Protein AF-A0A812RTK1-F1 (afdb_monomer)

Secondary structure (DSSP, 8-state):
---S--EEEE-SS-EEEE-TTS-EEEE-SS-TTS--SB-GGGBTT-SSSSEEEEEETTEEEEEEEEPTTSS-EEEEEEETTS-EEEEEEE---EEETTEEE--SEEEEEEEEEES--EEEEEEE--BTTTTB--EEEE-SSEEEEE-SS-EEEEEESS-THHHHS---EE--SSPEEEEEEES---SS-HHHHHHHHHHHHHHHHHHHHHT----STTHHHHHHHHHHHHHSB-TTT-PBBS-S-BS--SBTTB----B--SEEHHHHHHHHHHHHHTT-HHHHHHHHHHHHHHHHH-SS--SEE-TTSSBPP--EEE-TT--BBTTBS--EEE-TTSSS---TT-THHHHHHHHHHSSTT----TTTHHHHSS--PPPGGGGHHHHHHHHHHHHHHTHHHHHHHHHHHHSTT--HHHHHHHHHHHHTTTHHHHTTHHHHHHHHHHHHHHHHHHHHHHHHHHHSS-GGG--HHHHHHHHHHTTHHHHHHHHHHHHHHHHHHH-TT---SSHHHHHHHHHHHH-GGGGGTTHHHHHHHHHHHHHHHHHHHHHHHHHHHTT---HHHHHHHHHHHHHHHHHHHHHHHHHHHHHHHHHHHHGGG-TTSPPPPTTGGG--HHHHHHHHHHHHHHHHHHHTTTHHHHHHHHHHHHHHHHHHHHHHHHHSTT-TTHHHHHHH--------SSS-HHHHHHHHHHHHHHHHHHSS-SSS-TT-TTSSSHHHHHHHHHHHHHHHHHHHHHHHHHH--HHHHHHHHHHHHHHHHHHHHHHHHHHH-SS-S---------SS-HHHHSSS----TT-TT-S--TTS----BHHHHHHHHHHHHHHHHHIIIII--HHHHHHHHHHHHHHHHHHHHHTEETTTTEE-SBTT-----GGGGGHHHHTSS-TTSHHHHHHHHHHHHHHHTTSTT---TT---S-TT----SS-SEEEHHHHHHHHHHHHHTT-HHHHHHHHHHHHHT-SSTT---SEEETTT--EESSSS-HHHHHHHHHHHHHHSPPTTT-

Organism: NCBI:txid878477

Radius of gyration: 35.13 Å; Cα contacts (8 Å, |Δi|>4): 1730; chains: 1; bounding box: 71×113×77 Å

pLDDT: mean 72.68, std 20.7, range [25.06, 98.5]

Foldseek 3Di:
DDFQLWAWAFAQQWIFTADLQRKGQWIDLRHLQHDTQAHCQFQLVDPQARMKHKAWPQWDDKDWDADPLASWIWMWTAHPVGWIKIKTWHFFWFADPNDTDGASKIKIKIATDDDFIKIFIERHTAPDLNPDSADWDDDQFKIWRHDPPFIKMKGWPDGCCSHVVRDIDTHDRDITMIMIGHPDDDPDDSSVVRVVRVVRRSVRSNVVLVQWDDFPPCSQLLSLLVVVQSRQQRPQQLAGFQFSDWQFALDPQGLDTGDRSWGQLQLRLLLQVLCLNTSVVVSNVSNLSNLVVQLVPDLFRDRIAHSNSHRFPQDWAWSVSGCGRSSGHTTTRTRPHPPFDPPVFQSLLSLLSNLLSLCVPPCPPPCCVVVVVPPDDDDLVLQLVLQLLLQLVLLLVLQLLVQLLVQLLVPPPDDSVNSSVVQCVVQNPCCSVPQCSLLSSLLSSLLRSQLSSQLQVQLCVPPVDGPVPDALQSSLQSSLVSCPVSLVVNQLSVLLSLLVVVPPVPPDPDSVRSSVLQCVQANPVSSLALSQLSSVLSSLLRSQLSSQLVVQLVVVVVPDVDPLVSQLRSLLVSQLRSLVRRQLSVSLSSVRRSVSSVVSVDSVDDHDDPCNRNDCVSSVVSSVVQCVPVNPSSSNRSSVSSSCSRSVSSNSSSVSSLVSLLVRPPRPSVVVVVVPDDDDPDDDPPSPPVVVVVVVSVVVVLCVVVVDDPDDDPPPPPPPPDPNVVVVVVVSVVVSVVCSVVVCVVCPDVVNLVSSVVSLVSLLVSVVVLVVLVVVDDDDQDRPQDTAPPPDPVCQVVVFSDDDPVVPPVDVPSRDPDWDFLLSLLSSLSSLVSQLVCCCPPVVPNVSNVVSVVSSVVSLVVSCVFQQDPVQLEGARTGPDDHQGLSLLCCCVSVSDQLQDSHSVSSLVSNLQVQLCCQAPDDDPPDDDDDDPDRRHHGHQKHFLLSLLSSLQSCVRNPVLVVSVVSLVLLQVLHPSSSKAAGMARNVVSGGTHRTDRSSNSSSNSPNSSVSRDDPVVD

Mean predicted aligned error: 18.33 Å

Solvent-accessible surface area (backbone atoms only — not comparable to full-atom values): 53636 Å² total; per-residue (Å²): 131,92,70,58,69,43,48,72,34,42,49,14,57,25,48,29,35,25,44,68,73,49,29,35,30,33,25,14,60,87,28,52,65,46,64,38,32,17,38,9,52,34,28,44,58,38,93,82,47,11,32,38,39,60,47,56,60,62,63,66,53,59,47,69,50,60,46,86,61,37,63,40,35,37,28,35,42,31,24,77,87,62,19,27,38,38,36,39,37,33,30,41,33,31,80,51,95,93,35,82,43,53,64,58,40,42,41,38,38,40,35,62,76,34,77,78,40,37,36,24,39,47,72,31,64,33,30,74,52,53,71,40,80,57,49,77,52,74,62,88,43,30,42,35,45,39,40,98,91,52,53,41,22,39,40,38,82,56,70,46,63,34,53,78,69,42,46,72,40,71,57,49,94,63,64,45,42,41,37,43,25,56,79,72,83,78,92,64,59,65,70,59,52,52,56,50,40,50,51,42,23,41,52,40,33,39,56,54,55,70,56,46,55,72,48,81,57,65,34,71,33,48,52,40,20,51,53,49,50,54,31,41,22,24,70,80,27,22,42,43,29,40,13,71,30,51,19,33,31,51,38,100,51,28,54,68,41,47,37,33,30,29,19,39,56,56,69,47,32,66,34,49,57,43,33,55,68,35,46,40,55,70,62,48,52,34,31,50,52,30,55,51,50,44,62,69,76,36,97,69,50,68,65,51,24,30,50,71,62,45,80,49,65,48,63,63,41,79,36,90,56,33,50,4,34,83,57,42,38,68,26,32,45,50,26,88,53,72,88,45,72,87,66,88,71,60,45,30,56,50,52,25,35,61,54,41,45,72,49,78,72,66,72,68,54,85,72,39,63,71,51,63,72,42,81,78,74,79,54,77,73,74,53,39,62,36,51,33,54,36,31,40,54,33,43,62,72,36,39,68,41,48,54,29,21,53,48,19,52,74,40,74,87,55,51,62,70,57,41,44,51,54,47,42,73,75,49,39,80,63,33,67,61,72,68,55,43,67,63,49,34,53,48,46,26,53,42,50,45,41,34,69,57,31,23,50,53,40,22,29,72,76,67,76,42,58,56,94,78,49,54,45,67,54,41,8,52,20,33,22,63,20,33,58,70,28,46,65,68,43,36,43,62,53,44,33,54,52,51,59,70,66,46,82,82,62,86,57,97,43,64,67,54,47,45,51,48,38,42,71,75,47,32,73,62,48,36,35,58,42,41,31,36,52,44,55,27,47,24,37,26,40,16,38,24,44,36,34,32,64,57,34,40,58,58,37,54,78,78,39,87,50,66,70,58,25,44,25,52,14,29,21,52,14,25,32,51,7,35,64,70,23,33,42,43,49,50,30,30,52,54,55,33,50,52,60,51,57,50,66,77,41,86,87,56,78,75,78,57,90,60,55,30,63,50,49,61,71,42,54,54,45,44,54,50,41,41,73,76,52,32,71,64,53,36,44,42,36,45,66,45,41,26,51,32,46,7,47,36,33,21,50,34,51,65,38,43,63,55,34,37,46,70,38,88,86,35,76,61,24,70,52,50,71,72,74,62,84,87,82,98,80,87,85,86,85,75,71,66,66,57,56,52,51,54,52,50,54,49,50,57,52,46,66,65,65,78,71,74,96,74,91,75,90,82,64,78,87,76,60,64,70,60,56,52,49,50,51,50,49,51,50,52,48,50,50,53,53,42,54,52,49,50,48,56,74,60,59,38,72,70,55,44,52,52,46,49,54,31,46,52,50,28,51,49,43,50,50,50,53,51,51,56,57,65,73,52,83,85,58,97,82,55,79,87,56,79,67,80,63,86,84,58,61,61,63,77,52,51,44,46,61,73,54,95,84,58,70,71,76,49,89,64,90,80,68,80,77,63,53,53,36,54,65,52,50,44,51,26,40,27,26,50,35,50,13,48,43,24,48,69,72,69,61,34,64,69,58,14,53,52,26,42,53,52,17,50,56,47,46,54,50,46,60,61,38,21,41,26,80,91,67,42,19,50,18,41,28,41,82,44,83,55,44,39,63,64,57,50,44,37,45,79,74,61,79,40,58,46,83,37,67,55,51,50,27,25,54,52,40,28,48,50,49,58,9,38,16,46,50,79,80,79,70,99,75,85,78,77,88,61,100,79,74,83,43,48,35,67,41,52,23,40,46,39,34,54,57,36,44,50,24,43,38,34,40,56,64,66,42,48,67,61,19,49,53,49,52,57,51,62,43,65,45,25,96,52,43,47,47,39,25,38,10,32,29,72,84,78,44,43,45,22,22,31,34,53,14,39,62,25,39,48,33,47,60,47,41,52,60,74,71,33,72,53,87,85,80,105

Sequence (1019 aa):
MSTVDLAVVGNGMFGALVDETGRFVWCCMDTFGGDPVFNCLVNNNSDKTGFYDVVLEDFNKSEQLYEDASTVLITKLFSDKGDVVEIRDFAPRFVHYDRVFRPFQLIRLVRRLQGDPRISIRIRPTFQYNSTDGYQTRGSQHVRFCGPKQTWRVTTNMPIRRVIEEIPFLVADEPVIIVFGSDESFTNSLSQVAMEFETKTTIYWKHWCSSLCLPVEFQQVLMRAAMTLAMNQSEDCGGFLASLSMGLPLGPFCPSTRDSRVCRLLDECLALPVLRDMGLLDLCKKFLGFAKEICYREQLPQHVYNSWGALQDTQREYAPYLAGYRGMGEVHSGGMLLEDPPIDDEVWELCIVVLARCDSGIRWPRNLSGLMAAKRKATPLDTLPPICGGAVVTSVVMYPVDVVRAICMANPGTGAGEALRGFLQAHGIMGFVKQGLVAEVTRASISRAIKFFMQPIVHRNLYGVPETKGTPVSKGLAGAIGTFPEVLAISPLENIKLAAQLDKEGKFSGSADIAKHILKTRGFNGLMIGYAGMQVRQCLWTGGFFLTLDLYKGWVSSVVSNKLAQDVLSGFAAGATGTAMNCWTDVCRSIVQKKALADTFDPAIPRPSFLAPYNPVPFFSEAANLAQTKGIGGLYAGVGPKMVHLGGSGAILAVLMPRFKTMWPGHPEREKSDRDDGHDGHGLSLLSCPFYTLRGVMLQSADFIDTQSTSHLGCLRLLRFPLVVRVKRLAISLVHAFFDIRLSQELCTPQLCEKLELYARKACSAFAHRCQLYKAYPGSDEKPRLPLGAGFFDDDLHFFVCEGPDDTHLHSDGDGPVSVHTLTSVLCWAAADRLHRVAAHYFRDPERADHWQRQALEIHEEICRQAWSPTRGAFTSHWGGTRVGPSVLRLAELGFISPEDARFRGTVRAFEADAALCASCLKGADGEVLGEESILTAFATCFTTNTLLWYSEALRSIGATIESRRLVEAVLKTSKHPGMLAEAIDLRTGEQWGNTPCTAALLSLLRVAPRLSRTWREV

Structure (mmCIF, N/CA/C/O backbone):
data_AF-A0A812RTK1-F1
#
_entry.id   AF-A0A812RTK1-F1
#
loop_
_atom_site.group_PDB
_atom_site.id
_atom_site.type_symbol
_atom_site.label_atom_id
_atom_site.label_alt_id
_atom_site.label_comp_id
_atom_site.label_asym_id
_atom_site.label_entity_id
_atom_site.label_seq_id
_atom_site.pdbx_PDB_ins_code
_atom_site.Cartn_x
_atom_site.Cartn_y
_atom_site.Cartn_z
_atom_site.occupancy
_atom_site.B_iso_or_equiv
_atom_site.auth_seq_id
_atom_site.auth_comp_id
_atom_site.auth_asym_id
_atom_site.auth_atom_id
_atom_site.pdbx_PDB_model_num
ATOM 1 N N . MET A 1 1 ? -17.647 -21.826 10.593 1.00 45.22 1 MET A N 1
ATOM 2 C CA . MET A 1 1 ? -16.275 -22.351 10.394 1.00 45.22 1 MET A CA 1
ATOM 3 C C . MET A 1 1 ? -15.340 -21.163 10.226 1.00 45.22 1 MET A C 1
ATOM 5 O O . MET A 1 1 ? -15.764 -20.190 9.620 1.00 45.22 1 MET A O 1
ATOM 9 N N . SER A 1 2 ? -14.125 -21.199 10.781 1.00 66.44 2 SER A N 1
ATOM 10 C CA . SER A 1 2 ? -13.154 -20.102 10.642 1.00 66.44 2 SER A CA 1
ATOM 11 C C . SER A 1 2 ? -12.664 -20.003 9.201 1.00 66.44 2 SER A C 1
ATOM 13 O O . SER A 1 2 ? -12.169 -20.989 8.671 1.00 66.44 2 SER A O 1
ATOM 15 N N . THR A 1 3 ? -12.798 -18.842 8.566 1.00 86.00 3 THR A N 1
ATOM 16 C CA . THR A 1 3 ? -12.267 -18.530 7.225 1.00 86.00 3 THR A CA 1
ATOM 17 C C . THR A 1 3 ? -11.060 -17.593 7.351 1.00 86.00 3 THR A C 1
ATOM 19 O O . THR A 1 3 ? -10.904 -16.935 8.381 1.00 86.00 3 THR A O 1
ATOM 22 N N . VAL A 1 4 ? -10.190 -17.550 6.339 1.00 89.38 4 VAL A N 1
ATOM 23 C CA . VAL A 1 4 ? -9.093 -16.562 6.237 1.00 89.38 4 VAL A CA 1
ATOM 24 C C . VAL A 1 4 ? -9.484 -15.323 5.417 1.00 89.38 4 VAL A C 1
ATOM 26 O O . VAL A 1 4 ? -8.669 -14.415 5.248 1.00 89.38 4 VAL A O 1
ATOM 29 N N . ASP A 1 5 ? -10.730 -15.250 4.935 1.00 90.25 5 ASP A N 1
ATOM 30 C CA . ASP A 1 5 ? -11.316 -14.027 4.371 1.00 90.25 5 ASP A CA 1
ATOM 31 C C . ASP A 1 5 ? -11.634 -13.036 5.504 1.00 90.25 5 ASP A C 1
ATOM 33 O O . ASP A 1 5 ? -12.758 -12.934 5.999 1.00 90.25 5 ASP A O 1
ATOM 37 N N . LEU A 1 6 ? -10.581 -12.374 5.980 1.00 93.81 6 LEU A N 1
ATOM 38 C CA . LEU A 1 6 ? -10.574 -11.526 7.167 1.00 93.81 6 LEU A CA 1
ATOM 39 C C . LEU A 1 6 ? -10.320 -10.065 6.782 1.00 93.81 6 LEU A C 1
ATOM 41 O O . LEU A 1 6 ? -9.525 -9.754 5.891 1.00 93.81 6 LEU A O 1
ATOM 45 N N . ALA A 1 7 ? -10.960 -9.148 7.501 1.00 95.25 7 ALA A N 1
ATOM 46 C CA . ALA A 1 7 ? -10.656 -7.727 7.413 1.00 95.25 7 ALA A CA 1
ATOM 47 C C . ALA A 1 7 ? -9.374 -7.397 8.197 1.00 95.25 7 ALA A C 1
ATOM 49 O O . ALA A 1 7 ? -9.035 -8.063 9.171 1.00 95.25 7 ALA A O 1
ATOM 50 N N . VAL A 1 8 ? -8.672 -6.336 7.800 1.00 95.38 8 VAL A N 1
ATOM 51 C CA . VAL A 1 8 ? -7.501 -5.800 8.513 1.00 95.38 8 VAL A CA 1
ATOM 52 C C . VAL A 1 8 ? -7.794 -4.445 9.136 1.00 95.38 8 VAL A C 1
ATOM 54 O O . VAL A 1 8 ? -8.351 -3.555 8.486 1.00 95.38 8 VAL A O 1
ATOM 57 N N . VAL A 1 9 ? -7.322 -4.273 10.369 1.00 95.88 9 VAL A N 1
ATOM 58 C CA . VAL A 1 9 ? -7.187 -2.984 11.053 1.00 95.88 9 VAL A CA 1
ATOM 59 C C . VAL A 1 9 ? -5.732 -2.821 11.485 1.00 95.88 9 VAL A C 1
ATOM 61 O O . VAL A 1 9 ? -5.197 -3.670 12.191 1.00 95.88 9 VAL A O 1
ATOM 64 N N . GLY A 1 10 ? -5.073 -1.738 11.077 1.00 95.06 10 GLY A N 1
ATOM 65 C CA . GLY A 1 10 ? -3.665 -1.507 11.397 1.00 95.06 10 GLY A CA 1
ATOM 66 C C . GLY A 1 10 ? -3.211 -0.079 11.117 1.00 95.06 10 GLY A C 1
ATOM 67 O O . GLY A 1 10 ? -3.929 0.719 10.508 1.00 95.06 10 GLY A O 1
ATOM 68 N N . ASN A 1 11 ? -2.012 0.259 11.589 1.00 94.62 11 ASN A N 1
ATOM 69 C CA . ASN A 1 11 ? -1.430 1.597 11.434 1.00 94.62 11 ASN A CA 1
ATOM 70 C C . ASN A 1 11 ? 0.033 1.595 10.959 1.00 94.62 11 ASN A C 1
ATOM 72 O O . ASN A 1 11 ? 0.660 2.659 10.957 1.00 94.62 11 ASN A O 1
ATOM 76 N N . GLY A 1 12 ? 0.561 0.440 10.541 1.00 91.06 12 GLY A N 1
ATOM 77 C CA . GLY A 1 12 ? 1.943 0.259 10.079 1.00 91.06 12 GLY A CA 1
ATOM 78 C C . GLY A 1 12 ? 2.964 -0.003 11.196 1.00 91.06 12 GLY A C 1
ATOM 79 O O . GLY A 1 12 ? 4.109 -0.316 10.890 1.00 91.06 12 GLY A O 1
ATOM 80 N N . MET A 1 13 ? 2.569 0.102 12.473 1.00 91.88 13 MET A N 1
ATOM 81 C CA . MET A 1 13 ? 3.337 -0.465 13.597 1.00 91.88 13 MET A CA 1
ATOM 82 C C . MET A 1 13 ? 2.883 -1.894 13.911 1.00 91.88 13 MET A C 1
ATOM 84 O O . MET A 1 13 ? 3.693 -2.755 14.233 1.00 91.88 13 MET A O 1
ATOM 88 N N . PHE A 1 14 ? 1.575 -2.132 13.794 1.00 93.81 14 PHE A N 1
ATOM 89 C CA . PHE A 1 14 ? 0.944 -3.435 13.955 1.00 93.81 14 PHE A CA 1
ATOM 90 C C . PHE A 1 14 ? -0.255 -3.577 13.006 1.00 93.81 14 PHE A C 1
ATOM 92 O O . PHE A 1 14 ? -0.747 -2.590 12.435 1.00 93.81 14 PHE A O 1
ATOM 99 N N . GLY A 1 15 ? -0.750 -4.809 12.881 1.00 94.62 15 GLY A N 1
ATOM 100 C CA . GLY A 1 15 ? -1.982 -5.146 12.176 1.00 94.62 15 GLY A CA 1
ATOM 101 C C . GLY A 1 15 ? -2.750 -6.256 12.894 1.00 94.62 15 GLY A C 1
ATOM 102 O O . GLY A 1 15 ? -2.154 -7.177 13.452 1.00 94.62 15 GLY A O 1
ATOM 103 N N . ALA A 1 16 ? -4.076 -6.153 12.876 1.00 95.94 16 ALA A N 1
ATOM 104 C CA . ALA A 1 16 ? -5.006 -7.110 13.458 1.00 95.94 16 ALA A CA 1
ATOM 105 C C . ALA A 1 16 ? -5.973 -7.632 12.387 1.00 95.94 16 ALA A C 1
ATOM 107 O O . ALA A 1 16 ? -6.447 -6.852 11.555 1.00 95.94 16 ALA A O 1
ATOM 108 N N . LEU A 1 17 ? -6.279 -8.931 12.432 1.00 96.56 17 LEU A N 1
ATOM 109 C CA . LEU A 1 17 ? -7.261 -9.581 11.565 1.00 96.56 17 LEU A CA 1
ATOM 110 C C . LEU A 1 17 ? -8.601 -9.714 12.286 1.00 96.56 17 LEU A C 1
ATOM 112 O O . LEU A 1 17 ? -8.652 -10.156 13.438 1.00 96.56 17 LEU A O 1
ATOM 116 N N . VAL A 1 18 ? -9.671 -9.343 11.588 1.00 96.56 18 VAL A N 1
ATOM 117 C CA . VAL A 1 18 ? -11.042 -9.285 12.101 1.00 96.56 18 VAL A CA 1
ATOM 118 C C . VAL A 1 18 ? -11.940 -10.184 11.264 1.00 96.56 18 VAL A C 1
ATOM 120 O O . VAL A 1 18 ? -11.953 -10.068 10.038 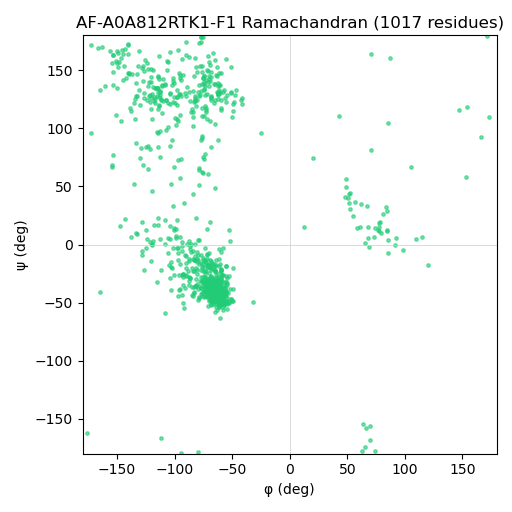1.00 96.56 18 VAL A O 1
ATOM 123 N N . ASP A 1 19 ? -12.695 -11.064 11.914 1.00 95.19 19 ASP A N 1
ATOM 124 C CA . ASP A 1 19 ? -13.697 -11.883 11.235 1.00 95.19 19 ASP A CA 1
ATOM 125 C C . ASP A 1 19 ? -14.981 -11.098 10.915 1.00 95.19 19 ASP A C 1
ATOM 127 O O . ASP A 1 19 ? -15.132 -9.917 11.247 1.00 95.19 19 ASP A O 1
ATOM 131 N N . GLU A 1 20 ? -15.936 -11.760 10.266 1.00 93.94 20 GLU A N 1
ATOM 132 C CA . GLU A 1 20 ? -17.186 -11.135 9.833 1.00 93.94 20 GLU A CA 1
ATOM 133 C C . GLU A 1 20 ? -18.127 -10.704 10.964 1.00 93.94 20 GLU A C 1
ATOM 135 O O . GLU A 1 20 ? -19.050 -9.925 10.720 1.00 93.94 20 GLU A O 1
ATOM 140 N N . THR A 1 21 ? -17.920 -11.203 12.182 1.00 94.56 21 THR A N 1
ATOM 141 C CA . THR A 1 21 ? -18.697 -10.835 13.375 1.00 94.56 21 THR A CA 1
ATOM 142 C C . THR A 1 21 ? -18.042 -9.699 14.159 1.00 94.56 21 THR A C 1
ATOM 144 O O . THR A 1 21 ? -18.590 -9.224 15.152 1.00 94.56 21 THR A O 1
ATOM 147 N N . GLY A 1 22 ? -16.882 -9.216 13.705 1.00 95.50 22 GLY A N 1
ATOM 148 C CA . GLY A 1 22 ? -16.116 -8.214 14.430 1.00 95.50 22 GLY A CA 1
ATOM 149 C C . GLY A 1 22 ? -15.278 -8.829 15.552 1.00 95.50 22 GLY A C 1
ATOM 150 O O . GLY A 1 22 ? -14.993 -8.155 16.541 1.00 95.50 22 GLY A O 1
ATOM 151 N N . ARG A 1 23 ? -14.875 -10.096 15.463 1.00 97.19 23 ARG A N 1
ATOM 152 C CA . ARG A 1 23 ? -13.917 -10.690 16.405 1.00 97.19 23 ARG A CA 1
ATOM 153 C C . ARG A 1 23 ? -12.501 -10.502 15.888 1.00 97.19 23 ARG A C 1
ATOM 155 O O . ARG A 1 23 ? -12.194 -10.875 14.761 1.00 97.19 23 ARG A O 1
ATOM 162 N N . PHE A 1 24 ? -11.617 -9.961 16.719 1.00 97.62 24 PHE A N 1
ATOM 163 C CA . PHE A 1 24 ? -10.183 -10.007 16.461 1.00 97.62 24 PHE A CA 1
ATOM 164 C C . PHE A 1 24 ? -9.685 -11.429 16.690 1.00 97.62 24 PHE A C 1
ATOM 166 O O . PHE A 1 24 ? -9.715 -11.919 17.822 1.00 97.62 24 PHE A O 1
ATOM 173 N N . VAL A 1 25 ? -9.245 -12.076 15.613 1.00 96.56 25 VAL A N 1
ATOM 174 C CA . VAL A 1 25 ? -8.809 -13.484 15.609 1.00 96.56 25 VAL A CA 1
ATOM 175 C C . VAL A 1 25 ? -7.291 -13.641 15.544 1.00 96.56 25 VAL A C 1
ATOM 177 O O . VAL A 1 25 ? -6.755 -14.706 15.854 1.00 96.56 25 VAL A O 1
ATOM 180 N N . TRP A 1 26 ? -6.598 -12.574 15.147 1.00 96.19 26 TRP A N 1
ATOM 181 C CA . TRP A 1 26 ? -5.146 -12.507 15.058 1.00 96.19 26 TRP A CA 1
ATOM 182 C C . TRP A 1 26 ? -4.664 -11.077 15.310 1.00 96.19 26 TRP A C 1
ATOM 184 O O . TRP A 1 26 ? -5.232 -10.141 14.748 1.00 96.19 26 TRP A O 1
ATOM 194 N N . CYS A 1 27 ? -3.630 -10.882 16.126 1.00 95.75 27 CYS A N 1
ATOM 195 C CA . CYS A 1 27 ? -2.967 -9.587 16.280 1.00 95.75 27 CYS A CA 1
ATOM 196 C C . CYS A 1 27 ? -1.615 -9.740 16.979 1.00 95.75 27 CYS A C 1
ATOM 198 O O . CYS A 1 27 ? -1.546 -10.341 18.052 1.00 95.75 27 CYS A O 1
ATOM 200 N N . CYS A 1 28 ? -0.575 -9.114 16.434 1.00 92.75 28 CYS A N 1
ATOM 201 C CA . CYS A 1 28 ? 0.727 -8.954 17.083 1.00 92.75 28 CYS A CA 1
ATOM 202 C C . CYS A 1 28 ? 0.927 -7.463 17.383 1.00 92.75 28 CYS A C 1
ATOM 204 O O . CYS A 1 28 ? 1.255 -6.695 16.484 1.00 92.75 28 CYS A O 1
ATOM 206 N N . MET A 1 29 ? 0.647 -7.039 18.621 1.00 88.75 29 MET A N 1
ATOM 207 C CA . MET A 1 29 ? 0.549 -5.611 18.969 1.00 88.75 29 MET A CA 1
ATOM 208 C C . MET A 1 29 ? 1.892 -4.907 19.145 1.00 88.75 29 MET A C 1
ATOM 210 O O . MET A 1 29 ? 1.969 -3.728 18.834 1.00 88.75 29 MET A O 1
ATOM 214 N N . ASP A 1 30 ? 2.910 -5.583 19.681 1.00 81.00 30 ASP A N 1
ATOM 215 C CA . ASP A 1 30 ? 4.224 -4.969 19.921 1.00 81.00 30 ASP A CA 1
ATOM 216 C C . ASP A 1 30 ? 4.939 -4.725 18.590 1.00 81.00 30 ASP A C 1
ATOM 218 O O . ASP A 1 30 ? 5.295 -3.604 18.247 1.00 81.00 30 ASP A O 1
ATOM 222 N N . THR A 1 31 ? 5.042 -5.785 17.790 1.00 84.88 31 THR A N 1
ATOM 223 C CA . THR A 1 31 ? 5.557 -5.769 16.420 1.00 84.88 31 THR A CA 1
ATOM 224 C C . THR A 1 31 ? 4.961 -6.901 15.611 1.00 84.88 31 THR A C 1
ATOM 226 O O . THR A 1 31 ? 4.475 -7.883 16.171 1.00 84.88 31 THR A O 1
ATOM 229 N N . PHE A 1 32 ? 5.052 -6.808 14.286 1.00 87.50 32 PHE A N 1
ATOM 230 C CA . PHE A 1 32 ? 4.520 -7.828 13.387 1.00 87.50 32 PHE A CA 1
ATOM 231 C C . PHE A 1 32 ? 5.088 -9.234 13.636 1.00 87.50 32 PHE A C 1
ATOM 233 O O . PHE A 1 32 ? 4.321 -10.192 13.647 1.00 87.50 32 PHE A O 1
ATOM 240 N N . GLY A 1 33 ? 6.395 -9.363 13.891 1.00 84.19 33 GLY A N 1
ATOM 241 C CA . GLY A 1 33 ? 7.034 -10.646 14.222 1.00 84.19 33 GLY A CA 1
ATOM 242 C C . GLY A 1 33 ? 6.908 -11.072 15.693 1.00 84.19 33 GLY A C 1
ATOM 243 O O . GLY A 1 33 ? 7.443 -12.110 16.074 1.00 84.19 33 GLY A O 1
ATOM 244 N N . GLY A 1 34 ? 6.245 -10.275 16.537 1.00 87.50 34 GLY A N 1
ATOM 245 C CA . GLY A 1 34 ? 6.140 -10.507 17.977 1.00 87.50 34 GLY A CA 1
ATOM 246 C C . GLY A 1 34 ? 5.138 -11.594 18.379 1.00 87.50 34 GLY A C 1
ATOM 247 O O . GLY A 1 34 ? 4.440 -12.180 17.554 1.00 87.50 34 GLY A O 1
ATOM 248 N N . ASP A 1 35 ? 5.039 -11.843 19.683 1.00 90.69 35 ASP A N 1
ATOM 249 C CA . ASP A 1 35 ? 4.059 -12.767 20.267 1.00 90.69 35 ASP A CA 1
ATOM 250 C C . ASP A 1 35 ? 2.614 -12.317 19.948 1.00 90.69 35 ASP A C 1
ATOM 252 O O . ASP A 1 35 ? 2.255 -11.169 20.247 1.00 90.69 35 ASP A O 1
ATOM 256 N N . PRO A 1 36 ? 1.773 -13.168 19.329 1.00 93.19 36 PRO A N 1
ATOM 257 C CA . PRO A 1 36 ? 0.409 -12.796 18.989 1.00 93.19 36 PRO A CA 1
ATOM 258 C C . PRO A 1 36 ? -0.467 -12.724 20.248 1.00 93.19 36 PRO A C 1
ATOM 260 O O . PRO A 1 36 ? -0.737 -13.726 20.914 1.00 93.19 36 PRO A O 1
ATOM 263 N N . VAL A 1 37 ? -0.958 -11.519 20.548 1.00 94.75 37 VAL A N 1
ATOM 264 C CA . VAL A 1 37 ? -1.868 -11.264 21.672 1.00 94.75 37 VAL A CA 1
ATOM 265 C C . VAL A 1 37 ? -3.260 -11.838 21.415 1.00 94.75 37 VAL A C 1
ATOM 267 O O . VAL A 1 37 ? -3.939 -12.266 22.347 1.00 94.75 37 VAL A O 1
ATOM 270 N N . PHE A 1 38 ? -3.663 -11.883 20.145 1.00 96.31 38 PHE A N 1
ATOM 271 C CA . PHE A 1 38 ? -4.813 -12.642 19.668 1.00 96.31 38 PHE A CA 1
ATOM 272 C C . PHE A 1 38 ? -4.301 -13.662 18.652 1.00 96.31 38 PHE A C 1
ATOM 274 O O . PHE A 1 38 ? -3.554 -13.295 17.747 1.00 96.31 38 PHE A O 1
ATOM 281 N N . ASN A 1 39 ? -4.669 -14.929 18.816 1.00 95.06 39 ASN A N 1
ATOM 282 C CA . ASN A 1 39 ? -4.198 -16.050 18.000 1.00 95.06 39 ASN A CA 1
ATOM 283 C C . ASN A 1 39 ? -5.248 -17.156 17.828 1.00 95.06 39 ASN A C 1
ATOM 285 O O . ASN A 1 39 ? -4.901 -18.259 17.403 1.00 95.06 39 ASN A O 1
ATOM 289 N N . CYS A 1 40 ? -6.528 -16.891 18.126 1.00 95.00 40 CYS A N 1
ATOM 290 C CA . CYS A 1 40 ? -7.558 -17.922 18.020 1.00 95.00 40 CYS A CA 1
ATOM 291 C C . CYS A 1 40 ? -7.660 -18.482 16.592 1.00 95.00 40 CYS A C 1
ATOM 293 O O . CYS A 1 40 ? -7.993 -19.654 16.436 1.00 95.00 40 CYS A O 1
ATOM 295 N N . LEU A 1 41 ? -7.275 -17.707 15.567 1.00 94.12 41 LEU A N 1
ATOM 296 C CA . LEU A 1 41 ? -7.188 -18.161 14.177 1.00 94.12 41 LEU A CA 1
ATOM 297 C C . LEU A 1 41 ? -6.373 -19.461 14.021 1.00 94.12 41 LEU A C 1
ATOM 299 O O . LEU A 1 41 ? -6.850 -20.401 13.390 1.00 94.12 41 LEU A O 1
ATOM 303 N N . VAL A 1 42 ? -5.194 -19.545 14.646 1.00 92.94 42 VAL A N 1
ATOM 304 C CA . VAL A 1 42 ? -4.294 -20.722 14.613 1.00 92.94 42 VAL A CA 1
ATOM 305 C C . VAL A 1 42 ? -4.419 -21.605 15.852 1.00 92.94 42 VAL A C 1
ATOM 307 O O . VAL A 1 42 ? -3.585 -22.467 16.110 1.00 92.94 42 VAL A O 1
ATOM 310 N N . ASN A 1 43 ? -5.458 -21.384 16.646 1.00 91.50 43 ASN A N 1
ATOM 311 C CA . ASN A 1 43 ? -5.778 -22.192 17.810 1.00 91.50 43 ASN A CA 1
ATOM 312 C C . ASN A 1 43 ? -7.165 -22.815 17.635 1.00 91.50 43 ASN A C 1
ATOM 314 O O . ASN A 1 43 ? -8.021 -22.709 18.511 1.00 91.50 43 ASN A O 1
ATOM 318 N N . ASN A 1 44 ? -7.417 -23.377 16.448 1.00 87.44 44 ASN A N 1
ATOM 319 C CA . ASN A 1 44 ? -8.689 -23.981 16.053 1.00 87.44 44 ASN A CA 1
ATOM 320 C C . ASN A 1 44 ? -9.929 -23.108 16.355 1.00 87.44 44 ASN A C 1
ATOM 322 O O . ASN A 1 44 ? -10.947 -23.591 16.847 1.00 87.44 44 ASN A O 1
ATOM 326 N N . ASN A 1 45 ? -9.823 -21.799 16.109 1.00 84.56 45 ASN A N 1
ATOM 327 C CA . ASN A 1 45 ? -10.850 -20.809 16.438 1.00 84.56 45 ASN A CA 1
ATOM 328 C C . ASN A 1 45 ? -11.353 -20.894 17.892 1.00 84.56 45 ASN A C 1
ATOM 330 O O . ASN A 1 45 ? -12.550 -20.783 18.149 1.00 84.56 45 ASN A O 1
ATOM 334 N N . SER A 1 46 ? -10.434 -21.126 18.835 1.00 86.44 46 SER A N 1
ATOM 335 C CA . SER A 1 46 ? -10.722 -21.320 20.258 1.00 86.44 46 SER A CA 1
ATOM 336 C C . SER A 1 46 ? -11.653 -20.248 20.821 1.00 86.44 46 SER A C 1
ATOM 338 O O . SER A 1 46 ? -11.322 -19.066 20.844 1.00 86.44 46 SER A O 1
ATOM 340 N N . ASP A 1 47 ? -12.784 -20.668 21.387 1.00 89.31 47 ASP A N 1
ATOM 341 C CA . ASP A 1 47 ? -13.670 -19.808 22.186 1.00 89.31 47 ASP A CA 1
ATOM 342 C C . ASP A 1 47 ? -13.175 -19.608 23.625 1.00 89.31 47 ASP A C 1
ATOM 344 O O . ASP A 1 47 ? -13.844 -18.971 24.445 1.00 89.31 47 ASP A O 1
ATOM 348 N N . LYS A 1 48 ? -11.998 -20.153 23.957 1.00 90.31 48 LYS A N 1
ATOM 349 C CA . LYS A 1 48 ? -11.400 -20.055 25.291 1.00 90.31 48 LYS A CA 1
ATOM 350 C C . LYS A 1 48 ? -10.372 -18.939 25.393 1.00 90.31 48 LYS A C 1
ATOM 352 O O . LYS A 1 48 ? -10.441 -18.204 26.371 1.00 90.31 48 LYS A O 1
ATOM 357 N N . THR A 1 49 ? -9.479 -18.781 24.417 1.00 93.25 49 THR A N 1
ATOM 358 C CA . THR A 1 49 ? -8.342 -17.845 24.490 1.00 93.25 49 THR A CA 1
ATOM 359 C C . THR A 1 49 ? -7.991 -17.251 23.126 1.00 93.25 49 THR A C 1
ATOM 361 O O . THR A 1 49 ? -8.361 -17.792 22.084 1.00 93.25 49 THR A O 1
ATOM 364 N N . GLY A 1 50 ? -7.268 -16.131 23.133 1.00 94.44 50 GLY A N 1
ATOM 365 C CA . GLY A 1 50 ? -6.624 -15.556 21.954 1.00 94.44 50 GLY A CA 1
ATOM 366 C C . GLY A 1 50 ? -7.533 -14.695 21.085 1.00 94.44 50 GLY A C 1
ATOM 367 O O . GLY A 1 50 ? -7.343 -14.685 19.872 1.00 94.44 50 GLY A O 1
ATOM 368 N N . PHE A 1 51 ? -8.516 -13.991 21.656 1.00 96.81 51 PHE A N 1
ATOM 369 C CA . PHE A 1 51 ? -9.455 -13.173 20.878 1.00 96.81 51 PHE A CA 1
ATOM 370 C C . PHE A 1 51 ? -9.999 -11.950 21.625 1.00 96.81 51 PHE A C 1
ATOM 372 O O . PHE A 1 51 ? -9.915 -11.845 22.852 1.00 96.81 51 PHE A O 1
ATOM 379 N N . TYR A 1 52 ? -10.616 -11.050 20.858 1.00 97.19 52 TYR A N 1
ATOM 380 C CA . TYR A 1 52 ? -11.413 -9.931 21.357 1.00 97.19 52 TYR A CA 1
ATOM 381 C C . TYR A 1 52 ? -12.674 -9.750 20.499 1.00 97.19 52 TYR A C 1
ATOM 383 O O . TYR A 1 52 ? -12.569 -9.454 19.310 1.00 97.19 52 TYR A O 1
ATOM 391 N N . ASP A 1 53 ? -13.865 -9.902 21.087 1.00 96.56 53 ASP A N 1
ATOM 392 C CA . ASP A 1 53 ? -15.142 -9.745 20.383 1.00 96.56 53 ASP A CA 1
ATOM 393 C C . ASP A 1 53 ? -16.248 -9.030 21.172 1.00 96.56 53 ASP A C 1
ATOM 395 O O . ASP A 1 53 ? -16.114 -8.667 22.346 1.00 96.56 53 ASP A O 1
ATOM 399 N N . VAL A 1 54 ? -17.338 -8.774 20.445 1.00 97.38 54 VAL A N 1
ATOM 400 C CA . VAL A 1 54 ? -18.621 -8.288 20.947 1.00 97.38 54 VAL A CA 1
ATOM 401 C C . VAL A 1 54 ? -19.663 -9.333 20.568 1.00 97.38 54 VAL A C 1
ATOM 403 O O . VAL A 1 54 ? -19.900 -9.569 19.387 1.00 97.38 54 VAL A O 1
ATOM 406 N N . VAL A 1 55 ? -20.288 -9.955 21.561 1.00 97.38 55 VAL A N 1
ATOM 407 C CA . VAL A 1 55 ? -21.330 -10.966 21.352 1.00 97.38 55 VAL A CA 1
ATOM 408 C C . VAL A 1 55 ? -22.690 -10.301 21.487 1.00 97.38 55 VAL A C 1
ATOM 410 O O . VAL A 1 55 ? -22.990 -9.758 22.547 1.00 97.38 55 VAL A O 1
ATOM 413 N N . LEU A 1 56 ? -23.502 -10.343 20.431 1.00 97.88 56 LEU A N 1
ATOM 414 C CA . LEU A 1 56 ? -24.893 -9.883 20.440 1.00 97.88 56 LEU A CA 1
ATOM 415 C C . LEU A 1 56 ? -25.824 -11.023 20.888 1.00 97.88 56 LEU A C 1
ATOM 417 O O . LEU A 1 56 ? -25.728 -12.136 20.372 1.00 97.88 56 LEU A O 1
ATOM 421 N N . GLU A 1 57 ? -26.719 -10.750 21.841 1.00 97.38 57 GLU A N 1
ATOM 422 C CA . GLU A 1 57 ? -27.786 -11.683 22.230 1.00 97.38 57 GLU A CA 1
ATOM 423 C C . GLU A 1 57 ? -28.755 -11.895 21.052 1.00 97.38 57 GLU A C 1
ATOM 425 O O . GLU A 1 57 ? -29.096 -10.943 20.350 1.00 97.38 57 GLU A O 1
ATOM 430 N N . ASP A 1 58 ? -29.174 -13.143 20.822 1.00 96.19 58 ASP A N 1
ATOM 431 C CA . ASP A 1 58 ? -30.024 -13.538 19.687 1.00 96.19 58 ASP A CA 1
ATOM 432 C C . ASP A 1 58 ? -29.439 -13.167 18.309 1.00 96.19 58 ASP A C 1
ATOM 434 O O . ASP A 1 58 ? -30.168 -12.764 17.404 1.00 96.19 58 ASP A O 1
ATOM 438 N N . PHE A 1 59 ? -28.112 -13.255 18.149 1.00 97.19 59 PHE A N 1
ATOM 439 C CA . PHE A 1 59 ? -27.424 -12.961 16.888 1.00 97.19 59 PHE A CA 1
ATOM 440 C C . PHE A 1 59 ? -27.977 -13.777 15.705 1.00 97.19 59 PHE A C 1
ATOM 442 O O . PHE A 1 59 ? -28.013 -15.004 15.749 1.00 97.19 59 PHE A O 1
ATOM 449 N N . ASN A 1 60 ? -28.318 -13.073 14.624 1.00 96.88 60 ASN A N 1
ATOM 450 C CA . ASN A 1 60 ? -28.823 -13.635 13.372 1.00 96.88 60 ASN A CA 1
ATOM 451 C C . ASN A 1 60 ? -27.780 -13.547 12.249 1.00 96.88 60 ASN A C 1
ATOM 453 O O . ASN A 1 60 ? -27.386 -14.555 11.665 1.00 96.88 60 ASN A O 1
ATOM 457 N N . LYS A 1 61 ? -27.337 -12.323 11.931 1.00 96.69 61 LYS A N 1
ATOM 458 C CA . LYS A 1 61 ? -26.442 -12.048 10.799 1.00 96.69 61 LYS A CA 1
ATOM 459 C C . LYS A 1 61 ? -25.537 -10.852 11.063 1.00 96.69 61 LYS A C 1
ATOM 461 O O . LYS A 1 61 ? -25.819 -10.024 11.933 1.00 96.69 61 LYS A O 1
ATOM 466 N N . SER A 1 62 ? -24.492 -10.716 10.250 1.00 96.69 62 SER A N 1
ATOM 467 C CA . SER A 1 62 ? -23.617 -9.546 10.243 1.00 96.69 62 SER A CA 1
ATOM 468 C C . SER A 1 62 ? -23.426 -8.945 8.849 1.00 96.69 62 SER A C 1
ATOM 470 O O . SER A 1 62 ? -23.494 -9.626 7.825 1.00 96.69 62 SER A O 1
ATOM 472 N N . GLU A 1 63 ? -23.161 -7.643 8.811 1.00 96.44 63 GLU A N 1
ATOM 473 C CA . GLU A 1 63 ? -22.751 -6.905 7.614 1.00 96.44 63 GLU A CA 1
ATOM 474 C C . GLU A 1 63 ? -21.456 -6.162 7.932 1.00 96.44 63 GLU A C 1
ATOM 476 O O . GLU A 1 63 ? -21.372 -5.472 8.944 1.00 96.44 63 GLU A O 1
ATOM 481 N N . GLN A 1 64 ? -20.438 -6.288 7.084 1.00 95.38 64 GLN A N 1
ATOM 482 C CA . GLN A 1 64 ? -19.131 -5.688 7.332 1.00 95.38 64 GLN A CA 1
ATOM 483 C C . GLN A 1 64 ? -18.655 -4.932 6.098 1.00 95.38 64 GLN A C 1
ATOM 485 O O . GLN A 1 64 ? -18.718 -5.453 4.987 1.00 95.38 64 GLN A O 1
ATOM 490 N N . LEU A 1 65 ? -18.174 -3.710 6.302 1.00 95.38 65 LEU A N 1
ATOM 491 C CA . LEU A 1 65 ? -17.643 -2.834 5.262 1.00 95.38 65 LEU A CA 1
ATOM 492 C C . LEU A 1 65 ? -16.625 -1.870 5.860 1.00 95.38 65 LEU A C 1
ATOM 494 O O . LEU A 1 65 ? -16.599 -1.643 7.064 1.00 95.38 65 LEU A O 1
ATOM 498 N N . TYR A 1 66 ? -15.809 -1.253 5.021 1.00 95.38 66 TYR A N 1
ATOM 499 C CA . TYR A 1 66 ? -14.955 -0.153 5.453 1.00 95.38 66 TYR A CA 1
ATOM 500 C C . TYR A 1 66 ? -15.611 1.192 5.172 1.00 95.38 66 TYR A C 1
ATOM 502 O O . TYR A 1 66 ? -16.255 1.354 4.136 1.00 95.38 66 TYR A O 1
ATOM 510 N N . GLU A 1 67 ? -15.382 2.182 6.035 1.00 94.50 67 GLU A N 1
ATOM 511 C CA . GLU A 1 67 ? -15.738 3.558 5.692 1.00 94.50 67 GLU A CA 1
ATOM 512 C C . GLU A 1 67 ? -14.959 4.007 4.438 1.00 94.50 67 GLU A C 1
ATOM 514 O O . GLU A 1 67 ? -13.757 3.745 4.292 1.00 94.50 67 GLU A O 1
ATOM 519 N N . ASP A 1 68 ? -15.657 4.693 3.531 1.00 89.56 68 ASP A N 1
ATOM 520 C CA . ASP A 1 68 ? -15.135 5.136 2.238 1.00 89.56 68 ASP A CA 1
ATOM 521 C C . ASP A 1 68 ? -13.762 5.818 2.331 1.00 89.56 68 ASP A C 1
ATOM 523 O O . ASP A 1 68 ? -13.559 6.777 3.084 1.00 89.56 68 ASP A O 1
ATOM 527 N N . ALA A 1 69 ? -12.826 5.331 1.506 1.00 90.50 69 ALA A N 1
ATOM 528 C CA . ALA A 1 69 ? -11.445 5.815 1.412 1.00 90.50 69 ALA A CA 1
ATOM 529 C C . ALA A 1 69 ? -10.717 5.894 2.774 1.00 90.50 69 ALA A C 1
ATOM 531 O O . ALA A 1 69 ? -9.922 6.804 3.019 1.00 90.50 69 ALA A O 1
ATOM 532 N N . SER A 1 70 ? -11.001 4.940 3.667 1.00 94.31 70 SER A N 1
ATOM 533 C CA . SER A 1 70 ? -10.373 4.823 4.986 1.00 94.31 70 SER A CA 1
ATOM 534 C C . SER A 1 70 ? -10.069 3.373 5.387 1.00 94.31 70 SER A C 1
ATOM 536 O O . SER A 1 70 ? -10.505 2.413 4.739 1.00 94.31 70 SER A O 1
ATOM 538 N N . THR A 1 71 ? -9.340 3.210 6.492 1.00 94.62 71 THR A N 1
ATOM 539 C CA . THR A 1 71 ? -9.101 1.915 7.150 1.00 94.62 71 THR A CA 1
ATOM 540 C C . THR A 1 71 ? -10.012 1.658 8.354 1.00 94.62 71 THR A C 1
ATOM 542 O O . THR A 1 71 ? -9.815 0.666 9.048 1.00 94.62 71 THR A O 1
ATOM 545 N N . VAL A 1 72 ? -11.011 2.515 8.604 1.00 97.19 72 VAL A N 1
ATOM 546 C CA . VAL A 1 72 ? -12.004 2.288 9.665 1.00 97.19 72 VAL A CA 1
ATOM 547 C C . VAL A 1 72 ? -12.955 1.183 9.213 1.00 97.19 72 VAL A C 1
ATOM 549 O O . VAL A 1 72 ? -13.626 1.319 8.186 1.00 97.19 72 VAL A O 1
ATOM 552 N N . LEU A 1 73 ? -12.993 0.086 9.964 1.00 97.81 73 LEU A N 1
ATOM 553 C CA . LEU A 1 73 ? -13.855 -1.061 9.702 1.00 97.81 73 LEU A CA 1
ATOM 554 C C . LEU A 1 73 ? -15.179 -0.882 10.444 1.00 97.81 73 LEU A C 1
ATOM 556 O O . LEU A 1 73 ? -15.187 -0.600 11.638 1.00 97.81 73 LEU A O 1
ATOM 560 N N . ILE A 1 74 ? -16.292 -1.061 9.743 1.00 97.94 74 ILE A N 1
ATOM 561 C CA . ILE A 1 74 ? -17.648 -0.995 10.282 1.00 97.94 74 ILE A CA 1
ATOM 562 C C . ILE A 1 74 ? -18.263 -2.389 10.185 1.00 97.94 74 ILE A C 1
ATOM 564 O O . ILE A 1 74 ? -18.438 -2.920 9.089 1.00 97.94 74 ILE A O 1
ATOM 568 N N . THR A 1 75 ? -18.624 -2.965 11.327 1.00 98.31 75 THR A N 1
ATOM 569 C CA . THR A 1 75 ? -19.345 -4.237 11.420 1.00 98.31 75 THR A CA 1
ATOM 570 C C . THR A 1 75 ? -20.694 -3.998 12.084 1.00 98.31 75 THR A C 1
ATOM 572 O O . THR A 1 75 ? -20.758 -3.483 13.195 1.00 98.31 75 THR A O 1
ATOM 575 N N . LYS A 1 76 ? -21.786 -4.363 11.421 1.00 98.31 76 LYS A N 1
ATOM 576 C CA . LYS A 1 76 ? -23.143 -4.327 11.969 1.00 98.31 76 LYS A CA 1
ATOM 577 C C . LYS A 1 76 ? -23.574 -5.738 12.319 1.00 98.31 76 LYS A C 1
ATOM 579 O O . LYS A 1 76 ? -23.464 -6.624 11.476 1.00 98.31 76 LYS A O 1
ATOM 584 N N . LEU A 1 77 ? -24.076 -5.935 13.531 1.00 98.38 77 LEU A N 1
ATOM 585 C CA . LEU A 1 77 ? -24.654 -7.199 13.980 1.00 98.38 77 LEU A CA 1
ATOM 586 C C . LEU A 1 77 ? -26.161 -7.017 14.154 1.00 98.38 77 LEU A C 1
ATOM 588 O O . LEU A 1 77 ? -26.602 -6.003 14.700 1.00 98.38 77 LEU A O 1
ATOM 592 N N . PHE A 1 78 ? -26.927 -7.996 13.683 1.00 98.25 78 PHE A N 1
ATOM 593 C CA . PHE A 1 78 ? -28.387 -7.996 13.698 1.00 98.25 78 PHE A CA 1
ATOM 594 C C . PHE A 1 78 ? -28.885 -9.134 14.585 1.00 98.25 78 PHE A C 1
ATOM 596 O O . PHE A 1 78 ? -28.379 -10.252 14.464 1.00 98.25 78 PHE A O 1
ATOM 603 N N . SER A 1 79 ? -29.871 -8.861 15.442 1.00 97.81 79 SER A N 1
ATOM 604 C CA . SER A 1 79 ? -30.550 -9.890 16.235 1.00 97.81 79 SER A CA 1
ATOM 605 C C . SER A 1 79 ? -31.816 -10.403 15.542 1.00 97.81 79 SER A C 1
ATOM 607 O O . SER A 1 79 ? -32.415 -9.703 14.719 1.00 97.81 79 SER A O 1
ATOM 609 N N . ASP A 1 80 ? -32.282 -11.591 15.927 1.00 96.31 80 ASP A N 1
ATOM 610 C CA . ASP A 1 80 ? -33.583 -12.144 15.512 1.00 96.31 80 ASP A CA 1
ATOM 611 C C . ASP A 1 80 ? -34.771 -11.264 15.936 1.00 96.31 80 ASP A C 1
ATOM 613 O O . ASP A 1 80 ? -35.848 -11.317 15.340 1.00 96.31 80 ASP A O 1
ATOM 617 N N . LYS A 1 81 ? -34.575 -10.419 16.954 1.00 93.94 81 LYS A N 1
ATOM 618 C CA . LYS A 1 81 ? -35.578 -9.477 17.470 1.00 93.94 81 LYS A CA 1
ATOM 619 C C . LYS A 1 81 ? -35.583 -8.137 16.725 1.00 93.94 81 LYS A C 1
ATOM 621 O O . LYS A 1 81 ? -36.414 -7.281 17.022 1.00 93.94 81 LYS A O 1
ATOM 626 N N . GLY A 1 82 ? -34.696 -7.959 15.742 1.00 94.00 82 GLY A N 1
ATOM 627 C CA . GLY A 1 82 ? -34.569 -6.727 14.963 1.00 94.00 82 GLY A CA 1
ATOM 628 C C . GLY A 1 82 ? -33.701 -5.651 15.621 1.00 94.00 82 GLY A C 1
ATOM 629 O O . GLY A 1 82 ? -33.717 -4.506 15.162 1.00 94.00 82 GLY A O 1
ATOM 630 N N . ASP A 1 83 ? -32.943 -5.994 16.666 1.00 97.12 83 ASP A N 1
ATOM 631 C CA . ASP A 1 83 ? -31.948 -5.093 17.245 1.00 97.12 83 ASP A CA 1
ATOM 632 C C . ASP A 1 83 ? -30.722 -5.013 16.336 1.00 97.12 83 ASP A C 1
ATOM 634 O O . ASP A 1 83 ? -30.311 -6.002 15.722 1.00 97.12 83 ASP A O 1
ATOM 638 N N . VAL A 1 84 ? -30.112 -3.830 16.269 1.00 97.62 84 VAL A N 1
ATOM 639 C CA . VAL A 1 84 ? -28.931 -3.594 15.437 1.00 97.62 84 VAL A CA 1
ATOM 640 C C . VAL A 1 84 ? -27.880 -2.834 16.230 1.00 97.62 84 VAL A C 1
ATOM 642 O O . VAL A 1 84 ? -28.131 -1.733 16.736 1.00 97.62 84 VAL A O 1
ATOM 645 N N . VAL A 1 85 ? -26.677 -3.404 16.285 1.00 98.06 85 VAL A N 1
ATOM 646 C CA . VAL A 1 85 ? -25.492 -2.783 16.884 1.00 98.06 85 VAL A CA 1
ATOM 647 C C . VAL A 1 85 ? -24.416 -2.570 15.821 1.00 98.06 85 VAL A C 1
ATOM 649 O O . VAL A 1 85 ? -24.152 -3.446 15.002 1.00 98.06 85 VAL A O 1
ATOM 652 N N . GLU A 1 86 ? -23.804 -1.390 15.822 1.00 98.12 86 GLU A N 1
ATOM 653 C CA . GLU A 1 86 ? -22.671 -1.034 14.970 1.00 98.12 86 GLU A CA 1
ATOM 654 C C . GLU A 1 86 ? -21.381 -1.045 15.786 1.00 98.12 86 GLU A C 1
ATOM 656 O O . GLU A 1 86 ? -21.293 -0.428 16.848 1.00 98.12 86 GLU A O 1
ATOM 661 N N . ILE A 1 87 ? -20.370 -1.720 15.257 1.00 98.44 87 ILE A N 1
ATOM 662 C CA . ILE A 1 87 ? -19.010 -1.787 15.770 1.00 98.44 87 ILE A CA 1
ATOM 663 C C . ILE A 1 87 ? -18.114 -1.052 14.777 1.00 98.44 87 ILE A C 1
ATOM 665 O O . ILE A 1 87 ? -18.097 -1.390 13.594 1.00 98.44 87 ILE A O 1
ATOM 669 N N . ARG A 1 88 ? -17.365 -0.055 15.246 1.00 98.25 88 ARG A N 1
ATOM 670 C CA . ARG A 1 88 ? -16.358 0.661 14.454 1.00 98.25 88 ARG A CA 1
ATOM 671 C C . ARG A 1 88 ? -14.982 0.388 15.041 1.00 98.25 88 ARG A C 1
ATOM 673 O O . ARG A 1 88 ? -14.724 0.767 16.183 1.00 98.25 88 ARG A O 1
ATOM 680 N N . ASP A 1 89 ? -14.122 -0.251 14.259 1.00 98.50 89 ASP A N 1
ATOM 681 C CA . ASP A 1 89 ? -12.766 -0.634 14.641 1.00 98.50 89 ASP A CA 1
ATOM 682 C C . ASP A 1 89 ? -11.732 0.146 13.838 1.00 98.50 89 ASP A C 1
ATOM 684 O O . ASP A 1 89 ? -11.803 0.227 12.609 1.00 98.50 89 ASP A O 1
ATOM 688 N N . PHE A 1 90 ? -10.745 0.713 14.528 1.00 98.06 90 PHE A N 1
ATOM 689 C CA . PHE A 1 90 ? -9.633 1.396 13.876 1.00 98.06 90 PHE A CA 1
ATOM 690 C C . PHE A 1 90 ? -8.368 1.411 14.741 1.00 98.06 90 PHE A C 1
ATOM 692 O O . PHE A 1 90 ? -8.413 1.342 15.970 1.00 98.06 90 PHE A O 1
ATOM 699 N N . ALA A 1 91 ? -7.222 1.554 14.074 1.00 97.38 91 ALA A N 1
ATOM 700 C CA . ALA A 1 91 ? -5.935 1.837 14.697 1.00 97.38 91 ALA A CA 1
ATOM 701 C C . ALA A 1 91 ? -5.552 3.296 14.380 1.00 97.38 91 ALA A C 1
ATOM 703 O O . ALA A 1 91 ? -5.537 3.665 13.199 1.00 97.38 91 ALA A O 1
ATOM 704 N N . PRO A 1 92 ? -5.268 4.156 15.378 1.00 96.81 92 PRO A N 1
ATOM 705 C CA . PRO A 1 92 ? -5.010 5.567 15.124 1.00 96.81 92 PRO A CA 1
ATOM 706 C C . PRO A 1 92 ? -3.784 5.781 14.231 1.00 96.81 92 PRO A C 1
ATOM 708 O O . PRO A 1 92 ? -2.709 5.231 14.492 1.00 96.81 92 PRO A O 1
ATOM 711 N N . ARG A 1 93 ? -3.945 6.611 13.194 1.00 96.38 93 ARG A N 1
ATOM 712 C CA . ARG A 1 93 ? -2.857 7.062 12.315 1.00 96.38 93 ARG A CA 1
ATOM 713 C C . ARG A 1 93 ? -3.148 8.445 11.748 1.00 96.38 93 ARG A C 1
ATOM 715 O O . ARG A 1 93 ? -4.042 8.593 10.923 1.00 96.38 93 ARG A O 1
ATOM 722 N N . PHE A 1 94 ? -2.390 9.459 12.150 1.00 96.06 94 PHE A N 1
ATOM 723 C CA . PHE A 1 94 ? -2.557 10.825 11.634 1.00 96.06 94 PHE A CA 1
ATOM 724 C C . PHE A 1 94 ? -1.338 11.700 11.921 1.00 96.06 94 PHE A C 1
ATOM 726 O O . PHE A 1 94 ? -0.455 11.318 12.678 1.00 96.06 94 PHE A O 1
ATOM 733 N N . VAL A 1 95 ? -1.277 12.897 11.333 1.00 91.81 95 VAL A N 1
ATOM 734 C CA . VAL A 1 95 ? -0.219 13.867 11.650 1.00 91.81 95 VAL A CA 1
ATOM 735 C C . VAL A 1 95 ? -0.582 14.640 12.919 1.00 91.81 95 VAL A C 1
ATOM 737 O O . VAL A 1 95 ? -1.656 15.235 13.014 1.00 91.81 95 VAL A O 1
ATOM 740 N N . HIS A 1 96 ? 0.319 14.649 13.894 1.00 90.31 96 HIS A N 1
ATOM 741 C CA . HIS A 1 96 ? 0.206 15.382 15.146 1.00 90.31 96 HIS A CA 1
ATOM 742 C C . HIS A 1 96 ? 1.534 16.079 15.448 1.00 90.31 96 HIS A C 1
ATOM 744 O O . HIS A 1 96 ? 2.570 15.421 15.511 1.00 90.31 96 HIS A O 1
ATOM 750 N N . TYR A 1 97 ? 1.512 17.409 15.593 1.00 90.19 97 TYR A N 1
ATOM 751 C CA . TYR A 1 97 ? 2.718 18.235 15.774 1.00 90.19 97 TYR A CA 1
ATOM 752 C C . TYR A 1 97 ? 3.826 17.917 14.749 1.00 90.19 97 TYR A C 1
ATOM 754 O O . TYR A 1 97 ? 4.970 17.657 15.115 1.00 90.19 97 TYR A O 1
ATOM 762 N N . ASP A 1 98 ? 3.452 17.871 13.465 1.00 85.38 98 ASP A N 1
ATOM 763 C CA . ASP A 1 98 ? 4.327 17.544 12.325 1.00 85.38 98 ASP A CA 1
ATOM 764 C C . ASP A 1 98 ? 4.971 16.144 12.356 1.00 85.38 98 ASP A C 1
ATOM 766 O O . ASP A 1 98 ? 5.884 15.851 11.583 1.00 85.38 98 ASP A O 1
ATOM 770 N N . ARG A 1 99 ? 4.475 15.241 13.209 1.00 86.62 99 ARG A N 1
ATOM 771 C CA . ARG A 1 99 ? 4.908 13.838 13.289 1.00 86.62 99 ARG A CA 1
ATOM 772 C C . ARG A 1 99 ? 3.752 12.906 12.979 1.00 86.62 99 ARG A C 1
ATOM 774 O O . ARG A 1 99 ? 2.602 13.218 13.266 1.00 86.62 99 ARG A O 1
ATOM 781 N N . VAL A 1 100 ? 4.046 11.738 12.419 1.00 89.94 100 VAL A N 1
ATOM 782 C CA . VAL A 1 100 ? 3.026 10.697 12.247 1.00 89.94 100 VAL A CA 1
ATOM 783 C C . VAL A 1 100 ? 2.777 10.044 13.607 1.00 89.94 100 VAL A C 1
ATOM 785 O O . VAL A 1 100 ? 3.644 9.358 14.137 1.00 89.94 100 VAL A O 1
ATOM 788 N N . PHE A 1 101 ? 1.600 10.279 14.174 1.00 94.75 101 PHE A N 1
ATOM 789 C CA . PHE A 1 101 ? 1.103 9.638 15.384 1.00 94.75 101 PHE A CA 1
ATOM 790 C C . PHE A 1 101 ? 0.475 8.286 15.031 1.00 94.75 101 PHE A C 1
ATOM 792 O O . PHE A 1 101 ? -0.424 8.234 14.192 1.00 94.75 101 PHE A O 1
ATOM 799 N N . ARG A 1 102 ? 0.980 7.210 15.643 1.00 93.75 102 ARG A N 1
ATOM 800 C CA . ARG A 1 102 ? 0.635 5.805 15.357 1.00 93.75 102 ARG A CA 1
ATOM 801 C C . ARG A 1 102 ? 0.872 4.907 16.591 1.00 93.75 102 ARG A C 1
ATOM 803 O O . ARG A 1 102 ? 1.827 4.140 16.618 1.00 93.75 102 ARG A O 1
ATOM 810 N N . PRO A 1 103 ? 0.083 5.063 17.663 1.00 93.94 103 PRO A N 1
ATOM 811 C CA . PRO A 1 103 ? 0.282 4.332 18.914 1.00 93.94 103 PRO A CA 1
ATOM 812 C C . PRO A 1 103 ? -0.069 2.842 18.775 1.00 93.94 103 PRO A C 1
ATOM 814 O O . PRO A 1 103 ? -0.832 2.459 17.885 1.00 93.94 103 PRO A O 1
ATOM 817 N N . PHE A 1 104 ? 0.406 2.014 19.708 1.00 94.19 104 PHE A N 1
ATOM 818 C CA . PHE A 1 104 ? -0.005 0.611 19.869 1.00 94.19 104 PHE A CA 1
ATOM 819 C C . PHE A 1 104 ? -1.389 0.522 20.524 1.00 94.19 104 PHE A C 1
ATOM 821 O O . PHE A 1 104 ? -1.539 0.048 21.650 1.00 94.19 104 PHE A O 1
ATOM 828 N N . GLN A 1 105 ? -2.401 1.069 19.852 1.00 95.25 105 GLN A N 1
ATOM 829 C CA . GLN A 1 105 ? -3.768 1.160 20.355 1.00 95.25 105 GLN A CA 1
ATOM 830 C C . GLN A 1 105 ? -4.757 0.709 19.289 1.00 95.25 105 GLN A C 1
ATOM 832 O O . GLN A 1 105 ? -4.780 1.227 18.173 1.00 95.25 105 GLN A O 1
ATOM 837 N N . LEU A 1 106 ? -5.613 -0.221 19.681 1.00 96.88 106 LEU A N 1
ATOM 838 C CA . LEU A 1 106 ? -6.783 -0.648 18.950 1.00 96.88 106 LEU A CA 1
ATOM 839 C C . LEU A 1 106 ? -8.016 -0.040 19.618 1.00 96.88 106 LEU A C 1
ATOM 841 O O . LEU A 1 106 ? -8.257 -0.258 20.809 1.00 96.88 106 LEU A O 1
ATOM 845 N N . ILE A 1 107 ? -8.779 0.747 18.862 1.00 97.69 107 ILE A N 1
ATOM 846 C CA . ILE A 1 107 ? -9.962 1.441 19.369 1.00 97.69 107 ILE A CA 1
ATOM 847 C C . ILE A 1 107 ? -11.201 0.832 18.730 1.00 97.69 107 ILE A C 1
ATOM 849 O O . ILE A 1 107 ? -11.330 0.802 17.506 1.00 97.69 107 ILE A O 1
ATOM 853 N N . ARG A 1 108 ? -12.122 0.395 19.589 1.00 98.12 108 ARG A N 1
ATOM 854 C CA . ARG A 1 108 ? -13.450 -0.087 19.224 1.00 98.12 108 ARG A CA 1
ATOM 855 C C . ARG A 1 108 ? -14.516 0.844 19.781 1.00 98.12 108 ARG A C 1
ATOM 857 O O . ARG A 1 108 ? -14.518 1.157 20.975 1.00 98.12 108 ARG A O 1
ATOM 864 N N . LEU A 1 109 ? -15.449 1.230 18.922 1.00 97.69 109 LEU A N 1
ATOM 865 C CA . LEU A 1 109 ? -16.660 1.962 19.275 1.00 97.69 109 LEU A CA 1
ATOM 866 C C . LEU A 1 109 ? -17.864 1.065 19.020 1.00 97.69 109 LEU A C 1
ATOM 868 O O . LEU A 1 109 ? -18.016 0.563 17.912 1.00 97.69 109 LEU A O 1
ATOM 872 N N . VAL A 1 110 ? -18.730 0.893 20.014 1.00 97.88 110 VAL A N 1
ATOM 873 C CA . VAL A 1 110 ? -19.965 0.114 19.879 1.00 97.88 110 VAL A CA 1
ATOM 874 C C . VAL A 1 110 ? -21.158 1.035 20.095 1.00 97.88 110 VAL A C 1
ATOM 876 O O . VAL A 1 110 ? -21.260 1.694 21.131 1.00 97.88 110 VAL A O 1
ATOM 879 N N . ARG A 1 111 ? -22.040 1.116 19.098 1.00 96.81 111 ARG A N 1
ATOM 880 C CA . ARG A 1 111 ? -23.192 2.025 19.062 1.00 96.81 111 ARG A CA 1
ATOM 881 C C . ARG A 1 111 ? -24.468 1.259 18.767 1.00 96.81 111 ARG A C 1
ATOM 883 O O . ARG A 1 111 ? -24.496 0.380 17.910 1.00 96.81 111 ARG A O 1
ATOM 890 N N . ARG A 1 112 ? -25.546 1.646 19.437 1.00 97.19 112 ARG A N 1
ATOM 891 C CA . ARG A 1 112 ? -26.898 1.202 19.108 1.00 97.19 112 ARG A CA 1
ATOM 892 C C . ARG A 1 112 ? -27.373 1.904 17.836 1.00 97.19 112 ARG A C 1
ATOM 894 O O . ARG A 1 112 ? -27.300 3.128 17.761 1.00 97.19 112 ARG A O 1
ATOM 901 N N . LEU A 1 113 ? -27.861 1.144 16.856 1.00 96.50 113 LEU A N 1
ATOM 902 C CA . LEU A 1 113 ? -28.530 1.696 15.671 1.00 96.50 113 LEU A CA 1
ATOM 903 C C . LEU A 1 113 ? -30.049 1.539 15.747 1.00 96.50 113 LEU A C 1
ATOM 905 O O . LEU A 1 113 ? -30.777 2.437 15.332 1.00 96.50 113 LEU A O 1
ATOM 909 N N . GLN A 1 114 ? -30.525 0.406 16.264 1.00 95.94 114 GLN A N 1
ATOM 910 C CA . GLN A 1 114 ? -31.947 0.082 16.327 1.00 95.94 114 GLN A CA 1
ATOM 911 C C . GLN A 1 114 ? -32.233 -0.880 17.482 1.00 95.94 114 GLN A C 1
ATOM 913 O O . GLN A 1 114 ? -31.393 -1.720 17.801 1.00 95.94 114 GLN A O 1
ATOM 918 N N . GLY A 1 115 ? -33.429 -0.768 18.066 1.00 95.50 115 GLY A N 1
ATOM 919 C CA . GLY A 1 115 ? -33.896 -1.656 19.130 1.00 95.50 115 GLY A CA 1
ATOM 920 C C . GLY A 1 115 ? -33.154 -1.446 20.447 1.00 95.50 115 GLY A C 1
ATOM 921 O O . GLY A 1 115 ? -32.593 -0.374 20.680 1.00 95.50 115 GLY A O 1
ATOM 922 N N . ASP A 1 116 ? -33.140 -2.468 21.293 1.00 95.75 116 ASP A N 1
ATOM 923 C CA . ASP A 1 116 ? -32.502 -2.470 22.613 1.00 95.75 116 ASP A CA 1
ATOM 924 C C . ASP A 1 116 ? -31.474 -3.618 22.698 1.00 95.75 116 ASP A C 1
ATOM 926 O O . ASP A 1 116 ? -31.638 -4.558 23.482 1.00 95.75 116 ASP A O 1
ATOM 930 N N . PRO A 1 117 ? -30.394 -3.568 21.887 1.00 97.00 117 PRO A N 1
ATOM 931 C CA . PRO A 1 117 ? -29.436 -4.658 21.781 1.00 97.00 117 PRO A CA 1
ATOM 932 C C . PRO A 1 117 ? -28.727 -4.899 23.114 1.00 97.00 117 PRO A C 1
ATOM 934 O O . PRO A 1 117 ? -28.175 -3.979 23.736 1.00 97.00 117 PRO A O 1
ATOM 937 N N . ARG A 1 118 ? -28.689 -6.170 23.520 1.00 97.38 118 ARG A N 1
ATOM 938 C CA . ARG A 1 118 ? -27.888 -6.650 24.647 1.00 97.38 118 ARG A CA 1
ATOM 939 C C . ARG A 1 118 ? -26.619 -7.307 24.132 1.00 97.38 118 ARG A C 1
ATOM 941 O O . ARG A 1 118 ? -26.680 -8.200 23.292 1.00 97.38 118 ARG A O 1
ATOM 948 N N . ILE A 1 119 ? -25.475 -6.858 24.640 1.00 97.75 119 ILE A N 1
ATOM 949 C CA . ILE A 1 119 ? -24.162 -7.352 24.226 1.00 97.75 119 ILE A CA 1
ATOM 950 C C . ILE A 1 119 ? -23.316 -7.805 25.416 1.00 97.75 119 ILE A C 1
ATOM 952 O O . ILE A 1 119 ? -23.447 -7.269 26.517 1.00 97.75 119 ILE A O 1
ATOM 956 N N . SER A 1 120 ? -22.392 -8.727 25.163 1.00 97.88 120 SER A N 1
ATOM 957 C CA . SER A 1 120 ? -21.260 -9.052 26.037 1.00 97.88 120 SER A CA 1
ATOM 958 C C . SER A 1 120 ? -19.947 -8.693 25.350 1.00 97.88 120 SER A C 1
ATOM 960 O O . SER A 1 120 ? -19.813 -8.837 24.137 1.00 97.88 120 SER A O 1
ATOM 962 N N . ILE A 1 121 ? -18.961 -8.246 26.126 1.00 97.62 121 ILE A N 1
ATOM 963 C CA . ILE A 1 121 ? -17.608 -7.958 25.639 1.00 97.62 121 ILE A CA 1
ATOM 964 C C . ILE A 1 121 ? -16.669 -9.010 26.211 1.00 97.62 121 ILE A C 1
ATOM 966 O O . ILE A 1 121 ? -16.587 -9.139 27.433 1.00 97.62 121 ILE A O 1
ATOM 970 N N . ARG A 1 122 ? -15.952 -9.730 25.345 1.00 97.25 122 ARG A N 1
ATOM 971 C CA . ARG A 1 122 ? -14.981 -10.750 25.761 1.00 97.25 122 ARG A CA 1
ATOM 972 C C . ARG A 1 122 ? -13.606 -10.376 25.233 1.00 97.25 122 ARG A C 1
ATOM 974 O O . ARG A 1 122 ? -13.439 -10.124 24.042 1.00 97.25 122 ARG A O 1
ATOM 981 N N . ILE A 1 123 ? -12.624 -10.311 26.128 1.00 97.06 123 ILE A N 1
ATOM 982 C CA . ILE A 1 123 ? -11.239 -9.954 25.799 1.00 97.06 123 ILE A CA 1
ATOM 983 C C . ILE A 1 123 ? -10.337 -10.955 26.498 1.00 97.06 123 ILE A C 1
ATOM 985 O O . ILE A 1 123 ? -10.208 -10.935 27.722 1.00 97.06 123 ILE A O 1
ATOM 989 N N . ARG A 1 124 ? -9.731 -11.847 25.719 1.00 95.62 124 ARG A N 1
ATOM 990 C CA . ARG A 1 124 ? -8.938 -12.966 26.231 1.00 95.62 124 ARG A CA 1
ATOM 991 C C . ARG A 1 124 ? -7.588 -12.995 25.524 1.00 95.62 124 ARG A C 1
ATOM 993 O O . ARG A 1 124 ? -7.399 -13.809 24.621 1.00 95.62 124 ARG A O 1
ATOM 1000 N N . PRO A 1 125 ? -6.679 -12.068 25.864 1.00 95.44 125 PRO A N 1
ATOM 1001 C CA . PRO A 1 125 ? -5.361 -12.030 25.261 1.00 95.44 125 PRO A CA 1
ATOM 1002 C C . PRO A 1 125 ? -4.529 -13.225 25.729 1.00 95.44 125 PRO A C 1
ATOM 1004 O O . PRO A 1 125 ? -4.746 -13.753 26.819 1.00 95.44 125 PRO A O 1
ATOM 1007 N N . THR A 1 126 ? -3.565 -13.627 24.916 1.00 94.56 126 THR A N 1
ATOM 1008 C CA . THR A 1 126 ? -2.624 -14.713 25.219 1.00 94.56 126 THR A CA 1
ATOM 1009 C C . THR A 1 126 ? -1.206 -14.190 25.368 1.00 94.56 126 THR A C 1
ATOM 1011 O O . THR A 1 126 ? -0.887 -13.096 24.897 1.00 94.56 126 THR A O 1
ATOM 1014 N N . PHE A 1 127 ? -0.347 -14.994 25.995 1.00 94.00 127 PHE A N 1
ATOM 1015 C CA . PHE A 1 127 ? 1.072 -14.698 26.140 1.00 94.00 127 PHE A CA 1
ATOM 1016 C C . PHE A 1 127 ? 1.927 -15.911 25.770 1.00 94.00 127 PHE A C 1
ATOM 1018 O O . PHE A 1 127 ? 1.542 -17.056 26.018 1.00 94.00 127 PHE A O 1
ATOM 1025 N N . GLN A 1 128 ? 3.103 -15.639 25.205 1.00 91.31 128 GLN A N 1
ATOM 1026 C CA . GLN A 1 128 ? 4.116 -16.619 24.813 1.00 91.31 128 GLN A CA 1
ATOM 1027 C C . GLN A 1 128 ? 3.522 -17.770 23.990 1.00 91.31 128 GLN A C 1
ATOM 1029 O O . GLN A 1 128 ? 3.613 -18.932 24.391 1.00 91.31 128 GLN A O 1
ATOM 1034 N N . TYR A 1 129 ? 2.863 -17.444 22.876 1.00 91.00 129 TYR A N 1
ATOM 1035 C CA . TYR A 1 129 ? 2.212 -18.407 21.984 1.00 91.00 129 TYR A CA 1
ATOM 1036 C C . TYR A 1 129 ? 1.259 -19.358 22.725 1.00 91.00 129 TYR A C 1
ATOM 1038 O O . TYR A 1 129 ? 1.251 -20.563 22.487 1.00 91.00 129 TYR A O 1
ATOM 1046 N N . ASN A 1 130 ? 0.454 -18.799 23.637 1.00 91.44 130 ASN A N 1
ATOM 1047 C CA . ASN A 1 130 ? -0.555 -19.513 24.430 1.00 91.44 130 ASN A CA 1
ATOM 1048 C C . ASN A 1 130 ? 0.026 -20.504 25.469 1.00 91.44 130 ASN A C 1
ATOM 1050 O O . ASN A 1 130 ? -0.711 -21.325 26.008 1.00 91.44 130 ASN A O 1
ATOM 1054 N N . SER A 1 131 ? 1.326 -20.420 25.789 1.00 89.62 131 SER A N 1
ATOM 1055 C CA . SER A 1 131 ? 1.956 -21.250 26.835 1.00 89.62 131 SER A CA 1
ATOM 1056 C C . SER A 1 131 ? 1.657 -20.786 28.265 1.00 89.62 131 SER A C 1
ATOM 1058 O O . SER A 1 131 ? 1.854 -21.542 29.217 1.00 89.62 131 SER A O 1
ATOM 1060 N N . THR A 1 132 ? 1.175 -19.552 28.441 1.00 88.50 132 THR A N 1
ATOM 1061 C CA . THR A 1 132 ? 0.778 -19.014 29.745 1.00 88.50 132 THR A CA 1
ATOM 1062 C C . THR A 1 132 ? -0.422 -18.074 29.631 1.00 88.50 132 THR A C 1
ATOM 1064 O O . THR A 1 132 ? -0.513 -17.265 28.707 1.00 88.50 132 THR A O 1
ATOM 1067 N N . ASP A 1 133 ? -1.321 -18.146 30.614 1.00 81.69 133 ASP A N 1
ATOM 1068 C CA . ASP A 1 133 ? -2.516 -17.296 30.701 1.00 81.69 133 ASP A CA 1
ATOM 1069 C C . ASP A 1 133 ? -2.214 -15.887 31.260 1.00 81.69 133 ASP A C 1
ATOM 1071 O O . ASP A 1 133 ? -3.045 -14.980 31.174 1.00 81.69 133 ASP A O 1
ATOM 1075 N N . GLY A 1 134 ? -1.021 -15.679 31.837 1.00 90.06 134 GLY A N 1
ATOM 1076 C CA . GLY A 1 134 ? -0.686 -14.458 32.577 1.00 90.06 134 GLY A CA 1
ATOM 1077 C C . GLY A 1 134 ? -1.552 -14.269 33.833 1.00 90.06 134 GLY A C 1
ATOM 1078 O O . GLY A 1 134 ? -2.050 -15.227 34.423 1.00 90.06 134 GLY A O 1
ATOM 1079 N N . TYR A 1 135 ? -1.720 -13.024 34.282 1.00 93.50 135 TYR A N 1
ATOM 1080 C CA . TYR A 1 135 ? -2.661 -12.662 35.350 1.00 93.50 135 TYR A CA 1
ATOM 1081 C C . TYR A 1 135 ? -3.291 -11.290 35.096 1.00 93.50 135 TYR A C 1
ATOM 1083 O O . TYR A 1 135 ? -2.804 -10.506 34.285 1.00 93.50 135 TYR A O 1
ATOM 1091 N N . GLN A 1 136 ? -4.383 -10.976 35.792 1.00 94.75 136 GLN A N 1
ATOM 1092 C CA . GLN A 1 136 ? -5.093 -9.708 35.620 1.00 94.75 136 GLN A CA 1
ATOM 1093 C C . GLN A 1 136 ? -4.931 -8.797 36.837 1.00 94.75 136 GLN A C 1
ATOM 1095 O O . GLN A 1 136 ? -4.990 -9.239 37.984 1.00 94.75 136 GLN A O 1
ATOM 1100 N N . THR A 1 137 ? -4.803 -7.495 36.589 1.00 94.81 137 THR A N 1
ATOM 1101 C CA . THR A 1 137 ? -4.986 -6.452 37.610 1.00 94.81 137 THR A CA 1
ATOM 1102 C C . THR A 1 137 ? -6.009 -5.436 37.119 1.00 94.81 137 THR A C 1
ATOM 1104 O O . THR A 1 137 ? -6.270 -5.337 35.922 1.00 94.81 137 THR A O 1
ATOM 1107 N N . ARG A 1 138 ? -6.637 -4.681 38.023 1.00 92.62 138 ARG A N 1
ATOM 1108 C CA . ARG A 1 138 ? -7.665 -3.703 37.642 1.00 92.62 138 ARG A CA 1
ATOM 1109 C C . ARG A 1 138 ? -7.518 -2.391 38.391 1.00 92.62 138 ARG A C 1
ATOM 1111 O O . ARG A 1 138 ? -7.164 -2.380 39.567 1.00 92.62 138 ARG A O 1
ATOM 1118 N N . GLY A 1 139 ? -7.873 -1.310 37.711 1.00 90.75 139 GLY A N 1
ATOM 1119 C CA . GLY A 1 139 ? -8.204 -0.029 38.321 1.00 90.75 139 GLY A CA 1
ATOM 1120 C C . GLY A 1 139 ? -9.689 0.289 38.157 1.00 90.75 139 GLY A C 1
ATOM 1121 O O . GLY A 1 139 ? -10.489 -0.562 37.770 1.00 90.75 139 GLY A O 1
ATOM 1122 N N . SER A 1 140 ? -10.068 1.540 38.419 1.00 86.94 140 SER A N 1
ATOM 1123 C CA . SER A 1 140 ? -11.477 1.962 38.376 1.00 86.94 140 SER A CA 1
ATOM 1124 C C . SER A 1 140 ? -12.092 1.941 36.971 1.00 86.94 140 SER A C 1
ATOM 1126 O O . SER A 1 140 ? -13.294 1.741 36.834 1.00 86.94 140 SER A O 1
ATOM 1128 N N . GLN A 1 141 ? -11.279 2.161 35.932 1.00 87.94 141 GLN A N 1
ATOM 1129 C CA . GLN A 1 141 ? -11.719 2.316 34.531 1.00 87.94 141 GLN A CA 1
ATOM 1130 C C . GLN A 1 141 ? -10.893 1.478 33.542 1.00 87.94 141 GLN A C 1
ATOM 1132 O O . GLN A 1 141 ? -10.975 1.665 32.328 1.00 87.94 141 GLN A O 1
ATOM 1137 N N . HIS A 1 142 ? -10.037 0.590 34.049 1.00 95.06 142 HIS A N 1
ATOM 1138 C CA . HIS A 1 142 ? -9.158 -0.210 33.207 1.00 95.06 142 HIS A CA 1
ATOM 1139 C C . HIS A 1 142 ? -8.856 -1.574 33.826 1.00 95.06 142 HIS A C 1
ATOM 1141 O O . HIS A 1 142 ? -8.851 -1.724 35.050 1.00 95.06 142 HIS A O 1
ATOM 1147 N N . VAL A 1 143 ? -8.566 -2.547 32.967 1.00 96.75 143 VAL A N 1
ATOM 1148 C CA . VAL A 1 143 ? -8.009 -3.857 33.323 1.00 96.75 143 VAL A CA 1
ATOM 1149 C C . VAL A 1 143 ? -6.673 -4.012 32.604 1.00 96.75 143 VAL A C 1
ATOM 1151 O O . VAL A 1 143 ? -6.521 -3.571 31.464 1.00 96.75 143 VAL A O 1
ATOM 1154 N N . ARG A 1 144 ? -5.689 -4.583 33.292 1.00 96.81 144 ARG A N 1
ATOM 1155 C CA . ARG A 1 144 ? -4.365 -4.900 32.757 1.00 96.81 144 ARG A CA 1
ATOM 1156 C C . ARG A 1 144 ? -4.238 -6.413 32.709 1.00 96.81 144 ARG A C 1
ATOM 1158 O O . ARG A 1 144 ? -4.472 -7.075 33.719 1.00 96.81 144 ARG A O 1
ATOM 1165 N N . PHE A 1 145 ? -3.861 -6.929 31.554 1.00 95.75 145 PHE A N 1
ATOM 1166 C CA . PHE A 1 145 ? -3.477 -8.313 31.338 1.00 95.75 145 PHE A CA 1
ATOM 1167 C C . PHE A 1 145 ? -1.953 -8.367 31.396 1.00 95.75 145 PHE A C 1
ATOM 1169 O O . PHE A 1 145 ? -1.271 -7.863 30.503 1.00 95.75 145 PHE A O 1
ATOM 1176 N N . CYS A 1 146 ? -1.430 -8.910 32.487 1.00 96.00 146 CYS A N 1
ATOM 1177 C CA . CYS A 1 146 ? -0.014 -8.947 32.810 1.00 96.00 146 CYS A CA 1
ATOM 1178 C C . CYS A 1 146 ? 0.568 -10.305 32.403 1.00 96.00 146 CYS A C 1
ATOM 1180 O O . CYS A 1 146 ? 0.304 -11.319 33.052 1.00 96.00 146 CYS A O 1
ATOM 1182 N N . GLY A 1 147 ? 1.367 -10.317 31.340 1.00 92.75 147 GLY A N 1
ATOM 1183 C CA . GLY A 1 147 ? 2.185 -11.460 30.952 1.00 92.75 147 GLY A CA 1
ATOM 1184 C C . GLY A 1 147 ? 3.610 -11.371 31.509 1.00 92.75 147 GLY A C 1
ATOM 1185 O O . GLY A 1 147 ? 3.966 -10.392 32.167 1.00 92.75 147 GLY A O 1
ATOM 1186 N N . PRO A 1 148 ? 4.469 -12.362 31.213 1.00 90.38 148 PRO A N 1
ATOM 1187 C CA . PRO A 1 148 ? 5.842 -12.394 31.725 1.00 90.38 148 PRO A CA 1
ATOM 1188 C C . PRO A 1 148 ? 6.735 -11.253 31.219 1.00 90.38 148 PRO A C 1
ATOM 1190 O O . PRO A 1 148 ? 7.566 -10.744 31.965 1.00 90.38 148 PRO A O 1
ATOM 1193 N N . LYS A 1 149 ? 6.579 -10.861 29.945 1.00 87.12 149 LYS A N 1
ATOM 1194 C CA . LYS A 1 149 ? 7.399 -9.822 29.289 1.00 87.12 149 LYS A CA 1
ATOM 1195 C C . LYS A 1 149 ? 6.629 -8.544 28.955 1.00 87.12 149 LYS A C 1
ATOM 1197 O O . LYS A 1 149 ? 7.240 -7.499 28.773 1.00 87.12 149 LYS A O 1
ATOM 1202 N N . GLN A 1 150 ? 5.306 -8.630 28.855 1.00 89.38 150 GLN A N 1
ATOM 1203 C CA . GLN A 1 150 ? 4.459 -7.575 28.305 1.00 89.38 150 GLN A CA 1
ATOM 1204 C C . GLN A 1 150 ? 3.165 -7.443 29.102 1.00 89.38 150 GLN A C 1
ATOM 1206 O O . GLN A 1 150 ? 2.651 -8.425 29.635 1.00 89.38 150 GLN A O 1
ATOM 1211 N N . THR A 1 151 ? 2.646 -6.220 29.194 1.00 94.62 151 THR A N 1
ATOM 1212 C CA . THR A 1 151 ? 1.367 -5.921 29.847 1.00 94.62 151 THR A CA 1
ATOM 1213 C C . THR A 1 151 ? 0.482 -5.155 28.879 1.00 94.62 151 THR A C 1
ATOM 1215 O O . THR A 1 151 ? 0.883 -4.112 28.366 1.00 94.62 151 THR A O 1
ATOM 1218 N N . TRP A 1 152 ? -0.729 -5.661 28.662 1.00 95.31 152 TRP A N 1
ATOM 1219 C CA . TRP A 1 152 ? -1.725 -5.045 27.790 1.00 95.31 152 TRP A CA 1
ATOM 1220 C C . TRP A 1 152 ? -2.849 -4.448 28.616 1.00 95.31 152 TRP A C 1
ATOM 1222 O O . TRP A 1 152 ? -3.325 -5.063 29.571 1.00 95.31 152 TRP A O 1
ATOM 1232 N N . ARG A 1 153 ? -3.299 -3.253 28.249 1.00 96.19 153 ARG A N 1
ATOM 1233 C CA . ARG A 1 153 ? -4.330 -2.528 28.986 1.00 96.19 153 ARG A CA 1
ATOM 1234 C C . ARG A 1 153 ? -5.584 -2.376 28.147 1.00 96.19 153 ARG A C 1
ATOM 1236 O O . ARG A 1 153 ? -5.535 -1.955 26.996 1.00 96.19 153 ARG A O 1
ATOM 1243 N N . VAL A 1 154 ? -6.721 -2.636 28.781 1.00 97.12 154 VAL A N 1
ATOM 1244 C CA . VAL A 1 154 ? -8.037 -2.235 28.292 1.00 97.12 154 VAL A CA 1
ATOM 1245 C C . VAL A 1 154 ? -8.526 -1.067 29.122 1.00 97.12 154 VAL A C 1
ATOM 1247 O O . VAL A 1 154 ? -8.673 -1.193 30.337 1.00 97.12 154 VAL A O 1
ATOM 1250 N N . THR A 1 155 ? -8.816 0.052 28.467 1.00 96.75 155 THR A N 1
ATOM 1251 C CA . THR A 1 155 ? -9.468 1.212 29.085 1.00 96.75 155 THR A CA 1
ATOM 1252 C C . THR A 1 155 ? -10.832 1.428 28.438 1.00 96.75 155 THR A C 1
ATOM 1254 O O . THR A 1 155 ? -10.953 1.365 27.215 1.00 96.75 155 THR A O 1
ATOM 1257 N N . THR A 1 156 ? -11.869 1.660 29.244 1.00 95.81 156 THR A N 1
ATOM 1258 C CA . THR A 1 156 ? -13.246 1.768 28.744 1.00 95.81 156 THR A CA 1
ATOM 1259 C C . THR A 1 156 ? -14.101 2.727 29.572 1.00 95.81 156 THR A C 1
ATOM 1261 O O . THR A 1 156 ? -13.800 2.989 30.736 1.00 95.81 156 THR A O 1
ATOM 1264 N N . ASN A 1 157 ? -15.167 3.263 28.968 1.00 94.38 157 ASN A N 1
ATOM 1265 C CA . ASN A 1 157 ? -16.171 4.091 29.646 1.00 94.38 157 ASN A CA 1
ATOM 1266 C C . ASN A 1 157 ? -17.294 3.273 30.317 1.00 94.38 157 ASN A C 1
ATOM 1268 O O . ASN A 1 157 ? -18.118 3.853 31.022 1.00 94.38 157 ASN A O 1
ATOM 1272 N N . MET A 1 158 ? -17.339 1.949 30.133 1.00 93.69 158 MET A N 1
ATOM 1273 C CA . MET A 1 158 ? -18.294 1.080 30.834 1.00 93.69 158 MET A CA 1
ATOM 1274 C C . MET A 1 158 ? -17.751 0.600 32.194 1.00 93.69 158 MET A C 1
ATOM 1276 O O . MET A 1 158 ? -16.537 0.591 32.412 1.00 93.69 158 MET A O 1
ATOM 1280 N N . PRO A 1 159 ? -18.614 0.127 33.116 1.00 93.06 159 PRO A N 1
ATOM 1281 C CA . PRO A 1 159 ? -18.155 -0.507 34.348 1.00 93.06 159 PRO A CA 1
ATOM 1282 C C . PRO A 1 159 ? -17.214 -1.684 34.059 1.00 93.06 159 PRO A C 1
ATOM 1284 O O . PRO A 1 159 ? -17.613 -2.649 33.408 1.00 93.06 159 PRO A O 1
ATOM 1287 N N . ILE A 1 160 ? -15.988 -1.644 34.598 1.00 94.25 160 ILE A N 1
ATOM 1288 C CA . ILE A 1 160 ? -14.932 -2.619 34.264 1.00 94.25 160 ILE A CA 1
ATOM 1289 C C . ILE A 1 160 ? -15.319 -4.072 34.568 1.00 94.25 160 ILE A C 1
ATOM 1291 O O . ILE A 1 160 ? -14.861 -5.004 33.912 1.00 94.25 160 ILE A O 1
ATOM 1295 N N . ARG A 1 161 ? -16.224 -4.269 35.532 1.00 92.94 161 ARG A N 1
ATOM 1296 C CA . ARG A 1 161 ? -16.767 -5.582 35.884 1.00 92.94 161 ARG A CA 1
ATOM 1297 C C . ARG A 1 161 ? -17.455 -6.272 34.701 1.00 92.94 161 ARG A C 1
ATOM 1299 O O . ARG A 1 161 ? -17.375 -7.487 34.612 1.00 92.94 161 ARG A O 1
ATOM 1306 N N . ARG A 1 162 ? -18.061 -5.516 33.773 1.00 94.00 162 ARG A N 1
ATOM 1307 C CA . ARG A 1 162 ? -18.685 -6.067 32.555 1.00 94.00 162 ARG A CA 1
ATOM 1308 C C . ARG A 1 162 ? -17.671 -6.705 31.606 1.00 94.00 162 ARG A C 1
ATOM 1310 O O . ARG A 1 162 ? -18.027 -7.646 30.915 1.00 94.00 162 ARG A O 1
ATOM 1317 N N . VAL A 1 163 ? -16.428 -6.220 31.602 1.00 94.06 163 VAL A N 1
ATOM 1318 C CA . VAL A 1 163 ? -15.331 -6.806 30.815 1.00 94.06 163 VAL A CA 1
ATOM 1319 C C . VAL A 1 163 ? -14.768 -8.041 31.512 1.00 94.06 163 VAL A C 1
ATOM 1321 O O . VAL A 1 163 ? -14.571 -9.063 30.875 1.00 94.06 163 VAL A O 1
ATOM 1324 N N . ILE A 1 164 ? -14.524 -7.952 32.825 1.00 93.75 164 ILE A N 1
ATOM 1325 C CA . ILE A 1 164 ? -13.885 -9.033 33.597 1.00 93.75 164 ILE A CA 1
ATOM 1326 C C . ILE A 1 164 ? -14.797 -10.261 33.714 1.00 93.75 164 ILE A C 1
ATOM 1328 O O . ILE A 1 164 ? -14.331 -11.387 33.592 1.00 93.75 164 ILE A O 1
ATOM 1332 N N . GLU A 1 165 ? -16.087 -10.046 33.978 1.00 94.75 165 GLU A N 1
ATOM 1333 C CA . GLU A 1 165 ? -17.075 -11.117 34.169 1.00 94.75 165 GLU A CA 1
ATOM 1334 C C . GLU A 1 165 ? -17.908 -11.387 32.900 1.00 94.75 165 GLU A C 1
ATOM 1336 O O . GLU A 1 165 ? -18.860 -12.159 32.955 1.00 94.75 165 GLU A O 1
ATOM 1341 N N . GLU A 1 166 ? -17.583 -10.737 31.773 1.00 96.00 166 GLU A N 1
ATOM 1342 C CA . GLU A 1 166 ? -18.262 -10.890 30.469 1.00 96.00 166 GLU A CA 1
ATOM 1343 C C . GLU A 1 166 ? -19.801 -10.707 30.533 1.00 96.00 166 GLU A C 1
ATOM 1345 O O . GLU A 1 166 ? -20.565 -11.293 29.760 1.00 96.00 166 GLU A O 1
ATOM 1350 N N . ILE A 1 167 ? -20.270 -9.874 31.471 1.00 96.50 167 ILE A N 1
ATOM 1351 C CA . ILE A 1 167 ? -21.692 -9.723 31.819 1.00 96.50 167 ILE A CA 1
ATOM 1352 C C . ILE A 1 167 ? -22.463 -9.065 30.663 1.00 96.50 167 ILE A C 1
ATOM 1354 O O . ILE A 1 167 ? -22.115 -7.936 30.306 1.00 96.50 167 ILE A O 1
ATOM 1358 N N . PRO A 1 168 ? -23.557 -9.675 30.161 1.00 96.94 168 PRO A N 1
ATOM 1359 C CA . PRO A 1 168 ? -24.411 -9.065 29.145 1.00 96.94 168 PRO A CA 1
ATOM 1360 C C . PRO A 1 168 ? -25.067 -7.765 29.620 1.00 96.94 168 PRO A C 1
ATOM 1362 O O . PRO A 1 168 ? -25.572 -7.674 30.745 1.00 96.94 168 PRO A O 1
ATOM 1365 N N . PHE A 1 169 ? -25.134 -6.762 28.749 1.00 96.69 169 PHE A N 1
ATOM 1366 C CA . PHE A 1 169 ? -25.719 -5.465 29.070 1.00 96.69 169 PHE A CA 1
ATOM 1367 C C . PHE A 1 169 ? -26.351 -4.760 27.870 1.00 96.69 169 PHE A C 1
ATOM 1369 O O . PHE A 1 169 ? -25.959 -4.978 26.732 1.00 96.69 169 PHE A O 1
ATOM 1376 N N . LEU A 1 170 ? -27.305 -3.866 28.147 1.00 96.38 170 LEU A N 1
ATOM 1377 C CA . LEU A 1 170 ? -27.929 -3.007 27.139 1.00 96.38 170 LEU A CA 1
ATOM 1378 C C . LEU A 1 170 ? -26.966 -1.919 26.658 1.00 96.38 170 LEU A C 1
ATOM 1380 O O . LEU A 1 170 ? -26.401 -1.188 27.481 1.00 96.38 170 LEU A O 1
ATOM 1384 N N . VAL A 1 171 ? -26.817 -1.786 25.340 1.00 95.19 171 VAL A N 1
ATOM 1385 C CA . VAL A 1 171 ? -26.083 -0.668 24.731 1.00 95.19 171 VAL A CA 1
ATOM 1386 C C . VAL A 1 171 ? -26.927 0.596 24.867 1.00 95.19 171 VAL A C 1
ATOM 1388 O O . VAL A 1 171 ? -28.040 0.662 24.353 1.00 95.19 171 VAL A O 1
ATOM 1391 N N . ALA A 1 172 ? -26.409 1.587 25.588 1.00 91.06 172 ALA A N 1
ATOM 1392 C CA . ALA A 1 172 ? -27.075 2.874 25.761 1.00 91.06 172 ALA A CA 1
ATOM 1393 C C . ALA A 1 172 ? -26.969 3.745 24.492 1.00 91.06 172 ALA A C 1
ATOM 1395 O O . ALA A 1 172 ? -26.335 3.364 23.508 1.00 91.06 172 ALA A O 1
ATOM 1396 N N . ASP A 1 173 ? -27.570 4.938 24.529 1.00 87.69 173 ASP A N 1
ATOM 1397 C CA . ASP A 1 173 ? -27.448 5.921 23.442 1.00 87.69 173 ASP A CA 1
ATOM 1398 C C . ASP A 1 173 ? -26.015 6.445 23.280 1.00 87.69 173 ASP A C 1
ATOM 1400 O O . ASP A 1 173 ? -25.573 6.744 22.169 1.00 87.69 173 ASP A O 1
ATOM 1404 N N . GLU A 1 174 ? -25.263 6.535 24.380 1.00 90.81 174 GLU A N 1
ATOM 1405 C CA . GLU A 1 174 ? -23.843 6.863 24.317 1.00 90.81 174 GLU A CA 1
ATOM 1406 C C . GLU A 1 174 ? -23.014 5.656 23.845 1.00 90.81 174 GLU A C 1
ATOM 1408 O O . GLU A 1 174 ? -23.227 4.535 24.317 1.00 90.81 174 GLU A O 1
ATOM 1413 N N . PRO A 1 175 ? -22.022 5.867 22.957 1.00 93.56 175 PRO A N 1
ATOM 1414 C CA . PRO A 1 175 ? -21.164 4.792 22.478 1.00 93.56 175 PRO A CA 1
ATOM 1415 C C . PRO A 1 175 ? -20.370 4.148 23.617 1.00 93.56 175 PRO A C 1
ATOM 1417 O O . PRO A 1 175 ? -19.755 4.836 24.437 1.00 93.56 175 PRO A O 1
ATOM 1420 N N . VAL A 1 176 ? -20.283 2.819 23.603 1.00 96.38 176 VAL A N 1
ATOM 1421 C CA . VAL A 1 176 ? -19.297 2.085 24.404 1.00 96.38 176 VAL A CA 1
ATOM 1422 C C . VAL A 1 176 ? -17.950 2.188 23.702 1.00 96.38 176 VAL A C 1
ATOM 1424 O O . VAL A 1 176 ? -17.836 1.905 22.510 1.00 96.38 176 VAL A O 1
ATOM 1427 N N . ILE A 1 177 ? -16.928 2.602 24.440 1.00 97.31 177 ILE A N 1
ATOM 1428 C CA . ILE A 1 177 ? -15.583 2.843 23.920 1.00 97.31 177 ILE A CA 1
ATOM 1429 C C . ILE A 1 177 ? -14.639 1.891 24.619 1.00 97.31 177 ILE A C 1
ATOM 1431 O O . ILE A 1 177 ? -14.595 1.846 25.850 1.00 97.31 177 ILE A O 1
ATOM 1435 N N . ILE A 1 178 ? -13.875 1.139 23.840 1.00 97.44 178 ILE A N 1
ATOM 1436 C CA . ILE A 1 178 ? -12.896 0.190 24.352 1.00 97.44 178 ILE A CA 1
ATOM 1437 C C . ILE A 1 178 ? -11.585 0.462 23.633 1.00 97.44 178 ILE A C 1
ATOM 1439 O O . ILE A 1 178 ? -11.507 0.374 22.408 1.00 97.44 178 ILE A O 1
ATOM 1443 N N . VAL A 1 179 ? -10.556 0.795 24.405 1.00 97.38 179 VAL A N 1
ATOM 1444 C CA . VAL A 1 179 ? -9.195 0.954 23.900 1.00 97.38 179 VAL A CA 1
ATOM 1445 C C . VAL A 1 179 ? -8.351 -0.181 24.449 1.00 97.38 179 VAL A C 1
ATOM 1447 O O . VAL A 1 179 ? -8.137 -0.246 25.659 1.00 97.38 179 VAL A O 1
ATOM 1450 N N . PHE A 1 180 ? -7.900 -1.066 23.564 1.00 96.94 180 PHE A N 1
ATOM 1451 C CA . PHE A 1 180 ? -6.945 -2.131 23.858 1.00 96.94 180 PHE A CA 1
ATOM 1452 C C . PHE A 1 180 ? -5.564 -1.695 23.366 1.00 96.94 180 PHE A C 1
ATOM 1454 O O . PHE A 1 180 ? -5.413 -1.377 22.190 1.00 96.94 180 PHE A O 1
ATOM 1461 N N . GLY A 1 181 ? -4.550 -1.654 24.226 1.00 95.50 181 GLY A N 1
ATOM 1462 C CA . GLY A 1 181 ? -3.234 -1.182 23.800 1.00 95.50 181 GLY A CA 1
ATOM 1463 C C . GLY A 1 181 ? -2.145 -1.266 24.854 1.00 95.50 181 GLY A C 1
ATOM 1464 O O . GLY A 1 181 ? -2.288 -1.980 25.852 1.00 95.50 181 GLY A O 1
ATOM 1465 N N . SER A 1 182 ? -1.062 -0.521 24.613 1.00 92.81 182 SER A N 1
ATOM 1466 C CA . SER A 1 182 ? 0.017 -0.311 25.584 1.00 92.81 182 SER A CA 1
ATOM 1467 C C . SER A 1 182 ? -0.534 0.140 26.940 1.00 92.81 182 SER A C 1
ATOM 1469 O O . SER A 1 182 ? -1.612 0.735 27.036 1.00 92.81 182 SER A O 1
ATOM 1471 N N . ASP A 1 183 ? 0.199 -0.166 28.012 1.00 92.94 183 ASP A N 1
ATOM 1472 C CA . ASP A 1 183 ? -0.202 0.135 29.388 1.00 92.94 183 ASP A CA 1
ATOM 1473 C C . ASP A 1 183 ? -0.047 1.623 29.744 1.00 92.94 183 ASP A C 1
ATOM 1475 O O . ASP A 1 183 ? 0.703 2.026 30.630 1.00 92.94 183 ASP A O 1
ATOM 1479 N N . GLU A 1 184 ? -0.789 2.452 29.018 1.00 90.12 184 GLU A N 1
ATOM 1480 C CA . GLU A 1 184 ? -0.804 3.902 29.115 1.00 90.12 184 GLU A CA 1
ATOM 1481 C C . GLU A 1 184 ? -2.162 4.389 29.625 1.00 90.12 184 GLU A C 1
ATOM 1483 O O . GLU A 1 184 ? -3.229 3.863 29.298 1.00 90.12 184 GLU A O 1
ATOM 1488 N N . SER A 1 185 ? -2.135 5.424 30.460 1.00 88.94 185 SER A N 1
ATOM 1489 C CA . SER A 1 185 ? -3.344 6.082 30.948 1.00 88.94 185 SER A CA 1
ATOM 1490 C C . SER A 1 185 ? -3.731 7.269 30.071 1.00 88.94 185 SER A C 1
ATOM 1492 O O . SER A 1 185 ? -2.867 8.018 29.622 1.00 88.94 185 SER A O 1
ATOM 1494 N N . PHE A 1 186 ? -5.033 7.512 29.930 1.00 88.62 186 PHE A N 1
ATOM 1495 C CA . PHE A 1 186 ? -5.560 8.693 29.251 1.00 88.62 186 PHE A CA 1
ATOM 1496 C C . PHE A 1 186 ? -5.747 9.848 30.235 1.00 88.62 186 PHE A C 1
ATOM 1498 O O . PHE A 1 186 ? -6.263 9.655 31.335 1.00 88.62 186 PHE A O 1
ATOM 1505 N N . THR A 1 187 ? -5.339 11.051 29.831 1.00 86.06 187 THR A N 1
ATOM 1506 C CA . THR A 1 187 ? -5.537 12.289 30.603 1.00 86.06 187 THR A CA 1
ATOM 1507 C C . THR A 1 187 ? -6.879 12.958 30.305 1.00 86.06 187 THR A C 1
ATOM 1509 O O . THR A 1 187 ? -7.471 13.574 31.186 1.00 86.06 187 THR A O 1
ATOM 1512 N N . ASN A 1 188 ? -7.368 12.816 29.071 1.00 89.00 188 ASN A N 1
ATOM 1513 C CA . ASN A 1 188 ? -8.639 13.368 28.607 1.00 89.00 188 ASN A CA 1
ATOM 1514 C C . ASN A 1 188 ? -9.758 12.319 28.664 1.00 89.00 188 ASN A C 1
ATOM 1516 O O . ASN A 1 188 ? -9.507 11.119 28.778 1.00 89.00 188 ASN A O 1
ATOM 1520 N N . SER A 1 189 ? -11.007 12.772 28.521 1.00 90.62 189 SER A N 1
ATOM 1521 C CA . SER A 1 189 ? -12.163 11.879 28.385 1.00 90.62 189 SER A CA 1
ATOM 1522 C C . SER A 1 189 ? -11.990 10.923 27.200 1.00 90.62 189 SER A C 1
ATOM 1524 O O . SER A 1 189 ? -11.682 11.359 26.088 1.00 90.62 189 SER A O 1
ATOM 1526 N N . LEU A 1 190 ? -12.252 9.628 27.417 1.00 92.81 190 LEU A N 1
ATOM 1527 C CA . LEU A 1 190 ? -12.194 8.603 26.367 1.00 92.81 190 LEU A CA 1
ATOM 1528 C C . LEU A 1 190 ? -13.095 8.939 25.178 1.00 92.81 190 LEU A C 1
ATOM 1530 O O . LEU A 1 190 ? -12.696 8.722 24.039 1.00 92.81 190 LEU A O 1
ATOM 1534 N N . SER A 1 191 ? -14.275 9.513 25.431 1.00 92.31 191 SER A N 1
ATOM 1535 C CA . SER A 1 191 ? -15.203 9.929 24.375 1.00 92.31 191 SER A CA 1
ATOM 1536 C C . SER A 1 191 ? -14.585 10.975 23.461 1.00 92.31 191 SER A C 1
ATOM 1538 O O . SER A 1 191 ? -14.665 10.853 22.240 1.00 92.31 191 SER A O 1
ATOM 1540 N N . GLN A 1 192 ? -13.908 11.964 24.042 1.00 92.69 192 GLN A N 1
ATOM 1541 C CA . GLN A 1 192 ? -13.220 12.995 23.275 1.00 92.69 192 GLN A CA 1
ATOM 1542 C C . GLN A 1 192 ? -12.053 12.404 22.477 1.00 92.69 192 GLN A C 1
ATOM 1544 O O . GLN A 1 192 ? -11.956 12.647 21.277 1.00 92.69 192 GLN A O 1
ATOM 1549 N N . VAL A 1 193 ? -11.205 11.596 23.124 1.00 93.75 193 VAL A N 1
ATOM 1550 C CA . VAL A 1 193 ? -10.024 10.991 22.489 1.00 93.75 193 VAL A CA 1
ATOM 1551 C C . VAL A 1 193 ? -10.424 10.090 21.325 1.00 93.75 193 VAL A C 1
ATOM 1553 O O . VAL A 1 193 ? -9.872 10.218 20.235 1.00 93.75 193 VAL A O 1
ATOM 1556 N N . ALA A 1 194 ? -11.401 9.206 21.524 1.00 94.88 194 ALA A N 1
ATOM 1557 C CA . ALA A 1 194 ? -11.780 8.239 20.506 1.00 94.88 194 ALA A CA 1
ATOM 1558 C C . ALA A 1 194 ? -12.421 8.912 19.282 1.00 94.88 194 ALA A C 1
ATOM 1560 O O . ALA A 1 194 ? -12.039 8.599 18.157 1.00 94.88 194 ALA A O 1
ATOM 1561 N N . MET A 1 195 ? -13.317 9.889 19.485 1.00 93.00 195 MET A N 1
ATOM 1562 C CA . MET A 1 195 ? -13.913 10.657 18.381 1.00 93.00 195 MET A CA 1
ATOM 1563 C C . MET A 1 195 ? -12.870 11.489 17.623 1.00 93.00 195 MET A C 1
ATOM 1565 O O . MET A 1 195 ? -12.891 11.556 16.391 1.00 93.00 195 MET A O 1
ATOM 1569 N N . GLU A 1 196 ? -11.939 12.117 18.345 1.00 95.25 196 GLU A N 1
ATOM 1570 C CA . GLU A 1 196 ? -10.858 12.895 17.744 1.00 95.25 196 GLU A CA 1
ATOM 1571 C C . GLU A 1 196 ? -9.922 12.005 16.915 1.00 95.25 196 GLU A C 1
ATOM 1573 O O . GLU A 1 196 ? -9.604 12.339 15.771 1.00 95.25 196 GLU A O 1
ATOM 1578 N N . PHE A 1 197 ? -9.500 10.864 17.466 1.00 96.88 197 PHE A N 1
ATOM 1579 C CA . PHE A 1 197 ? -8.591 9.938 16.793 1.00 96.88 197 PHE A CA 1
ATOM 1580 C C . PHE A 1 197 ? -9.247 9.288 15.579 1.00 96.88 197 PHE A C 1
ATOM 1582 O O . PHE A 1 197 ? -8.601 9.188 14.535 1.00 96.88 197 PHE A O 1
ATOM 1589 N N . GLU A 1 198 ? -10.521 8.908 15.675 1.00 96.62 198 GLU A N 1
ATOM 1590 C CA . GLU A 1 198 ? -11.299 8.393 14.549 1.00 96.62 198 GLU A CA 1
ATOM 1591 C C . GLU A 1 198 ? -11.368 9.422 13.411 1.00 96.62 198 GLU A C 1
ATOM 1593 O O . GLU A 1 198 ? -11.020 9.126 12.263 1.00 96.62 198 GLU A O 1
ATOM 1598 N N . THR A 1 199 ? -11.753 10.660 13.738 1.00 96.62 199 THR A N 1
ATOM 1599 C CA . THR A 1 199 ? -11.891 11.751 12.762 1.00 96.62 199 THR A CA 1
ATOM 1600 C C . THR A 1 199 ? -10.559 12.039 12.075 1.00 96.62 199 THR A C 1
ATOM 1602 O O . THR A 1 199 ? -10.482 12.095 10.846 1.00 96.62 199 THR A O 1
ATOM 1605 N N . LYS A 1 200 ? -9.481 12.182 12.852 1.00 97.31 200 LYS A N 1
ATOM 1606 C CA . LYS A 1 200 ? -8.143 12.458 12.315 1.00 97.31 200 LYS A CA 1
ATOM 1607 C C . LYS A 1 200 ? -7.609 11.306 11.468 1.00 97.31 200 LYS A C 1
ATOM 1609 O O . LYS A 1 200 ? -7.021 11.566 10.420 1.00 97.31 200 LYS A O 1
ATOM 1614 N N . THR A 1 201 ? -7.843 10.061 11.882 1.00 97.25 201 THR A N 1
ATOM 1615 C CA . THR A 1 201 ? -7.440 8.866 11.122 1.00 97.25 201 THR A CA 1
ATOM 1616 C C . THR A 1 201 ? -8.176 8.796 9.790 1.00 97.25 201 THR A C 1
ATOM 1618 O O . THR A 1 201 ? -7.565 8.597 8.741 1.00 97.25 201 THR A O 1
ATOM 1621 N N . THR A 1 202 ? -9.478 9.065 9.800 1.00 96.62 202 THR A N 1
ATOM 1622 C CA . THR A 1 202 ? -10.301 9.113 8.587 1.00 96.62 202 THR A CA 1
ATOM 1623 C C . THR A 1 202 ? -9.828 10.203 7.625 1.00 96.62 202 THR A C 1
ATOM 1625 O O . THR A 1 202 ? -9.650 9.944 6.436 1.00 96.62 202 THR A O 1
ATOM 1628 N N . ILE A 1 203 ? -9.566 11.416 8.126 1.00 95.12 203 ILE A N 1
ATOM 1629 C CA . ILE A 1 203 ? -9.034 12.525 7.315 1.00 95.12 203 ILE A CA 1
ATOM 1630 C C . ILE A 1 203 ? -7.666 12.162 6.730 1.00 95.12 203 ILE A C 1
ATOM 1632 O O . ILE A 1 203 ? -7.425 12.414 5.549 1.00 95.12 203 ILE A O 1
ATOM 1636 N N . TYR A 1 204 ? -6.788 11.552 7.532 1.00 95.06 204 TYR A N 1
ATOM 1637 C CA . TYR A 1 204 ? -5.470 11.116 7.085 1.00 95.06 204 TYR A CA 1
ATOM 1638 C C . TYR A 1 204 ? -5.576 10.152 5.901 1.00 95.06 204 TYR A C 1
ATOM 1640 O O . TYR A 1 204 ? -4.969 10.407 4.861 1.00 95.06 204 TYR A O 1
ATOM 1648 N N . TRP A 1 205 ? -6.379 9.090 6.017 1.00 94.56 205 TRP A N 1
ATOM 1649 C CA . TRP A 1 205 ? -6.514 8.100 4.948 1.00 94.56 205 TRP A CA 1
ATOM 1650 C C . TRP A 1 205 ? -7.237 8.638 3.714 1.00 94.56 205 TRP A C 1
ATOM 1652 O O . TRP A 1 205 ? -6.806 8.343 2.601 1.00 94.56 205 TRP A O 1
ATOM 1662 N N . LYS A 1 206 ? -8.249 9.500 3.875 1.00 93.31 206 LYS A N 1
ATOM 1663 C CA . LYS A 1 206 ? -8.907 10.171 2.740 1.00 93.31 206 LYS A CA 1
ATOM 1664 C C . LYS A 1 206 ? -7.921 11.061 1.978 1.00 93.31 206 LYS A C 1
ATOM 1666 O O . LYS A 1 206 ? -7.862 11.012 0.748 1.00 93.31 206 LYS A O 1
ATOM 1671 N N . HIS A 1 207 ? -7.097 11.827 2.697 1.00 88.31 207 HIS A N 1
ATOM 1672 C CA . HIS A 1 207 ? -6.040 12.631 2.087 1.00 88.31 207 HIS A CA 1
ATOM 1673 C C . HIS A 1 207 ? -4.984 11.745 1.411 1.00 88.31 207 HIS A C 1
ATOM 1675 O O . HIS A 1 207 ? -4.602 12.001 0.271 1.00 88.31 207 HIS A O 1
ATOM 1681 N N . TRP A 1 208 ? -4.569 10.660 2.063 1.00 90.44 208 TRP A N 1
ATOM 1682 C CA . TRP A 1 208 ? -3.630 9.696 1.499 1.00 90.44 208 TRP A CA 1
ATOM 1683 C C . TRP A 1 208 ? -4.160 9.061 0.203 1.00 90.44 208 TRP A C 1
ATOM 1685 O O . TRP A 1 208 ? -3.476 9.102 -0.818 1.00 90.44 208 TRP A O 1
ATOM 1695 N N . CYS A 1 209 ? -5.411 8.590 0.182 1.00 88.44 209 CYS A N 1
ATOM 1696 C CA . CYS A 1 209 ? -6.048 8.021 -1.011 1.00 88.44 209 CYS A CA 1
ATOM 1697 C C . CYS A 1 209 ? -6.161 9.034 -2.159 1.00 88.44 209 CYS A C 1
ATOM 1699 O O . CYS A 1 209 ? -6.045 8.663 -3.325 1.00 88.44 209 CYS A O 1
ATOM 1701 N N . SER A 1 210 ? -6.331 10.325 -1.850 1.00 82.38 210 SER A N 1
ATOM 1702 C CA . SER A 1 210 ? -6.404 11.386 -2.868 1.00 82.38 210 SER A CA 1
ATOM 1703 C C . SER A 1 210 ? -5.102 11.570 -3.663 1.00 82.38 210 SER A C 1
ATOM 1705 O O . SER A 1 210 ? -5.125 12.141 -4.758 1.00 82.38 210 SER A O 1
ATOM 1707 N N . SER A 1 211 ? -3.979 11.060 -3.138 1.00 77.81 211 SER A N 1
ATOM 1708 C CA . SER A 1 211 ? -2.678 11.064 -3.813 1.00 77.81 211 SER A CA 1
ATOM 1709 C C . SER A 1 211 ? -2.502 9.916 -4.818 1.00 77.81 211 SER A C 1
ATOM 1711 O O . SER A 1 211 ? -1.596 9.978 -5.650 1.00 77.81 211 SER A O 1
ATOM 1713 N N . LEU A 1 212 ? -3.375 8.900 -4.787 1.00 82.06 212 LEU A N 1
ATOM 1714 C CA . LEU A 1 212 ? -3.257 7.705 -5.622 1.00 82.06 212 LEU A CA 1
ATOM 1715 C C . LEU A 1 212 ? -3.649 7.969 -7.082 1.00 82.06 212 LEU A C 1
ATOM 1717 O O . LEU A 1 212 ? -4.610 8.680 -7.389 1.00 82.06 212 LEU A O 1
ATOM 1721 N N . CYS A 1 213 ? -2.935 7.318 -7.998 1.00 81.31 213 CYS A N 1
ATOM 1722 C CA . CYS A 1 213 ? -3.207 7.344 -9.434 1.00 81.31 213 CYS A CA 1
ATOM 1723 C C . CYS A 1 213 ? -4.030 6.119 -9.855 1.00 81.31 213 CYS A C 1
ATOM 1725 O O . CYS A 1 213 ? -3.515 5.208 -10.496 1.00 81.31 213 CYS A O 1
ATOM 1727 N N . LEU A 1 214 ? -5.315 6.092 -9.489 1.00 82.50 214 LEU A N 1
ATOM 1728 C CA . LEU A 1 214 ? -6.190 4.946 -9.756 1.00 82.50 214 LEU A CA 1
ATOM 1729 C C . LEU A 1 214 ? -6.998 5.097 -11.065 1.00 82.50 214 LEU A C 1
ATOM 1731 O O . LEU A 1 214 ? -7.470 6.200 -11.374 1.00 82.50 214 LEU A O 1
ATOM 1735 N N . PRO A 1 215 ? -7.195 4.008 -11.833 1.00 82.25 215 PRO A N 1
ATOM 1736 C CA . PRO A 1 215 ? -8.179 3.960 -12.918 1.00 82.25 215 PRO A CA 1
ATOM 1737 C C . PRO A 1 215 ? -9.622 4.043 -12.384 1.00 82.25 215 PRO A C 1
ATOM 1739 O O . PRO A 1 215 ? -9.860 3.869 -11.190 1.00 82.25 215 PRO A O 1
ATOM 1742 N N . VAL A 1 216 ? -10.587 4.315 -13.274 1.00 81.06 216 VAL A N 1
ATOM 1743 C CA . VAL A 1 216 ? -12.029 4.318 -12.937 1.00 81.06 216 VAL A CA 1
ATOM 1744 C C . VAL A 1 216 ? -12.522 2.908 -12.636 1.00 81.06 216 VAL A C 1
ATOM 1746 O O . VAL A 1 216 ? -13.231 2.677 -11.660 1.00 81.06 216 VAL A O 1
ATOM 1749 N N . GLU A 1 217 ? -12.150 1.957 -13.490 1.00 83.88 217 GLU A N 1
ATOM 1750 C CA . GLU A 1 217 ? -12.464 0.549 -13.282 1.00 83.88 217 GLU A CA 1
ATOM 1751 C C . GLU A 1 217 ? -11.639 0.005 -12.111 1.00 83.88 217 GLU A C 1
ATOM 1753 O O . GLU A 1 217 ? -10.490 0.394 -11.920 1.00 83.88 217 GLU A O 1
ATOM 1758 N N . PHE A 1 218 ? -12.229 -0.876 -11.300 1.00 88.12 218 PHE A N 1
ATOM 1759 C CA . PHE A 1 218 ? -11.596 -1.453 -10.104 1.00 88.12 218 PHE A CA 1
ATOM 1760 C C . PHE A 1 218 ? -11.127 -0.433 -9.046 1.00 88.12 218 PHE A C 1
ATOM 1762 O O . PHE A 1 218 ? -10.394 -0.808 -8.133 1.00 88.12 218 PHE A O 1
ATOM 1769 N N . GLN A 1 219 ? -11.552 0.836 -9.115 1.00 88.38 219 GLN A N 1
ATOM 1770 C CA . GLN A 1 219 ? -11.029 1.902 -8.251 1.00 88.38 219 GLN A CA 1
ATOM 1771 C C . GLN A 1 219 ? -11.121 1.566 -6.756 1.00 88.38 219 GLN A C 1
ATOM 1773 O O . GLN A 1 219 ? -10.135 1.701 -6.036 1.00 88.38 219 GLN A O 1
ATOM 1778 N N . GLN A 1 220 ? -12.285 1.100 -6.290 1.00 89.62 220 GLN A N 1
ATOM 1779 C CA . GLN A 1 220 ? -12.502 0.750 -4.880 1.00 89.62 220 GLN A CA 1
ATOM 1780 C C . GLN A 1 220 ? -11.598 -0.405 -4.428 1.00 89.62 220 GLN A C 1
ATOM 1782 O O . GLN A 1 220 ? -10.982 -0.326 -3.367 1.00 89.62 220 GLN A O 1
ATOM 1787 N N . VAL A 1 221 ? -11.471 -1.432 -5.270 1.00 92.12 221 VAL A N 1
ATOM 1788 C CA . VAL A 1 221 ? -10.644 -2.621 -5.028 1.00 92.12 221 VAL A CA 1
ATOM 1789 C C . VAL A 1 221 ? -9.167 -2.243 -4.928 1.00 92.12 221 VAL A C 1
ATOM 1791 O O . VAL A 1 221 ? -8.472 -2.625 -3.991 1.00 92.12 221 VAL A O 1
ATOM 1794 N N . LEU A 1 222 ? -8.686 -1.445 -5.882 1.00 92.44 222 LEU A N 1
ATOM 1795 C CA . LEU A 1 222 ? -7.296 -1.004 -5.934 1.00 92.44 222 LEU A CA 1
ATOM 1796 C C . LEU A 1 222 ? -6.954 -0.052 -4.790 1.00 92.44 222 LEU A C 1
ATOM 1798 O O . LEU A 1 222 ? -5.865 -0.136 -4.227 1.00 92.44 222 LEU A O 1
ATOM 1802 N N . MET A 1 223 ? -7.890 0.820 -4.412 1.00 92.31 223 MET A N 1
ATOM 1803 C CA . MET A 1 223 ? -7.747 1.680 -3.241 1.00 92.31 223 MET A CA 1
ATOM 1804 C C . MET A 1 223 ? -7.630 0.846 -1.960 1.00 92.31 223 MET A C 1
ATOM 1806 O O . MET A 1 223 ? -6.731 1.096 -1.157 1.00 92.31 223 MET A O 1
ATOM 1810 N N . ARG A 1 224 ? -8.485 -0.174 -1.786 1.00 94.12 224 ARG A N 1
ATOM 1811 C CA . ARG A 1 224 ? -8.421 -1.104 -0.649 1.00 94.12 224 ARG A CA 1
ATOM 1812 C C . ARG A 1 224 ? -7.092 -1.852 -0.616 1.00 94.12 224 ARG A C 1
ATOM 1814 O O . ARG A 1 224 ? -6.399 -1.761 0.390 1.00 94.12 224 ARG A O 1
ATOM 1821 N N . ALA A 1 225 ? -6.698 -2.481 -1.724 1.00 93.44 225 ALA A N 1
ATOM 1822 C CA . ALA A 1 225 ? -5.436 -3.214 -1.832 1.00 93.44 225 ALA A CA 1
ATOM 1823 C C . ALA A 1 225 ? -4.213 -2.330 -1.526 1.00 93.44 225 ALA A C 1
ATOM 1825 O O . ALA A 1 225 ? -3.295 -2.765 -0.834 1.00 93.44 225 ALA A O 1
ATOM 1826 N N . ALA A 1 226 ? -4.209 -1.073 -1.986 1.00 93.19 226 ALA A N 1
ATOM 1827 C CA . ALA A 1 226 ? -3.137 -0.121 -1.699 1.00 93.19 226 ALA A CA 1
ATOM 1828 C C . ALA A 1 226 ? -3.072 0.269 -0.211 1.00 93.19 226 ALA A C 1
ATOM 1830 O O . ALA A 1 226 ? -1.979 0.362 0.345 1.00 93.19 226 ALA A O 1
ATOM 1831 N N . MET A 1 227 ? -4.219 0.480 0.446 1.00 94.00 227 MET A N 1
ATOM 1832 C CA . MET A 1 227 ? -4.263 0.746 1.891 1.00 94.00 227 MET A CA 1
ATOM 1833 C C . MET A 1 227 ? -3.821 -0.473 2.705 1.00 94.00 227 MET A C 1
ATOM 1835 O O . MET A 1 227 ? -3.055 -0.319 3.652 1.00 94.00 227 MET A O 1
ATOM 1839 N N . THR A 1 228 ? -4.246 -1.679 2.321 1.00 93.69 228 THR A N 1
ATOM 1840 C CA . THR A 1 228 ? -3.807 -2.930 2.958 1.00 93.69 228 THR A CA 1
ATOM 1841 C C . THR A 1 228 ? -2.301 -3.114 2.825 1.00 93.69 228 THR A C 1
ATOM 1843 O O . THR A 1 228 ? -1.621 -3.354 3.818 1.00 93.69 228 THR A O 1
ATOM 1846 N N . LEU A 1 229 ? -1.752 -2.881 1.631 1.00 91.88 229 LEU A N 1
ATOM 1847 C CA . LEU A 1 229 ? -0.309 -2.901 1.403 1.00 91.88 229 LEU A CA 1
ATOM 1848 C C . LEU A 1 229 ? 0.431 -1.871 2.273 1.00 91.88 229 LEU A C 1
ATOM 1850 O O . LEU A 1 229 ? 1.494 -2.169 2.809 1.00 91.88 229 LEU A O 1
ATOM 1854 N N . ALA A 1 230 ? -0.133 -0.672 2.451 1.00 92.12 230 ALA A N 1
ATOM 1855 C CA . ALA A 1 230 ? 0.438 0.348 3.330 1.00 92.12 230 ALA A CA 1
ATOM 1856 C C . ALA A 1 230 ? 0.411 -0.058 4.816 1.00 92.12 230 ALA A C 1
ATOM 1858 O O . ALA A 1 230 ? 1.301 0.342 5.560 1.00 92.12 230 ALA A O 1
ATOM 1859 N N . MET A 1 231 ? -0.586 -0.839 5.252 1.00 92.12 231 MET A N 1
ATOM 1860 C CA . MET A 1 231 ? -0.646 -1.396 6.611 1.00 92.12 231 MET A CA 1
ATOM 1861 C C . MET A 1 231 ? 0.324 -2.571 6.812 1.00 92.12 231 MET A C 1
ATOM 1863 O O . MET A 1 231 ? 0.793 -2.760 7.929 1.00 92.12 231 MET A O 1
ATOM 1867 N N . ASN A 1 232 ? 0.657 -3.307 5.745 1.00 91.19 232 ASN A N 1
ATOM 1868 C CA . ASN A 1 232 ? 1.664 -4.376 5.749 1.00 91.19 232 ASN A CA 1
ATOM 1869 C C . ASN A 1 232 ? 3.114 -3.857 5.662 1.00 91.19 232 ASN A C 1
ATOM 1871 O O . ASN A 1 232 ? 4.049 -4.647 5.799 1.00 91.19 232 ASN A O 1
ATOM 1875 N N . GLN A 1 233 ? 3.329 -2.561 5.405 1.00 91.56 233 GLN A N 1
ATOM 1876 C CA . GLN A 1 233 ? 4.664 -1.965 5.444 1.00 91.56 233 GLN A CA 1
ATOM 1877 C C . GLN A 1 233 ? 5.041 -1.624 6.886 1.00 91.56 233 GLN A C 1
ATOM 1879 O O . GLN A 1 233 ? 4.357 -0.832 7.538 1.00 91.56 233 GLN A O 1
ATOM 1884 N N . SER A 1 234 ? 6.164 -2.166 7.353 1.00 91.06 234 SER A N 1
ATOM 1885 C CA . SER A 1 234 ? 6.733 -1.797 8.644 1.00 91.06 234 SER A CA 1
ATOM 1886 C C . SER A 1 234 ? 7.178 -0.338 8.627 1.00 91.06 234 SER A C 1
ATOM 1888 O O . SER A 1 234 ? 7.975 0.086 7.787 1.00 91.06 234 SER A O 1
ATOM 1890 N N . GLU A 1 235 ? 6.673 0.444 9.575 1.00 89.94 235 GLU A N 1
ATOM 1891 C CA . GLU A 1 235 ? 7.088 1.831 9.766 1.00 89.94 235 GLU A CA 1
ATOM 1892 C C . GLU A 1 235 ? 8.495 1.982 10.357 1.00 89.94 235 GLU A C 1
ATOM 1894 O O . GLU A 1 235 ? 9.068 3.066 10.230 1.00 89.94 235 GLU A O 1
ATOM 1899 N N . ASP A 1 236 ? 9.034 0.934 10.984 1.00 85.75 236 ASP A N 1
ATOM 1900 C CA . ASP A 1 236 ? 10.351 0.965 11.626 1.00 85.75 236 ASP A CA 1
ATOM 1901 C C . ASP A 1 236 ? 11.478 0.815 10.608 1.00 85.75 236 ASP A C 1
ATOM 1903 O O . ASP A 1 236 ? 12.425 1.602 10.612 1.00 85.75 236 ASP A O 1
ATOM 1907 N N . CYS A 1 237 ? 11.369 -0.170 9.711 1.00 85.62 237 CYS A N 1
ATOM 1908 C CA . CYS A 1 237 ? 12.404 -0.430 8.714 1.00 85.62 237 CYS A CA 1
ATOM 1909 C C . CYS A 1 237 ? 12.034 0.059 7.312 1.00 85.62 237 CYS A C 1
ATOM 1911 O O . CYS A 1 237 ? 12.928 0.436 6.566 1.00 85.62 237 CYS A O 1
ATOM 1913 N N . GLY A 1 238 ? 10.744 0.105 6.957 1.00 87.38 238 GLY A N 1
ATOM 1914 C CA . GLY A 1 238 ? 10.265 0.425 5.609 1.00 87.38 238 GLY A CA 1
ATOM 1915 C C . GLY A 1 238 ? 10.069 -0.784 4.686 1.00 87.38 238 GLY A C 1
ATOM 1916 O O . GLY A 1 238 ? 9.639 -0.592 3.547 1.00 87.38 238 GLY A O 1
ATOM 1917 N N . GLY A 1 239 ? 10.354 -2.004 5.150 1.00 85.31 239 GLY A N 1
ATOM 1918 C CA . GLY A 1 239 ? 10.077 -3.247 4.421 1.00 85.31 239 GLY A CA 1
ATOM 1919 C C . GLY A 1 239 ? 8.597 -3.643 4.458 1.00 85.31 239 GLY A C 1
ATOM 1920 O O . GLY A 1 239 ? 7.875 -3.269 5.385 1.00 85.31 239 GLY A O 1
ATOM 1921 N N . PHE A 1 240 ? 8.130 -4.378 3.450 1.00 87.31 240 PHE A N 1
ATOM 1922 C CA . PHE A 1 240 ? 6.793 -4.978 3.444 1.00 87.31 240 PHE A CA 1
ATOM 1923 C C . PHE A 1 240 ? 6.834 -6.416 3.928 1.00 87.31 240 PHE A C 1
ATOM 1925 O O . PHE A 1 240 ? 7.551 -7.254 3.397 1.00 87.31 240 PHE A O 1
ATOM 1932 N N . LEU A 1 241 ? 5.962 -6.730 4.870 1.00 88.25 241 LEU A N 1
ATOM 1933 C CA . LEU A 1 241 ? 5.795 -8.098 5.338 1.00 88.25 241 LEU A CA 1
ATOM 1934 C C . LEU A 1 241 ? 5.183 -8.948 4.231 1.00 88.25 241 LEU A C 1
ATOM 1936 O O . LEU A 1 241 ? 4.292 -8.477 3.521 1.00 88.25 241 LEU A O 1
ATOM 1940 N N . ALA A 1 242 ? 5.583 -10.211 4.120 1.00 84.94 242 ALA A N 1
ATOM 1941 C CA . ALA A 1 242 ? 4.931 -11.141 3.206 1.00 84.94 242 ALA A CA 1
ATOM 1942 C C . ALA A 1 242 ? 3.453 -11.346 3.583 1.00 84.94 242 ALA A C 1
ATOM 1944 O O . ALA A 1 242 ? 2.591 -11.343 2.700 1.00 84.94 242 ALA A O 1
ATOM 1945 N N . SER A 1 243 ? 3.157 -11.444 4.883 1.00 90.06 243 SER A N 1
ATOM 1946 C CA . SER A 1 243 ? 1.801 -11.455 5.432 1.00 90.06 243 SER A CA 1
ATOM 1947 C C . SER A 1 243 ? 1.761 -10.996 6.898 1.00 90.06 243 SER A C 1
ATOM 1949 O O . SER A 1 243 ? 2.796 -10.902 7.555 1.00 90.06 243 SER A O 1
ATOM 1951 N N . LEU A 1 244 ? 0.565 -10.708 7.424 1.00 91.94 244 LEU A N 1
ATOM 1952 C CA . LEU A 1 244 ? 0.358 -10.378 8.842 1.00 91.94 244 LEU A CA 1
ATOM 1953 C C . LEU A 1 244 ? 0.240 -11.618 9.736 1.00 91.94 244 LEU A C 1
ATOM 1955 O O . LEU A 1 244 ? 0.460 -11.511 10.943 1.00 91.94 244 LEU A O 1
ATOM 1959 N N . SER A 1 245 ? -0.123 -12.771 9.169 1.00 92.62 245 SER A N 1
ATOM 1960 C CA . SER A 1 245 ? -0.324 -14.026 9.899 1.00 92.62 245 SER A CA 1
ATOM 1961 C C . SER A 1 245 ? 0.824 -15.022 9.715 1.00 92.62 245 SER A C 1
ATOM 1963 O O . SER A 1 245 ? 1.645 -14.908 8.803 1.00 92.62 245 SER A O 1
ATOM 1965 N N . MET A 1 246 ? 0.841 -16.033 10.581 1.00 90.19 246 MET A N 1
ATOM 1966 C CA . MET A 1 246 ? 1.694 -17.222 10.494 1.00 90.19 246 MET A CA 1
ATOM 1967 C C . MET A 1 246 ? 0.852 -18.481 10.683 1.00 90.19 246 MET A C 1
ATOM 1969 O O . MET A 1 246 ? -0.268 -18.396 11.183 1.00 90.19 246 MET A O 1
ATOM 1973 N N . GLY A 1 247 ? 1.411 -19.646 10.357 1.00 85.06 247 GLY A N 1
ATOM 1974 C CA . GLY A 1 247 ? 0.821 -20.922 10.765 1.00 85.06 247 GLY A CA 1
ATOM 1975 C C . GLY A 1 247 ? -0.438 -21.326 9.989 1.00 85.06 247 GLY A C 1
ATOM 1976 O O . GLY A 1 247 ? -1.164 -22.202 10.452 1.00 85.06 247 GLY A O 1
ATOM 1977 N N . LEU A 1 248 ? -0.733 -20.685 8.848 1.00 88.56 248 LEU A N 1
ATOM 1978 C CA . LEU A 1 248 ? -1.881 -21.032 8.004 1.00 88.56 248 LEU A CA 1
ATOM 1979 C C . LEU A 1 248 ? -1.452 -21.944 6.840 1.00 88.56 248 LEU A C 1
ATOM 1981 O O . LEU A 1 248 ? -0.538 -21.569 6.100 1.00 88.56 248 LEU A O 1
ATOM 1985 N N . PRO A 1 249 ? -2.104 -23.106 6.651 1.00 83.50 249 PRO A N 1
ATOM 1986 C CA . PRO A 1 249 ? -1.820 -24.013 5.542 1.00 83.50 249 PRO A CA 1
ATOM 1987 C C . PRO A 1 249 ? -2.292 -23.427 4.205 1.00 83.50 249 PRO A C 1
ATOM 1989 O O . PRO A 1 249 ? -3.295 -22.712 4.150 1.00 83.50 249 PRO A O 1
ATOM 1992 N N . LEU A 1 250 ? -1.602 -23.762 3.111 1.00 75.56 250 LEU A N 1
ATOM 1993 C CA . LEU A 1 250 ? -1.929 -23.292 1.752 1.00 75.56 250 LEU A CA 1
ATOM 1994 C C . LEU A 1 250 ? -3.177 -23.951 1.144 1.00 75.56 250 LEU A C 1
ATOM 1996 O O . LEU A 1 250 ? -3.704 -23.471 0.142 1.00 75.56 250 LEU A O 1
ATOM 2000 N N . GLY A 1 251 ? -3.666 -25.030 1.749 1.00 75.69 251 GLY A N 1
ATOM 2001 C CA . GLY A 1 251 ? -4.893 -25.706 1.353 1.00 75.69 251 GLY A CA 1
ATOM 2002 C C . GLY A 1 251 ? -5.278 -26.796 2.356 1.00 75.69 251 GLY A C 1
ATOM 2003 O O . GLY A 1 251 ? -4.473 -27.123 3.230 1.00 75.69 251 GLY A O 1
ATOM 2004 N N . PRO A 1 252 ? -6.473 -27.400 2.215 1.00 71.12 252 PRO A N 1
ATOM 2005 C CA . PRO A 1 252 ? -6.971 -28.446 3.117 1.00 71.12 252 PRO A CA 1
ATOM 2006 C C . PRO A 1 252 ? -6.029 -29.646 3.267 1.00 71.12 252 PRO A C 1
ATOM 2008 O O . PRO A 1 252 ? -6.056 -30.322 4.286 1.00 71.12 252 PRO A O 1
ATOM 2011 N N . PHE A 1 253 ? -5.226 -29.881 2.232 1.00 65.31 253 PHE A N 1
ATOM 2012 C CA . PHE A 1 253 ? -4.387 -31.053 2.022 1.00 65.31 253 PHE A CA 1
ATOM 2013 C C . PHE A 1 253 ? -2.885 -30.718 2.041 1.00 65.31 253 PHE A C 1
ATOM 2015 O O . PHE A 1 253 ? -2.053 -31.457 1.529 1.00 65.31 253 PHE A O 1
ATOM 2022 N N . CYS A 1 254 ? -2.519 -29.548 2.567 1.00 64.56 254 CYS A N 1
ATOM 2023 C CA . CYS A 1 254 ? -1.127 -29.121 2.708 1.00 64.56 254 CYS A CA 1
ATOM 2024 C C . CYS A 1 254 ? -0.901 -28.666 4.152 1.00 64.56 254 CYS A C 1
ATOM 2026 O O . CYS A 1 254 ? -0.969 -27.465 4.425 1.00 64.56 254 CYS A O 1
ATOM 2028 N N . PRO A 1 255 ? -0.644 -29.596 5.091 1.00 60.00 255 PRO A N 1
ATOM 2029 C CA . PRO A 1 255 ? -0.530 -29.273 6.511 1.00 60.00 255 PRO A CA 1
ATOM 2030 C C . PRO A 1 255 ? 0.757 -28.514 6.860 1.00 60.00 255 PRO A C 1
ATOM 2032 O O . PRO A 1 255 ? 0.888 -28.052 7.990 1.00 60.00 255 PRO A O 1
ATOM 2035 N N . SER A 1 256 ? 1.703 -28.378 5.922 1.00 66.25 256 SER A N 1
ATOM 2036 C CA . SER A 1 256 ? 2.902 -27.567 6.134 1.00 66.25 256 SER A CA 1
ATOM 2037 C C . SER A 1 256 ? 2.523 -26.104 6.362 1.00 66.25 256 SER A C 1
ATOM 2039 O O . SER A 1 256 ? 1.774 -25.505 5.583 1.00 66.25 256 SER A O 1
ATOM 2041 N N . THR A 1 257 ? 3.040 -25.529 7.446 1.00 76.25 257 THR A N 1
ATOM 2042 C CA . THR A 1 257 ? 2.806 -24.136 7.820 1.00 76.25 257 THR A CA 1
ATOM 2043 C C . THR A 1 257 ? 4.123 -23.382 7.971 1.00 76.25 257 THR A C 1
ATOM 2045 O O . THR A 1 257 ? 5.179 -23.967 8.214 1.00 76.25 257 THR A O 1
ATOM 2048 N N . ARG A 1 258 ? 4.061 -22.056 7.819 1.00 78.88 258 ARG A N 1
ATOM 2049 C CA . ARG A 1 258 ? 5.227 -21.165 7.889 1.00 78.88 258 ARG A CA 1
ATOM 2050 C C . ARG A 1 258 ? 4.893 -19.834 8.546 1.00 78.88 258 ARG A C 1
ATOM 2052 O O . ARG A 1 258 ? 3.754 -19.356 8.463 1.00 78.88 258 ARG A O 1
ATOM 2059 N N . ASP A 1 259 ? 5.904 -19.204 9.134 1.00 84.06 259 ASP A N 1
ATOM 2060 C CA . ASP A 1 259 ? 5.818 -17.830 9.623 1.00 84.06 259 ASP A CA 1
ATOM 2061 C C . ASP A 1 259 ? 6.093 -16.845 8.485 1.00 84.06 259 ASP A C 1
ATOM 2063 O O . ASP A 1 259 ? 7.213 -16.752 7.997 1.00 84.06 259 ASP A O 1
ATOM 2067 N N . SER A 1 260 ? 5.063 -16.128 8.026 1.00 83.12 260 SER A N 1
ATOM 2068 C CA . SER A 1 260 ? 5.176 -15.163 6.918 1.00 83.12 260 SER A CA 1
ATOM 2069 C C . SER A 1 260 ? 5.261 -13.706 7.376 1.00 83.12 260 SER A C 1
ATOM 2071 O O . SER A 1 260 ? 5.181 -12.798 6.548 1.00 83.12 260 SER A O 1
ATOM 2073 N N . ARG A 1 261 ? 5.485 -13.459 8.672 1.00 88.69 261 ARG A N 1
ATOM 2074 C CA . ARG A 1 261 ? 5.559 -12.112 9.273 1.00 88.69 261 ARG A CA 1
ATOM 2075 C C . ARG A 1 261 ? 6.949 -11.496 9.139 1.00 88.69 261 ARG A C 1
ATOM 2077 O O . ARG A 1 261 ? 7.499 -10.917 10.074 1.00 88.69 261 ARG A O 1
ATOM 2084 N N . VAL A 1 262 ? 7.523 -11.642 7.954 1.00 83.75 262 VAL A N 1
ATOM 2085 C CA . VAL A 1 262 ? 8.891 -11.252 7.619 1.00 83.75 262 VAL A CA 1
ATOM 2086 C C . VAL A 1 262 ? 8.904 -10.450 6.327 1.00 83.75 262 VAL A C 1
ATOM 2088 O O . VAL A 1 262 ? 8.033 -10.612 5.472 1.00 83.75 262 VAL A O 1
ATOM 2091 N N . CYS A 1 263 ? 9.909 -9.602 6.185 1.00 81.25 263 CYS A N 1
ATOM 2092 C CA . CYS A 1 263 ? 10.201 -8.841 4.982 1.00 81.25 263 CYS A CA 1
ATOM 2093 C C . CYS A 1 263 ? 11.027 -9.716 4.026 1.00 81.25 263 CYS A C 1
ATOM 2095 O O . CYS A 1 263 ? 12.160 -10.094 4.346 1.00 81.25 263 CYS A O 1
ATOM 2097 N N . ARG A 1 264 ? 10.454 -10.066 2.869 1.00 75.69 264 ARG A N 1
ATOM 2098 C CA . ARG A 1 264 ? 11.139 -10.818 1.805 1.00 75.69 264 ARG A CA 1
ATOM 2099 C C . ARG A 1 264 ? 11.623 -9.832 0.754 1.00 75.69 264 ARG A C 1
ATOM 2101 O O . ARG A 1 264 ? 10.844 -9.369 -0.082 1.00 75.69 264 ARG A O 1
ATOM 2108 N N . LEU A 1 265 ? 12.920 -9.525 0.761 1.00 67.38 265 LEU A N 1
ATOM 2109 C CA . LEU A 1 265 ? 13.434 -8.380 0.003 1.00 67.38 265 LEU A CA 1
ATOM 2110 C C . LEU A 1 265 ? 13.173 -8.501 -1.514 1.00 67.38 265 LEU A C 1
ATOM 2112 O O . LEU A 1 265 ? 12.959 -7.486 -2.177 1.00 67.38 265 LEU A O 1
ATOM 2116 N N . LEU A 1 266 ? 13.125 -9.719 -2.070 1.00 58.84 266 LEU A N 1
ATOM 2117 C CA . LEU A 1 266 ? 12.811 -9.945 -3.484 1.00 58.84 266 LEU A CA 1
ATOM 2118 C C . LEU A 1 266 ? 11.392 -9.491 -3.865 1.00 58.84 266 LEU A C 1
ATOM 2120 O O . LEU A 1 266 ? 11.225 -8.702 -4.804 1.00 58.84 266 LEU A O 1
ATOM 2124 N N . ASP A 1 267 ? 10.380 -10.013 -3.166 1.00 56.91 267 ASP A N 1
ATOM 2125 C CA . ASP A 1 267 ? 8.962 -9.745 -3.437 1.00 56.91 267 ASP A CA 1
ATOM 2126 C C . ASP A 1 267 ? 8.677 -8.240 -3.354 1.00 56.91 267 ASP A C 1
ATOM 2128 O O . ASP A 1 267 ? 7.955 -7.661 -4.174 1.00 56.91 267 ASP A O 1
ATOM 2132 N N . GLU A 1 268 ? 9.346 -7.581 -2.414 1.00 61.78 268 GLU A N 1
ATOM 2133 C CA . GLU A 1 268 ? 9.261 -6.147 -2.183 1.00 61.78 268 GLU A CA 1
ATOM 2134 C C . GLU A 1 268 ? 9.948 -5.320 -3.272 1.00 61.78 268 GLU A C 1
ATOM 2136 O O . GLU A 1 268 ? 9.417 -4.300 -3.717 1.00 61.78 268 GLU A O 1
ATOM 2141 N N . CYS A 1 269 ? 11.095 -5.758 -3.795 1.00 60.50 269 CYS A N 1
ATOM 2142 C CA . CYS A 1 269 ? 11.742 -5.046 -4.896 1.00 60.50 269 CYS A CA 1
ATOM 2143 C C . CYS A 1 269 ? 10.899 -5.114 -6.188 1.00 60.50 269 CYS A C 1
ATOM 2145 O O . CYS A 1 269 ? 10.890 -4.181 -7.002 1.00 60.50 269 CYS A O 1
ATOM 2147 N N . LEU A 1 270 ? 10.113 -6.181 -6.365 1.00 59.94 270 LEU A N 1
ATOM 2148 C CA . LEU A 1 270 ? 9.116 -6.269 -7.431 1.00 59.94 270 LEU A CA 1
ATOM 2149 C C . LEU A 1 270 ? 7.928 -5.315 -7.193 1.00 59.94 270 LEU A C 1
ATOM 2151 O O . LEU A 1 270 ? 7.243 -4.956 -8.156 1.00 59.94 270 LEU A O 1
ATOM 2155 N N . ALA A 1 271 ? 7.701 -4.817 -5.978 1.00 64.31 271 ALA A N 1
ATOM 2156 C CA . ALA A 1 271 ? 6.671 -3.817 -5.702 1.00 64.31 271 ALA A CA 1
ATOM 2157 C C . ALA A 1 271 ? 6.964 -2.458 -6.353 1.00 64.31 271 ALA A C 1
ATOM 2159 O O . ALA A 1 271 ? 6.036 -1.766 -6.767 1.00 64.31 271 ALA A O 1
ATOM 2160 N N . LEU A 1 272 ? 8.239 -2.079 -6.495 1.00 70.06 272 LEU A N 1
ATOM 2161 C CA . LEU A 1 272 ? 8.657 -0.710 -6.834 1.00 70.06 272 LEU A CA 1
ATOM 2162 C C . LEU A 1 272 ? 7.937 -0.065 -8.039 1.00 70.06 272 LEU A C 1
ATOM 2164 O O . LEU A 1 272 ? 7.451 1.059 -7.895 1.00 70.06 272 LEU A O 1
ATOM 2168 N N . PRO A 1 273 ? 7.793 -0.716 -9.210 1.00 70.38 273 PRO A N 1
ATOM 2169 C CA . PRO A 1 273 ? 7.105 -0.111 -10.348 1.00 70.38 273 PRO A CA 1
ATOM 2170 C C . PRO A 1 273 ? 5.614 0.002 -10.101 1.00 70.38 273 PRO A C 1
ATOM 2172 O O . PRO A 1 273 ? 5.011 0.962 -10.549 1.00 70.38 273 PRO A O 1
ATOM 2175 N N . VAL A 1 274 ? 5.028 -0.951 -9.374 1.00 76.88 274 VAL A N 1
ATOM 2176 C CA . VAL A 1 274 ? 3.608 -0.914 -9.015 1.00 76.88 274 VAL A CA 1
ATOM 2177 C C . VAL A 1 274 ? 3.352 0.273 -8.097 1.00 76.88 274 VAL A C 1
ATOM 2179 O O . VAL A 1 274 ? 2.468 1.079 -8.365 1.00 76.88 274 VAL A O 1
ATOM 2182 N N . LEU A 1 275 ? 4.178 0.435 -7.063 1.00 77.75 275 LEU A N 1
ATOM 2183 C CA . LEU A 1 275 ? 4.089 1.561 -6.142 1.00 77.75 275 LEU A CA 1
ATOM 2184 C C . LEU A 1 275 ? 4.257 2.901 -6.877 1.00 77.75 275 LEU A C 1
ATOM 2186 O O . LEU A 1 275 ? 3.455 3.814 -6.687 1.00 77.75 275 LEU A O 1
ATOM 2190 N N . ARG A 1 276 ? 5.249 3.008 -7.770 1.00 75.06 276 ARG A N 1
ATOM 2191 C CA . ARG A 1 276 ? 5.456 4.198 -8.609 1.00 75.06 276 ARG A CA 1
ATOM 2192 C C . ARG A 1 276 ? 4.254 4.476 -9.511 1.00 75.06 276 ARG A C 1
ATOM 2194 O O . ARG A 1 276 ? 3.757 5.598 -9.518 1.00 75.06 276 ARG A O 1
ATOM 2201 N N . ASP A 1 277 ? 3.796 3.479 -10.264 1.00 74.31 277 ASP A N 1
ATOM 2202 C CA . ASP A 1 277 ? 2.711 3.626 -11.238 1.00 74.31 277 ASP A CA 1
ATOM 2203 C C . ASP A 1 277 ? 1.391 4.023 -10.544 1.00 74.31 277 ASP A C 1
ATOM 2205 O O . ASP A 1 277 ? 0.599 4.773 -11.114 1.00 74.31 277 ASP A O 1
ATOM 2209 N N . MET A 1 278 ? 1.203 3.609 -9.285 1.00 77.94 278 MET A N 1
ATOM 2210 C CA . MET A 1 278 ? 0.049 3.955 -8.444 1.00 77.94 278 MET A CA 1
ATOM 2211 C C . MET A 1 278 ? 0.200 5.279 -7.674 1.00 77.94 278 MET A C 1
ATOM 2213 O O . MET A 1 278 ? -0.746 5.703 -7.007 1.00 77.94 278 MET A O 1
ATOM 2217 N N . GLY A 1 279 ? 1.347 5.961 -7.756 1.00 75.31 279 GLY A N 1
ATOM 2218 C CA . GLY A 1 279 ? 1.608 7.213 -7.031 1.00 75.31 279 GLY A CA 1
ATOM 2219 C C . GLY A 1 279 ? 1.950 7.037 -5.542 1.00 75.31 279 GLY A C 1
ATOM 2220 O O . GLY A 1 279 ? 1.956 8.013 -4.794 1.00 75.31 279 GLY A O 1
ATOM 2221 N N . LEU A 1 280 ? 2.280 5.819 -5.101 1.00 78.75 280 LEU A N 1
ATOM 2222 C CA . LEU A 1 280 ? 2.620 5.447 -3.718 1.00 78.75 280 LEU A CA 1
ATOM 2223 C C . LEU A 1 280 ? 4.063 5.833 -3.342 1.00 78.75 280 LEU A C 1
ATOM 2225 O O . LEU A 1 280 ? 4.852 5.027 -2.846 1.00 78.75 280 LEU A O 1
ATOM 2229 N N . LEU A 1 281 ? 4.424 7.094 -3.581 1.00 74.25 281 LEU A N 1
ATOM 2230 C CA . LEU A 1 281 ? 5.809 7.569 -3.504 1.00 74.25 281 LEU A CA 1
ATOM 2231 C C . LEU A 1 281 ? 6.407 7.486 -2.098 1.00 74.25 281 LEU A C 1
ATOM 2233 O O . LEU A 1 281 ? 7.605 7.252 -1.953 1.00 74.25 281 LEU A O 1
ATOM 2237 N N . ASP A 1 282 ? 5.600 7.687 -1.060 1.00 79.06 282 ASP A N 1
ATOM 2238 C CA . ASP A 1 282 ? 6.099 7.632 0.314 1.00 79.06 282 ASP A CA 1
ATOM 2239 C C . ASP A 1 282 ? 6.395 6.195 0.760 1.00 79.06 282 ASP A C 1
ATOM 2241 O O . ASP A 1 282 ? 7.375 5.989 1.474 1.00 79.06 282 ASP A O 1
ATOM 2245 N N . LEU A 1 283 ? 5.636 5.202 0.271 1.00 83.38 283 LEU A N 1
ATOM 2246 C CA . LEU A 1 283 ? 5.958 3.788 0.496 1.00 83.38 283 LEU A CA 1
ATOM 2247 C C . LEU A 1 283 ? 7.256 3.410 -0.234 1.00 83.38 283 LEU A C 1
ATOM 2249 O O . LEU A 1 283 ? 8.128 2.786 0.370 1.00 83.38 283 LEU A O 1
ATOM 2253 N N . CYS A 1 284 ? 7.429 3.860 -1.489 1.00 78.31 284 CYS A N 1
ATOM 2254 C CA . CYS A 1 284 ? 8.671 3.662 -2.247 1.00 78.31 284 CYS A CA 1
ATOM 2255 C C . CYS A 1 284 ? 9.892 4.199 -1.499 1.00 78.31 284 CYS A C 1
ATOM 2257 O O . CYS A 1 284 ? 10.894 3.505 -1.388 1.00 78.31 284 CYS A O 1
ATOM 2259 N N . LYS A 1 285 ? 9.831 5.437 -0.991 1.00 77.62 285 LYS A N 1
ATOM 2260 C CA . LYS A 1 285 ? 10.971 6.058 -0.294 1.00 77.62 285 LYS A CA 1
ATOM 2261 C C . LYS A 1 285 ? 11.389 5.267 0.940 1.00 77.62 285 LYS A C 1
ATOM 2263 O O . LYS A 1 285 ? 12.582 5.075 1.145 1.00 77.62 285 LYS A O 1
ATOM 2268 N N . LYS A 1 286 ? 10.425 4.815 1.749 1.00 84.31 286 LYS A N 1
ATOM 2269 C CA . LYS A 1 286 ? 10.704 4.006 2.944 1.00 84.31 286 LYS A CA 1
ATOM 2270 C C . LYS A 1 286 ? 11.358 2.684 2.574 1.00 84.31 286 LYS A C 1
ATOM 2272 O O . LYS A 1 286 ? 12.396 2.353 3.131 1.00 84.31 286 LYS A O 1
ATOM 2277 N N . PHE A 1 287 ? 10.808 1.999 1.576 1.00 80.75 287 PHE A N 1
ATOM 2278 C CA . PHE A 1 287 ? 11.363 0.743 1.091 1.00 80.75 287 PHE A CA 1
ATOM 2279 C C . PHE A 1 287 ? 12.774 0.902 0.500 1.00 80.75 287 PHE A C 1
ATOM 2281 O O . PHE A 1 287 ? 13.654 0.079 0.720 1.00 80.75 287 PHE A O 1
ATOM 2288 N N . LEU A 1 288 ? 13.046 1.991 -0.216 1.00 75.56 288 LEU A N 1
ATOM 2289 C CA . LEU A 1 288 ? 14.399 2.251 -0.712 1.00 75.56 288 LEU A CA 1
ATOM 2290 C C . LEU A 1 288 ? 15.373 2.610 0.412 1.00 75.56 288 LEU A C 1
ATOM 2292 O O . LEU A 1 288 ? 16.536 2.225 0.343 1.00 75.56 288 LEU A O 1
ATOM 2296 N N . GLY A 1 289 ? 14.906 3.311 1.449 1.00 77.12 289 GLY A N 1
ATOM 2297 C CA . GLY A 1 289 ? 15.669 3.522 2.679 1.00 77.12 289 GLY A CA 1
ATOM 2298 C C . GLY A 1 289 ? 16.046 2.196 3.342 1.00 77.12 289 GLY A C 1
ATOM 2299 O O . GLY A 1 289 ? 17.220 1.982 3.633 1.00 77.12 289 GLY A O 1
ATOM 2300 N N . PHE A 1 290 ? 15.077 1.287 3.474 1.00 79.31 290 PHE A N 1
ATOM 2301 C CA . PHE A 1 290 ? 15.269 -0.076 3.969 1.00 79.31 290 PHE A CA 1
ATOM 2302 C C . PHE A 1 290 ? 16.341 -0.841 3.178 1.00 79.31 290 PHE A C 1
ATOM 2304 O O . PHE A 1 290 ? 17.339 -1.296 3.737 1.00 79.31 290 PHE A O 1
ATOM 2311 N N . ALA A 1 291 ? 16.170 -0.925 1.855 1.00 74.44 291 ALA A N 1
ATOM 2312 C CA . ALA A 1 291 ? 17.085 -1.640 0.970 1.00 74.44 291 ALA A CA 1
ATOM 2313 C C . ALA A 1 291 ? 18.501 -1.038 0.989 1.00 74.44 291 ALA A C 1
ATOM 2315 O O . ALA A 1 291 ? 19.496 -1.765 0.967 1.00 74.44 291 ALA A O 1
ATOM 2316 N N . LYS A 1 292 ? 18.604 0.295 1.059 1.00 73.69 292 LYS A N 1
ATOM 2317 C CA . LYS A 1 292 ? 19.882 1.007 1.162 1.00 73.69 292 LYS A CA 1
ATOM 2318 C C . LYS A 1 292 ? 20.605 0.660 2.460 1.00 73.69 292 LYS A C 1
ATOM 2320 O O . LYS A 1 292 ? 21.793 0.354 2.406 1.00 73.69 292 LYS A O 1
ATOM 2325 N N . GLU A 1 293 ? 19.906 0.675 3.591 1.00 77.06 293 GLU A N 1
ATOM 2326 C CA . GLU A 1 293 ? 20.484 0.340 4.897 1.00 77.06 293 GLU A CA 1
ATOM 2327 C C . GLU A 1 293 ? 21.037 -1.090 4.917 1.00 77.06 293 GLU A C 1
ATOM 2329 O O . GLU A 1 293 ? 22.186 -1.304 5.303 1.00 77.06 293 GLU A O 1
ATOM 2334 N N . ILE A 1 294 ? 20.272 -2.049 4.384 1.00 75.38 294 ILE A N 1
ATOM 2335 C CA . ILE A 1 294 ? 20.717 -3.435 4.192 1.00 75.38 294 ILE A CA 1
ATOM 2336 C C . ILE A 1 294 ? 22.014 -3.495 3.375 1.00 75.38 294 ILE A C 1
ATOM 2338 O O . ILE A 1 294 ? 22.981 -4.131 3.795 1.00 75.38 294 ILE A O 1
ATOM 2342 N N . CYS A 1 295 ? 22.057 -2.796 2.234 1.00 70.62 295 CYS A N 1
ATOM 2343 C CA . CYS A 1 295 ? 23.241 -2.766 1.377 1.00 70.62 295 CYS A CA 1
ATOM 2344 C C . CYS A 1 295 ? 24.456 -2.158 2.088 1.00 70.62 295 CYS A C 1
ATOM 2346 O O . CYS A 1 295 ? 25.586 -2.514 1.761 1.00 70.62 295 CYS A O 1
ATOM 2348 N N . TYR A 1 296 ? 24.272 -1.217 3.021 1.00 73.88 296 TYR A N 1
ATOM 2349 C CA . TYR A 1 296 ? 25.378 -0.624 3.775 1.00 73.88 296 TYR A CA 1
ATOM 2350 C C . TYR A 1 296 ? 25.875 -1.521 4.902 1.00 73.88 296 TYR A C 1
ATOM 2352 O O . TYR A 1 296 ? 27.095 -1.668 5.023 1.00 73.88 296 TYR A O 1
ATOM 2360 N N . ARG A 1 297 ? 24.956 -2.100 5.680 1.00 75.50 297 ARG A N 1
ATOM 2361 C CA . ARG A 1 297 ? 25.255 -2.882 6.883 1.00 75.50 297 ARG A CA 1
ATOM 2362 C C . ARG A 1 297 ? 25.849 -4.248 6.566 1.00 75.50 297 ARG A C 1
ATOM 2364 O O . ARG A 1 297 ? 26.827 -4.640 7.193 1.00 75.50 297 ARG A O 1
ATOM 2371 N N . GLU A 1 298 ? 25.282 -4.948 5.589 1.00 68.31 298 GLU A N 1
ATOM 2372 C CA . GLU A 1 298 ? 25.679 -6.315 5.269 1.00 68.31 298 GLU A CA 1
ATOM 2373 C C . GLU A 1 298 ? 26.715 -6.342 4.139 1.00 68.31 298 GLU A C 1
ATOM 2375 O O . GLU A 1 298 ? 26.651 -5.576 3.170 1.00 68.31 298 GLU A O 1
ATOM 2380 N N . GLN A 1 299 ? 27.675 -7.267 4.223 1.00 64.06 299 GLN A N 1
ATOM 2381 C CA . GLN A 1 299 ? 28.542 -7.562 3.080 1.00 64.06 299 GLN A CA 1
ATOM 2382 C C . GLN A 1 299 ? 27.747 -8.270 1.972 1.00 64.06 299 GLN A C 1
ATOM 2384 O O . GLN A 1 299 ? 28.007 -8.023 0.795 1.00 64.06 299 GLN A O 1
ATOM 2389 N N . LEU A 1 300 ? 26.775 -9.100 2.374 1.00 60.69 300 LEU A N 1
ATOM 2390 C CA . LEU A 1 300 ? 25.888 -9.932 1.562 1.00 60.69 300 LEU A CA 1
ATOM 2391 C C . LEU A 1 300 ? 24.459 -9.846 2.124 1.00 60.69 300 LEU A C 1
ATOM 2393 O O . LEU A 1 300 ? 24.255 -10.269 3.263 1.00 60.69 300 LEU A O 1
ATOM 2397 N N . PRO A 1 301 ? 23.477 -9.295 1.394 1.00 62.56 301 PRO A N 1
ATOM 2398 C CA . PRO A 1 301 ? 22.121 -9.176 1.918 1.00 62.56 301 PRO A CA 1
ATOM 2399 C C . PRO A 1 301 ? 21.358 -10.512 1.884 1.00 62.56 301 PRO A C 1
ATOM 2401 O O . PRO A 1 301 ? 21.320 -11.195 0.873 1.00 62.56 301 PRO A O 1
ATOM 2404 N N . GLN A 1 302 ? 20.717 -10.890 2.983 1.00 66.12 302 GLN A N 1
ATOM 2405 C CA . GLN A 1 302 ? 19.989 -12.156 3.108 1.00 66.12 302 GLN A CA 1
ATOM 2406 C C . GLN A 1 302 ? 18.579 -12.067 2.517 1.00 66.12 302 GLN A C 1
ATOM 2408 O O . GLN A 1 302 ? 18.030 -10.983 2.374 1.00 66.12 302 GLN A O 1
ATOM 2413 N N . HIS A 1 303 ? 17.957 -13.204 2.205 1.00 62.53 303 HIS A N 1
ATOM 2414 C CA . HIS A 1 303 ? 16.618 -13.217 1.602 1.00 62.53 303 HIS A CA 1
ATOM 2415 C C . HIS A 1 303 ? 15.524 -12.646 2.526 1.00 62.53 303 HIS A C 1
ATOM 2417 O O . HIS A 1 303 ? 14.614 -11.948 2.065 1.00 62.53 303 HIS A O 1
ATOM 2423 N N . VAL A 1 304 ? 15.624 -12.935 3.827 1.00 73.00 304 VAL A N 1
ATOM 2424 C CA . VAL A 1 304 ? 14.566 -12.687 4.809 1.00 73.00 304 VAL A CA 1
ATOM 2425 C C . VAL A 1 304 ? 15.064 -11.783 5.931 1.00 73.00 304 VAL A C 1
ATOM 2427 O O . VAL A 1 304 ? 16.067 -12.063 6.590 1.00 73.00 304 VAL A O 1
ATOM 2430 N N . TYR A 1 305 ? 14.309 -10.720 6.183 1.00 77.69 305 TYR A N 1
ATOM 2431 C CA . TYR A 1 305 ? 14.525 -9.790 7.283 1.00 77.69 305 TYR A CA 1
ATOM 2432 C C . TYR A 1 305 ? 13.302 -9.747 8.187 1.00 77.69 305 TYR A C 1
ATOM 2434 O O . TYR A 1 305 ? 12.169 -9.923 7.745 1.00 77.69 305 TYR A O 1
ATOM 2442 N N . ASN A 1 306 ? 13.517 -9.466 9.462 1.00 83.06 306 ASN A N 1
ATOM 2443 C CA . ASN A 1 306 ? 12.419 -9.249 10.392 1.00 83.06 306 ASN A CA 1
ATOM 2444 C C . ASN A 1 306 ? 11.798 -7.847 10.221 1.00 83.06 306 ASN A C 1
ATOM 2446 O O . ASN A 1 306 ? 12.312 -6.991 9.492 1.00 83.06 306 ASN A O 1
ATOM 2450 N N . SER A 1 307 ? 10.705 -7.574 10.937 1.00 80.56 307 SER A N 1
ATOM 2451 C CA . SER A 1 307 ? 9.982 -6.296 10.859 1.00 80.56 307 SER A CA 1
ATOM 2452 C C . SER A 1 307 ? 10.781 -5.068 11.325 1.00 80.56 307 SER A C 1
ATOM 2454 O O . SER A 1 307 ? 10.368 -3.947 11.036 1.00 80.56 307 SER A O 1
ATOM 2456 N N . TRP A 1 308 ? 11.920 -5.251 12.001 1.00 78.38 308 TRP A N 1
ATOM 2457 C CA . TRP A 1 308 ? 12.854 -4.180 12.388 1.00 78.38 308 TRP A CA 1
ATOM 2458 C C . TRP A 1 308 ? 14.025 -4.021 11.411 1.00 78.38 308 TRP A C 1
ATOM 2460 O O . TRP A 1 308 ? 14.866 -3.139 11.576 1.00 78.38 308 TRP A O 1
ATOM 2470 N N . GLY A 1 309 ? 14.100 -4.873 10.388 1.00 72.81 309 GLY A N 1
ATOM 2471 C CA . GLY A 1 309 ? 15.166 -4.868 9.397 1.00 72.81 309 GLY A CA 1
ATOM 2472 C C . GLY A 1 309 ? 16.476 -5.498 9.863 1.00 72.81 309 GLY A C 1
ATOM 2473 O O . GLY A 1 309 ? 17.517 -5.239 9.258 1.00 72.81 309 GLY A O 1
ATOM 2474 N N . ALA A 1 310 ? 16.459 -6.312 10.918 1.00 75.88 310 ALA A N 1
ATOM 2475 C CA . ALA A 1 310 ? 17.560 -7.210 11.260 1.00 75.88 310 ALA A CA 1
ATOM 2476 C C . ALA A 1 310 ? 17.374 -8.572 10.573 1.00 75.88 310 ALA A C 1
ATOM 2478 O O . ALA A 1 310 ? 16.288 -8.892 10.083 1.00 75.88 310 ALA A O 1
ATOM 2479 N N . LEU A 1 311 ? 18.452 -9.355 10.504 1.00 67.81 311 LEU A N 1
ATOM 2480 C CA . LEU A 1 311 ? 18.387 -10.722 9.992 1.00 67.81 311 LEU A CA 1
ATOM 2481 C C . LEU A 1 311 ? 17.388 -11.528 10.823 1.00 67.81 311 LEU A C 1
ATOM 2483 O O . LEU A 1 311 ? 17.405 -11.465 12.054 1.00 67.81 311 LEU A O 1
ATOM 2487 N N . GLN A 1 312 ? 16.487 -12.229 10.140 1.00 67.06 312 GLN A N 1
ATOM 2488 C CA . GLN A 1 312 ? 15.541 -13.113 10.804 1.00 67.06 312 GLN A CA 1
ATOM 2489 C C . GLN A 1 312 ? 16.300 -14.320 11.363 1.00 67.06 312 GLN A C 1
ATOM 2491 O O . GLN A 1 312 ? 17.144 -14.888 10.670 1.00 67.06 312 GLN A O 1
ATOM 2496 N N . ASP A 1 313 ? 15.991 -14.715 12.601 1.00 61.78 313 ASP A N 1
ATOM 2497 C CA . ASP A 1 313 ? 16.527 -15.961 13.142 1.00 61.78 313 ASP A CA 1
ATOM 2498 C C . ASP A 1 313 ? 16.030 -17.136 12.289 1.00 61.78 313 ASP A C 1
ATOM 2500 O O . ASP A 1 313 ? 14.830 -17.292 12.037 1.00 61.78 313 ASP A O 1
ATOM 2504 N N . THR A 1 314 ? 16.985 -17.926 11.810 1.00 58.28 314 THR A N 1
ATOM 2505 C CA . THR A 1 314 ? 16.753 -19.110 10.982 1.00 58.28 314 THR A CA 1
ATOM 2506 C C . THR A 1 314 ? 16.136 -20.261 11.762 1.00 58.28 314 THR A C 1
ATOM 2508 O O . THR A 1 314 ? 15.598 -21.174 11.143 1.00 58.28 314 THR A O 1
ATOM 2511 N N . GLN A 1 315 ? 16.190 -20.233 13.098 1.00 63.91 315 GLN A N 1
ATOM 2512 C CA . GLN A 1 315 ? 15.637 -21.301 13.919 1.00 63.91 315 GLN A CA 1
ATOM 2513 C C . GLN A 1 315 ? 14.110 -21.332 13.827 1.00 63.91 315 GLN A C 1
ATOM 2515 O O . GLN A 1 315 ? 13.417 -20.331 14.020 1.00 63.91 315 GLN A O 1
ATOM 2520 N N . ARG A 1 316 ? 13.592 -22.518 13.502 1.00 72.31 316 ARG A N 1
ATOM 2521 C CA . ARG A 1 316 ? 12.165 -22.826 13.521 1.00 72.31 316 ARG A CA 1
ATOM 2522 C C . ARG A 1 316 ? 11.798 -23.256 14.935 1.00 72.31 316 ARG A C 1
ATOM 2524 O O . ARG A 1 316 ? 12.247 -24.301 15.401 1.00 72.31 316 ARG A O 1
ATOM 2531 N N . GLU A 1 317 ? 10.975 -22.466 15.608 1.00 80.88 317 GLU A N 1
ATOM 2532 C CA . GLU A 1 317 ? 10.477 -22.784 16.943 1.00 80.88 317 GLU A CA 1
ATOM 2533 C C . GLU A 1 317 ? 9.068 -23.363 16.834 1.00 80.88 317 GLU A C 1
ATOM 2535 O O . GLU A 1 317 ? 8.160 -22.736 16.290 1.00 80.88 317 GLU A O 1
ATOM 2540 N N . TYR A 1 318 ? 8.876 -24.582 17.334 1.00 86.00 318 TYR A N 1
ATOM 2541 C CA . TYR A 1 318 ? 7.551 -25.184 17.436 1.00 86.00 318 TYR A CA 1
ATOM 2542 C C . TYR A 1 318 ? 6.759 -24.539 18.581 1.00 86.00 318 TYR A C 1
ATOM 2544 O O . TYR A 1 318 ? 7.274 -24.396 19.690 1.00 86.00 318 TYR A O 1
ATOM 2552 N N . ALA A 1 319 ? 5.502 -24.174 18.319 1.00 89.00 319 ALA A N 1
ATOM 2553 C CA . ALA A 1 319 ? 4.579 -23.597 19.291 1.00 89.00 319 ALA A CA 1
ATOM 2554 C C . ALA A 1 319 ? 3.544 -24.652 19.748 1.00 89.00 319 ALA A C 1
ATOM 2556 O O . ALA A 1 319 ? 2.430 -24.689 19.223 1.00 89.00 319 ALA A O 1
ATOM 2557 N N . PRO A 1 320 ? 3.862 -25.499 20.750 1.00 89.62 320 PRO A N 1
ATOM 2558 C CA . PRO A 1 320 ? 3.063 -26.683 21.099 1.00 89.62 320 PRO A CA 1
ATOM 2559 C C . PRO A 1 320 ? 1.682 -26.380 21.699 1.00 89.62 320 PRO A C 1
ATOM 2561 O O . PRO A 1 320 ? 0.849 -27.274 21.815 1.00 89.62 320 PRO A O 1
ATOM 2564 N N . TYR A 1 321 ? 1.437 -25.138 22.123 1.00 90.44 321 TYR A N 1
ATOM 2565 C CA . TYR A 1 321 ? 0.188 -24.721 22.772 1.00 90.44 321 TYR A CA 1
ATOM 2566 C C . TYR A 1 321 ? -0.826 -24.096 21.803 1.00 90.44 321 TYR A C 1
ATOM 2568 O O . TYR A 1 321 ? -1.865 -23.584 22.234 1.00 90.44 321 TYR A O 1
ATOM 2576 N N . LEU A 1 322 ? -0.529 -24.132 20.502 1.00 91.75 322 LEU A N 1
ATOM 2577 C CA . LEU A 1 322 ? -1.429 -23.721 19.433 1.00 91.75 322 LEU A CA 1
ATOM 2578 C C . LEU A 1 322 ? -1.917 -24.964 18.693 1.00 91.75 322 LEU A C 1
ATOM 2580 O O . LEU A 1 322 ? -1.119 -25.750 18.196 1.00 91.75 322 LEU A O 1
ATOM 2584 N N . ALA A 1 323 ? -3.237 -25.134 18.612 1.00 90.06 323 ALA A N 1
ATOM 2585 C CA . ALA A 1 323 ? -3.843 -26.314 17.995 1.00 90.06 323 ALA A CA 1
ATOM 2586 C C . ALA A 1 323 ? -3.714 -26.377 16.458 1.00 90.06 323 ALA A C 1
ATOM 2588 O O . ALA A 1 323 ? -4.118 -27.373 15.867 1.00 90.06 323 ALA A O 1
ATOM 2589 N N . GLY A 1 324 ? -3.231 -25.319 15.804 1.00 90.56 324 GLY A N 1
ATOM 2590 C CA . GLY A 1 324 ? -3.232 -25.195 14.348 1.00 90.56 324 GLY A CA 1
ATOM 2591 C C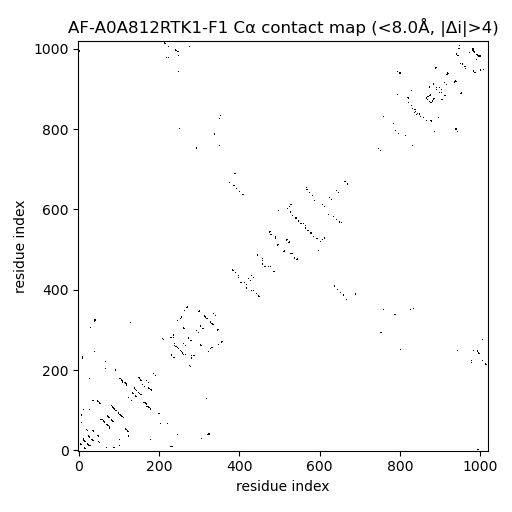 . GLY A 1 324 ? -4.534 -24.608 13.800 1.00 90.56 324 GLY A C 1
ATOM 2592 O O . GLY A 1 324 ? -5.589 -24.580 14.455 1.00 90.56 324 GLY A O 1
ATOM 2593 N N . TYR A 1 325 ? -4.472 -24.095 12.572 1.00 90.62 325 TYR A N 1
ATOM 2594 C CA . TYR A 1 325 ? -5.650 -23.582 11.872 1.00 90.62 325 TYR A CA 1
ATOM 2595 C C . TYR A 1 325 ? -6.616 -24.732 11.582 1.00 90.62 325 TYR A C 1
ATOM 2597 O O . TYR A 1 325 ? -6.236 -25.706 10.947 1.00 90.62 325 TYR A O 1
ATOM 2605 N N . ARG A 1 326 ? -7.861 -24.654 12.072 1.00 88.75 326 ARG A N 1
ATOM 2606 C CA . ARG A 1 326 ? -8.845 -25.760 11.998 1.00 88.75 326 ARG A CA 1
ATOM 2607 C C . ARG A 1 326 ? -8.341 -27.090 12.596 1.00 88.75 326 ARG A C 1
ATOM 2609 O O . ARG A 1 326 ? -8.818 -28.154 12.214 1.00 88.75 326 ARG A O 1
ATOM 2616 N N . GLY A 1 327 ? -7.378 -27.034 13.521 1.00 85.81 327 GLY A N 1
ATOM 2617 C CA . GLY A 1 327 ? -6.730 -28.230 14.066 1.00 85.81 327 GLY A CA 1
ATOM 2618 C C . GLY A 1 327 ? -5.702 -28.875 13.125 1.00 85.81 327 GLY A C 1
ATOM 2619 O O . GLY A 1 327 ? -5.324 -30.021 13.352 1.00 85.81 327 GLY A O 1
ATOM 2620 N N . MET A 1 328 ? -5.307 -28.191 12.045 1.00 82.69 328 MET A N 1
ATOM 2621 C CA . MET A 1 328 ? -4.395 -28.708 11.024 1.00 82.69 328 MET A CA 1
ATOM 2622 C C . MET A 1 328 ? -2.957 -28.268 11.282 1.00 82.69 328 MET A C 1
ATOM 2624 O O . MET A 1 328 ? -2.685 -27.069 11.383 1.00 82.69 328 MET A O 1
ATOM 2628 N N . GLY A 1 329 ? -2.055 -29.252 11.265 1.00 71.44 329 GLY A N 1
ATOM 2629 C CA . GLY A 1 329 ? -0.612 -29.047 11.219 1.00 71.44 329 GLY A CA 1
ATOM 2630 C C . GLY A 1 329 ? -0.006 -28.493 12.506 1.00 71.44 329 GLY A C 1
ATOM 2631 O O . GLY A 1 329 ? -0.679 -27.969 13.393 1.00 71.44 329 GLY A O 1
ATOM 2632 N N . GLU A 1 330 ? 1.311 -28.614 12.595 1.00 82.81 330 GLU A N 1
ATOM 2633 C CA . GLU A 1 330 ? 2.092 -27.946 13.626 1.00 82.81 330 GLU A CA 1
ATOM 2634 C C . GLU A 1 330 ? 2.221 -26.453 13.303 1.00 82.81 330 GLU A C 1
ATOM 2636 O O . GLU A 1 330 ? 2.360 -26.055 12.141 1.00 82.81 330 GLU A O 1
ATOM 2641 N N . VAL A 1 331 ? 2.187 -25.613 14.339 1.00 86.69 331 VAL A N 1
ATOM 2642 C CA . VAL A 1 331 ? 2.424 -24.173 14.210 1.00 86.69 331 VAL A CA 1
ATOM 2643 C C . VAL A 1 331 ? 3.865 -23.880 14.581 1.00 86.69 331 VAL A C 1
ATOM 2645 O O . VAL A 1 331 ? 4.312 -24.220 15.677 1.00 86.69 331 VAL A O 1
ATOM 2648 N N . HIS A 1 332 ? 4.579 -23.197 13.692 1.00 82.44 332 HIS A N 1
ATOM 2649 C CA . HIS A 1 332 ? 5.953 -22.788 13.948 1.00 82.44 332 HIS A CA 1
ATOM 2650 C C . HIS A 1 332 ? 6.117 -21.280 13.811 1.00 82.44 332 HIS A C 1
ATOM 2652 O O . HIS A 1 332 ? 5.596 -20.673 12.872 1.00 82.44 332 HIS A O 1
ATOM 2658 N N . SER A 1 333 ? 6.849 -20.693 14.753 1.00 80.50 333 SER A N 1
ATOM 2659 C CA . SER A 1 333 ? 7.350 -19.324 14.676 1.00 80.50 333 SER A CA 1
ATOM 2660 C C . SER A 1 333 ? 8.785 -19.311 14.156 1.00 80.50 333 SER A C 1
ATOM 2662 O O . SER A 1 333 ? 9.564 -20.229 14.420 1.00 80.50 333 SER A O 1
ATOM 2664 N N . GLY A 1 334 ? 9.144 -18.253 13.428 1.00 68.38 334 GLY A N 1
ATOM 2665 C CA . GLY A 1 334 ? 10.459 -18.155 12.789 1.00 68.38 334 GLY A CA 1
ATOM 2666 C C . GLY A 1 334 ? 10.660 -19.189 11.674 1.00 68.38 334 GLY A C 1
ATOM 2667 O O . GLY A 1 334 ? 9.700 -19.703 11.099 1.00 68.38 334 GLY A O 1
ATOM 2668 N N . GLY A 1 335 ? 11.918 -19.492 11.347 1.00 53.75 335 GLY A N 1
ATOM 2669 C CA . GLY A 1 335 ? 12.224 -20.693 10.570 1.00 53.75 335 GLY A CA 1
ATOM 2670 C C . GLY A 1 335 ? 11.989 -20.652 9.062 1.00 53.75 335 GLY A C 1
ATOM 2671 O O . GLY A 1 335 ? 11.943 -21.717 8.455 1.00 53.75 335 GLY A O 1
ATOM 2672 N N . MET A 1 336 ? 11.900 -19.486 8.410 1.00 51.75 336 MET A N 1
ATOM 2673 C CA . MET A 1 336 ? 11.808 -19.429 6.934 1.00 51.75 336 MET A CA 1
ATOM 2674 C C . MET A 1 336 ? 13.123 -19.855 6.220 1.00 51.75 336 MET A C 1
ATOM 2676 O O . MET A 1 336 ? 13.339 -19.487 5.072 1.00 51.75 336 MET A O 1
ATOM 2680 N N . LEU A 1 337 ? 14.023 -20.582 6.901 1.00 43.31 337 LEU A N 1
ATOM 2681 C CA . LEU A 1 337 ? 15.388 -20.905 6.461 1.00 43.31 337 LEU A CA 1
ATOM 2682 C C . LEU A 1 337 ? 15.876 -22.325 6.850 1.00 43.31 337 LEU A C 1
ATOM 2684 O O . LEU A 1 337 ? 17.080 -22.537 6.914 1.00 43.31 337 LEU A O 1
ATOM 2688 N N . LEU A 1 338 ? 14.998 -23.304 7.122 1.00 32.78 338 LEU A N 1
ATOM 2689 C CA . LEU A 1 338 ? 15.427 -24.648 7.573 1.00 32.78 338 LEU A CA 1
ATOM 2690 C C . LEU A 1 338 ? 14.715 -25.835 6.891 1.00 32.78 338 LEU A C 1
ATOM 2692 O O . LEU A 1 338 ? 14.251 -26.749 7.566 1.00 32.78 338 LEU A O 1
ATOM 2696 N N . GLU A 1 339 ? 14.696 -25.862 5.559 1.00 34.66 339 GLU A N 1
ATOM 2697 C CA . GLU A 1 339 ? 14.723 -27.147 4.822 1.00 34.66 339 GLU A CA 1
ATOM 2698 C C . GLU A 1 339 ? 15.845 -27.198 3.776 1.00 34.66 339 GLU A C 1
ATOM 2700 O O . GLU A 1 339 ? 16.363 -28.279 3.504 1.00 34.66 339 GLU A O 1
ATOM 2705 N N . ASP A 1 340 ? 16.340 -26.046 3.319 1.00 33.69 340 ASP A N 1
ATOM 2706 C CA . ASP A 1 340 ? 17.512 -25.972 2.452 1.00 33.69 340 ASP A CA 1
ATOM 2707 C C . ASP A 1 340 ? 18.770 -25.569 3.234 1.00 33.69 340 ASP A C 1
ATOM 2709 O O . ASP A 1 340 ? 18.693 -24.727 4.137 1.00 33.69 340 ASP A O 1
ATOM 2713 N N . PRO A 1 341 ? 19.945 -26.164 2.933 1.00 29.55 341 PRO A N 1
ATOM 2714 C CA . PRO A 1 341 ? 21.210 -25.738 3.530 1.00 29.55 341 PRO A CA 1
ATOM 2715 C C . PRO A 1 341 ? 21.416 -24.240 3.265 1.00 29.55 341 PRO A C 1
ATOM 2717 O O . PRO A 1 341 ? 20.803 -23.710 2.338 1.00 29.55 341 PRO A O 1
ATOM 2720 N N . PRO A 1 342 ? 22.273 -23.544 4.041 1.00 33.09 342 PRO A N 1
ATOM 2721 C CA . PRO A 1 342 ? 22.554 -22.133 3.809 1.00 33.09 342 PRO A CA 1
ATOM 2722 C C . PRO A 1 342 ? 22.891 -21.961 2.331 1.00 33.09 342 PRO A C 1
ATOM 2724 O O . PRO A 1 342 ? 23.901 -22.479 1.852 1.00 33.09 342 PRO A O 1
ATOM 2727 N N . ILE A 1 343 ? 21.987 -21.323 1.585 1.00 44.47 343 ILE A N 1
ATOM 2728 C CA . ILE A 1 343 ? 22.171 -21.079 0.161 1.00 44.47 343 ILE A CA 1
ATOM 2729 C C . ILE A 1 343 ? 23.178 -19.933 0.085 1.00 44.47 343 ILE A C 1
ATOM 2731 O O . ILE A 1 343 ? 22.832 -18.776 -0.150 1.00 44.47 343 ILE A O 1
ATOM 2735 N N . ASP A 1 344 ? 24.443 -20.264 0.341 1.00 35.56 344 ASP A N 1
ATOM 2736 C CA . ASP A 1 344 ? 25.593 -19.358 0.370 1.00 35.56 344 ASP A CA 1
ATOM 2737 C C . ASP A 1 344 ? 25.803 -18.640 -0.989 1.00 35.56 344 ASP A C 1
ATOM 2739 O O . ASP A 1 344 ? 26.593 -17.700 -1.083 1.00 35.56 344 ASP A O 1
ATOM 2743 N N . ASP A 1 345 ? 25.034 -19.004 -2.028 1.00 39.88 345 ASP A N 1
ATOM 2744 C CA . ASP A 1 345 ? 25.212 -18.581 -3.419 1.00 39.88 345 ASP A CA 1
ATOM 2745 C C . ASP A 1 345 ? 24.019 -17.836 -4.082 1.00 39.88 345 ASP A C 1
ATOM 2747 O O . ASP A 1 345 ? 24.136 -17.460 -5.251 1.00 39.88 345 ASP A O 1
ATOM 2751 N N . GLU A 1 346 ? 22.895 -17.543 -3.401 1.00 45.94 346 GLU A N 1
ATOM 2752 C CA . GLU A 1 346 ? 21.708 -16.887 -4.037 1.00 45.94 346 GLU A CA 1
ATOM 2753 C C . GLU A 1 346 ? 21.306 -15.512 -3.468 1.00 45.94 346 GLU A C 1
ATOM 2755 O O . GLU A 1 346 ? 20.431 -14.819 -3.987 1.00 45.94 346 GLU A O 1
ATOM 2760 N N . VAL A 1 347 ? 22.082 -15.015 -2.508 1.00 40.75 347 VAL A N 1
ATOM 2761 C CA . VAL A 1 347 ? 22.055 -13.638 -1.970 1.00 40.75 347 VAL A CA 1
ATOM 2762 C C . VAL A 1 347 ? 22.224 -12.551 -3.061 1.00 40.75 347 VAL A C 1
ATOM 2764 O O . VAL A 1 347 ? 21.846 -11.388 -2.899 1.00 40.75 347 VAL A O 1
ATOM 2767 N N . TRP A 1 348 ? 22.738 -12.917 -4.232 1.00 43.25 348 TRP A N 1
ATOM 2768 C CA . TRP A 1 348 ? 23.062 -11.988 -5.313 1.00 43.25 348 TRP A CA 1
ATOM 2769 C C . TRP A 1 348 ? 21.860 -11.419 -6.070 1.00 43.25 348 TRP A C 1
ATOM 2771 O O . TRP A 1 348 ? 21.936 -10.313 -6.609 1.00 43.25 348 TRP A O 1
ATOM 2781 N N . GLU A 1 349 ? 20.737 -12.130 -6.076 1.00 44.00 349 GLU A N 1
ATOM 2782 C CA . GLU A 1 349 ? 19.543 -11.789 -6.861 1.00 44.00 349 GLU A CA 1
ATOM 2783 C C . GLU A 1 349 ? 18.708 -10.671 -6.222 1.00 44.00 349 GLU A C 1
ATOM 2785 O O . GLU A 1 349 ? 17.958 -9.963 -6.893 1.00 44.00 349 GLU A O 1
ATOM 2790 N N . LEU A 1 350 ? 18.940 -10.406 -4.940 1.00 42.22 350 LEU A N 1
ATOM 2791 C CA . LEU A 1 350 ? 18.337 -9.326 -4.165 1.00 42.22 350 LEU A CA 1
ATOM 2792 C C . LEU A 1 350 ? 18.806 -7.933 -4.621 1.00 42.22 350 LEU A C 1
ATOM 2794 O O . LEU A 1 350 ? 18.023 -6.996 -4.790 1.00 42.22 350 LEU A O 1
ATOM 2798 N N . CYS A 1 351 ? 20.103 -7.808 -4.888 1.00 43.41 351 CYS A N 1
ATOM 2799 C CA . CYS A 1 351 ? 20.754 -6.578 -5.345 1.00 43.41 351 CYS A CA 1
ATOM 2800 C C . CYS A 1 351 ? 20.350 -6.211 -6.775 1.00 43.41 351 CYS A C 1
ATOM 2802 O O . CYS A 1 351 ? 20.307 -5.044 -7.172 1.00 43.41 351 CYS A O 1
ATOM 2804 N N . ILE A 1 352 ? 20.010 -7.249 -7.527 1.00 44.59 352 ILE A N 1
ATOM 2805 C CA . ILE A 1 352 ? 19.574 -7.209 -8.904 1.00 44.59 352 ILE A CA 1
ATOM 2806 C C . ILE A 1 352 ? 18.166 -6.642 -9.007 1.00 44.59 352 ILE A C 1
ATOM 2808 O O . ILE A 1 352 ? 17.915 -5.910 -9.951 1.00 44.59 352 ILE A O 1
ATOM 2812 N N . VAL A 1 353 ? 17.256 -6.872 -8.057 1.00 44.72 353 VAL A N 1
ATOM 2813 C CA . VAL A 1 353 ? 15.895 -6.311 -8.155 1.00 44.72 353 VAL A CA 1
ATOM 2814 C C . VAL A 1 353 ? 15.832 -4.845 -7.700 1.00 44.72 353 VAL A C 1
ATOM 2816 O O . VAL A 1 353 ? 15.084 -4.066 -8.296 1.00 44.72 353 VAL A O 1
ATOM 2819 N N . VAL A 1 354 ? 16.698 -4.420 -6.769 1.00 43.97 354 VAL A N 1
ATOM 2820 C CA . VAL A 1 354 ? 16.907 -2.991 -6.442 1.00 43.97 354 VAL A CA 1
ATOM 2821 C C . VAL A 1 354 ? 17.449 -2.223 -7.661 1.00 43.97 354 VAL A C 1
ATOM 2823 O O . VAL A 1 354 ? 16.956 -1.143 -7.989 1.00 43.97 354 VAL A O 1
ATOM 2826 N N . LEU A 1 355 ? 18.397 -2.811 -8.402 1.00 43.34 355 LEU A N 1
ATOM 2827 C CA . LEU A 1 355 ? 18.945 -2.264 -9.654 1.00 43.34 355 LEU A CA 1
ATOM 2828 C C . LEU A 1 355 ? 17.988 -2.369 -10.854 1.00 43.34 355 LEU A C 1
ATOM 2830 O O . LEU A 1 355 ? 17.836 -1.422 -11.626 1.00 43.34 355 LEU A O 1
ATOM 2834 N N . ALA A 1 356 ? 17.331 -3.515 -11.038 1.00 40.19 356 ALA A N 1
ATOM 2835 C CA . ALA A 1 356 ? 16.607 -3.852 -12.264 1.00 40.19 356 ALA A CA 1
ATOM 2836 C C . ALA A 1 356 ? 15.276 -3.118 -12.415 1.00 40.19 356 ALA A C 1
ATOM 2838 O O . ALA A 1 356 ? 14.714 -3.056 -13.518 1.00 40.19 356 ALA A O 1
ATOM 2839 N N . ARG A 1 357 ? 14.762 -2.553 -11.321 1.00 44.84 357 ARG A N 1
ATOM 2840 C CA . ARG A 1 357 ? 13.459 -1.882 -11.278 1.00 44.84 357 ARG A CA 1
ATOM 2841 C C . ARG A 1 357 ? 13.555 -0.358 -11.279 1.00 44.84 357 ARG A C 1
ATOM 2843 O O . ARG A 1 357 ? 12.568 0.268 -11.669 1.00 44.84 357 ARG A O 1
ATOM 2850 N N . CYS A 1 358 ? 14.734 0.214 -11.019 1.00 41.50 358 CYS A N 1
ATOM 2851 C CA . CYS A 1 358 ? 15.016 1.640 -11.234 1.00 41.50 358 CYS A CA 1
ATOM 2852 C C . CYS A 1 358 ? 14.867 2.075 -12.703 1.00 41.50 358 CYS A C 1
ATOM 2854 O O . CYS A 1 358 ? 14.553 3.231 -12.964 1.00 41.50 358 CYS A O 1
ATOM 2856 N N . ASP A 1 359 ? 15.012 1.153 -13.663 1.00 39.62 359 ASP A N 1
ATOM 2857 C CA . ASP A 1 359 ? 14.919 1.461 -15.100 1.00 39.62 359 ASP A CA 1
ATOM 2858 C C . ASP A 1 359 ? 13.538 1.172 -15.724 1.00 39.62 359 ASP A C 1
ATOM 2860 O O . ASP A 1 359 ? 13.214 1.652 -16.807 1.00 39.62 359 ASP A O 1
ATOM 2864 N N . SER A 1 360 ? 12.642 0.445 -15.046 1.00 36.31 360 SER A N 1
ATOM 2865 C CA . SER A 1 360 ? 11.352 0.014 -15.633 1.00 36.31 360 SER A CA 1
ATOM 2866 C C . SER A 1 360 ? 10.308 1.140 -15.828 1.00 36.31 360 SER A C 1
ATOM 2868 O O . SER A 1 360 ? 9.125 0.888 -16.055 1.00 36.31 360 SER A O 1
ATOM 2870 N N . GLY A 1 361 ? 10.738 2.401 -15.726 1.00 37.38 361 GLY A N 1
ATOM 2871 C CA . GLY A 1 361 ? 9.992 3.618 -16.074 1.00 37.38 361 GLY A CA 1
ATOM 2872 C C . GLY A 1 361 ? 10.739 4.562 -17.008 1.00 37.38 361 GLY A C 1
ATOM 2873 O O . GLY A 1 361 ? 10.107 5.440 -17.592 1.00 37.38 361 GLY A O 1
ATOM 2874 N N . ILE A 1 362 ? 12.027 4.325 -17.280 1.00 36.06 362 ILE A N 1
ATOM 2875 C CA . ILE A 1 362 ? 12.686 4.922 -18.435 1.00 36.06 362 ILE A CA 1
ATOM 2876 C C . ILE A 1 362 ? 12.273 4.102 -19.669 1.00 36.06 362 ILE A C 1
ATOM 2878 O O . ILE A 1 362 ? 13.066 3.475 -20.366 1.00 36.06 362 ILE A O 1
ATOM 2882 N N . ARG A 1 363 ? 10.982 4.151 -20.020 1.00 30.44 363 ARG A N 1
ATOM 2883 C CA . ARG A 1 363 ? 10.640 4.120 -21.442 1.00 30.44 363 ARG A CA 1
ATOM 2884 C C . ARG A 1 363 ? 11.130 5.450 -21.999 1.00 30.44 363 ARG A C 1
ATOM 2886 O O . ARG A 1 363 ? 10.341 6.377 -22.154 1.00 30.44 363 ARG A O 1
ATOM 2893 N N . TRP A 1 364 ? 12.411 5.540 -22.360 1.00 29.67 364 TRP A N 1
ATOM 2894 C CA . TRP A 1 364 ? 12.728 6.330 -23.542 1.00 29.67 364 TRP A CA 1
ATOM 2895 C C . TRP A 1 364 ? 11.944 5.652 -24.661 1.00 29.67 364 TRP A C 1
ATOM 2897 O O . TRP A 1 364 ? 12.168 4.465 -24.917 1.00 29.67 364 TRP A O 1
ATOM 2907 N N . PRO A 1 365 ? 10.962 6.317 -25.290 1.00 25.27 365 PRO A N 1
ATOM 2908 C CA . PRO A 1 365 ? 10.330 5.734 -26.460 1.00 25.27 365 PRO A CA 1
ATOM 2909 C C . PRO A 1 365 ? 11.456 5.320 -27.413 1.00 25.27 365 PRO A C 1
ATOM 2911 O O . PRO A 1 365 ? 12.338 6.132 -27.677 1.00 25.27 365 PRO A O 1
ATOM 2914 N N . ARG A 1 366 ? 11.463 4.083 -27.932 1.00 29.16 366 ARG A N 1
ATOM 2915 C CA . ARG A 1 366 ? 12.457 3.658 -28.944 1.00 29.16 366 ARG A CA 1
ATOM 2916 C C . ARG A 1 366 ? 12.466 4.588 -30.172 1.00 29.16 366 ARG A C 1
ATOM 2918 O O . ARG A 1 366 ? 13.462 4.668 -30.873 1.00 29.16 366 ARG A O 1
ATOM 2925 N N . ASN A 1 367 ? 11.403 5.374 -30.362 1.00 30.94 367 ASN A N 1
ATOM 2926 C CA . ASN A 1 367 ? 11.300 6.424 -31.378 1.00 30.94 367 ASN A CA 1
ATOM 2927 C C . ASN A 1 367 ? 11.879 7.790 -30.956 1.00 30.94 367 ASN A C 1
ATOM 2929 O O . ASN A 1 367 ? 11.830 8.738 -31.736 1.00 30.94 367 ASN A O 1
ATOM 2933 N N . LEU A 1 368 ? 12.419 7.922 -29.742 1.00 28.84 368 LEU A N 1
ATOM 2934 C CA . LEU A 1 368 ? 13.051 9.146 -29.254 1.00 28.84 368 LEU A CA 1
ATOM 2935 C C . LEU A 1 368 ? 14.567 9.154 -29.442 1.00 28.84 368 LEU A C 1
ATOM 2937 O O . LEU A 1 368 ? 15.126 10.236 -29.425 1.00 28.84 368 LEU A O 1
ATOM 2941 N N . SER A 1 369 ? 15.245 8.031 -29.688 1.00 28.84 369 SER A N 1
ATOM 2942 C CA . SER A 1 369 ? 16.662 8.061 -30.095 1.00 28.84 369 SER A CA 1
ATOM 2943 C C . SER A 1 369 ? 16.824 8.766 -31.451 1.00 28.84 369 SER A C 1
ATOM 2945 O O . SER A 1 369 ? 17.689 9.627 -31.600 1.00 28.84 369 SER A O 1
ATOM 2947 N N . GLY A 1 370 ? 15.893 8.536 -32.385 1.00 26.34 370 GLY A N 1
ATOM 2948 C CA . GLY A 1 370 ? 15.790 9.310 -33.630 1.00 26.34 370 GLY A CA 1
ATOM 2949 C C . GLY A 1 370 ? 15.350 10.770 -33.432 1.00 26.34 370 GLY A C 1
ATOM 2950 O O . GLY A 1 370 ? 15.747 11.642 -34.202 1.00 26.34 370 GLY A O 1
ATOM 2951 N N . LEU A 1 371 ? 14.578 11.069 -32.379 1.00 26.70 371 LEU A N 1
ATOM 2952 C CA . LEU A 1 371 ? 14.082 12.423 -32.087 1.00 26.70 371 LEU A CA 1
ATOM 2953 C C . LEU A 1 371 ? 15.019 13.252 -31.183 1.00 26.70 371 LEU A C 1
ATOM 2955 O O . LEU A 1 371 ? 14.919 14.473 -31.172 1.00 26.70 371 LEU A O 1
ATOM 2959 N N . MET A 1 372 ? 15.917 12.610 -30.432 1.00 28.31 372 MET A N 1
ATOM 2960 C CA . MET A 1 372 ? 16.936 13.227 -29.567 1.00 28.31 372 MET A CA 1
ATOM 2961 C C . MET A 1 372 ? 18.239 13.472 -30.333 1.00 28.31 372 MET A C 1
ATOM 2963 O O . MET A 1 372 ? 18.950 14.426 -30.031 1.00 28.31 372 MET A O 1
ATOM 2967 N N . ALA A 1 373 ? 18.511 12.690 -31.385 1.00 30.75 373 ALA A N 1
ATOM 2968 C CA . ALA A 1 373 ? 19.514 13.048 -32.388 1.00 30.75 373 ALA A CA 1
ATOM 2969 C C . ALA A 1 373 ? 19.112 14.313 -33.179 1.00 30.75 373 ALA A C 1
ATOM 2971 O O . ALA A 1 373 ? 19.965 15.042 -33.691 1.00 30.75 373 ALA A O 1
ATOM 2972 N N . ALA A 1 374 ? 17.815 14.634 -33.233 1.00 31.09 374 ALA A N 1
ATOM 2973 C CA . ALA A 1 374 ? 17.339 15.909 -33.741 1.00 31.09 374 ALA A CA 1
ATOM 2974 C C . ALA A 1 374 ? 17.396 16.966 -32.627 1.00 31.09 374 ALA A C 1
ATOM 2976 O O . ALA A 1 374 ? 16.526 17.004 -31.764 1.00 31.09 374 ALA A O 1
ATOM 2977 N N . LYS A 1 375 ? 18.414 17.844 -32.663 1.00 30.70 375 LYS A N 1
ATOM 2978 C CA . LYS A 1 375 ? 18.560 19.066 -31.837 1.00 30.70 375 LYS A CA 1
ATOM 2979 C C . LYS A 1 375 ? 17.204 19.614 -31.351 1.00 30.70 375 LYS A C 1
ATOM 2981 O O . LYS A 1 375 ? 16.540 20.370 -32.070 1.00 30.70 375 LYS A O 1
ATOM 2986 N N . ARG A 1 376 ? 16.794 19.263 -30.127 1.00 34.16 376 ARG A N 1
ATOM 2987 C CA . ARG A 1 376 ? 15.525 19.722 -29.553 1.00 34.16 376 ARG A CA 1
ATOM 2988 C C . ARG A 1 376 ? 15.663 21.209 -29.224 1.00 34.16 376 ARG A C 1
ATOM 2990 O O . ARG A 1 376 ? 16.381 21.591 -28.307 1.00 34.16 376 ARG A O 1
ATOM 2997 N N . LYS A 1 377 ? 15.004 22.081 -29.993 1.00 41.84 377 LYS A N 1
ATOM 2998 C CA . LYS A 1 377 ? 14.848 23.496 -29.613 1.00 41.84 377 LYS A CA 1
ATOM 2999 C C . LYS A 1 377 ? 13.916 23.557 -28.397 1.00 41.84 377 LYS A C 1
ATOM 3001 O O . LYS A 1 377 ? 12.833 22.978 -28.456 1.00 41.84 377 LYS A O 1
ATOM 3006 N N . ALA A 1 378 ? 14.347 24.229 -27.325 1.00 43.69 378 ALA A N 1
ATOM 3007 C CA . ALA A 1 378 ? 13.587 24.387 -26.080 1.00 43.69 378 ALA A CA 1
ATOM 3008 C C . ALA A 1 378 ? 12.132 24.796 -26.353 1.00 43.69 378 ALA A C 1
ATOM 3010 O O . ALA A 1 378 ? 11.880 25.702 -27.157 1.00 43.69 378 ALA A O 1
ATOM 3011 N N . THR A 1 379 ? 11.173 24.135 -25.701 1.00 50.47 379 THR A N 1
ATOM 3012 C CA . THR A 1 379 ? 9.766 24.531 -25.808 1.00 50.47 379 THR A CA 1
ATOM 3013 C C . THR A 1 379 ? 9.484 25.704 -24.859 1.00 50.47 379 THR A C 1
ATOM 3015 O O . THR A 1 379 ? 10.152 25.834 -23.833 1.00 50.47 379 THR A O 1
ATOM 3018 N N . PRO A 1 380 ? 8.493 26.575 -25.142 1.00 49.00 380 PRO A N 1
ATOM 3019 C CA . PRO A 1 380 ? 8.151 27.692 -24.252 1.00 49.00 380 PRO A CA 1
ATOM 3020 C C . PRO A 1 380 ? 7.848 27.264 -22.804 1.00 49.00 380 PRO A C 1
ATOM 3022 O O . PRO A 1 380 ? 8.110 28.021 -21.873 1.00 49.00 380 PRO A O 1
ATOM 3025 N N . LEU A 1 381 ? 7.355 26.037 -22.602 1.00 49.88 381 LEU A N 1
ATOM 3026 C CA . LEU A 1 381 ? 7.042 25.476 -21.284 1.00 49.88 381 LEU A CA 1
ATOM 3027 C C . LEU A 1 381 ? 8.295 25.184 -20.444 1.00 49.88 381 LEU A C 1
ATOM 3029 O O . LEU A 1 381 ? 8.254 25.364 -19.229 1.00 49.88 381 LEU A O 1
ATOM 3033 N N . ASP A 1 382 ? 9.416 24.828 -21.077 1.00 50.25 382 ASP A N 1
ATOM 3034 C CA . ASP A 1 382 ? 10.680 24.517 -20.388 1.00 50.25 382 ASP A CA 1
ATOM 3035 C C . ASP A 1 382 ? 11.327 25.770 -19.769 1.00 50.25 382 ASP A C 1
ATOM 3037 O O . ASP A 1 382 ? 12.172 25.678 -18.882 1.00 50.25 382 ASP A O 1
ATOM 3041 N N . THR A 1 383 ? 10.914 26.961 -20.217 1.00 59.16 383 THR A N 1
ATOM 3042 C CA . THR A 1 383 ? 11.424 28.245 -19.711 1.00 59.16 383 THR A CA 1
ATOM 3043 C C . THR A 1 383 ? 10.631 28.795 -18.525 1.00 59.16 383 THR A C 1
ATOM 3045 O O . THR A 1 383 ? 11.135 29.661 -17.810 1.00 59.16 383 THR A O 1
ATOM 3048 N N . LEU A 1 384 ? 9.416 28.292 -18.270 1.00 60.06 384 LEU A N 1
ATOM 3049 C CA . LEU A 1 384 ? 8.523 28.835 -17.239 1.00 60.06 384 LEU A CA 1
ATOM 3050 C C . LEU A 1 384 ? 9.052 28.667 -15.808 1.00 60.06 384 LEU A C 1
ATOM 3052 O O . LEU A 1 384 ? 8.973 29.627 -15.041 1.00 60.06 384 LEU A O 1
ATOM 3056 N N . PRO A 1 385 ? 9.609 27.514 -15.404 1.00 62.38 385 PRO A N 1
ATOM 3057 C CA . PRO A 1 385 ? 9.991 27.328 -14.007 1.00 62.38 385 PRO A CA 1
ATOM 3058 C C . PRO A 1 385 ? 11.186 28.188 -13.551 1.00 62.38 385 PRO A C 1
ATOM 3060 O O . PRO A 1 385 ? 11.086 28.772 -12.469 1.00 62.38 385 PRO A O 1
ATOM 3063 N N . PRO A 1 386 ? 12.250 28.397 -14.360 1.00 62.94 386 PRO A N 1
ATOM 3064 C CA . PRO A 1 386 ? 13.266 29.420 -14.085 1.00 62.94 386 PRO A CA 1
ATOM 3065 C C . PRO A 1 386 ? 12.682 30.827 -13.909 1.00 62.94 386 PRO A C 1
ATOM 3067 O O . PRO A 1 386 ? 13.092 31.578 -13.021 1.00 62.94 386 PRO A O 1
ATOM 3070 N N . ILE A 1 387 ? 11.692 31.175 -14.736 1.00 65.19 387 ILE A N 1
ATOM 3071 C CA . ILE A 1 387 ? 11.024 32.480 -14.711 1.00 65.19 387 ILE A CA 1
ATOM 3072 C C . ILE A 1 387 ? 10.199 32.646 -13.431 1.00 65.19 387 ILE A C 1
ATOM 3074 O O . ILE A 1 387 ? 10.284 33.692 -12.786 1.00 65.19 387 ILE A O 1
ATOM 3078 N N . CYS A 1 388 ? 9.451 31.620 -13.022 1.00 66.38 388 CYS A N 1
ATOM 3079 C CA . CYS A 1 388 ? 8.695 31.612 -11.769 1.00 66.38 388 CYS A CA 1
ATOM 3080 C C . CYS A 1 388 ? 9.620 31.630 -10.541 1.00 66.38 388 CYS A C 1
ATOM 3082 O O . CYS A 1 388 ? 9.362 32.371 -9.596 1.00 66.38 388 CYS A O 1
ATOM 3084 N N . GLY A 1 389 ? 10.733 30.890 -10.562 1.00 66.50 389 GLY A N 1
ATOM 3085 C CA . GLY A 1 389 ? 11.734 30.917 -9.489 1.00 66.50 389 GLY A CA 1
ATOM 3086 C C . GLY A 1 389 ? 12.354 32.306 -9.310 1.00 66.50 389 GLY A C 1
ATOM 3087 O O . GLY A 1 389 ? 12.357 32.857 -8.207 1.00 66.50 389 GLY A O 1
ATOM 3088 N N . GLY A 1 390 ? 12.779 32.935 -10.411 1.00 70.06 390 GLY A N 1
ATOM 3089 C CA . GLY A 1 390 ? 13.237 34.326 -10.401 1.00 70.06 390 GLY A CA 1
ATOM 3090 C C . GLY A 1 390 ? 12.145 35.305 -9.959 1.00 70.06 390 GLY A C 1
ATOM 3091 O O . GLY A 1 390 ? 12.426 36.294 -9.274 1.00 70.06 390 GLY A O 1
ATOM 3092 N N . ALA A 1 391 ? 10.883 35.016 -10.287 1.00 68.44 391 ALA A N 1
ATOM 3093 C CA . ALA A 1 391 ? 9.761 35.844 -9.884 1.00 68.44 391 ALA A CA 1
ATOM 3094 C C . ALA A 1 391 ? 9.568 35.880 -8.365 1.00 68.44 391 ALA A C 1
ATOM 3096 O O . ALA A 1 391 ? 9.415 36.960 -7.797 1.00 68.44 391 ALA A O 1
ATOM 3097 N N . VAL A 1 392 ? 9.623 34.718 -7.716 1.00 68.69 392 VAL A N 1
ATOM 3098 C CA . VAL A 1 392 ? 9.482 34.592 -6.261 1.00 68.69 392 VAL A CA 1
ATOM 3099 C C . VAL A 1 392 ? 10.600 35.345 -5.546 1.00 68.69 392 VAL A C 1
ATOM 3101 O O . VAL A 1 392 ? 10.326 36.172 -4.678 1.00 68.69 392 VAL A O 1
ATOM 3104 N N . VAL A 1 393 ? 11.855 35.118 -5.947 1.00 70.06 393 VAL A N 1
ATOM 3105 C CA . VAL A 1 393 ? 13.017 35.745 -5.296 1.00 70.06 393 VAL A CA 1
ATOM 3106 C C . VAL A 1 393 ? 12.971 37.266 -5.432 1.00 70.06 393 VAL A C 1
ATOM 3108 O O . VAL A 1 393 ? 13.137 37.979 -4.445 1.00 70.06 393 VAL A O 1
ATOM 3111 N N . THR A 1 394 ? 12.683 37.777 -6.633 1.00 71.19 394 THR A N 1
ATOM 3112 C CA . THR A 1 394 ? 12.567 39.230 -6.853 1.00 71.19 394 THR A CA 1
ATOM 3113 C C . THR A 1 394 ? 11.445 39.849 -6.025 1.00 71.19 394 THR A C 1
ATOM 3115 O O . THR A 1 394 ? 11.646 40.910 -5.440 1.00 71.19 394 THR A O 1
ATOM 3118 N N . SER A 1 395 ? 10.288 39.188 -5.924 1.00 70.19 395 SER A N 1
ATOM 3119 C CA . SER A 1 395 ? 9.158 39.677 -5.130 1.00 70.19 395 SER A CA 1
ATOM 3120 C C . SER A 1 395 ? 9.461 39.723 -3.636 1.00 70.19 395 SER A C 1
ATOM 3122 O O . SER A 1 395 ? 9.067 40.684 -2.988 1.00 70.19 395 SER A O 1
ATOM 3124 N N . VAL A 1 396 ? 10.188 38.740 -3.097 1.00 70.94 396 VAL A N 1
ATOM 3125 C CA . VAL A 1 396 ? 10.591 38.728 -1.681 1.00 70.94 396 VAL A CA 1
ATOM 3126 C C . VAL A 1 396 ? 11.609 39.831 -1.390 1.00 70.94 396 VAL A C 1
ATOM 3128 O O . VAL A 1 396 ? 11.422 40.607 -0.456 1.00 70.94 396 VAL A O 1
ATOM 3131 N N . VAL A 1 397 ? 12.658 39.947 -2.212 1.00 76.94 397 VAL A N 1
ATOM 3132 C CA . VAL A 1 397 ? 13.731 40.936 -2.004 1.00 76.94 397 VAL A CA 1
ATOM 3133 C C . VAL A 1 397 ? 13.211 42.367 -2.146 1.00 76.94 397 VAL A C 1
ATOM 3135 O O . VAL A 1 397 ? 13.576 43.241 -1.364 1.00 76.94 397 VAL A O 1
ATOM 3138 N N . MET A 1 398 ? 12.329 42.613 -3.117 1.00 81.19 398 MET A N 1
ATOM 3139 C CA . MET A 1 398 ? 11.816 43.956 -3.397 1.00 81.19 398 MET A CA 1
ATOM 3140 C C . MET A 1 398 ? 10.557 44.315 -2.600 1.00 81.19 398 MET A C 1
ATOM 3142 O O . MET A 1 398 ? 10.052 45.432 -2.751 1.00 81.19 398 MET A O 1
ATOM 3146 N N . TYR A 1 399 ? 10.068 43.414 -1.740 1.00 78.44 399 TYR A N 1
ATOM 3147 C CA . TYR A 1 399 ? 8.857 43.625 -0.948 1.00 78.44 399 TYR A CA 1
ATOM 3148 C C . TYR A 1 399 ? 8.913 44.866 -0.043 1.00 78.44 399 TYR A C 1
ATOM 3150 O O . TYR A 1 399 ? 7.972 45.661 -0.078 1.00 78.44 399 TYR A O 1
ATOM 3158 N N . PRO A 1 400 ? 10.006 45.127 0.707 1.00 80.25 400 PRO A N 1
ATOM 3159 C CA . PRO A 1 400 ? 10.074 46.311 1.563 1.00 80.25 400 PRO A CA 1
ATOM 3160 C C . PRO A 1 400 ? 9.970 47.621 0.773 1.00 80.25 400 PRO A C 1
ATOM 3162 O O . PRO A 1 400 ? 9.336 48.577 1.217 1.00 80.25 400 PRO A O 1
ATOM 3165 N N . VAL A 1 401 ? 10.539 47.651 -0.436 1.00 81.19 401 VAL A N 1
ATOM 3166 C CA . VAL A 1 401 ? 10.464 48.808 -1.338 1.00 81.19 401 VAL A CA 1
ATOM 3167 C C . VAL A 1 401 ? 9.045 48.983 -1.890 1.00 81.19 401 VAL A C 1
ATOM 3169 O O . VAL A 1 401 ? 8.594 50.118 -2.049 1.00 81.19 401 VAL A O 1
ATOM 3172 N N . ASP A 1 402 ? 8.315 47.889 -2.138 1.00 76.56 402 ASP A N 1
ATOM 3173 C CA . ASP A 1 402 ? 6.912 47.949 -2.575 1.00 76.56 402 ASP A CA 1
ATOM 3174 C C . ASP A 1 402 ? 5.996 48.527 -1.487 1.00 76.56 402 ASP A C 1
ATOM 3176 O O . ASP A 1 402 ? 5.132 49.355 -1.778 1.00 76.56 402 ASP A O 1
ATOM 3180 N N . VAL A 1 403 ? 6.233 48.170 -0.221 1.00 75.31 403 VAL A N 1
ATOM 3181 C CA . VAL A 1 403 ? 5.503 48.731 0.929 1.00 75.31 403 VAL A CA 1
ATOM 3182 C C . VAL A 1 403 ? 5.743 50.239 1.047 1.00 75.31 403 VAL A C 1
ATOM 3184 O O . VAL A 1 403 ? 4.786 51.011 1.112 1.00 75.31 403 VAL A O 1
ATOM 3187 N N . VAL A 1 404 ? 7.004 50.685 0.999 1.00 78.94 404 VAL A N 1
ATOM 3188 C CA . VAL A 1 404 ? 7.354 52.119 1.058 1.00 78.94 404 VAL A CA 1
ATOM 3189 C C . VAL A 1 404 ? 6.736 52.886 -0.111 1.00 78.94 404 VAL A C 1
ATOM 3191 O O . VAL A 1 404 ? 6.145 53.949 0.082 1.00 78.94 404 VAL A O 1
ATOM 3194 N N . ARG A 1 405 ? 6.806 52.324 -1.324 1.00 78.50 405 ARG A N 1
ATOM 3195 C CA . ARG A 1 405 ? 6.130 52.868 -2.507 1.00 78.50 405 ARG A CA 1
ATOM 3196 C C . ARG A 1 405 ? 4.631 53.032 -2.255 1.00 78.50 405 ARG A C 1
ATOM 3198 O O . ARG A 1 405 ? 4.098 54.104 -2.532 1.00 78.50 405 ARG A O 1
ATOM 3205 N N . ALA A 1 406 ? 3.951 51.996 -1.765 1.00 71.56 406 ALA A N 1
ATOM 3206 C CA . ALA A 1 406 ? 2.507 52.029 -1.547 1.00 71.56 406 ALA A CA 1
ATOM 3207 C C . ALA A 1 406 ? 2.095 53.130 -0.553 1.00 71.56 406 ALA A C 1
ATOM 3209 O O . ALA A 1 406 ? 1.093 53.809 -0.785 1.00 71.56 406 ALA A O 1
ATOM 3210 N N . ILE A 1 407 ? 2.893 53.357 0.496 1.00 72.75 407 ILE A N 1
ATOM 3211 C CA . ILE A 1 407 ? 2.672 54.425 1.485 1.00 72.75 407 ILE A CA 1
ATOM 3212 C C . ILE A 1 407 ? 2.858 55.810 0.850 1.00 72.75 407 ILE A C 1
ATOM 3214 O O . ILE A 1 407 ? 1.972 56.656 0.965 1.00 72.75 407 ILE A O 1
ATOM 3218 N N . CYS A 1 408 ? 3.954 56.034 0.117 1.00 72.06 408 CYS A N 1
ATOM 3219 C CA . CYS A 1 408 ? 4.207 57.306 -0.574 1.00 72.06 408 CYS A CA 1
ATOM 3220 C C . CYS A 1 408 ? 3.163 57.619 -1.663 1.00 72.06 408 CYS A C 1
ATOM 3222 O O . CYS A 1 408 ? 2.862 58.782 -1.916 1.00 72.06 408 CYS A O 1
ATOM 3224 N N . MET A 1 409 ? 2.605 56.596 -2.319 1.00 70.00 409 MET A N 1
ATOM 3225 C CA . MET A 1 409 ? 1.530 56.769 -3.306 1.00 70.00 409 MET A CA 1
ATOM 3226 C C . MET A 1 409 ? 0.175 57.062 -2.648 1.00 70.00 409 MET A C 1
ATOM 3228 O O . MET A 1 409 ? -0.652 57.751 -3.241 1.00 70.00 409 MET A O 1
ATOM 3232 N N . ALA A 1 410 ? -0.070 56.534 -1.446 1.00 64.81 410 ALA A N 1
ATOM 3233 C CA . ALA A 1 410 ? -1.292 56.799 -0.690 1.00 64.81 410 ALA A CA 1
ATOM 3234 C C . ALA A 1 410 ? -1.290 58.193 -0.042 1.00 64.81 410 ALA A C 1
ATOM 3236 O O . ALA A 1 410 ? -2.351 58.805 0.055 1.00 64.81 410 ALA A O 1
ATOM 3237 N N . ASN A 1 411 ? -0.112 58.701 0.341 1.00 68.44 411 ASN A N 1
ATOM 3238 C CA . ASN A 1 411 ? 0.077 60.009 0.971 1.00 68.44 411 ASN A CA 1
ATOM 3239 C C . ASN A 1 411 ? 1.055 60.874 0.148 1.00 68.44 411 ASN A C 1
ATOM 3241 O O . ASN A 1 411 ? 2.259 60.893 0.425 1.00 68.44 411 ASN A O 1
ATOM 3245 N N . PRO A 1 412 ? 0.569 61.588 -0.887 1.00 60.31 412 PRO A N 1
ATOM 3246 C CA . PRO A 1 412 ? 1.412 62.457 -1.703 1.00 60.31 412 PRO A CA 1
ATOM 3247 C C . PRO A 1 412 ? 2.062 63.555 -0.846 1.00 60.31 412 PRO A C 1
ATOM 3249 O O . PRO A 1 412 ? 1.353 64.377 -0.271 1.00 60.31 412 PRO A O 1
ATOM 3252 N N . GLY A 1 413 ? 3.397 63.564 -0.766 1.00 58.56 413 GLY A N 1
ATOM 3253 C CA . GLY A 1 413 ? 4.185 64.511 0.041 1.00 58.56 413 GLY A CA 1
ATOM 3254 C C . GLY A 1 413 ? 5.072 63.857 1.108 1.00 58.56 413 GLY A C 1
ATOM 3255 O O . GLY A 1 413 ? 6.026 64.482 1.558 1.00 58.56 413 GLY A O 1
ATOM 3256 N N . THR A 1 414 ? 4.824 62.591 1.469 1.00 71.00 414 THR A N 1
ATOM 3257 C CA . THR A 1 414 ? 5.642 61.852 2.448 1.00 71.00 414 THR A CA 1
ATOM 3258 C C . THR A 1 414 ? 6.942 61.336 1.822 1.00 71.00 414 THR A C 1
ATOM 3260 O O . THR A 1 414 ? 6.921 60.639 0.801 1.00 71.00 414 THR A O 1
ATOM 3263 N N . GLY A 1 415 ? 8.086 61.636 2.445 1.00 72.50 415 GLY A N 1
ATOM 3264 C CA . GLY A 1 415 ? 9.392 61.144 2.000 1.00 72.50 415 GLY A CA 1
ATOM 3265 C C . GLY A 1 415 ? 9.552 59.631 2.202 1.00 72.50 415 GLY A C 1
ATOM 3266 O O . GLY A 1 415 ? 9.037 59.062 3.161 1.00 72.50 415 GLY A O 1
ATOM 3267 N N . ALA A 1 416 ? 10.309 58.956 1.330 1.00 75.19 416 ALA A N 1
ATOM 3268 C CA . ALA A 1 416 ? 10.481 57.496 1.386 1.00 75.19 416 ALA A CA 1
ATOM 3269 C C . ALA A 1 416 ? 11.097 56.997 2.711 1.00 75.19 416 ALA A C 1
ATOM 3271 O O . ALA A 1 416 ? 10.700 55.955 3.231 1.00 75.19 416 ALA A O 1
ATOM 3272 N N . GLY A 1 417 ? 12.043 57.755 3.281 1.00 76.00 417 GLY A N 1
ATOM 3273 C CA . GLY A 1 417 ? 12.657 57.432 4.574 1.00 76.00 417 GLY A CA 1
ATOM 3274 C C . GLY A 1 417 ? 11.702 57.609 5.758 1.00 76.00 417 GLY A C 1
ATOM 3275 O O . GLY A 1 417 ? 11.737 56.823 6.702 1.00 76.00 417 GLY A O 1
ATOM 3276 N N . GLU A 1 418 ? 10.810 58.596 5.683 1.00 79.50 418 GLU A N 1
ATOM 3277 C CA . GLU A 1 418 ? 9.773 58.841 6.687 1.00 79.50 418 GLU A CA 1
ATOM 3278 C C . GLU A 1 418 ? 8.692 57.752 6.638 1.00 79.50 418 GLU A C 1
ATOM 3280 O O . GLU A 1 418 ? 8.334 57.192 7.672 1.00 79.50 418 GLU A O 1
ATOM 3285 N N . ALA A 1 419 ? 8.268 57.354 5.433 1.00 79.06 419 ALA A N 1
ATOM 3286 C CA . ALA A 1 419 ? 7.338 56.247 5.217 1.00 79.06 419 ALA A CA 1
ATOM 3287 C C . ALA A 1 419 ? 7.878 54.908 5.754 1.00 79.06 419 ALA A C 1
ATOM 3289 O O . ALA A 1 419 ? 7.153 54.167 6.420 1.00 79.06 419 ALA A O 1
ATOM 3290 N N . LEU A 1 420 ? 9.160 54.609 5.512 1.00 79.94 420 LEU A N 1
ATOM 3291 C CA . LEU A 1 420 ? 9.803 53.399 6.030 1.00 79.94 420 LEU A CA 1
ATOM 3292 C C . LEU A 1 420 ? 9.910 53.419 7.560 1.00 79.94 420 LEU A C 1
ATOM 3294 O O . LEU A 1 420 ? 9.611 52.418 8.213 1.00 79.94 420 LEU A O 1
ATOM 3298 N N . ARG A 1 421 ? 10.321 54.555 8.137 1.00 81.00 421 ARG A N 1
ATOM 3299 C CA . ARG A 1 421 ? 10.454 54.711 9.591 1.00 81.00 421 ARG A CA 1
ATOM 3300 C C . ARG A 1 421 ? 9.097 54.580 10.286 1.00 81.00 421 ARG A C 1
ATOM 3302 O O . ARG A 1 421 ? 9.006 53.845 11.265 1.00 81.00 421 ARG A O 1
ATOM 3309 N N . GLY A 1 422 ? 8.052 55.208 9.744 1.00 80.19 422 GLY A N 1
ATOM 3310 C CA . GLY A 1 422 ? 6.686 55.094 10.260 1.00 80.19 422 GLY A CA 1
ATOM 3311 C C . GLY A 1 422 ? 6.144 53.663 10.194 1.00 80.19 422 GLY A C 1
ATOM 3312 O O . GLY A 1 422 ? 5.556 53.181 11.159 1.00 80.19 422 GLY A O 1
ATOM 3313 N N . PHE A 1 423 ? 6.410 52.936 9.103 1.00 79.31 423 PHE A N 1
ATOM 3314 C CA . PHE A 1 423 ? 5.999 51.534 8.975 1.00 79.31 423 PHE A CA 1
ATOM 3315 C C . PHE A 1 423 ? 6.697 50.619 9.992 1.00 79.31 423 PHE A C 1
ATOM 3317 O O . PHE A 1 423 ? 6.050 49.803 10.650 1.00 79.31 423 PHE A O 1
ATOM 3324 N N . LEU A 1 424 ? 8.014 50.777 10.153 1.00 79.00 424 LEU A N 1
ATOM 3325 C CA . LEU A 1 424 ? 8.801 50.003 11.115 1.00 79.00 424 LEU A CA 1
ATOM 3326 C C . LEU A 1 424 ? 8.368 50.266 12.561 1.00 79.00 424 LEU A C 1
ATOM 3328 O O . LEU A 1 424 ? 8.331 49.329 13.355 1.00 79.00 424 LEU A O 1
ATOM 3332 N N . GLN A 1 425 ? 8.006 51.508 12.892 1.00 80.88 425 GLN A N 1
ATOM 3333 C CA . GLN A 1 425 ? 7.483 51.864 14.212 1.00 80.88 425 GLN A CA 1
ATOM 3334 C C . GLN A 1 425 ? 6.092 51.266 14.474 1.00 80.88 425 GLN A C 1
ATOM 3336 O O . GLN A 1 425 ? 5.821 50.847 15.595 1.00 80.88 425 GLN A O 1
ATOM 3341 N N . ALA A 1 426 ? 5.230 51.180 13.456 1.00 75.31 426 ALA A N 1
ATOM 3342 C CA . ALA A 1 426 ? 3.862 50.678 13.605 1.00 75.31 426 ALA A CA 1
ATOM 3343 C C . ALA A 1 426 ? 3.750 49.140 13.616 1.00 75.31 426 ALA A C 1
ATOM 3345 O O . ALA A 1 426 ? 2.892 48.589 14.305 1.00 75.31 426 ALA A O 1
ATOM 3346 N N . HIS A 1 427 ? 4.577 48.434 12.838 1.00 70.50 427 HIS A N 1
ATOM 3347 C CA . HIS A 1 427 ? 4.400 46.993 12.591 1.00 70.50 427 HIS A CA 1
ATOM 3348 C C . HIS A 1 427 ? 5.652 46.138 12.841 1.00 70.50 427 HIS A C 1
ATOM 3350 O O . HIS A 1 427 ? 5.580 44.907 12.769 1.00 70.50 427 HIS A O 1
ATOM 3356 N N . GLY A 1 428 ? 6.797 46.760 13.137 1.00 77.38 428 GLY A N 1
ATOM 3357 C CA . GLY A 1 428 ? 8.079 46.072 13.278 1.00 77.38 428 GLY A CA 1
ATOM 3358 C C . GLY A 1 428 ? 8.556 45.393 11.986 1.00 77.38 428 GLY A C 1
ATOM 3359 O O . GLY A 1 428 ? 7.918 45.446 10.935 1.00 77.38 428 GLY A O 1
ATOM 3360 N N . ILE A 1 429 ? 9.695 44.699 12.060 1.00 71.44 429 ILE A N 1
ATOM 3361 C CA . ILE A 1 429 ? 10.290 44.001 10.902 1.00 71.44 429 ILE A CA 1
ATOM 3362 C C . ILE A 1 429 ? 9.400 42.839 10.429 1.00 71.44 429 ILE A C 1
ATOM 3364 O O . ILE A 1 429 ? 9.268 42.596 9.230 1.00 71.44 429 ILE A O 1
ATOM 3368 N N . MET A 1 430 ? 8.720 42.159 11.357 1.00 64.00 430 MET A N 1
ATOM 3369 C CA . MET A 1 430 ? 7.810 41.052 11.037 1.00 64.00 430 MET A CA 1
ATOM 3370 C C . MET A 1 430 ? 6.559 41.513 10.263 1.00 64.00 430 MET A C 1
ATOM 3372 O O . MET A 1 430 ? 5.897 40.701 9.609 1.00 64.00 430 MET A O 1
ATOM 3376 N N . GLY A 1 431 ? 6.262 42.819 10.272 1.00 63.88 431 GLY A N 1
ATOM 3377 C CA . GLY A 1 431 ? 5.222 43.430 9.446 1.00 63.88 431 GLY A CA 1
ATOM 3378 C C . GLY A 1 431 ? 5.420 43.176 7.950 1.00 63.88 431 GLY A C 1
ATOM 3379 O O . GLY A 1 431 ? 4.443 42.907 7.254 1.00 63.88 431 GLY A O 1
ATOM 3380 N N . PHE A 1 432 ? 6.669 43.131 7.465 1.00 65.88 432 PHE A N 1
ATOM 3381 C CA . PHE A 1 432 ? 6.974 42.827 6.059 1.00 65.88 432 PHE A CA 1
ATOM 3382 C C . PHE A 1 432 ? 6.630 41.389 5.648 1.00 65.88 432 PHE A C 1
ATOM 3384 O O . PHE A 1 432 ? 6.441 41.123 4.468 1.00 65.88 432 PHE A O 1
ATOM 3391 N N . VAL A 1 433 ? 6.522 40.454 6.594 1.00 59.03 433 VAL A N 1
ATOM 3392 C CA . VAL A 1 433 ? 6.137 39.064 6.299 1.00 59.03 433 VAL A CA 1
ATOM 3393 C C . VAL A 1 433 ? 4.628 38.879 6.455 1.00 59.03 433 VAL A C 1
ATOM 3395 O O . VAL A 1 433 ? 3.984 38.266 5.605 1.00 59.03 433 VAL A O 1
ATOM 3398 N N . LYS A 1 434 ? 4.047 39.438 7.524 1.00 56.81 434 LYS A N 1
ATOM 3399 C CA . LYS A 1 434 ? 2.633 39.231 7.877 1.00 56.81 434 LYS A CA 1
ATOM 3400 C C . LYS A 1 434 ? 1.661 40.033 7.010 1.00 56.81 434 LYS A C 1
ATOM 3402 O O . LYS A 1 434 ? 0.555 39.567 6.756 1.00 56.81 434 LYS A O 1
ATOM 3407 N N . GLN A 1 435 ? 2.050 41.212 6.529 1.00 60.16 435 GLN A N 1
ATOM 3408 C CA . GLN A 1 435 ? 1.145 42.078 5.774 1.00 60.16 435 GLN A CA 1
ATOM 3409 C C . GLN A 1 435 ? 1.270 41.866 4.267 1.00 60.16 435 GLN A C 1
ATOM 3411 O O . GLN A 1 435 ? 1.805 42.732 3.595 1.00 60.16 435 GLN A O 1
ATOM 3416 N N . GLY A 1 436 ? 0.763 40.757 3.714 1.00 59.53 436 GLY A N 1
ATOM 3417 C CA . GLY A 1 436 ? 0.464 40.652 2.271 1.00 59.53 436 GLY A CA 1
ATOM 3418 C C . GLY A 1 436 ? 1.553 40.089 1.341 1.00 59.53 436 GLY A C 1
ATOM 3419 O O . GLY A 1 436 ? 1.319 40.023 0.131 1.00 59.53 436 GLY A O 1
ATOM 3420 N N . LEU A 1 437 ? 2.690 39.616 1.870 1.00 67.38 437 LEU A N 1
ATOM 3421 C CA . LEU A 1 437 ? 3.790 39.037 1.079 1.00 67.38 437 LEU A CA 1
ATOM 3422 C C . LEU A 1 437 ? 3.352 37.816 0.245 1.00 67.38 437 LEU A C 1
ATOM 3424 O O . LEU A 1 437 ? 3.700 37.706 -0.928 1.00 67.38 437 LEU A O 1
ATOM 3428 N N . VAL A 1 438 ? 2.545 36.916 0.817 1.00 61.28 438 VAL A N 1
ATOM 3429 C CA . VAL A 1 438 ? 2.078 35.690 0.133 1.00 61.28 438 VAL A CA 1
ATOM 3430 C C . VAL A 1 438 ? 1.214 36.014 -1.089 1.00 61.28 438 VAL A C 1
ATOM 3432 O O . VAL A 1 438 ? 1.402 35.436 -2.164 1.00 61.28 438 VAL A O 1
ATOM 3435 N N . ALA A 1 439 ? 0.297 36.975 -0.953 1.00 62.06 439 ALA A N 1
ATOM 3436 C CA . ALA A 1 439 ? -0.541 37.431 -2.059 1.00 62.06 439 ALA A CA 1
ATOM 3437 C C . ALA A 1 439 ? 0.308 38.067 -3.172 1.00 62.06 439 ALA A C 1
ATOM 3439 O O . ALA A 1 439 ? 0.050 37.853 -4.356 1.00 62.06 439 ALA A O 1
ATOM 3440 N N . GLU A 1 440 ? 1.357 38.799 -2.794 1.00 68.56 440 GLU A N 1
ATOM 3441 C CA . GLU A 1 440 ? 2.268 39.447 -3.732 1.00 68.56 440 GLU A CA 1
ATOM 3442 C C . GLU A 1 440 ? 3.124 38.443 -4.519 1.00 68.56 440 GLU A C 1
ATOM 3444 O O . GLU A 1 440 ? 3.203 38.527 -5.746 1.00 68.56 440 GLU A O 1
ATOM 3449 N N . VAL A 1 441 ? 3.693 37.443 -3.842 1.00 66.94 441 VAL A N 1
ATOM 3450 C CA . VAL A 1 441 ? 4.471 36.363 -4.475 1.00 66.94 441 VAL A CA 1
ATOM 3451 C C . VAL A 1 441 ? 3.606 35.551 -5.444 1.00 66.94 441 VAL A C 1
ATOM 3453 O O . VAL A 1 441 ? 4.026 35.268 -6.572 1.00 66.94 441 VAL A O 1
ATOM 3456 N N . THR A 1 442 ? 2.380 35.218 -5.038 1.00 64.31 442 THR A N 1
ATOM 3457 C CA . THR A 1 442 ? 1.429 34.452 -5.860 1.00 64.31 442 THR A CA 1
ATOM 3458 C C . THR A 1 442 ? 1.056 35.227 -7.125 1.00 64.31 442 THR A C 1
ATOM 3460 O O . THR A 1 442 ? 1.188 34.719 -8.241 1.00 64.31 442 THR A O 1
ATOM 3463 N N . ARG A 1 443 ? 0.685 36.504 -6.967 1.00 73.31 443 ARG A N 1
ATOM 3464 C CA . ARG A 1 443 ? 0.351 37.413 -8.072 1.00 73.31 443 ARG A CA 1
ATOM 3465 C C . ARG A 1 443 ? 1.510 37.565 -9.059 1.00 73.31 443 ARG A C 1
ATOM 3467 O O . ARG A 1 443 ? 1.307 37.443 -10.267 1.00 73.31 443 ARG A O 1
ATOM 3474 N N . ALA A 1 444 ? 2.720 37.825 -8.562 1.00 70.06 444 ALA A N 1
ATOM 3475 C CA . ALA A 1 444 ? 3.898 38.059 -9.395 1.00 70.06 444 ALA A CA 1
ATOM 3476 C C . ALA A 1 444 ? 4.327 36.814 -10.187 1.00 70.06 444 ALA A C 1
ATOM 3478 O O . ALA A 1 444 ? 4.797 36.938 -11.321 1.00 70.06 444 ALA A O 1
ATOM 3479 N N . SER A 1 445 ? 4.134 35.624 -9.614 1.00 68.81 445 SER A N 1
ATOM 3480 C CA . SER A 1 445 ? 4.438 34.350 -10.274 1.00 68.81 445 SER A CA 1
ATOM 3481 C C . SER A 1 445 ? 3.477 34.078 -11.435 1.00 68.81 445 SER A C 1
ATOM 3483 O O . SER A 1 445 ? 3.925 33.810 -12.549 1.00 68.81 445 SER A O 1
ATOM 3485 N N . ILE A 1 446 ? 2.166 34.241 -11.211 1.00 68.38 446 ILE A N 1
ATOM 3486 C CA . ILE A 1 446 ? 1.127 34.058 -12.243 1.00 68.38 446 ILE A CA 1
ATOM 3487 C C . ILE A 1 446 ? 1.302 35.076 -13.378 1.00 68.38 446 ILE A C 1
ATOM 3489 O O . ILE A 1 446 ? 1.323 34.705 -14.551 1.00 68.38 446 ILE A O 1
ATOM 3493 N N . SER A 1 447 ? 1.490 36.351 -13.023 1.00 72.56 447 SER A N 1
ATOM 3494 C CA . SER A 1 447 ? 1.710 37.450 -13.971 1.00 72.56 447 SER A CA 1
ATOM 3495 C C . SER A 1 447 ? 2.883 37.161 -14.913 1.00 72.56 447 SER A C 1
ATOM 3497 O O . SER A 1 447 ? 2.735 37.213 -16.136 1.00 72.56 447 SER A O 1
ATOM 3499 N N . ARG A 1 448 ? 4.048 36.788 -14.367 1.00 73.88 448 ARG A N 1
ATOM 3500 C CA . ARG A 1 448 ? 5.248 36.530 -15.173 1.00 73.88 448 ARG A CA 1
ATOM 3501 C C . ARG A 1 448 ? 5.124 35.256 -16.004 1.00 73.88 448 ARG A C 1
ATOM 3503 O O . ARG A 1 448 ? 5.528 35.278 -17.163 1.00 73.88 448 ARG A O 1
ATOM 3510 N N . ALA A 1 449 ? 4.521 34.195 -15.470 1.00 68.06 449 ALA A N 1
ATOM 3511 C CA . ALA A 1 449 ? 4.285 32.969 -16.230 1.00 68.06 449 ALA A CA 1
ATOM 3512 C C . ALA A 1 449 ? 3.434 33.235 -17.482 1.00 68.06 449 ALA A C 1
ATOM 3514 O O . ALA A 1 449 ? 3.825 32.863 -18.587 1.00 68.06 449 ALA A O 1
ATOM 3515 N N . ILE A 1 450 ? 2.312 33.947 -17.327 1.00 69.12 450 ILE A N 1
ATOM 3516 C CA . ILE A 1 450 ? 1.420 34.280 -18.446 1.00 69.12 450 ILE A CA 1
ATOM 3517 C C . ILE A 1 450 ? 2.125 35.213 -19.430 1.00 69.12 450 ILE A C 1
ATOM 3519 O O . ILE A 1 450 ? 2.105 34.966 -20.633 1.00 69.12 450 ILE A O 1
ATOM 3523 N N . LYS A 1 451 ? 2.792 36.260 -18.937 1.00 70.69 451 LYS A N 1
ATOM 3524 C CA . LYS A 1 451 ? 3.448 37.266 -19.780 1.00 70.69 451 LYS A CA 1
ATOM 3525 C C . LYS A 1 451 ? 4.531 36.665 -20.682 1.00 70.69 451 LYS A C 1
ATOM 3527 O O . LYS A 1 451 ? 4.519 36.908 -21.888 1.00 70.69 451 LYS A O 1
ATOM 3532 N N . PHE A 1 452 ? 5.437 35.863 -20.120 1.00 69.12 452 PHE A N 1
ATOM 3533 C CA . PHE A 1 452 ? 6.520 35.239 -20.887 1.00 69.12 452 PHE A CA 1
ATOM 3534 C C . PHE A 1 452 ? 6.035 34.097 -21.789 1.00 69.12 452 PHE A C 1
ATOM 3536 O O . PHE A 1 452 ? 6.671 33.806 -22.798 1.00 69.12 452 PHE A O 1
ATOM 3543 N N . PHE A 1 453 ? 4.886 33.493 -21.479 1.00 70.00 453 PHE A N 1
ATOM 3544 C CA . PHE A 1 453 ? 4.239 32.530 -22.366 1.00 70.00 453 PHE A CA 1
ATOM 3545 C C . PHE A 1 453 ? 3.530 33.208 -23.549 1.00 70.00 453 PHE A C 1
ATOM 3547 O O . PHE A 1 453 ? 3.649 32.766 -24.692 1.00 70.00 453 PHE A O 1
ATOM 3554 N N . MET A 1 454 ? 2.801 34.296 -23.290 1.00 71.44 454 MET A N 1
ATOM 3555 C CA . MET A 1 454 ? 1.957 34.959 -24.285 1.00 71.44 454 MET A CA 1
ATOM 3556 C C . MET A 1 454 ? 2.753 35.818 -25.265 1.00 71.44 454 MET A C 1
ATOM 3558 O O . MET A 1 454 ? 2.416 35.845 -26.446 1.00 71.44 454 MET A O 1
ATOM 3562 N N . GLN A 1 455 ? 3.808 36.504 -24.823 1.00 75.44 455 GLN A N 1
ATOM 3563 C CA . GLN A 1 455 ? 4.551 37.439 -25.673 1.00 75.44 455 GLN A CA 1
ATOM 3564 C C . GLN A 1 455 ? 5.139 36.776 -26.943 1.00 75.44 455 GLN A C 1
ATOM 3566 O O . GLN A 1 455 ? 4.903 37.317 -28.028 1.00 75.44 455 GLN A O 1
ATOM 3571 N N . PRO A 1 456 ? 5.824 35.610 -26.895 1.00 71.25 456 PRO A N 1
ATOM 3572 C CA . PRO A 1 456 ? 6.337 34.965 -28.108 1.00 71.25 456 PRO A CA 1
ATOM 3573 C C . PRO A 1 456 ? 5.226 34.514 -29.065 1.00 71.25 456 PRO A C 1
ATOM 3575 O O . PRO A 1 456 ? 5.394 34.580 -30.284 1.00 71.25 456 PRO A O 1
ATOM 3578 N N . ILE A 1 457 ? 4.084 34.080 -28.519 1.00 74.31 457 ILE A N 1
ATOM 3579 C CA . ILE A 1 457 ? 2.906 33.659 -29.289 1.00 74.31 457 ILE A CA 1
ATOM 3580 C C . ILE A 1 457 ? 2.302 34.863 -30.014 1.00 74.31 457 ILE A C 1
ATOM 3582 O O . ILE A 1 457 ? 2.089 34.820 -31.224 1.00 74.31 457 ILE A O 1
ATOM 3586 N N . VAL A 1 458 ? 2.078 35.957 -29.286 1.00 76.94 458 VAL A N 1
ATOM 3587 C CA . VAL A 1 458 ? 1.517 37.200 -29.824 1.00 76.94 458 VAL A CA 1
ATOM 3588 C C . VAL A 1 458 ? 2.444 37.800 -30.877 1.00 76.94 458 VAL A C 1
ATOM 3590 O O . VAL A 1 458 ? 1.981 38.167 -31.952 1.00 76.94 458 VAL A O 1
ATOM 3593 N N . HIS A 1 459 ? 3.755 37.837 -30.626 1.00 83.00 459 HIS A N 1
ATOM 3594 C CA . HIS A 1 459 ? 4.720 38.357 -31.594 1.00 83.00 459 HIS A CA 1
ATOM 3595 C C . HIS A 1 459 ? 4.730 37.538 -32.890 1.00 83.00 459 HIS A C 1
ATOM 3597 O O . HIS A 1 459 ? 4.678 38.105 -33.981 1.00 83.00 459 HIS A O 1
ATOM 3603 N N . ARG A 1 460 ? 4.754 36.202 -32.780 1.00 77.69 460 ARG A N 1
ATOM 3604 C CA . ARG A 1 460 ? 4.731 35.309 -33.946 1.00 77.69 460 ARG A CA 1
ATOM 3605 C C . ARG A 1 460 ? 3.447 35.468 -34.757 1.00 77.69 460 ARG A C 1
ATOM 3607 O O . ARG A 1 460 ? 3.516 35.473 -35.981 1.00 77.69 460 ARG A O 1
ATOM 3614 N N . ASN A 1 461 ? 2.306 35.608 -34.089 1.00 75.31 461 ASN A N 1
ATOM 3615 C CA . ASN A 1 461 ? 1.011 35.729 -34.753 1.00 75.31 461 ASN A CA 1
ATOM 3616 C C . ASN A 1 461 ? 0.798 37.106 -35.398 1.00 75.31 461 ASN A C 1
ATOM 3618 O O . ASN A 1 461 ? 0.174 37.178 -36.450 1.00 75.31 461 ASN A O 1
ATOM 3622 N N . LEU A 1 462 ? 1.318 38.185 -34.802 1.00 77.69 462 LEU A N 1
ATOM 3623 C CA . LEU A 1 462 ? 1.172 39.541 -35.348 1.00 77.69 462 LEU A CA 1
ATOM 3624 C C . LEU A 1 462 ? 2.177 39.857 -36.460 1.00 77.69 462 LEU A C 1
ATOM 3626 O O . LEU A 1 462 ? 1.835 40.574 -37.394 1.00 77.69 462 LEU A O 1
ATOM 3630 N N . TYR A 1 463 ? 3.407 39.345 -36.363 1.00 80.25 463 TYR A N 1
ATOM 3631 C CA . TYR A 1 463 ? 4.511 39.755 -37.242 1.00 80.25 463 TYR A CA 1
ATOM 3632 C C . TYR A 1 463 ? 5.110 38.619 -38.079 1.00 80.25 463 TYR A C 1
ATOM 3634 O O . TYR A 1 463 ? 6.061 38.846 -38.823 1.00 80.25 463 TYR A O 1
ATOM 3642 N N . GLY A 1 464 ? 4.619 37.382 -37.948 1.00 73.00 464 GLY A N 1
ATOM 3643 C CA . GLY A 1 464 ? 5.087 36.225 -38.726 1.00 73.00 464 GLY A CA 1
ATOM 3644 C C . GLY A 1 464 ? 6.513 35.754 -38.407 1.00 73.00 464 GLY A C 1
ATOM 3645 O O . GLY A 1 464 ? 6.963 34.745 -38.949 1.00 73.00 464 GLY A O 1
ATOM 3646 N N . VAL A 1 465 ? 7.228 36.439 -37.507 1.00 78.00 465 VAL A N 1
ATOM 3647 C CA . VAL A 1 465 ? 8.614 36.138 -37.126 1.00 78.00 465 VAL A CA 1
ATOM 3648 C C . VAL A 1 465 ? 8.755 35.897 -35.617 1.00 78.00 465 VAL A C 1
ATOM 3650 O O . VAL A 1 465 ? 7.996 36.460 -34.820 1.00 78.00 465 VAL A O 1
ATOM 3653 N N . PRO A 1 466 ? 9.728 35.067 -35.186 1.00 73.12 466 PRO A N 1
ATOM 3654 C CA . PRO A 1 466 ? 10.039 34.895 -33.770 1.00 73.12 466 PRO A CA 1
ATOM 3655 C C . PRO A 1 466 ? 10.454 36.221 -33.125 1.00 73.12 466 PRO A C 1
ATOM 3657 O O . PRO A 1 466 ? 11.126 37.032 -33.761 1.00 73.12 466 PRO A O 1
ATOM 3660 N N . GLU A 1 467 ? 10.124 36.397 -31.843 1.00 69.75 467 GLU A N 1
ATOM 3661 C CA . GLU A 1 467 ? 10.467 37.590 -31.052 1.00 69.75 467 GLU A CA 1
ATOM 3662 C C . GLU A 1 467 ? 11.950 37.977 -31.170 1.00 69.75 467 GLU A C 1
ATOM 3664 O O . GLU A 1 467 ? 12.280 39.150 -31.297 1.00 69.75 467 GLU A O 1
ATOM 3669 N N . THR A 1 468 ? 12.861 37.001 -31.216 1.00 70.31 468 THR A N 1
ATOM 3670 C CA . THR A 1 468 ? 14.312 37.239 -31.308 1.00 70.31 468 THR A CA 1
ATOM 3671 C C . THR A 1 468 ? 14.743 38.026 -32.548 1.00 70.31 468 THR A C 1
ATOM 3673 O O . THR A 1 468 ? 15.806 38.639 -32.520 1.00 70.31 468 THR A O 1
ATOM 3676 N N . LYS A 1 469 ? 13.930 38.037 -33.613 1.00 74.69 469 LYS A N 1
ATOM 3677 C CA . LYS A 1 469 ? 14.171 38.791 -34.855 1.00 74.69 469 LYS A CA 1
ATOM 3678 C C . LYS A 1 469 ? 13.308 40.058 -34.979 1.00 74.69 469 LYS A C 1
ATOM 3680 O O . LYS A 1 469 ? 13.334 40.699 -36.025 1.00 74.69 469 LYS A O 1
ATOM 3685 N N . GLY A 1 470 ? 12.528 40.402 -33.953 1.00 76.50 470 GLY A N 1
ATOM 3686 C CA . GLY A 1 470 ? 11.670 41.588 -33.943 1.00 76.50 470 GLY A CA 1
ATOM 3687 C C . GLY A 1 470 ? 12.441 42.891 -33.716 1.00 76.50 470 GLY A C 1
ATOM 3688 O O . GLY A 1 470 ? 13.435 42.920 -32.990 1.00 76.50 470 GLY A O 1
ATOM 3689 N N . THR A 1 471 ? 11.951 43.989 -34.296 1.00 83.81 471 THR A N 1
ATOM 3690 C CA . THR A 1 471 ? 12.394 45.354 -33.965 1.00 83.81 471 THR A CA 1
ATOM 3691 C C . THR A 1 471 ? 11.918 45.753 -32.559 1.00 83.81 471 THR A C 1
ATOM 3693 O O . THR A 1 471 ? 10.896 45.227 -32.101 1.00 83.81 471 THR A O 1
ATOM 3696 N N . PRO A 1 472 ? 12.568 46.721 -31.882 1.00 81.31 472 PRO A N 1
ATOM 3697 C CA . PRO A 1 472 ? 12.129 47.189 -30.562 1.00 81.31 472 PRO A CA 1
ATOM 3698 C C . PRO A 1 472 ? 10.645 47.594 -30.522 1.00 81.31 472 PRO A C 1
ATOM 3700 O O . PRO A 1 472 ? 9.929 47.266 -29.578 1.00 81.31 472 PRO A O 1
ATOM 3703 N N . VAL A 1 473 ? 10.147 48.223 -31.593 1.00 82.62 473 VAL A N 1
ATOM 3704 C CA . VAL A 1 473 ? 8.733 48.613 -31.734 1.00 82.62 473 VAL A CA 1
ATOM 3705 C C . VAL A 1 473 ? 7.811 47.391 -31.798 1.00 82.62 473 VAL A C 1
ATOM 3707 O O . VAL A 1 473 ? 6.810 47.337 -31.082 1.00 82.62 473 VAL A O 1
ATOM 3710 N N . SER A 1 474 ? 8.162 46.377 -32.597 1.00 83.50 474 SER A N 1
ATOM 3711 C CA . SER A 1 474 ? 7.365 45.144 -32.707 1.00 83.50 474 SER A CA 1
ATOM 3712 C C . SER A 1 474 ? 7.319 44.349 -31.395 1.00 83.50 474 SER A C 1
ATOM 3714 O O . SER A 1 474 ? 6.251 43.878 -30.994 1.00 83.50 474 SER A O 1
ATOM 3716 N N . LYS A 1 475 ? 8.442 44.292 -30.663 1.00 81.12 475 LYS A N 1
ATOM 3717 C CA . LYS A 1 475 ? 8.535 43.680 -29.328 1.00 81.12 475 LYS A CA 1
ATOM 3718 C C . LYS A 1 475 ? 7.705 44.438 -28.296 1.00 81.12 475 LYS A C 1
ATOM 3720 O O . LYS A 1 475 ? 6.988 43.807 -27.520 1.00 81.12 475 LYS A O 1
ATOM 3725 N N . GLY A 1 476 ? 7.747 45.771 -28.323 1.00 82.44 476 GLY A N 1
ATOM 3726 C CA . GLY A 1 476 ? 6.927 46.628 -27.468 1.00 82.44 476 GLY A CA 1
ATOM 3727 C C . GLY A 1 476 ? 5.425 46.408 -27.680 1.00 82.44 476 GLY A C 1
ATOM 3728 O O . GLY A 1 476 ? 4.694 46.193 -26.711 1.00 82.44 476 GLY A O 1
ATOM 3729 N N . LEU A 1 477 ? 4.957 46.380 -28.934 1.00 83.38 477 LEU A N 1
ATOM 3730 C CA . LEU A 1 477 ? 3.531 46.191 -29.233 1.00 83.38 477 LEU A CA 1
ATOM 3731 C C . LEU A 1 477 ? 3.046 44.769 -28.906 1.00 83.38 477 LEU A C 1
ATOM 3733 O O . LEU A 1 477 ? 1.985 44.604 -28.303 1.00 83.38 477 LEU A O 1
ATOM 3737 N N . ALA A 1 478 ? 3.839 43.743 -29.238 1.00 81.81 478 ALA A N 1
ATOM 3738 C CA . ALA A 1 478 ? 3.530 42.361 -28.868 1.00 81.81 478 ALA A CA 1
ATOM 3739 C C . ALA A 1 478 ? 3.514 42.173 -27.343 1.00 81.81 478 ALA A C 1
ATOM 3741 O O . ALA A 1 478 ? 2.645 41.484 -26.809 1.00 81.81 478 ALA A O 1
ATOM 3742 N N . GLY A 1 479 ? 4.437 42.835 -26.640 1.00 81.19 479 GLY A N 1
ATOM 3743 C CA . GLY A 1 479 ? 4.463 42.897 -25.186 1.00 81.19 479 GLY A CA 1
ATOM 3744 C C . GLY A 1 479 ? 3.188 43.511 -24.616 1.00 81.19 479 GLY A C 1
ATOM 3745 O O . GLY A 1 479 ? 2.599 42.920 -23.720 1.00 81.19 479 GLY A O 1
ATOM 3746 N N . ALA A 1 480 ? 2.731 44.651 -25.142 1.00 84.38 480 ALA A N 1
ATOM 3747 C CA . ALA A 1 480 ? 1.503 45.304 -24.686 1.00 84.38 480 ALA A CA 1
ATOM 3748 C C . ALA A 1 480 ? 0.262 44.413 -24.888 1.00 84.38 480 ALA A C 1
ATOM 3750 O O . ALA A 1 480 ? -0.511 44.216 -23.952 1.00 84.38 480 ALA A O 1
ATOM 3751 N N . ILE A 1 481 ? 0.105 43.799 -26.065 1.00 81.12 481 ILE A N 1
ATOM 3752 C CA . ILE A 1 481 ? -1.032 42.910 -26.375 1.00 81.12 481 ILE A CA 1
ATOM 3753 C C . ILE A 1 481 ? -0.975 41.605 -25.560 1.00 81.12 481 ILE A C 1
ATOM 3755 O O . ILE A 1 481 ? -2.006 41.090 -25.129 1.00 81.12 481 ILE A O 1
ATOM 3759 N N . GLY A 1 482 ? 0.221 41.096 -25.259 1.00 80.06 482 GLY A N 1
ATOM 3760 C CA . GLY A 1 482 ? 0.407 39.911 -24.415 1.00 80.06 482 GLY A CA 1
ATOM 3761 C C . GLY A 1 482 ? -0.109 40.058 -22.978 1.00 80.06 482 GLY A C 1
ATOM 3762 O O . GLY A 1 482 ? -0.249 39.055 -22.283 1.00 80.06 482 GLY A O 1
ATOM 3763 N N . THR A 1 483 ? -0.431 41.278 -22.534 1.00 83.12 483 THR A N 1
ATOM 3764 C CA . THR A 1 483 ? -0.913 41.543 -21.169 1.00 83.12 483 THR A CA 1
ATOM 3765 C C . THR A 1 483 ? -2.414 41.326 -20.980 1.00 83.12 483 THR A C 1
ATOM 3767 O O . THR A 1 483 ? -2.865 41.259 -19.843 1.00 83.12 483 THR A O 1
ATOM 3770 N N . PHE A 1 484 ? -3.213 41.177 -22.041 1.00 81.00 484 PHE A N 1
ATOM 3771 C CA . PHE A 1 484 ? -4.669 41.021 -21.896 1.00 81.00 484 PHE A CA 1
ATOM 3772 C C . PHE A 1 484 ? -5.075 39.773 -21.082 1.00 81.00 484 PHE A C 1
ATOM 3774 O O . PHE A 1 484 ? -5.844 39.914 -20.125 1.00 81.00 484 PHE A O 1
ATOM 3781 N N . PRO A 1 485 ? -4.533 38.567 -21.363 1.00 76.12 485 PRO A N 1
ATOM 3782 C CA . PRO A 1 485 ? -4.788 37.388 -20.530 1.00 76.12 485 PRO A CA 1
ATOM 3783 C C . PRO A 1 485 ? -4.177 37.505 -19.129 1.00 76.12 485 PRO A C 1
ATOM 3785 O O . PRO A 1 485 ? -4.714 36.959 -18.169 1.00 76.12 485 PRO A O 1
ATOM 3788 N N . GLU A 1 486 ? -3.063 38.234 -19.006 1.00 81.00 486 GLU A N 1
ATOM 3789 C CA . GLU A 1 486 ? -2.386 38.478 -17.731 1.00 81.00 486 GLU A CA 1
ATOM 3790 C C . GLU A 1 486 ? -3.285 39.283 -16.786 1.00 81.00 486 GLU A C 1
ATOM 3792 O O . GLU A 1 486 ? -3.555 38.849 -15.668 1.00 81.00 486 GLU A O 1
ATOM 3797 N N . VAL A 1 487 ? -3.788 40.432 -17.247 1.00 81.88 487 VAL A N 1
ATOM 3798 C CA . VAL A 1 487 ? -4.631 41.334 -16.451 1.00 81.88 487 VAL A CA 1
ATOM 3799 C C . VAL A 1 487 ? -5.940 40.647 -16.076 1.00 81.88 487 VAL A C 1
ATOM 3801 O O . VAL A 1 487 ? -6.395 40.788 -14.942 1.00 81.88 487 VAL A O 1
ATOM 3804 N N . LEU A 1 488 ? -6.513 39.844 -16.979 1.00 79.50 488 LEU A N 1
ATOM 3805 C CA . LEU A 1 488 ? -7.710 39.050 -16.693 1.00 79.50 488 LEU A CA 1
ATOM 3806 C C . LEU A 1 488 ? -7.488 38.089 -15.514 1.00 79.50 488 LEU A C 1
ATOM 3808 O O . LEU A 1 488 ? -8.334 38.001 -14.628 1.00 79.50 488 LEU A O 1
ATOM 3812 N N . ALA A 1 489 ? -6.339 37.411 -15.481 1.00 75.25 489 ALA A N 1
ATOM 3813 C CA . ALA A 1 489 ? -6.011 36.443 -14.438 1.00 75.25 489 ALA A CA 1
ATOM 3814 C C . ALA A 1 489 ? -5.673 37.096 -13.086 1.00 75.25 489 ALA A C 1
ATOM 3816 O O . ALA A 1 489 ? -6.019 36.553 -12.038 1.00 75.25 489 ALA A O 1
ATOM 3817 N N . ILE A 1 490 ? -5.004 38.256 -13.083 1.00 78.50 490 ILE A N 1
ATOM 3818 C CA . ILE A 1 490 ? -4.552 38.904 -11.836 1.00 78.50 490 ILE A CA 1
ATOM 3819 C C . ILE A 1 490 ? -5.588 39.844 -11.208 1.00 78.50 490 ILE A C 1
ATOM 3821 O O . ILE A 1 490 ? -5.505 40.095 -10.006 1.00 78.50 490 ILE A O 1
ATOM 3825 N N . SER A 1 491 ? -6.552 40.360 -11.982 1.00 81.94 491 SER A N 1
ATOM 3826 C CA . SER A 1 491 ? -7.520 41.366 -11.503 1.00 81.94 491 SER A CA 1
ATOM 3827 C C . SER A 1 491 ? -8.297 40.928 -10.251 1.00 81.94 491 SER A C 1
ATOM 3829 O O . SER A 1 491 ? -8.356 41.718 -9.305 1.00 81.94 491 SER A O 1
ATOM 3831 N N . PRO A 1 492 ? -8.815 39.682 -10.157 1.00 81.44 492 PRO A N 1
ATOM 3832 C CA . PRO A 1 492 ? -9.488 39.216 -8.944 1.00 81.44 492 PRO A CA 1
ATOM 3833 C C . PRO A 1 492 ? -8.579 39.232 -7.712 1.00 81.44 492 PRO A C 1
ATOM 3835 O O . PRO A 1 492 ? -8.980 39.698 -6.648 1.00 81.44 492 PRO A O 1
ATOM 3838 N N . LEU A 1 493 ? -7.333 38.770 -7.859 1.00 75.69 493 LEU A N 1
ATOM 3839 C CA . LEU A 1 493 ? -6.362 38.703 -6.762 1.00 75.69 493 LEU A CA 1
ATOM 3840 C C . LEU A 1 493 ? -5.972 40.100 -6.267 1.00 75.69 493 LEU A C 1
ATOM 3842 O O . LEU A 1 493 ? -5.820 40.323 -5.066 1.00 75.69 493 LEU A O 1
ATOM 3846 N N . GLU A 1 494 ? -5.829 41.051 -7.188 1.00 77.44 494 GLU A N 1
ATOM 3847 C CA . GLU A 1 494 ? -5.492 42.433 -6.860 1.00 77.44 494 GLU A CA 1
ATOM 3848 C C . GLU A 1 494 ? -6.646 43.152 -6.147 1.00 77.44 494 GLU A C 1
ATOM 3850 O O . GLU A 1 494 ? -6.416 43.848 -5.157 1.00 77.44 494 GLU A O 1
ATOM 3855 N N . ASN A 1 495 ? -7.887 42.914 -6.576 1.00 79.94 495 ASN A N 1
ATOM 3856 C CA . ASN A 1 495 ? -9.073 43.453 -5.914 1.00 79.94 495 ASN A CA 1
ATOM 3857 C C . ASN A 1 495 ? -9.276 42.874 -4.510 1.00 79.94 495 ASN A C 1
ATOM 3859 O O . ASN A 1 495 ? -9.589 43.625 -3.588 1.00 79.94 495 ASN A O 1
ATOM 3863 N N . ILE A 1 496 ? -9.013 41.580 -4.311 1.00 76.88 496 ILE A N 1
ATOM 3864 C CA . ILE A 1 496 ? -9.039 40.954 -2.980 1.00 76.88 496 ILE A CA 1
ATOM 3865 C C . ILE A 1 496 ? -7.960 41.561 -2.068 1.00 76.88 496 ILE A C 1
ATOM 3867 O O . ILE A 1 496 ? -8.251 41.898 -0.921 1.00 76.88 496 ILE A O 1
ATOM 3871 N N . LYS A 1 497 ? -6.730 41.760 -2.574 1.00 75.50 497 LYS A N 1
ATOM 3872 C CA . LYS A 1 497 ? -5.635 42.409 -1.824 1.00 75.50 497 LYS A CA 1
ATOM 3873 C C . LYS A 1 497 ? -6.012 43.832 -1.403 1.00 75.50 497 LYS A C 1
ATOM 3875 O O . LYS A 1 497 ? -5.799 44.203 -0.252 1.00 75.50 497 LYS A O 1
ATOM 3880 N N . LEU A 1 498 ? -6.566 44.628 -2.318 1.00 73.25 498 LEU A N 1
ATOM 3881 C CA . LEU A 1 498 ? -6.973 46.007 -2.034 1.00 73.25 498 LEU A CA 1
ATOM 3882 C C . LEU A 1 498 ? -8.147 46.070 -1.050 1.00 73.25 498 LEU A C 1
ATOM 3884 O O . LEU A 1 498 ? -8.120 46.888 -0.137 1.00 73.25 498 LEU A O 1
ATOM 3888 N N . ALA A 1 499 ? -9.135 45.186 -1.189 1.00 74.12 499 ALA A N 1
ATOM 3889 C CA . ALA A 1 499 ? -10.246 45.075 -0.250 1.00 74.12 499 ALA A CA 1
ATOM 3890 C C . ALA A 1 499 ? -9.766 44.701 1.165 1.00 74.12 499 ALA A C 1
ATOM 3892 O O . ALA A 1 499 ? -10.208 45.311 2.133 1.00 74.12 499 ALA A O 1
ATOM 3893 N N . ALA A 1 500 ? -8.788 43.796 1.284 1.00 70.06 500 ALA A N 1
ATOM 3894 C CA . ALA A 1 500 ? -8.167 43.455 2.567 1.00 70.06 500 ALA A CA 1
ATOM 3895 C C . ALA A 1 500 ? -7.424 44.642 3.204 1.00 70.06 500 ALA A C 1
ATOM 3897 O O . ALA A 1 500 ? -7.427 44.796 4.417 1.00 70.06 500 ALA A O 1
ATOM 3898 N N . GLN A 1 501 ? -6.797 45.502 2.395 1.00 67.69 501 GLN A N 1
ATOM 3899 C CA . GLN A 1 501 ? -6.122 46.712 2.886 1.00 67.69 501 GLN A CA 1
ATOM 3900 C C . GLN A 1 501 ? -7.096 47.816 3.319 1.00 67.69 501 GLN A C 1
ATOM 3902 O O . GLN A 1 501 ? -6.739 48.661 4.139 1.00 67.69 501 GLN A O 1
ATOM 3907 N N . LEU A 1 502 ? -8.296 47.853 2.735 1.00 69.62 502 LEU A N 1
ATOM 3908 C CA . LEU A 1 502 ? -9.341 48.818 3.081 1.00 69.62 502 LEU A CA 1
ATOM 3909 C C . LEU A 1 502 ? -10.124 48.408 4.338 1.00 69.62 502 LEU A C 1
ATOM 3911 O O . LEU A 1 502 ? -10.718 49.275 4.980 1.00 69.62 502 LEU A O 1
ATOM 3915 N N . ASP A 1 503 ? -10.084 47.129 4.719 1.00 70.62 503 ASP A N 1
ATOM 3916 C CA . ASP A 1 503 ? -10.717 46.594 5.926 1.00 70.62 503 ASP A CA 1
ATOM 3917 C C . ASP A 1 503 ? -9.947 46.970 7.206 1.00 70.62 503 ASP A C 1
ATOM 3919 O O . ASP A 1 503 ? -9.263 46.160 7.830 1.00 70.62 503 ASP A O 1
ATOM 3923 N N . LYS A 1 504 ? -10.050 48.241 7.606 1.00 65.38 504 LYS A N 1
ATOM 3924 C CA . LYS A 1 504 ? -9.422 48.761 8.835 1.00 65.38 504 LYS A CA 1
ATOM 3925 C C . LYS A 1 504 ? -10.066 48.236 10.122 1.00 65.38 504 LYS A C 1
ATOM 3927 O O . LYS A 1 504 ? -9.453 48.332 11.180 1.00 65.38 504 LYS A O 1
ATOM 3932 N N . GLU A 1 505 ? -11.289 47.720 10.034 1.00 64.31 505 GLU A N 1
ATOM 3933 C CA . GLU A 1 505 ? -12.074 47.227 11.172 1.00 64.31 505 GLU A CA 1
ATOM 3934 C C . GLU A 1 505 ? -11.889 45.717 11.404 1.00 64.31 505 GLU A C 1
ATOM 3936 O O . GLU A 1 505 ? -12.381 45.194 12.401 1.00 64.31 505 GLU A O 1
ATOM 3941 N N . GLY A 1 506 ? -11.167 45.018 10.517 1.00 67.75 506 GLY A N 1
ATOM 3942 C CA . GLY A 1 506 ? -10.909 43.580 10.630 1.00 67.75 506 GLY A CA 1
ATOM 3943 C C . GLY A 1 506 ? -12.164 42.723 10.451 1.00 67.75 506 GLY A C 1
ATOM 3944 O O . GLY A 1 506 ? -12.299 41.682 11.093 1.00 67.75 506 GLY A O 1
ATOM 3945 N N . LYS A 1 507 ? -13.101 43.164 9.605 1.00 67.94 507 LYS A N 1
ATOM 3946 C CA . LYS A 1 507 ? -14.371 42.476 9.326 1.00 67.94 507 LYS A CA 1
ATOM 3947 C C . LYS A 1 507 ? -14.184 41.111 8.666 1.00 67.94 507 LYS A C 1
ATOM 3949 O O . LYS A 1 507 ? -15.082 40.274 8.768 1.00 67.94 507 LYS A O 1
ATOM 3954 N N . PHE A 1 508 ? -13.065 40.871 7.983 1.00 75.75 508 PHE A N 1
ATOM 3955 C CA . PHE A 1 508 ? -12.819 39.624 7.260 1.00 75.75 508 PHE A CA 1
ATOM 3956 C C . PHE A 1 508 ? -11.648 38.827 7.841 1.00 75.75 508 PHE A C 1
ATOM 3958 O O . PHE A 1 508 ? -10.561 39.352 8.065 1.00 75.75 508 PHE A O 1
ATOM 3965 N N . SER A 1 509 ? -11.850 37.514 8.007 1.00 60.31 509 SER A N 1
ATOM 3966 C CA . SER A 1 509 ? -10.836 36.604 8.565 1.00 60.31 509 SER A CA 1
ATOM 3967 C C . SER A 1 509 ? -9.673 36.305 7.601 1.00 60.31 509 SER A C 1
ATOM 3969 O O . SER A 1 509 ? -8.614 35.836 8.017 1.00 60.31 509 SER A O 1
ATOM 3971 N N . GLY A 1 510 ? -9.845 36.601 6.304 1.00 66.50 510 GLY A N 1
ATOM 3972 C CA . GLY A 1 510 ? -8.818 36.430 5.279 1.00 66.50 510 GLY A CA 1
ATOM 3973 C C . GLY A 1 510 ? -9.314 36.640 3.843 1.00 66.50 510 GLY A C 1
ATOM 3974 O O . GLY A 1 510 ? -10.495 36.880 3.586 1.00 66.50 510 GLY A O 1
ATOM 3975 N N . SER A 1 511 ? -8.398 36.505 2.877 1.00 65.12 511 SER A N 1
ATOM 3976 C CA . SER A 1 511 ? -8.628 36.757 1.441 1.00 65.12 511 SER A CA 1
ATOM 3977 C C . SER A 1 511 ? -9.798 35.968 0.836 1.00 65.12 511 SER A C 1
ATOM 3979 O O . SER A 1 511 ? -10.473 36.457 -0.070 1.00 65.12 511 SER A O 1
ATOM 3981 N N . ALA A 1 512 ? -10.061 34.755 1.333 1.00 66.12 512 ALA A N 1
ATOM 3982 C CA . ALA A 1 512 ? -11.150 33.909 0.848 1.00 66.12 512 ALA A CA 1
ATOM 3983 C C . ALA A 1 512 ? -12.536 34.445 1.247 1.00 66.12 512 ALA A C 1
ATOM 3985 O O . ALA A 1 512 ? -13.468 34.388 0.446 1.00 66.12 512 ALA A O 1
ATOM 3986 N N . ASP A 1 513 ? -12.677 35.003 2.449 1.00 73.25 513 ASP A N 1
ATOM 3987 C CA . ASP A 1 513 ? -13.954 35.551 2.916 1.00 73.25 513 ASP A CA 1
ATOM 3988 C C . ASP A 1 513 ? -14.291 36.869 2.221 1.00 73.25 513 ASP A C 1
ATOM 3990 O O . ASP A 1 513 ? -15.444 37.099 1.858 1.00 73.25 513 ASP A O 1
ATOM 3994 N N . ILE A 1 514 ? -13.272 37.676 1.919 1.00 73.38 514 ILE A N 1
ATOM 3995 C CA . ILE A 1 514 ? -13.402 38.882 1.092 1.00 73.38 514 ILE A CA 1
ATOM 3996 C C . ILE A 1 514 ? -13.884 38.517 -0.316 1.00 73.38 514 ILE A C 1
ATOM 3998 O O . ILE A 1 514 ? -14.833 39.113 -0.825 1.00 73.38 514 ILE A O 1
ATOM 4002 N N . ALA A 1 515 ? -13.273 37.504 -0.940 1.00 74.62 515 ALA A N 1
ATOM 4003 C CA . ALA A 1 515 ? -13.669 37.043 -2.268 1.00 74.62 515 ALA A CA 1
ATOM 4004 C C . ALA A 1 515 ? -15.129 36.564 -2.295 1.00 74.62 515 ALA A C 1
ATOM 4006 O O . ALA A 1 515 ? -15.894 36.966 -3.174 1.00 74.62 515 ALA A O 1
ATOM 4007 N N . LYS A 1 516 ? -15.538 35.760 -1.300 1.00 78.31 516 LYS A N 1
ATOM 4008 C CA . LYS A 1 516 ? -16.931 35.310 -1.141 1.00 78.31 516 LYS A CA 1
ATOM 4009 C C . LYS A 1 516 ? -17.883 36.484 -0.940 1.00 78.31 516 LYS A C 1
ATOM 4011 O O . LYS A 1 516 ? -18.960 36.493 -1.532 1.00 78.31 516 LYS A O 1
ATOM 4016 N N . HIS A 1 517 ? -17.499 37.466 -0.127 1.00 80.19 517 HIS A N 1
ATOM 4017 C CA . HIS A 1 517 ? -18.317 38.646 0.123 1.00 80.19 517 HIS A CA 1
ATOM 4018 C C . HIS A 1 517 ? -18.547 39.443 -1.166 1.00 80.19 517 HIS A C 1
ATOM 4020 O O . HIS A 1 517 ? -19.699 39.674 -1.524 1.00 80.19 517 HIS A O 1
ATOM 4026 N N . ILE A 1 518 ? -17.484 39.762 -1.914 1.00 77.94 518 ILE A N 1
ATOM 4027 C CA . ILE A 1 518 ? -17.574 40.495 -3.189 1.00 77.94 518 ILE A CA 1
ATOM 4028 C C . ILE A 1 518 ? -18.402 39.713 -4.219 1.00 77.94 518 ILE A C 1
ATOM 4030 O O . ILE A 1 518 ? -19.266 40.286 -4.887 1.00 77.94 518 ILE A O 1
ATOM 4034 N N . LEU A 1 519 ? -18.196 38.396 -4.323 1.00 78.69 519 LEU A N 1
ATOM 4035 C CA . LEU A 1 519 ? -18.982 37.535 -5.211 1.00 78.69 519 LEU A CA 1
ATOM 4036 C C . LEU A 1 519 ? -20.467 37.523 -4.833 1.00 78.69 519 LEU A C 1
ATOM 4038 O O . LEU A 1 519 ? -21.322 37.582 -5.715 1.00 78.69 519 LEU A O 1
ATOM 4042 N N . LYS A 1 520 ? -20.787 37.494 -3.537 1.00 79.06 520 LYS A N 1
ATOM 4043 C CA . LYS A 1 520 ? -22.170 37.484 -3.042 1.00 79.06 520 LYS A CA 1
ATOM 4044 C C . LYS A 1 520 ? -22.866 38.834 -3.238 1.00 79.06 520 LYS A C 1
ATOM 4046 O O . LYS A 1 520 ? -24.040 38.870 -3.609 1.00 79.06 520 LYS A O 1
ATOM 4051 N N . THR A 1 521 ? -22.170 39.945 -3.007 1.00 73.50 521 THR A N 1
ATOM 4052 C CA . THR A 1 521 ? -22.761 41.292 -3.074 1.00 73.50 521 THR A CA 1
ATOM 4053 C C . THR A 1 521 ? -22.819 41.835 -4.503 1.00 73.50 521 THR A C 1
ATOM 4055 O O . THR A 1 521 ? -23.841 42.403 -4.903 1.00 73.50 521 THR A O 1
ATOM 4058 N N . ARG A 1 522 ? -21.763 41.622 -5.300 1.00 70.62 522 ARG A N 1
ATOM 4059 C CA . ARG A 1 522 ? -21.547 42.263 -6.612 1.00 70.62 522 ARG A CA 1
ATOM 4060 C C . ARG A 1 522 ? -21.332 41.277 -7.775 1.00 70.62 522 ARG A C 1
ATOM 4062 O O . ARG A 1 522 ? -21.234 41.719 -8.920 1.00 70.62 522 ARG A O 1
ATOM 4069 N N . GLY A 1 523 ? -21.292 39.965 -7.526 1.00 76.38 523 GLY A N 1
ATOM 4070 C CA . GLY A 1 523 ? -21.039 38.948 -8.554 1.00 76.38 523 GLY A CA 1
ATOM 4071 C C . GLY A 1 523 ? -19.598 38.963 -9.077 1.00 76.38 523 GLY A C 1
ATOM 4072 O O . GLY A 1 523 ? -18.721 39.629 -8.528 1.00 76.38 523 GLY A O 1
ATOM 4073 N N . PHE A 1 524 ? -19.344 38.249 -10.179 1.00 77.69 524 PHE A N 1
ATOM 4074 C CA . PHE A 1 524 ? -18.003 38.169 -10.779 1.00 77.69 524 PHE A CA 1
ATOM 4075 C C . PHE A 1 524 ? -17.466 39.537 -11.234 1.00 77.69 524 PHE A C 1
ATOM 4077 O O . PHE A 1 524 ? -16.277 39.812 -11.102 1.00 77.69 524 PHE A O 1
ATOM 4084 N N . ASN A 1 525 ? -18.341 40.445 -11.675 1.00 75.50 525 ASN A N 1
ATOM 4085 C CA . ASN A 1 525 ? -17.945 41.798 -12.082 1.00 75.50 525 ASN A CA 1
ATOM 4086 C C . ASN A 1 525 ? -17.368 42.625 -10.925 1.00 75.50 525 ASN A C 1
ATOM 4088 O O . ASN A 1 525 ? -16.533 43.495 -11.162 1.00 75.50 525 ASN A O 1
ATOM 4092 N N . GLY A 1 526 ? -17.757 42.324 -9.680 1.00 74.62 526 GLY A N 1
ATOM 4093 C CA . GLY A 1 526 ? -17.151 42.919 -8.489 1.00 74.62 526 GLY A CA 1
ATOM 4094 C C . GLY A 1 526 ? -15.667 42.575 -8.347 1.00 74.62 526 GLY A C 1
ATOM 4095 O O . GLY A 1 526 ? -14.874 43.419 -7.942 1.00 74.62 526 GLY A O 1
ATOM 4096 N N . LEU A 1 527 ? -15.261 41.372 -8.766 1.00 81.12 527 LEU A N 1
ATOM 4097 C CA . LEU A 1 527 ? -13.854 40.957 -8.781 1.00 81.12 527 LEU A CA 1
ATOM 4098 C C . LEU A 1 527 ? -13.053 41.583 -9.929 1.00 81.12 527 LEU A C 1
ATOM 4100 O O . LEU A 1 527 ? -11.826 41.514 -9.916 1.00 81.12 527 LEU A O 1
ATOM 4104 N N . MET A 1 528 ? -13.716 42.212 -10.900 1.00 82.75 528 MET A N 1
ATOM 4105 C CA . MET A 1 528 ? -13.083 42.828 -12.071 1.00 82.75 528 MET A CA 1
ATOM 4106 C C . MET A 1 528 ? -13.049 44.360 -12.005 1.00 82.75 528 MET A C 1
ATOM 4108 O O . MET A 1 528 ? -12.617 45.000 -12.963 1.00 82.75 528 MET A O 1
ATOM 4112 N N . ILE A 1 529 ? -13.470 44.970 -10.890 1.00 83.75 529 ILE A N 1
ATOM 4113 C CA . ILE A 1 529 ? -13.465 46.429 -10.692 1.00 83.75 529 ILE A CA 1
ATOM 4114 C C . ILE A 1 529 ? -12.085 47.017 -11.022 1.00 83.75 529 ILE A C 1
ATOM 4116 O O . ILE A 1 529 ? -11.053 46.516 -10.577 1.00 83.75 529 ILE A O 1
ATOM 4120 N N . GLY A 1 530 ? -12.070 48.087 -11.823 1.00 80.12 530 GLY A N 1
ATOM 4121 C CA . GLY A 1 530 ? -10.842 48.779 -12.224 1.00 80.12 530 GLY A CA 1
ATOM 4122 C C . GLY A 1 530 ? -10.045 48.105 -13.348 1.00 80.12 530 GLY A C 1
ATOM 4123 O O . GLY A 1 530 ? -8.924 48.544 -13.620 1.00 80.12 530 GLY A O 1
ATOM 4124 N N . TYR A 1 531 ? -10.593 47.079 -14.016 1.00 85.94 531 TYR A N 1
ATOM 4125 C CA . TYR A 1 531 ? -9.922 46.352 -15.103 1.00 85.94 531 TYR A CA 1
ATOM 4126 C C . TYR A 1 531 ? -9.366 47.271 -16.194 1.00 85.94 531 TYR A C 1
ATOM 4128 O O . TYR A 1 531 ? -8.197 47.143 -16.548 1.00 85.94 531 TYR A O 1
ATOM 4136 N N . ALA A 1 532 ? -10.145 48.241 -16.686 1.00 83.81 532 ALA A N 1
ATOM 4137 C CA . ALA A 1 532 ? -9.677 49.152 -17.735 1.00 83.81 532 ALA A CA 1
ATOM 4138 C C . ALA A 1 532 ? -8.412 49.932 -17.324 1.00 83.81 532 ALA A C 1
ATOM 4140 O O . ALA A 1 532 ? -7.439 49.992 -18.076 1.00 83.81 532 ALA A O 1
ATOM 4141 N N . GLY A 1 533 ? -8.383 50.461 -16.096 1.00 83.31 533 GLY A N 1
ATOM 4142 C CA . GLY A 1 533 ? -7.209 51.151 -15.553 1.00 83.31 533 GLY A CA 1
ATOM 4143 C C . GLY A 1 533 ? -6.016 50.211 -15.341 1.00 83.31 533 GLY A C 1
ATOM 4144 O O . GLY A 1 533 ? -4.877 50.587 -15.618 1.00 83.31 533 GLY A O 1
ATOM 4145 N N . MET A 1 534 ? -6.262 48.969 -14.905 1.00 84.69 534 MET A N 1
ATOM 4146 C CA . MET A 1 534 ? -5.231 47.925 -14.797 1.00 84.69 534 MET A CA 1
ATOM 4147 C C . MET A 1 534 ? -4.645 47.545 -16.160 1.00 84.69 534 MET A C 1
ATOM 4149 O O . MET A 1 534 ? -3.428 47.390 -16.277 1.00 84.69 534 MET A O 1
ATOM 4153 N N . GLN A 1 535 ? -5.481 47.450 -17.192 1.00 87.62 535 GLN A N 1
ATOM 4154 C CA . GLN A 1 535 ? -5.067 47.089 -18.544 1.00 87.62 535 GLN A CA 1
ATOM 4155 C C . GLN A 1 535 ? -4.208 48.183 -19.180 1.00 87.62 535 GLN A C 1
ATOM 4157 O O . GLN A 1 535 ? -3.121 47.893 -19.678 1.00 87.62 535 GLN A O 1
ATOM 4162 N N . VAL A 1 536 ? -4.636 49.448 -19.098 1.00 86.88 536 VAL A N 1
ATOM 4163 C CA . VAL A 1 536 ? -3.845 50.592 -19.587 1.00 86.88 536 VAL A CA 1
ATOM 4164 C C . VAL A 1 536 ? -2.493 50.649 -18.871 1.00 86.88 536 VAL A C 1
ATOM 4166 O O . VAL A 1 536 ? -1.452 50.798 -19.515 1.00 86.88 536 VAL A O 1
ATOM 4169 N N . ARG A 1 537 ? -2.492 50.440 -17.547 1.00 85.88 537 ARG A N 1
ATOM 4170 C CA . ARG A 1 537 ? -1.272 50.375 -16.733 1.00 85.88 537 ARG A CA 1
ATOM 4171 C C . ARG A 1 537 ? -0.314 49.282 -17.232 1.00 85.88 537 ARG A C 1
ATOM 4173 O O . ARG A 1 537 ? 0.880 49.515 -17.434 1.00 85.88 537 ARG A O 1
ATOM 4180 N N . GLN A 1 538 ? -0.827 48.071 -17.423 1.00 84.81 538 GLN A N 1
ATOM 4181 C CA . GLN A 1 538 ? -0.007 46.914 -17.774 1.00 84.81 538 GLN A CA 1
ATOM 4182 C C . GLN A 1 538 ? 0.526 46.992 -19.216 1.00 84.81 538 GLN A C 1
ATOM 4184 O O . GLN A 1 538 ? 1.690 46.643 -19.443 1.00 84.81 538 GLN A O 1
ATOM 4189 N N . CYS A 1 539 ? -0.267 47.526 -20.154 1.00 87.25 539 CYS A N 1
ATOM 4190 C CA . CYS A 1 539 ? 0.149 47.795 -21.533 1.00 87.25 539 CYS A CA 1
ATOM 4191 C C . CYS A 1 539 ? 1.313 48.788 -21.598 1.00 87.25 539 CYS A C 1
ATOM 4193 O O . CYS A 1 539 ? 2.323 48.497 -22.238 1.00 87.25 539 CYS A O 1
ATOM 4195 N N . LEU A 1 540 ? 1.199 49.936 -20.918 1.00 87.19 540 LEU A N 1
ATOM 4196 C CA . LEU A 1 540 ? 2.232 50.978 -20.940 1.00 87.19 540 LEU A CA 1
ATOM 4197 C C . LEU A 1 540 ? 3.537 50.500 -20.305 1.00 87.19 540 LEU A C 1
ATOM 4199 O O . LEU A 1 540 ? 4.611 50.723 -20.862 1.00 87.19 540 LEU A O 1
ATOM 4203 N N . TRP A 1 541 ? 3.453 49.799 -19.172 1.00 85.00 541 TRP A N 1
ATOM 4204 C CA . TRP A 1 541 ? 4.646 49.287 -18.504 1.00 85.00 541 TRP A CA 1
ATOM 4205 C C . TRP A 1 541 ? 5.350 48.207 -19.329 1.00 85.00 541 TRP A C 1
ATOM 4207 O O . TRP A 1 541 ? 6.552 48.293 -19.575 1.00 85.00 541 TRP A O 1
ATOM 4217 N N . THR A 1 542 ? 4.608 47.190 -19.777 1.00 81.94 542 THR A N 1
ATOM 4218 C CA . THR A 1 542 ? 5.193 46.065 -20.514 1.00 81.94 542 THR A CA 1
ATOM 4219 C C . THR A 1 542 ? 5.684 46.485 -21.894 1.00 81.94 542 THR A C 1
ATOM 4221 O O . THR A 1 542 ? 6.775 46.076 -22.293 1.00 81.94 542 THR A O 1
ATOM 4224 N N . GLY A 1 543 ? 4.914 47.317 -22.599 1.00 83.38 543 GLY A N 1
ATOM 4225 C CA . GLY A 1 543 ? 5.310 47.851 -23.896 1.00 83.38 543 GLY A CA 1
ATOM 4226 C C . GLY A 1 543 ? 6.551 48.734 -23.792 1.00 83.38 543 GLY A C 1
ATOM 4227 O O . GLY A 1 543 ? 7.507 48.513 -24.529 1.00 83.38 543 GLY A O 1
ATOM 4228 N N . GLY A 1 544 ? 6.587 49.660 -22.826 1.00 83.88 544 GLY A N 1
ATOM 4229 C CA . GLY A 1 544 ? 7.745 50.524 -22.584 1.00 83.88 544 GLY A CA 1
ATOM 4230 C C . GLY A 1 544 ? 9.006 49.751 -22.190 1.00 83.88 544 GLY A C 1
ATOM 4231 O O . GLY A 1 544 ? 10.094 50.051 -22.681 1.00 83.88 544 GLY A O 1
ATOM 4232 N N . PHE A 1 545 ? 8.865 48.708 -21.366 1.00 83.69 545 PHE A N 1
ATOM 4233 C CA . PHE A 1 545 ? 9.983 47.849 -20.969 1.00 83.69 545 PHE A CA 1
ATOM 4234 C C . PHE A 1 545 ? 10.616 47.133 -22.171 1.00 83.69 545 PHE A C 1
ATOM 4236 O O . PHE A 1 545 ? 11.818 47.256 -22.394 1.00 83.69 545 PHE A O 1
ATOM 4243 N N . PHE A 1 546 ? 9.824 46.424 -22.983 1.00 79.81 546 PHE A N 1
ATOM 4244 C CA . PHE A 1 546 ? 10.363 45.675 -24.128 1.00 79.81 546 PHE A CA 1
ATOM 4245 C C . PHE A 1 546 ? 10.821 46.571 -25.281 1.00 79.81 546 PHE A C 1
ATOM 4247 O O . PHE A 1 546 ? 11.762 46.212 -25.984 1.00 79.81 546 PHE A O 1
ATOM 4254 N N . LEU A 1 547 ? 10.203 47.744 -25.446 1.00 85.06 547 LEU A N 1
ATOM 4255 C CA . LEU A 1 547 ? 10.635 48.747 -26.418 1.00 85.06 547 LEU A CA 1
ATOM 4256 C C . LEU A 1 547 ? 12.043 49.273 -26.112 1.00 85.06 547 LEU A C 1
ATOM 4258 O O . LEU A 1 547 ? 12.806 49.570 -27.026 1.00 85.06 547 LEU A O 1
ATOM 4262 N N . THR A 1 548 ? 12.382 49.416 -24.831 1.00 85.25 548 THR A N 1
ATOM 4263 C CA . THR A 1 548 ? 13.601 50.119 -24.410 1.00 85.25 548 THR A CA 1
ATOM 4264 C C . THR A 1 548 ? 14.738 49.192 -23.991 1.00 85.25 548 THR A C 1
ATOM 4266 O O . THR A 1 548 ? 15.893 49.607 -24.032 1.00 85.25 548 THR A O 1
ATOM 4269 N N . LEU A 1 549 ? 14.453 47.928 -23.657 1.00 82.19 549 LEU A N 1
ATOM 4270 C CA . LEU A 1 549 ? 15.459 46.966 -23.196 1.00 82.19 549 LEU A CA 1
ATOM 4271 C C . LEU A 1 549 ? 16.610 46.773 -24.193 1.00 82.19 549 LEU A C 1
ATOM 4273 O O . LEU A 1 549 ? 17.770 46.887 -23.806 1.00 82.19 549 LEU A O 1
ATOM 4277 N N . ASP A 1 550 ? 16.307 46.525 -25.468 1.00 77.19 550 ASP A N 1
ATOM 4278 C CA . ASP A 1 550 ? 17.343 46.301 -26.488 1.00 77.19 550 ASP A CA 1
ATOM 4279 C C . ASP A 1 550 ? 18.138 47.579 -26.796 1.00 77.19 550 ASP A C 1
ATOM 4281 O O . ASP A 1 550 ? 19.345 47.517 -27.036 1.00 77.19 550 ASP A O 1
ATOM 4285 N N . LEU A 1 551 ? 17.483 48.743 -26.726 1.00 83.38 551 LEU A N 1
ATOM 4286 C CA . LEU A 1 551 ? 18.127 50.046 -26.911 1.00 83.38 551 LEU A CA 1
ATOM 4287 C C . LEU A 1 551 ? 19.142 50.315 -25.793 1.00 83.38 551 LEU A C 1
ATOM 4289 O O . LEU A 1 551 ? 20.287 50.675 -26.068 1.00 83.38 551 LEU A O 1
ATOM 4293 N N . TYR A 1 552 ? 18.754 50.073 -24.536 1.00 85.31 552 TYR A N 1
ATOM 4294 C CA . TYR A 1 552 ? 19.664 50.207 -23.401 1.00 85.31 552 TYR A CA 1
ATOM 4295 C C . TYR A 1 552 ? 20.760 49.145 -23.406 1.00 85.31 552 TYR A C 1
ATOM 4297 O O . TYR A 1 552 ? 21.886 49.465 -23.047 1.00 85.31 552 TYR A O 1
ATOM 4305 N N . LYS A 1 553 ? 20.494 47.910 -23.851 1.00 79.81 553 LYS A N 1
ATOM 4306 C CA . LYS A 1 553 ? 21.551 46.898 -24.020 1.00 79.81 553 LYS A CA 1
ATOM 4307 C C . LYS A 1 553 ? 22.608 47.344 -25.026 1.00 79.81 553 LYS A C 1
ATOM 4309 O O . LYS A 1 553 ? 23.793 47.262 -24.716 1.00 79.81 553 LYS A O 1
ATOM 4314 N N . GLY A 1 554 ? 22.190 47.878 -26.176 1.00 81.06 554 GLY A N 1
ATOM 4315 C CA . GLY A 1 554 ? 23.105 48.439 -27.170 1.00 81.06 554 GLY A CA 1
ATOM 4316 C C . GLY A 1 554 ? 23.943 49.587 -26.602 1.00 81.06 554 GLY A C 1
ATOM 4317 O O . GLY A 1 554 ? 25.166 49.566 -26.710 1.00 81.06 554 GLY A O 1
ATOM 4318 N N . TRP A 1 555 ? 23.303 50.537 -25.917 1.00 83.12 555 TRP A N 1
ATOM 4319 C CA . TRP A 1 555 ? 23.989 51.687 -25.323 1.00 83.12 555 TRP A CA 1
ATOM 4320 C C . TRP A 1 555 ? 24.931 51.315 -24.166 1.00 83.12 555 TRP A C 1
ATOM 4322 O O . TRP A 1 555 ? 26.058 51.785 -24.116 1.00 83.12 555 TRP A O 1
ATOM 4332 N N . VAL A 1 556 ? 24.522 50.437 -23.247 1.00 83.62 556 VAL A N 1
ATOM 4333 C CA . VAL A 1 556 ? 25.372 50.030 -22.113 1.00 83.62 556 VAL A CA 1
ATOM 4334 C C . VAL A 1 556 ? 26.552 49.174 -22.587 1.00 83.62 556 VAL A C 1
ATOM 4336 O O . VAL A 1 556 ? 27.639 49.269 -22.018 1.00 83.62 556 VAL A O 1
ATOM 4339 N N . SER A 1 557 ? 26.378 48.384 -23.654 1.00 79.50 557 SER A N 1
ATOM 4340 C CA . SER A 1 557 ? 27.457 47.563 -24.219 1.00 79.50 557 SER A CA 1
ATOM 4341 C C . SER A 1 557 ? 28.623 48.373 -24.799 1.00 79.50 557 SER A C 1
ATOM 4343 O O . SER A 1 557 ? 29.731 47.848 -24.865 1.00 79.50 557 SER A O 1
ATOM 4345 N N . SER A 1 558 ? 28.413 49.647 -25.163 1.00 80.12 558 SER A N 1
ATOM 4346 C CA . SER A 1 558 ? 29.493 50.528 -25.634 1.00 80.12 558 SER A CA 1
ATOM 4347 C C . SER A 1 558 ? 30.303 51.169 -24.501 1.00 80.12 558 SER A C 1
ATOM 4349 O O . SER A 1 558 ? 31.379 51.702 -24.760 1.00 80.12 558 SER A O 1
ATOM 4351 N N . VAL A 1 559 ? 29.813 51.111 -23.256 1.00 80.81 559 VAL A N 1
ATOM 4352 C CA . VAL A 1 559 ? 30.411 51.797 -22.095 1.00 80.81 559 VAL A CA 1
ATOM 4353 C C . VAL A 1 559 ? 30.934 50.816 -21.041 1.00 80.81 559 VAL A C 1
ATOM 4355 O O . VAL A 1 559 ? 31.918 51.098 -20.363 1.00 80.81 559 VAL A O 1
ATOM 4358 N N . VAL A 1 560 ? 30.300 49.651 -20.889 1.00 81.00 560 VAL A N 1
ATOM 4359 C CA . VAL A 1 560 ? 30.623 48.664 -19.849 1.00 81.00 560 VAL A CA 1
ATOM 4360 C C . VAL A 1 560 ? 30.991 47.343 -20.507 1.00 81.00 560 VAL A C 1
ATOM 4362 O O . VAL A 1 560 ? 30.178 46.777 -21.224 1.00 81.00 560 VAL A O 1
ATOM 4365 N N . SER A 1 561 ? 32.184 46.809 -20.242 1.00 75.25 561 SER A N 1
ATOM 4366 C CA . SER A 1 561 ? 32.657 45.543 -20.831 1.00 75.25 561 SER A CA 1
ATOM 4367 C C . SER A 1 561 ? 32.117 44.289 -20.128 1.00 75.25 561 SER A C 1
ATOM 4369 O O . SER A 1 561 ? 32.011 43.228 -20.740 1.00 75.25 561 SER A O 1
ATOM 4371 N N . ASN A 1 562 ? 31.747 44.391 -18.847 1.00 80.38 562 ASN A N 1
ATOM 4372 C CA . ASN A 1 562 ? 31.245 43.259 -18.070 1.00 80.38 562 ASN A CA 1
ATOM 4373 C C . ASN A 1 562 ? 29.787 42.927 -18.439 1.00 80.38 562 ASN A C 1
ATOM 4375 O O . ASN A 1 562 ? 28.878 43.716 -18.187 1.00 80.38 562 ASN A O 1
ATOM 4379 N N . LYS A 1 563 ? 29.558 41.716 -18.960 1.00 73.56 563 LYS A N 1
ATOM 4380 C CA . LYS A 1 563 ? 28.245 41.229 -19.416 1.00 73.56 563 LYS A CA 1
ATOM 4381 C C . LYS A 1 563 ? 27.165 41.214 -18.325 1.00 73.56 563 LYS A C 1
ATOM 4383 O O . LYS A 1 563 ? 26.026 41.583 -18.591 1.00 73.56 563 LYS A O 1
ATOM 4388 N N . LEU A 1 564 ? 27.513 40.845 -17.090 1.00 72.12 564 LEU A N 1
ATOM 4389 C CA . LEU A 1 564 ? 26.568 40.865 -15.968 1.00 72.12 564 LEU A CA 1
ATOM 4390 C C . LEU A 1 564 ? 26.158 42.303 -15.631 1.00 72.12 564 LEU A C 1
ATOM 4392 O O . LEU A 1 564 ? 24.979 42.582 -15.424 1.00 72.12 564 LEU A O 1
ATOM 4396 N N . ALA A 1 565 ? 27.123 43.225 -15.623 1.00 74.19 565 ALA A N 1
ATOM 4397 C CA . ALA A 1 565 ? 26.855 44.641 -15.395 1.00 74.19 565 ALA A CA 1
ATOM 4398 C C . ALA A 1 565 ? 26.031 45.255 -16.541 1.00 74.19 565 ALA A C 1
ATOM 4400 O O . ALA A 1 565 ? 25.129 46.047 -16.275 1.00 74.19 565 ALA A O 1
ATOM 4401 N N . GLN A 1 566 ? 26.266 44.841 -17.793 1.00 79.62 566 GLN A N 1
ATOM 4402 C CA . GLN A 1 566 ? 25.442 45.236 -18.939 1.00 79.62 566 GLN A CA 1
ATOM 4403 C C . GLN A 1 566 ? 23.979 44.810 -18.761 1.00 79.62 566 GLN A C 1
ATOM 4405 O O . GLN A 1 566 ? 23.073 45.634 -18.901 1.00 79.62 566 GLN A O 1
ATOM 4410 N N . ASP A 1 567 ? 23.734 43.541 -18.425 1.00 74.44 567 ASP A N 1
ATOM 4411 C CA . ASP A 1 567 ? 22.383 42.997 -18.252 1.00 74.44 567 ASP A CA 1
ATOM 4412 C C . ASP A 1 567 ? 21.650 43.623 -17.048 1.00 74.44 567 ASP A C 1
ATOM 4414 O O . ASP A 1 567 ? 20.453 43.913 -17.129 1.00 74.44 567 ASP A O 1
ATOM 4418 N N . VAL A 1 568 ? 22.370 43.915 -15.960 1.00 77.50 568 VAL A N 1
ATOM 4419 C CA . VAL A 1 568 ? 21.830 44.592 -14.768 1.00 77.50 568 VAL A CA 1
ATOM 4420 C C . VAL A 1 568 ? 21.470 46.051 -15.050 1.00 77.50 568 VAL A C 1
ATOM 4422 O O . VAL A 1 568 ? 20.349 46.470 -14.756 1.00 77.50 568 VAL A O 1
ATOM 4425 N N . LEU A 1 569 ? 22.389 46.827 -15.630 1.00 80.38 569 LEU A N 1
ATOM 4426 C CA . LEU A 1 569 ? 22.185 48.256 -15.887 1.00 80.38 569 LEU A CA 1
ATOM 4427 C C . LEU A 1 569 ? 21.126 48.490 -16.969 1.00 80.38 569 LEU A C 1
ATOM 4429 O O . LEU A 1 569 ? 20.271 49.361 -16.810 1.00 80.38 569 LEU A O 1
ATOM 4433 N N . SER A 1 570 ? 21.129 47.682 -18.034 1.00 80.88 570 SER A N 1
ATOM 4434 C CA . SER A 1 570 ? 20.105 47.760 -19.083 1.00 80.88 570 SER A CA 1
ATOM 4435 C C . SER A 1 570 ? 18.724 47.335 -18.577 1.00 80.88 570 SER A C 1
ATOM 4437 O O . SER A 1 570 ? 17.734 48.003 -18.878 1.00 80.88 570 SER A O 1
ATOM 4439 N N . GLY A 1 571 ? 18.647 46.282 -17.754 1.00 78.25 571 GLY A N 1
ATOM 4440 C CA . GLY A 1 571 ? 17.406 45.846 -17.111 1.00 78.25 571 GLY A CA 1
ATOM 4441 C C . GLY A 1 571 ? 16.844 46.890 -16.142 1.00 78.25 571 GLY A C 1
ATOM 4442 O O . GLY A 1 571 ? 15.635 47.137 -16.139 1.00 78.25 571 GLY A O 1
ATOM 4443 N N . PHE A 1 572 ? 17.713 47.548 -15.369 1.00 82.44 572 PHE A N 1
ATOM 4444 C CA . PHE A 1 572 ? 17.326 48.644 -14.480 1.00 82.44 572 PHE A CA 1
ATOM 4445 C C . PHE A 1 572 ? 16.824 49.863 -15.265 1.00 82.44 572 PHE A C 1
ATOM 4447 O O . PHE A 1 572 ? 15.740 50.365 -14.970 1.00 82.44 572 PHE A O 1
ATOM 4454 N N . ALA A 1 573 ? 17.561 50.306 -16.291 1.00 81.69 573 ALA A N 1
ATOM 4455 C CA . ALA A 1 573 ? 17.191 51.453 -17.123 1.00 81.69 573 ALA A CA 1
ATOM 4456 C C . ALA A 1 573 ? 15.861 51.226 -17.862 1.00 81.69 573 ALA A C 1
ATOM 4458 O O . ALA A 1 573 ? 14.973 52.077 -17.810 1.00 81.69 573 ALA A O 1
ATOM 4459 N N . ALA A 1 574 ? 15.663 50.044 -18.456 1.00 81.44 574 ALA A N 1
ATOM 4460 C CA . ALA A 1 574 ? 14.398 49.672 -19.092 1.00 81.44 574 ALA A CA 1
ATOM 4461 C C . ALA A 1 574 ? 13.234 49.631 -18.085 1.00 81.44 574 ALA A C 1
ATOM 4463 O O . ALA A 1 574 ? 12.128 50.098 -18.370 1.00 81.44 574 ALA A O 1
ATOM 4464 N N . GLY A 1 575 ? 13.485 49.111 -16.877 1.00 79.12 575 GLY A N 1
ATOM 4465 C CA . GLY A 1 575 ? 12.518 49.106 -15.779 1.00 79.12 575 GLY A CA 1
ATOM 4466 C C . GLY A 1 575 ? 12.145 50.513 -15.299 1.00 79.12 575 GLY A C 1
ATOM 4467 O O . GLY A 1 575 ? 10.965 50.786 -15.056 1.00 79.12 575 GLY A O 1
ATOM 4468 N N . ALA A 1 576 ? 13.117 51.423 -15.209 1.00 81.88 576 ALA A N 1
ATOM 4469 C CA . ALA A 1 576 ? 12.903 52.821 -14.840 1.00 81.88 576 ALA A CA 1
ATOM 4470 C C . ALA A 1 576 ? 12.099 53.578 -15.910 1.00 81.88 576 ALA A C 1
ATOM 4472 O O . ALA A 1 576 ? 11.136 54.270 -15.574 1.00 81.88 576 ALA A O 1
ATOM 4473 N N . THR A 1 577 ? 12.399 53.375 -17.195 1.00 82.62 577 THR A N 1
ATOM 4474 C CA . THR A 1 577 ? 11.665 54.009 -18.303 1.00 82.62 577 THR A CA 1
ATOM 4475 C C . THR A 1 577 ? 10.234 53.491 -18.415 1.00 82.62 577 THR A C 1
ATOM 4477 O O . THR A 1 577 ? 9.295 54.285 -18.480 1.00 82.62 577 THR A O 1
ATOM 4480 N N . GLY A 1 578 ? 10.026 52.174 -18.304 1.00 81.31 578 GLY A N 1
ATOM 4481 C CA . GLY A 1 578 ? 8.678 51.604 -18.206 1.00 81.31 578 GLY A CA 1
ATOM 4482 C C . GLY A 1 578 ? 7.906 52.127 -16.986 1.00 81.31 578 GLY A C 1
ATOM 4483 O O . GLY A 1 578 ? 6.690 52.311 -17.043 1.00 81.31 578 GLY A O 1
ATOM 4484 N N . THR A 1 579 ? 8.602 52.421 -15.884 1.00 78.94 579 THR A N 1
ATOM 4485 C CA . THR A 1 579 ? 8.003 53.034 -14.689 1.00 78.94 579 THR A CA 1
ATOM 4486 C C . THR A 1 579 ? 7.588 54.479 -14.930 1.00 78.94 579 THR A C 1
ATOM 4488 O O . THR A 1 579 ? 6.485 54.846 -14.530 1.00 78.94 579 THR A O 1
ATOM 4491 N N . ALA A 1 580 ? 8.417 55.277 -15.604 1.00 82.25 580 ALA A N 1
ATOM 4492 C CA . ALA A 1 580 ? 8.082 56.650 -15.967 1.00 82.25 580 ALA A CA 1
ATOM 4493 C C . ALA A 1 580 ? 6.822 56.696 -16.849 1.00 82.25 580 ALA A C 1
ATOM 4495 O O . ALA A 1 580 ? 5.8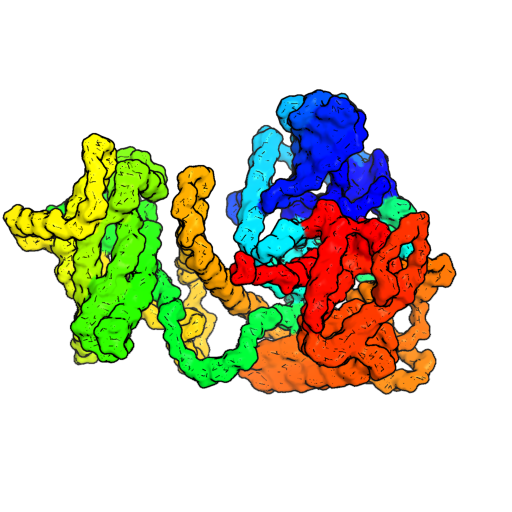78 57.413 -16.537 1.00 82.25 580 ALA A O 1
ATOM 4496 N N . MET A 1 581 ? 6.731 55.838 -17.869 1.00 83.62 581 MET A N 1
ATOM 4497 C CA . MET A 1 581 ? 5.561 55.786 -18.761 1.00 83.62 581 MET A CA 1
ATOM 4498 C C . MET A 1 581 ? 4.256 55.397 -18.043 1.00 83.62 581 MET A C 1
ATOM 4500 O O . MET A 1 581 ? 3.170 55.783 -18.472 1.00 83.62 581 MET A O 1
ATOM 4504 N N . ASN A 1 582 ? 4.359 54.636 -16.950 1.00 85.56 582 ASN A N 1
ATOM 4505 C CA . ASN A 1 582 ? 3.238 54.015 -16.243 1.00 85.56 582 ASN A CA 1
ATOM 4506 C C . ASN A 1 582 ? 2.981 54.595 -14.830 1.00 85.56 582 ASN A C 1
ATOM 4508 O O . ASN A 1 582 ? 2.202 54.052 -14.040 1.00 85.56 582 ASN A O 1
ATOM 4512 N N . CYS A 1 583 ? 3.692 55.642 -14.408 1.00 82.38 583 CYS A N 1
ATOM 4513 C CA . CYS A 1 583 ? 3.542 56.122 -13.034 1.00 82.38 583 CYS A CA 1
ATOM 4514 C C . CYS A 1 583 ? 2.180 56.786 -12.818 1.00 82.38 583 CYS A C 1
ATOM 4516 O O . CYS A 1 583 ? 1.457 56.406 -11.897 1.00 82.38 583 CYS A O 1
ATOM 4518 N N . TRP A 1 584 ? 1.818 57.694 -13.722 1.00 83.69 584 TRP A N 1
ATOM 4519 C CA . TRP A 1 584 ? 0.578 58.467 -13.677 1.00 83.69 584 TRP A CA 1
ATOM 4520 C C . TRP A 1 584 ? -0.682 57.606 -13.757 1.00 83.69 584 TRP A C 1
ATOM 4522 O O . TRP A 1 584 ? -1.639 57.825 -13.014 1.00 83.69 584 TRP A O 1
ATOM 4532 N N . THR A 1 585 ? -0.663 56.564 -14.582 1.00 84.69 585 THR A N 1
ATOM 4533 C CA . THR A 1 585 ? -1.767 55.610 -14.712 1.00 84.69 585 THR A CA 1
ATOM 4534 C C . THR A 1 585 ? -1.997 54.818 -13.430 1.00 84.69 585 THR A C 1
ATOM 4536 O O . THR A 1 585 ? -3.130 54.572 -13.039 1.00 84.69 585 THR A O 1
ATOM 4539 N N . ASP A 1 586 ? -0.942 54.435 -12.722 1.00 78.69 586 ASP A N 1
ATOM 4540 C CA . ASP A 1 586 ? -1.071 53.657 -11.490 1.00 78.69 586 ASP A CA 1
ATOM 4541 C C . ASP A 1 586 ? -1.623 54.489 -10.321 1.00 78.69 586 ASP A C 1
ATOM 4543 O O . ASP A 1 586 ? -2.378 53.962 -9.505 1.00 78.69 586 ASP A O 1
ATOM 4547 N N . VAL A 1 587 ? -1.302 55.790 -10.268 1.00 77.81 587 VAL A N 1
ATOM 4548 C CA . VAL A 1 587 ? -1.889 56.734 -9.299 1.00 77.81 587 VAL A CA 1
ATOM 4549 C C . VAL A 1 587 ? -3.393 56.880 -9.546 1.00 77.81 587 VAL A C 1
ATOM 4551 O O . VAL A 1 587 ? -4.187 56.651 -8.632 1.00 77.81 587 VAL A O 1
ATOM 4554 N N . CYS A 1 588 ? -3.794 57.157 -10.792 1.00 80.12 588 CYS A N 1
ATOM 4555 C CA . CYS A 1 588 ? -5.205 57.325 -11.162 1.00 80.12 588 CYS A CA 1
ATOM 4556 C C . CYS A 1 588 ? -6.010 56.042 -10.925 1.00 80.12 588 CYS A C 1
ATOM 4558 O O . CYS A 1 588 ? -7.085 56.065 -10.327 1.00 80.12 588 CYS A O 1
ATOM 4560 N N . ARG A 1 589 ? -5.451 54.893 -11.325 1.00 83.31 589 ARG A N 1
ATOM 4561 C CA . ARG A 1 589 ? -6.041 53.574 -11.085 1.00 83.31 589 ARG A CA 1
ATOM 4562 C C . ARG A 1 589 ? -6.279 53.325 -9.602 1.00 83.31 589 ARG A C 1
ATOM 4564 O O . ARG A 1 589 ? -7.375 52.924 -9.241 1.00 83.31 589 ARG A O 1
ATOM 4571 N N . SER A 1 590 ? -5.270 53.548 -8.760 1.00 76.44 590 SER A N 1
ATOM 4572 C CA . SER A 1 590 ? -5.356 53.278 -7.321 1.00 76.44 590 SER A CA 1
ATOM 4573 C C . SER A 1 590 ? -6.487 54.074 -6.663 1.00 76.44 590 SER A C 1
ATOM 4575 O O . SER A 1 590 ? -7.234 53.518 -5.863 1.00 76.44 590 SER A O 1
ATOM 4577 N N . ILE A 1 591 ? -6.669 55.342 -7.043 1.00 76.12 591 ILE A N 1
ATOM 4578 C CA . ILE A 1 591 ? -7.726 56.209 -6.498 1.00 76.12 591 ILE A CA 1
ATOM 4579 C C . ILE A 1 591 ? -9.114 55.730 -6.943 1.00 76.12 591 ILE A C 1
ATOM 4581 O O . ILE A 1 591 ? -9.978 55.480 -6.100 1.00 76.12 591 ILE A O 1
ATOM 4585 N N . VAL A 1 592 ? -9.309 55.526 -8.250 1.00 79.44 592 VAL A N 1
ATOM 4586 C CA . VAL A 1 592 ? -10.596 55.080 -8.814 1.00 79.44 592 VAL A CA 1
ATOM 4587 C C . VAL A 1 592 ? -10.976 53.686 -8.302 1.00 79.44 592 VAL A C 1
ATOM 4589 O O . VAL A 1 592 ? -12.116 53.457 -7.905 1.00 79.44 592 VAL A O 1
ATOM 4592 N N . GLN A 1 593 ? -10.016 52.760 -8.266 1.00 80.00 593 GLN A N 1
ATOM 4593 C CA . GLN A 1 593 ? -10.225 51.372 -7.852 1.00 80.00 593 GLN A CA 1
ATOM 4594 C C . GLN A 1 593 ? -10.514 51.262 -6.352 1.00 80.00 593 GLN A C 1
ATOM 4596 O O . GLN A 1 593 ? -11.422 50.528 -5.973 1.00 80.00 593 GLN A O 1
ATOM 4601 N N . LYS A 1 594 ? -9.810 52.016 -5.493 1.00 79.12 594 LYS A N 1
ATOM 4602 C CA . LYS A 1 594 ? -10.084 52.030 -4.045 1.00 79.12 594 LYS A CA 1
ATOM 4603 C C . LYS A 1 594 ? -11.446 52.625 -3.721 1.00 79.12 594 LYS A C 1
ATOM 4605 O O . LYS A 1 594 ? -12.136 52.070 -2.876 1.00 79.12 594 LYS A O 1
ATOM 4610 N N . LYS A 1 595 ? -11.840 53.711 -4.395 1.00 79.00 595 LYS A N 1
ATOM 4611 C CA . LYS A 1 595 ? -13.170 54.311 -4.219 1.00 79.00 595 LYS A CA 1
ATOM 4612 C C . LYS A 1 595 ? -14.267 53.318 -4.611 1.00 79.00 595 LYS A C 1
ATOM 4614 O O . LYS A 1 595 ? -15.120 53.001 -3.796 1.00 79.00 595 LYS A O 1
ATOM 4619 N N . ALA A 1 596 ? -14.152 52.725 -5.800 1.00 75.62 596 ALA A N 1
ATOM 4620 C CA . ALA A 1 596 ? -15.115 51.742 -6.287 1.00 75.62 596 ALA A CA 1
ATOM 4621 C C . ALA A 1 596 ? -15.168 50.457 -5.437 1.00 75.62 596 ALA A C 1
ATOM 4623 O O . ALA A 1 596 ? -16.231 49.854 -5.320 1.00 75.62 596 ALA A O 1
ATOM 4624 N N . LEU A 1 597 ? -14.047 50.027 -4.842 1.00 77.00 597 LEU A N 1
ATOM 4625 C CA . LEU A 1 597 ? -14.013 48.905 -3.897 1.00 77.00 597 LEU A CA 1
ATOM 4626 C C . LEU A 1 597 ? -14.584 49.282 -2.526 1.00 77.00 597 LEU A C 1
ATOM 4628 O O . LEU A 1 597 ? -15.285 48.468 -1.935 1.00 77.00 597 LEU A O 1
ATOM 4632 N N . ALA A 1 598 ? -14.343 50.492 -2.022 1.00 75.94 598 ALA A N 1
ATOM 4633 C CA . ALA A 1 598 ? -14.940 50.955 -0.769 1.00 75.94 598 ALA A CA 1
ATOM 4634 C C . ALA A 1 598 ? -16.476 50.958 -0.855 1.00 75.94 598 ALA A C 1
ATOM 4636 O O . ALA A 1 598 ? -17.146 50.441 0.037 1.00 75.94 598 ALA A O 1
ATOM 4637 N N . ASP A 1 599 ? -17.013 51.400 -1.995 1.00 74.94 599 ASP A N 1
ATOM 4638 C CA . ASP A 1 599 ? -18.447 51.379 -2.300 1.00 74.94 599 ASP A CA 1
ATOM 4639 C C . ASP A 1 599 ? -19.034 49.947 -2.322 1.00 74.94 599 ASP A C 1
ATOM 4641 O O . ASP A 1 599 ? -20.245 49.754 -2.203 1.00 74.94 599 ASP A O 1
ATOM 4645 N N . THR A 1 600 ? -18.204 48.899 -2.450 1.00 69.62 600 THR A N 1
ATOM 4646 C CA . THR A 1 600 ? -18.691 47.508 -2.389 1.00 69.62 600 THR A CA 1
ATOM 4647 C C . THR A 1 600 ? -19.026 47.025 -0.982 1.00 69.62 600 THR A C 1
ATOM 4649 O O . THR A 1 600 ? -19.799 46.072 -0.871 1.00 69.62 600 THR A O 1
ATOM 4652 N N . PHE A 1 601 ? -18.512 47.687 0.059 1.00 70.88 601 PHE A N 1
ATOM 4653 C CA . PHE A 1 601 ? -18.824 47.374 1.456 1.00 70.88 601 PHE A CA 1
ATOM 4654 C C . PHE A 1 601 ? -20.124 48.022 1.945 1.00 70.88 601 PHE A C 1
ATOM 4656 O O . PHE A 1 601 ? -20.638 47.618 2.987 1.00 70.88 601 PHE A O 1
ATOM 4663 N N . ASP A 1 602 ? -20.672 48.982 1.194 1.00 71.81 602 ASP A N 1
ATOM 4664 C CA . ASP A 1 602 ? -21.982 49.570 1.463 1.00 71.81 602 ASP A CA 1
ATOM 4665 C C . ASP A 1 602 ? -23.070 48.866 0.620 1.00 71.81 602 ASP A C 1
ATOM 4667 O O . ASP A 1 602 ? -23.089 48.986 -0.616 1.00 71.81 602 ASP A O 1
ATOM 4671 N N . PRO A 1 603 ? -23.986 48.104 1.250 1.00 64.88 603 PRO A N 1
ATOM 4672 C CA . PRO A 1 603 ? -25.056 47.406 0.546 1.00 64.88 603 PRO A CA 1
ATOM 4673 C C . PRO A 1 603 ? -26.127 48.342 -0.042 1.00 64.88 603 PRO A C 1
ATOM 4675 O O . PRO A 1 603 ? -26.912 47.880 -0.871 1.00 64.88 603 PRO A O 1
ATOM 4678 N N . ALA A 1 604 ? -26.171 49.627 0.336 1.00 69.38 604 ALA A N 1
ATOM 4679 C CA . ALA A 1 604 ? -27.136 50.597 -0.190 1.00 69.38 604 ALA A CA 1
ATOM 4680 C C . ALA A 1 604 ? -26.796 51.083 -1.614 1.00 69.38 604 ALA A C 1
ATOM 4682 O O . ALA A 1 604 ? -27.671 51.569 -2.333 1.00 69.38 604 ALA A O 1
ATOM 4683 N N . ILE A 1 605 ? -25.542 50.932 -2.055 1.00 71.06 605 ILE A N 1
ATOM 4684 C CA . ILE A 1 605 ? -25.086 51.387 -3.375 1.00 71.06 605 ILE A CA 1
ATOM 4685 C C . ILE A 1 605 ? -25.456 50.340 -4.448 1.00 71.06 605 ILE A C 1
ATOM 4687 O O . ILE A 1 605 ? -25.069 49.176 -4.309 1.00 71.06 605 ILE A O 1
ATOM 4691 N N . PRO A 1 606 ? -26.134 50.701 -5.557 1.00 67.56 606 PRO A N 1
ATOM 4692 C CA . PRO A 1 606 ? -26.603 49.753 -6.575 1.00 67.56 606 PRO A CA 1
ATOM 4693 C C . PRO A 1 606 ? -25.467 49.012 -7.297 1.00 67.56 606 PRO A C 1
ATOM 4695 O O . PRO A 1 606 ? -24.340 49.498 -7.407 1.00 67.56 606 PRO A O 1
ATOM 4698 N N . ARG A 1 607 ? -25.748 47.794 -7.785 1.00 68.81 607 ARG A N 1
ATOM 4699 C CA . ARG A 1 607 ? -24.762 46.943 -8.477 1.00 68.81 607 ARG A CA 1
ATOM 4700 C C . ARG A 1 607 ? -24.243 47.618 -9.759 1.00 68.81 607 ARG A C 1
ATOM 4702 O O . ARG A 1 607 ? -25.060 48.083 -10.552 1.00 68.81 607 ARG A O 1
ATOM 4709 N N . PRO A 1 608 ? -22.917 47.636 -10.000 1.00 65.56 608 PRO A N 1
ATOM 4710 C CA . PRO A 1 608 ? -22.370 48.175 -11.239 1.00 65.56 608 PRO A CA 1
ATOM 4711 C C . PRO A 1 608 ? -22.823 47.338 -12.442 1.00 65.56 608 PRO A C 1
ATOM 4713 O O . PRO A 1 608 ? -22.972 46.116 -12.347 1.00 65.56 608 PRO A O 1
ATOM 4716 N N . SER A 1 609 ? -23.036 47.995 -13.583 1.00 71.94 609 SER A N 1
ATOM 4717 C CA . SER A 1 609 ? -23.390 47.318 -14.834 1.00 71.94 609 SER A CA 1
ATOM 4718 C C . SER A 1 609 ? -22.250 46.415 -15.319 1.00 71.94 609 SER A C 1
ATOM 4720 O O . SER A 1 609 ? -21.086 46.614 -14.970 1.00 71.94 609 SER A O 1
ATOM 4722 N N . PHE A 1 610 ? -22.570 45.429 -16.163 1.00 69.00 610 PHE A N 1
ATOM 4723 C CA . PHE A 1 610 ? -21.588 44.469 -16.688 1.00 69.00 610 PHE A CA 1
ATOM 4724 C C . PHE A 1 610 ? -20.385 45.137 -17.378 1.00 69.00 610 PHE A C 1
ATOM 4726 O O . PHE A 1 610 ? -19.259 44.670 -17.249 1.00 69.00 610 PHE A O 1
ATOM 4733 N N . LEU A 1 611 ? -20.609 46.264 -18.059 1.00 71.25 611 LEU A N 1
ATOM 4734 C CA . LEU A 1 611 ? -19.564 46.998 -18.779 1.00 71.25 611 LEU A CA 1
ATOM 4735 C C . LEU A 1 611 ? -18.808 48.015 -17.911 1.00 71.25 611 LEU A C 1
ATOM 4737 O O . LEU A 1 611 ? -17.757 48.498 -18.328 1.00 71.25 611 LEU A O 1
ATOM 4741 N N . ALA A 1 612 ? -19.299 48.339 -16.711 1.00 75.62 612 ALA A N 1
ATOM 4742 C CA . ALA A 1 612 ? -18.707 49.377 -15.867 1.00 75.62 612 ALA A CA 1
ATOM 4743 C C . ALA A 1 612 ? -17.221 49.134 -15.519 1.00 75.62 612 ALA A C 1
ATOM 4745 O O . ALA A 1 612 ? -16.446 50.086 -15.618 1.00 75.62 612 ALA A O 1
ATOM 4746 N N . PRO A 1 613 ? -16.764 47.904 -15.195 1.00 76.44 613 PRO A N 1
ATOM 4747 C CA . PRO A 1 613 ? -15.348 47.657 -14.901 1.00 76.44 613 PRO A CA 1
ATOM 4748 C C . PRO A 1 613 ? -14.406 47.836 -16.106 1.00 76.44 613 PRO A C 1
ATOM 4750 O O . PRO A 1 613 ? -13.198 48.026 -15.934 1.00 76.44 613 PRO A O 1
ATOM 4753 N N . TYR A 1 614 ? -14.959 47.788 -17.320 1.00 78.81 614 TYR A N 1
ATOM 4754 C CA . TYR A 1 614 ? -14.236 47.870 -18.590 1.00 78.81 614 TYR A CA 1
ATOM 4755 C C . TYR A 1 614 ? -14.243 49.282 -19.194 1.00 78.81 614 TYR A C 1
ATOM 4757 O O . TYR A 1 614 ? -13.601 49.507 -20.218 1.00 78.81 614 TYR A O 1
ATOM 4765 N N . ASN A 1 615 ? -14.926 50.245 -18.566 1.00 80.00 615 ASN A N 1
ATOM 4766 C CA . ASN A 1 615 ? -14.978 51.626 -19.033 1.00 80.00 615 ASN A CA 1
ATOM 4767 C C . ASN A 1 615 ? -13.721 52.411 -18.591 1.00 80.00 615 ASN A C 1
ATOM 4769 O O . ASN A 1 615 ? -13.500 52.567 -17.388 1.00 80.00 615 ASN A O 1
ATOM 4773 N N . PRO A 1 616 ? -12.907 52.952 -19.518 1.00 80.12 616 PRO A N 1
ATOM 4774 C CA . PRO A 1 616 ? -11.727 53.742 -19.170 1.00 80.12 616 PRO A CA 1
ATOM 4775 C C . PRO A 1 616 ? -12.038 55.215 -18.844 1.00 80.12 616 PRO A C 1
ATOM 4777 O O . PRO A 1 616 ? -11.156 55.924 -18.367 1.00 80.12 616 PRO A O 1
ATOM 4780 N N . VAL A 1 617 ? -13.258 55.708 -19.087 1.00 82.31 617 VAL A N 1
ATOM 4781 C CA . VAL A 1 617 ? -13.607 57.130 -18.894 1.00 82.31 617 VAL A CA 1
ATOM 4782 C C . VAL A 1 617 ? -13.361 57.623 -17.457 1.00 82.31 617 VAL A C 1
ATOM 4784 O O . VAL A 1 617 ? -12.681 58.641 -17.320 1.00 82.31 617 VAL A O 1
ATOM 4787 N N . PRO A 1 618 ? -13.792 56.912 -16.388 1.00 80.62 618 PRO A N 1
ATOM 4788 C CA . PRO A 1 618 ? -13.552 57.344 -15.004 1.00 80.62 618 PRO A CA 1
ATOM 4789 C C . PRO A 1 618 ? -12.065 57.484 -14.657 1.00 80.62 618 PRO A C 1
ATOM 4791 O O . PRO A 1 618 ? -11.669 58.280 -13.810 1.00 80.62 618 PRO A O 1
ATOM 4794 N N . PHE A 1 619 ? -11.228 56.694 -15.324 1.00 81.06 619 PHE A N 1
ATOM 4795 C CA . PHE A 1 619 ? -9.789 56.707 -15.140 1.00 81.06 619 PHE A CA 1
ATOM 4796 C C . PHE A 1 619 ? -9.145 57.957 -15.760 1.00 81.06 619 PHE A C 1
ATOM 4798 O O . PHE A 1 619 ? -8.320 58.603 -15.114 1.00 81.06 619 PHE A O 1
ATOM 4805 N N . PHE A 1 620 ? -9.544 58.342 -16.976 1.00 83.12 620 PHE A N 1
ATOM 4806 C CA . PHE A 1 620 ? -9.028 59.552 -17.626 1.00 83.12 620 PHE A CA 1
ATOM 4807 C C . PHE A 1 620 ? -9.582 60.841 -17.008 1.00 83.12 620 PHE A C 1
ATOM 4809 O O . PHE A 1 620 ? -8.854 61.831 -16.923 1.00 83.12 620 PHE A O 1
ATOM 4816 N N . SER A 1 621 ? -10.827 60.830 -16.522 1.00 84.31 621 SER A N 1
ATOM 4817 C CA . SER A 1 621 ? -11.390 61.975 -15.797 1.00 84.31 621 SER A CA 1
ATOM 4818 C C . SER A 1 621 ? -10.644 62.248 -14.490 1.00 84.31 621 SER A C 1
ATOM 4820 O O . SER A 1 621 ? -10.372 63.404 -14.177 1.00 84.31 621 SER A O 1
ATOM 4822 N N . GLU A 1 622 ? -10.250 61.201 -13.756 1.00 82.62 622 GLU A N 1
ATOM 4823 C CA . GLU A 1 622 ? -9.466 61.358 -12.525 1.00 82.62 622 GLU A CA 1
ATOM 4824 C C . GLU A 1 622 ? -8.046 61.869 -12.814 1.00 82.62 622 GLU A C 1
ATOM 4826 O O . GLU A 1 622 ? -7.534 62.723 -12.093 1.00 82.62 622 GLU A O 1
ATOM 4831 N N . ALA A 1 623 ? -7.430 61.422 -13.915 1.00 81.25 623 ALA A N 1
ATOM 4832 C CA . ALA A 1 623 ? -6.134 61.940 -14.356 1.00 81.25 623 ALA A CA 1
ATOM 4833 C C . ALA A 1 623 ? -6.186 63.446 -14.665 1.00 81.25 623 ALA A C 1
ATOM 4835 O O . ALA A 1 623 ? -5.297 64.192 -14.249 1.00 81.25 623 ALA A O 1
ATOM 4836 N N . ALA A 1 624 ? -7.240 63.901 -15.352 1.00 83.44 624 ALA A N 1
ATOM 4837 C CA . ALA A 1 624 ? -7.459 65.318 -15.638 1.00 83.44 624 ALA A CA 1
ATOM 4838 C C . ALA A 1 624 ? -7.687 66.135 -14.353 1.00 83.44 624 ALA A C 1
ATOM 4840 O O . ALA A 1 624 ? -7.099 67.204 -14.196 1.00 83.44 624 ALA A O 1
ATOM 4841 N N . ASN A 1 625 ? -8.469 65.605 -13.408 1.00 83.69 625 ASN A N 1
ATOM 4842 C CA . ASN A 1 625 ? -8.725 66.242 -12.114 1.00 83.69 625 ASN A CA 1
ATOM 4843 C C . ASN A 1 625 ? -7.438 66.395 -11.278 1.00 83.69 625 ASN A C 1
ATOM 4845 O O . ASN A 1 625 ? -7.131 67.476 -10.774 1.00 83.69 625 ASN A O 1
ATOM 4849 N N . LEU A 1 626 ? -6.623 65.342 -11.180 1.00 79.94 626 LEU A N 1
ATOM 4850 C CA . LEU A 1 626 ? -5.339 65.384 -10.469 1.00 79.94 626 LEU A CA 1
ATOM 4851 C C . LEU A 1 626 ? -4.343 66.354 -11.111 1.00 79.94 626 LEU A C 1
ATOM 4853 O O . LEU A 1 626 ? -3.642 67.068 -10.393 1.00 79.94 626 LEU A O 1
ATOM 4857 N N . ALA A 1 627 ? -4.304 66.412 -12.445 1.00 80.94 627 ALA A N 1
ATOM 4858 C CA . ALA A 1 627 ? -3.463 67.361 -13.169 1.00 80.94 627 ALA A CA 1
ATOM 4859 C C . ALA A 1 627 ? -3.873 68.819 -12.897 1.00 80.94 627 ALA A C 1
ATOM 4861 O O . ALA A 1 627 ? -3.001 69.672 -12.748 1.00 80.94 627 ALA A O 1
ATOM 4862 N N . GLN A 1 628 ? -5.177 69.098 -12.793 1.00 82.50 628 GLN A N 1
ATOM 4863 C CA . GLN A 1 628 ? -5.700 70.437 -12.493 1.00 82.50 628 GLN A CA 1
ATOM 4864 C C . GLN A 1 628 ? -5.496 70.839 -11.024 1.00 82.50 628 GLN A C 1
ATOM 4866 O O . GLN A 1 628 ? -5.153 71.984 -10.747 1.00 82.50 628 GLN A O 1
ATOM 4871 N N . THR A 1 629 ? -5.680 69.911 -10.080 1.00 80.38 629 THR A N 1
ATOM 4872 C CA . THR A 1 629 ? -5.661 70.206 -8.632 1.00 80.38 629 THR A CA 1
ATOM 4873 C C . THR A 1 629 ? -4.270 70.159 -8.000 1.00 80.38 629 THR A C 1
ATOM 4875 O O . THR A 1 629 ? -3.990 70.927 -7.084 1.00 80.38 629 THR A O 1
ATOM 4878 N N . LYS A 1 630 ? -3.393 69.255 -8.456 1.00 75.25 630 LYS A N 1
ATOM 4879 C CA . LYS A 1 630 ? -2.061 69.007 -7.864 1.00 75.25 630 LYS A CA 1
ATOM 4880 C C . LYS A 1 630 ? -0.910 69.150 -8.867 1.00 75.25 630 LYS A C 1
ATOM 4882 O O . LYS A 1 630 ? 0.240 68.864 -8.526 1.00 75.25 630 LYS A O 1
ATOM 4887 N N . GLY A 1 631 ? -1.200 69.573 -10.098 1.00 79.69 631 GLY A N 1
ATOM 4888 C CA . GLY A 1 631 ? -0.220 69.672 -11.176 1.00 79.69 631 GLY A CA 1
ATOM 4889 C C . GLY A 1 631 ? 0.335 68.313 -11.621 1.00 79.69 631 GLY A C 1
ATOM 4890 O O . GLY A 1 631 ? -0.057 67.246 -11.145 1.00 79.69 631 GLY A O 1
ATOM 4891 N N . ILE A 1 632 ? 1.320 68.347 -12.523 1.00 76.62 632 ILE A N 1
ATOM 4892 C CA . ILE A 1 632 ? 1.987 67.136 -13.041 1.00 76.62 632 ILE A CA 1
ATOM 4893 C C . ILE A 1 632 ? 2.704 66.363 -11.917 1.00 76.62 632 ILE A C 1
ATOM 4895 O O . ILE A 1 632 ? 2.759 65.135 -11.952 1.00 76.62 632 ILE A O 1
ATOM 4899 N N . GLY A 1 633 ? 3.188 67.051 -10.875 1.00 72.31 633 GLY A N 1
ATOM 4900 C CA . GLY A 1 633 ? 3.834 66.418 -9.719 1.00 72.31 633 GLY A CA 1
ATOM 4901 C C . GLY A 1 633 ? 2.921 65.444 -8.961 1.00 72.31 633 GLY A C 1
ATOM 4902 O O . GLY A 1 633 ? 3.386 64.396 -8.515 1.00 72.31 633 GLY A O 1
ATOM 4903 N N . GLY A 1 634 ? 1.614 65.726 -8.887 1.00 73.00 634 GLY A N 1
ATOM 4904 C CA . GLY A 1 634 ? 0.632 64.837 -8.258 1.00 73.00 634 GLY A CA 1
ATOM 4905 C C . GLY A 1 634 ? 0.434 63.512 -9.001 1.00 73.00 634 GLY A C 1
ATOM 4906 O O . GLY A 1 634 ? 0.251 62.474 -8.366 1.00 73.00 634 GLY A O 1
ATOM 4907 N N . LEU A 1 635 ? 0.548 63.520 -10.333 1.00 78.19 635 LEU A N 1
ATOM 4908 C CA . LEU A 1 635 ? 0.459 62.311 -11.162 1.00 78.19 635 LEU A CA 1
ATOM 4909 C C . LEU A 1 635 ? 1.675 61.386 -10.984 1.00 78.19 635 LEU A C 1
ATOM 4911 O O . LEU A 1 635 ? 1.571 60.180 -11.178 1.00 78.19 635 LEU A O 1
ATOM 4915 N N . TYR A 1 636 ? 2.825 61.921 -10.577 1.00 82.88 636 TYR A N 1
ATOM 4916 C CA . TYR A 1 636 ? 4.066 61.158 -10.405 1.00 82.88 636 TYR A CA 1
ATOM 4917 C C . TYR A 1 636 ? 4.450 60.959 -8.930 1.00 82.88 636 TYR A C 1
ATOM 4919 O O . TYR A 1 636 ? 5.599 60.642 -8.609 1.00 82.88 636 TYR A O 1
ATOM 4927 N N . ALA A 1 637 ? 3.482 61.086 -8.019 1.00 76.25 637 ALA A N 1
ATOM 4928 C CA . ALA A 1 637 ? 3.683 60.816 -6.601 1.00 76.25 637 ALA A CA 1
ATOM 4929 C C . ALA A 1 637 ? 4.207 59.382 -6.375 1.00 76.25 637 ALA A C 1
ATOM 4931 O O . ALA A 1 637 ? 3.633 58.402 -6.852 1.00 76.25 637 ALA A O 1
ATOM 4932 N N . GLY A 1 638 ? 5.326 59.255 -5.653 1.00 72.19 638 GLY A N 1
ATOM 4933 C CA . GLY A 1 638 ? 5.955 57.961 -5.360 1.00 72.19 638 GLY A CA 1
ATOM 4934 C C . GLY A 1 638 ? 6.768 57.345 -6.510 1.00 72.19 638 GLY A C 1
ATOM 4935 O O . GLY A 1 638 ? 7.172 56.185 -6.402 1.00 72.19 638 GLY A O 1
ATOM 4936 N N . VAL A 1 639 ? 7.053 58.095 -7.587 1.00 81.38 639 VAL A N 1
ATOM 4937 C CA . VAL A 1 639 ? 7.828 57.595 -8.741 1.00 81.38 639 VAL A CA 1
ATOM 4938 C C . VAL A 1 639 ? 9.224 57.088 -8.357 1.00 81.38 639 VAL A C 1
ATOM 4940 O O . VAL A 1 639 ? 9.652 56.061 -8.875 1.00 81.38 639 VAL A O 1
ATOM 4943 N N . GLY A 1 640 ? 9.904 57.737 -7.404 1.00 79.62 640 GLY A N 1
ATOM 4944 C CA . GLY A 1 640 ? 11.254 57.360 -6.959 1.00 79.62 640 GLY A CA 1
ATOM 4945 C C . GLY A 1 640 ? 11.328 55.937 -6.384 1.00 79.62 640 GLY A C 1
ATOM 4946 O O . GLY A 1 640 ? 11.968 55.074 -6.989 1.00 79.62 640 GLY A O 1
ATOM 4947 N N . PRO A 1 641 ? 10.627 55.631 -5.273 1.00 80.19 641 PRO A N 1
ATOM 4948 C CA . PRO A 1 641 ? 10.545 54.269 -4.734 1.00 80.19 641 PRO A CA 1
ATOM 4949 C C . PRO A 1 641 ? 10.048 53.241 -5.757 1.00 80.19 641 PRO A C 1
ATOM 4951 O O . PRO A 1 641 ? 10.499 52.097 -5.771 1.00 80.19 641 PRO A O 1
ATOM 4954 N N . LYS A 1 642 ? 9.154 53.649 -6.664 1.00 77.06 642 LYS A N 1
ATOM 4955 C CA . LYS A 1 642 ? 8.629 52.781 -7.722 1.00 77.06 642 LYS A CA 1
ATOM 4956 C C . LYS A 1 642 ? 9.678 52.421 -8.779 1.00 77.06 642 LYS A C 1
ATOM 4958 O O . LYS A 1 642 ? 9.721 51.267 -9.202 1.00 77.06 642 LYS A O 1
ATOM 4963 N N . MET A 1 643 ? 10.536 53.364 -9.172 1.00 82.31 643 MET A N 1
ATOM 4964 C CA . MET A 1 643 ? 11.660 53.103 -10.078 1.00 82.31 643 MET A CA 1
ATOM 4965 C C . MET A 1 643 ? 12.662 52.141 -9.444 1.00 82.31 643 MET A C 1
ATOM 4967 O O . MET A 1 643 ? 13.113 51.214 -10.110 1.00 82.31 643 MET A O 1
ATOM 4971 N N . VAL A 1 644 ? 12.941 52.293 -8.146 1.00 82.12 644 VAL A N 1
ATOM 4972 C CA . VAL A 1 644 ? 13.794 51.351 -7.404 1.00 82.12 644 VAL A CA 1
ATOM 4973 C C . VAL A 1 644 ? 13.144 49.968 -7.337 1.00 82.12 644 VAL A C 1
ATOM 4975 O O . VAL A 1 644 ? 13.813 48.975 -7.604 1.00 82.12 644 VAL A O 1
ATOM 4978 N N . HIS A 1 645 ? 11.838 49.885 -7.061 1.00 79.50 645 HIS A N 1
ATOM 4979 C CA . HIS A 1 645 ? 11.110 48.615 -6.996 1.00 79.50 645 HIS A CA 1
ATOM 4980 C C . HIS A 1 645 ? 11.124 47.850 -8.334 1.00 79.50 645 HIS A C 1
ATOM 4982 O O . HIS A 1 645 ? 11.533 46.687 -8.399 1.00 79.50 645 HIS A O 1
ATOM 4988 N N . LEU A 1 646 ? 10.699 48.502 -9.419 1.00 73.19 646 LEU A N 1
ATOM 4989 C CA . LEU A 1 646 ? 10.548 47.865 -10.731 1.00 73.19 646 LEU A CA 1
ATOM 4990 C C . LEU A 1 646 ? 11.884 47.726 -11.475 1.00 73.19 646 LEU A C 1
ATOM 4992 O O . LEU A 1 646 ? 12.128 46.687 -12.089 1.00 73.19 646 LEU A O 1
ATOM 4996 N N . GLY A 1 647 ? 12.767 48.724 -11.378 1.00 74.00 647 GLY A N 1
ATOM 4997 C CA . GLY A 1 647 ? 14.127 48.669 -11.919 1.00 74.00 647 GLY A CA 1
ATOM 4998 C C . GLY A 1 647 ? 14.998 47.651 -11.183 1.00 74.00 647 GLY A C 1
ATOM 4999 O O . GLY A 1 647 ? 15.653 46.828 -11.821 1.00 74.00 647 GLY A O 1
ATOM 5000 N N . GLY A 1 648 ? 14.943 47.626 -9.845 1.00 77.56 648 GLY A N 1
ATOM 5001 C CA . GLY A 1 648 ? 15.651 46.644 -9.016 1.00 77.56 648 GLY A CA 1
ATOM 5002 C C . GLY A 1 648 ? 15.181 45.211 -9.275 1.00 77.56 648 GLY A C 1
ATOM 5003 O O . GLY A 1 648 ? 15.999 44.305 -9.410 1.00 77.56 648 GLY A O 1
ATOM 5004 N N . SER A 1 649 ? 13.873 45.007 -9.466 1.00 72.38 649 SER A N 1
ATOM 5005 C CA . SER A 1 649 ? 13.325 43.704 -9.871 1.00 72.38 649 SER A CA 1
ATOM 5006 C C . SER A 1 649 ? 13.870 43.228 -11.224 1.00 72.38 649 SER A C 1
ATOM 5008 O O . SER A 1 649 ? 14.160 42.042 -11.378 1.00 72.38 649 SER A O 1
ATOM 5010 N N . GLY A 1 650 ? 14.014 44.133 -12.200 1.00 69.06 650 GLY A N 1
ATOM 5011 C CA . GLY A 1 650 ? 14.595 43.828 -13.513 1.00 69.06 650 GLY A CA 1
ATOM 5012 C C . GLY A 1 650 ? 16.077 43.457 -13.428 1.00 69.06 650 GLY A C 1
ATOM 5013 O O . GLY A 1 650 ? 16.490 42.454 -14.007 1.00 69.06 650 GLY A O 1
ATOM 5014 N N . ALA A 1 651 ? 16.847 44.210 -12.641 1.00 72.38 651 ALA A N 1
ATOM 5015 C CA . ALA A 1 651 ? 18.258 43.944 -12.365 1.00 72.38 651 ALA A CA 1
ATOM 5016 C C . ALA A 1 651 ? 18.482 42.584 -11.682 1.00 72.38 651 ALA A C 1
ATOM 5018 O O . ALA A 1 651 ? 19.287 41.780 -12.145 1.00 72.38 651 ALA A O 1
ATOM 5019 N N . ILE A 1 652 ? 17.734 42.289 -10.615 1.00 72.81 652 ILE A N 1
ATOM 5020 C CA . ILE A 1 652 ? 17.841 41.015 -9.888 1.00 72.81 652 ILE A CA 1
ATOM 5021 C C . ILE A 1 652 ? 17.463 39.844 -10.804 1.00 72.81 652 ILE A C 1
ATOM 5023 O O . ILE A 1 652 ? 18.152 38.824 -10.825 1.00 72.81 652 ILE A O 1
ATOM 5027 N N . LEU A 1 653 ? 16.403 39.987 -11.607 1.00 68.88 653 LEU A N 1
ATOM 5028 C CA . LEU A 1 653 ? 16.002 38.946 -12.551 1.00 68.88 653 LEU A CA 1
ATOM 5029 C C . LEU A 1 653 ? 17.078 38.699 -13.617 1.00 68.88 653 LEU A C 1
ATOM 5031 O O . LEU A 1 653 ? 17.304 37.549 -13.980 1.00 68.88 653 LEU A O 1
ATOM 5035 N N . ALA A 1 654 ? 17.764 39.745 -14.081 1.00 65.50 654 ALA A N 1
ATOM 5036 C CA . ALA A 1 654 ? 18.856 39.628 -15.043 1.00 65.50 654 ALA A CA 1
ATOM 5037 C C . ALA A 1 654 ? 20.052 38.828 -14.491 1.00 65.50 654 ALA A C 1
ATOM 5039 O O . ALA A 1 654 ? 20.653 38.048 -15.225 1.00 65.50 654 ALA A O 1
ATOM 5040 N N . VAL A 1 655 ? 20.343 38.943 -13.189 1.00 67.62 655 VAL A N 1
ATOM 5041 C CA . VAL A 1 655 ? 21.371 38.133 -12.503 1.00 67.62 655 VAL A CA 1
ATOM 5042 C C . VAL A 1 655 ? 20.912 36.687 -12.297 1.00 67.62 655 VAL A C 1
ATOM 5044 O O . VAL A 1 655 ? 21.691 35.745 -12.447 1.00 67.62 655 VAL A O 1
ATOM 5047 N N . LEU A 1 656 ? 19.647 36.499 -11.922 1.00 65.81 656 LEU A N 1
ATOM 5048 C CA . LEU A 1 656 ? 19.117 35.195 -11.530 1.00 65.81 656 LEU A CA 1
ATOM 5049 C C . LEU A 1 656 ? 18.750 34.310 -12.722 1.00 65.81 656 LEU A C 1
ATOM 5051 O O . LEU A 1 656 ? 18.896 33.094 -12.638 1.00 65.81 656 LEU A O 1
ATOM 5055 N N . MET A 1 657 ? 18.282 34.890 -13.829 1.00 67.50 657 MET A N 1
ATOM 5056 C CA . MET A 1 657 ? 17.763 34.133 -14.970 1.00 67.50 657 MET A CA 1
ATOM 5057 C C . MET A 1 657 ? 18.805 33.194 -15.598 1.00 67.50 657 MET A C 1
ATOM 5059 O O . MET A 1 657 ? 18.466 32.028 -15.790 1.00 67.50 657 MET A O 1
ATOM 5063 N N . PRO A 1 658 ? 20.058 33.614 -15.876 1.00 64.25 658 PRO A N 1
ATOM 5064 C CA . PRO A 1 658 ? 21.077 32.704 -16.403 1.00 64.25 658 PRO A CA 1
ATOM 5065 C C . PRO A 1 658 ? 21.368 31.544 -15.442 1.00 64.25 658 PRO A C 1
ATOM 5067 O O . PRO A 1 658 ? 21.459 30.401 -15.869 1.00 64.25 658 PRO A O 1
ATOM 5070 N N . ARG A 1 659 ? 21.418 31.814 -14.131 1.00 64.81 659 ARG A N 1
ATOM 5071 C CA . ARG A 1 659 ? 21.678 30.797 -13.098 1.00 64.81 659 ARG A CA 1
ATOM 5072 C C . ARG A 1 659 ? 20.516 29.820 -12.927 1.00 64.81 659 ARG A C 1
ATOM 5074 O O . ARG A 1 659 ? 20.723 28.624 -12.777 1.00 64.81 659 ARG A O 1
ATOM 5081 N N . PHE A 1 660 ? 19.276 30.301 -12.973 1.00 62.88 660 PHE A N 1
ATOM 5082 C CA . PHE A 1 660 ? 18.113 29.415 -12.944 1.00 62.88 660 PHE A CA 1
ATOM 5083 C C . PHE A 1 660 ? 17.999 28.575 -14.216 1.00 62.88 660 PHE A C 1
ATOM 5085 O O . PHE A 1 660 ? 17.592 27.420 -14.136 1.00 62.88 660 PHE A O 1
ATOM 5092 N N . LYS A 1 661 ? 18.398 29.118 -15.371 1.00 61.47 661 LYS A N 1
ATOM 5093 C CA . LYS A 1 661 ? 18.462 28.376 -16.634 1.00 61.47 661 LYS A CA 1
ATOM 5094 C C . LYS A 1 661 ? 19.529 27.283 -16.623 1.00 61.47 661 LYS A C 1
ATOM 5096 O O . LYS A 1 661 ? 19.257 26.207 -17.141 1.00 61.47 661 LYS A O 1
ATOM 5101 N N . THR A 1 662 ? 20.699 27.515 -16.023 1.00 57.53 662 THR A N 1
ATOM 5102 C CA . THR A 1 662 ? 21.728 26.469 -15.874 1.00 57.53 662 THR A CA 1
ATOM 5103 C C . THR A 1 662 ? 21.352 25.427 -14.822 1.00 57.53 662 THR A C 1
ATOM 5105 O O . THR A 1 662 ? 21.652 24.253 -14.995 1.00 57.53 662 THR A O 1
ATOM 5108 N N . MET A 1 663 ? 20.617 25.805 -13.772 1.00 52.59 663 MET A N 1
ATOM 5109 C CA . MET A 1 663 ? 20.112 24.853 -12.774 1.00 52.59 663 MET A CA 1
ATOM 5110 C C . MET A 1 663 ? 18.941 23.988 -13.285 1.00 52.59 663 MET A C 1
ATOM 5112 O O . MET A 1 663 ? 18.711 22.896 -12.761 1.00 52.59 663 MET A O 1
ATOM 5116 N N . TRP A 1 664 ? 18.193 24.433 -14.304 1.00 53.03 664 TRP A N 1
ATOM 5117 C CA . TRP A 1 664 ? 16.964 23.765 -14.749 1.00 53.03 664 TRP A CA 1
ATOM 5118 C C . TRP A 1 664 ? 17.220 22.547 -15.663 1.00 53.03 664 TRP A C 1
ATOM 5120 O O . TRP A 1 664 ? 17.873 22.686 -16.702 1.00 53.03 664 TRP A O 1
ATOM 5130 N N . PRO A 1 665 ? 16.708 21.342 -15.328 1.00 43.00 665 PRO A N 1
ATOM 5131 C CA . PRO A 1 665 ? 16.884 20.143 -16.151 1.00 43.00 665 PRO A CA 1
ATOM 5132 C C . PRO A 1 665 ? 16.246 20.299 -17.542 1.00 43.00 665 PRO A C 1
ATOM 5134 O O . PRO A 1 665 ? 15.082 20.677 -17.656 1.00 43.00 665 PRO A O 1
ATOM 5137 N N . GLY A 1 666 ? 17.002 19.999 -18.604 1.00 47.22 666 GLY A N 1
ATOM 5138 C CA . GLY A 1 666 ? 16.523 20.064 -19.994 1.00 47.22 666 GLY A CA 1
ATOM 5139 C C . GLY A 1 666 ? 16.614 21.440 -20.671 1.00 47.22 666 GLY A C 1
ATOM 5140 O O . GLY A 1 666 ? 16.188 21.575 -21.818 1.00 47.22 666 GLY A O 1
ATOM 5141 N N . HIS A 1 667 ? 17.174 22.463 -20.011 1.00 47.38 667 HIS A N 1
ATOM 5142 C CA . HIS A 1 667 ? 17.420 23.761 -20.644 1.00 47.38 667 HIS A CA 1
ATOM 5143 C C . HIS A 1 667 ? 18.757 23.755 -21.433 1.00 47.38 667 HIS A C 1
ATOM 5145 O O . HIS A 1 667 ? 19.785 23.376 -20.868 1.00 47.38 667 HIS A O 1
ATOM 5151 N N . PRO A 1 668 ? 18.810 24.231 -22.698 1.00 47.69 668 PRO A N 1
ATOM 5152 C CA . PRO A 1 668 ? 19.990 24.099 -23.575 1.00 47.69 668 PRO A CA 1
ATOM 5153 C C . PRO A 1 668 ? 21.288 24.745 -23.063 1.00 47.69 668 PRO A C 1
ATOM 5155 O O . PRO A 1 668 ? 22.377 24.389 -23.501 1.00 47.69 668 PRO A O 1
ATOM 5158 N N . GLU A 1 669 ? 21.192 25.734 -22.171 1.00 48.91 669 GLU A N 1
ATOM 5159 C CA . GLU A 1 669 ? 22.363 26.416 -21.592 1.00 48.91 669 GLU A CA 1
ATOM 5160 C C . GLU A 1 669 ? 23.084 25.575 -20.525 1.00 48.91 669 GLU A C 1
ATOM 5162 O O . GLU A 1 669 ? 24.282 25.763 -20.327 1.00 48.91 669 GLU A O 1
ATOM 5167 N N . ARG A 1 670 ? 22.401 24.605 -19.898 1.00 43.81 670 ARG A N 1
ATOM 5168 C CA . ARG A 1 670 ? 23.019 23.648 -18.966 1.00 43.81 670 ARG A CA 1
ATOM 5169 C C . ARG A 1 670 ? 23.959 22.683 -19.694 1.00 43.81 670 ARG A C 1
ATOM 5171 O O . ARG A 1 670 ? 25.089 22.505 -19.270 1.00 43.81 670 ARG A O 1
ATOM 5178 N N . GLU A 1 671 ? 23.554 22.187 -20.866 1.00 42.16 671 GLU A N 1
ATOM 5179 C CA . GLU A 1 671 ? 24.392 21.323 -21.723 1.00 42.16 671 GLU A CA 1
ATOM 5180 C C . GLU A 1 671 ? 25.652 22.012 -22.276 1.00 42.16 671 GLU A C 1
ATOM 5182 O O . GLU A 1 671 ? 26.553 21.333 -22.771 1.00 42.16 671 GLU A O 1
ATOM 5187 N N . LYS A 1 672 ? 25.701 23.352 -22.251 1.00 39.44 672 LYS A N 1
ATOM 5188 C CA . LYS A 1 672 ? 26.899 24.139 -22.576 1.00 39.44 672 LYS A CA 1
ATOM 5189 C C . LYS A 1 672 ? 27.815 24.302 -21.363 1.00 39.44 672 LYS A C 1
ATOM 5191 O O . LYS A 1 672 ? 29.012 24.119 -21.508 1.00 39.44 672 LYS A O 1
ATOM 5196 N N . SER A 1 673 ? 27.249 24.599 -20.191 1.00 37.31 673 SER A N 1
ATOM 5197 C CA . SER A 1 673 ? 27.992 24.710 -18.926 1.00 37.31 673 SER A CA 1
ATOM 5198 C C . SER A 1 673 ? 28.653 23.386 -18.527 1.00 37.31 673 SER A C 1
ATOM 5200 O O . SER A 1 673 ? 29.810 23.384 -18.133 1.00 37.31 673 SER A O 1
ATOM 5202 N N . ASP A 1 674 ? 27.954 22.262 -18.715 1.00 39.00 674 ASP A N 1
ATOM 5203 C CA . ASP A 1 674 ? 28.453 20.915 -18.396 1.00 39.00 674 ASP A CA 1
ATOM 5204 C C . ASP A 1 674 ? 29.584 20.439 -19.342 1.00 39.00 674 ASP A C 1
ATOM 5206 O O . ASP A 1 674 ? 30.163 19.379 -19.117 1.00 39.00 674 ASP A O 1
ATOM 5210 N N . ARG A 1 675 ? 29.895 21.181 -20.421 1.00 36.62 675 ARG A N 1
ATOM 5211 C CA . ARG A 1 675 ? 31.041 20.894 -21.310 1.00 36.62 675 ARG A CA 1
ATOM 5212 C C . ARG A 1 675 ? 32.293 21.700 -20.980 1.00 36.62 675 ARG A C 1
ATOM 5214 O O . ARG A 1 675 ? 33.373 21.234 -21.325 1.00 36.62 675 ARG A O 1
ATOM 5221 N N . ASP A 1 676 ? 32.143 22.877 -20.374 1.00 36.12 676 ASP A N 1
ATOM 5222 C CA . ASP A 1 676 ? 33.251 23.820 -20.180 1.00 36.12 676 ASP A CA 1
ATOM 5223 C C . ASP A 1 676 ? 33.839 23.773 -18.755 1.00 36.12 676 ASP A C 1
ATOM 5225 O O . ASP A 1 676 ? 35.033 24.016 -18.607 1.00 36.12 676 ASP A O 1
ATOM 5229 N N . ASP A 1 677 ? 33.071 23.378 -17.728 1.00 33.88 677 ASP A N 1
ATOM 5230 C CA . ASP A 1 677 ? 33.551 23.343 -16.336 1.00 33.88 677 ASP A CA 1
ATOM 5231 C C . ASP A 1 677 ? 33.589 21.907 -15.774 1.00 33.88 677 ASP A C 1
ATOM 5233 O O . ASP A 1 677 ? 32.594 21.362 -15.290 1.00 33.88 677 ASP A O 1
ATOM 5237 N N . GLY A 1 678 ? 34.768 21.282 -15.826 1.00 33.84 678 GLY A N 1
ATOM 5238 C CA . GLY A 1 678 ? 35.108 20.121 -15.002 1.00 33.84 678 GLY A CA 1
ATOM 5239 C C . GLY A 1 678 ? 35.657 20.589 -13.650 1.00 33.84 678 GLY A C 1
ATOM 5240 O O . GLY A 1 678 ? 36.653 21.299 -13.634 1.00 33.84 678 GLY A O 1
ATOM 5241 N N . HIS A 1 679 ? 35.037 20.144 -12.550 1.00 31.19 679 HIS A N 1
ATOM 5242 C CA . HIS A 1 679 ? 35.319 20.469 -11.134 1.00 31.19 679 HIS A CA 1
ATOM 5243 C C . HIS A 1 679 ? 34.656 21.740 -10.567 1.00 31.19 679 HIS A C 1
ATOM 5245 O O . HIS A 1 679 ? 35.091 22.855 -10.808 1.00 31.19 679 HIS A O 1
ATOM 5251 N N . ASP A 1 680 ? 33.603 21.559 -9.759 1.00 27.80 680 ASP A N 1
ATOM 5252 C CA . ASP A 1 680 ? 33.645 21.779 -8.300 1.00 27.80 680 ASP A CA 1
ATOM 5253 C C . ASP A 1 680 ? 32.240 21.652 -7.693 1.00 27.80 680 ASP A C 1
ATOM 5255 O O . ASP A 1 680 ? 31.337 22.466 -7.892 1.00 27.80 680 ASP A O 1
ATOM 5259 N N . GLY A 1 681 ? 32.050 20.577 -6.931 1.00 31.98 681 GLY A N 1
ATOM 5260 C CA . GLY A 1 681 ? 30.800 20.223 -6.271 1.00 31.98 681 GLY A CA 1
ATOM 5261 C C . GLY A 1 681 ? 30.739 20.700 -4.828 1.00 31.98 681 GLY A C 1
ATOM 5262 O O . GLY A 1 681 ? 30.532 19.877 -3.952 1.00 31.98 681 GLY A O 1
ATOM 5263 N N . HIS A 1 682 ? 30.892 21.994 -4.541 1.00 28.44 682 HIS A N 1
ATOM 5264 C CA . HIS A 1 682 ? 30.639 22.508 -3.189 1.00 28.44 682 HIS A CA 1
ATOM 5265 C C . HIS A 1 682 ? 30.071 23.928 -3.215 1.00 28.44 682 HIS A C 1
ATOM 5267 O O . HIS A 1 682 ? 30.786 24.901 -3.419 1.00 28.44 682 HIS A O 1
ATOM 5273 N N . GLY A 1 683 ? 28.770 24.055 -2.935 1.00 28.06 683 GLY A N 1
ATOM 5274 C CA . GLY A 1 683 ? 28.195 25.345 -2.556 1.00 28.06 683 GLY A CA 1
ATOM 5275 C C . GLY A 1 683 ? 26.718 25.518 -2.869 1.00 28.06 683 GLY A C 1
ATOM 5276 O O . GLY A 1 683 ? 26.388 26.455 -3.575 1.00 28.06 683 GLY A O 1
ATOM 5277 N N . LEU A 1 684 ? 25.814 24.668 -2.368 1.00 30.42 684 LEU A N 1
ATOM 5278 C CA . LEU A 1 684 ? 24.364 24.868 -2.553 1.00 30.42 684 LEU A CA 1
ATOM 5279 C C . LEU A 1 684 ? 23.540 24.194 -1.432 1.00 30.42 684 LEU A C 1
ATOM 5281 O O . LEU A 1 684 ? 22.788 23.256 -1.668 1.00 30.42 684 LEU A O 1
ATOM 5285 N N . SER A 1 685 ? 23.659 24.683 -0.190 1.00 27.20 685 SER A N 1
ATOM 5286 C CA . SER A 1 685 ? 22.805 24.269 0.946 1.00 27.20 685 SER A CA 1
ATOM 5287 C C . SER A 1 685 ? 21.752 25.313 1.368 1.00 27.20 685 SER A C 1
ATOM 5289 O O . SER A 1 685 ? 20.878 25.005 2.171 1.00 27.20 685 SER A O 1
ATOM 5291 N N . LEU A 1 686 ? 21.766 26.531 0.806 1.00 27.30 686 LEU A N 1
ATOM 5292 C CA . LEU A 1 686 ? 20.988 27.677 1.324 1.00 27.30 686 LEU A CA 1
ATOM 5293 C C . LEU A 1 686 ? 19.777 28.126 0.475 1.00 27.30 686 LEU A C 1
ATOM 5295 O O . LEU A 1 686 ? 19.073 29.053 0.867 1.00 27.30 686 LEU A O 1
ATOM 5299 N N . LEU A 1 687 ? 19.476 27.476 -0.657 1.00 30.02 687 LEU A N 1
ATOM 5300 C CA . LEU A 1 687 ? 18.367 27.860 -1.561 1.00 30.02 687 LEU A CA 1
ATOM 5301 C C . LEU A 1 687 ? 17.269 26.788 -1.716 1.00 30.02 687 LEU A C 1
ATOM 5303 O O . LEU A 1 687 ? 16.439 26.869 -2.617 1.00 30.02 687 LEU A O 1
ATOM 5307 N N . SER A 1 688 ? 17.211 25.807 -0.816 1.00 28.56 688 SER A N 1
ATOM 5308 C CA . SER A 1 688 ? 16.195 24.738 -0.780 1.00 28.56 688 SER A CA 1
ATOM 5309 C C . SER A 1 688 ? 14.805 25.198 -0.296 1.00 28.56 688 SER A C 1
ATOM 5311 O O . SER A 1 688 ? 13.812 24.501 -0.503 1.00 28.56 688 SER A O 1
ATOM 5313 N N . CYS A 1 689 ? 14.702 26.390 0.303 1.00 27.58 689 CYS A N 1
ATOM 5314 C CA . CYS A 1 689 ? 13.494 26.886 0.974 1.00 27.58 689 CYS A CA 1
ATOM 5315 C C . CYS A 1 689 ? 12.358 27.405 0.043 1.00 27.58 689 CYS A C 1
ATOM 5317 O O . CYS A 1 689 ? 11.196 27.105 0.314 1.00 27.58 689 CYS A O 1
ATOM 5319 N N . PRO A 1 690 ? 12.607 28.092 -1.098 1.00 29.78 690 PRO A N 1
ATOM 5320 C CA . PRO A 1 690 ? 11.531 28.597 -1.972 1.00 29.78 690 PRO A CA 1
ATOM 5321 C C . PRO A 1 690 ? 10.757 27.505 -2.735 1.00 29.78 690 PRO A C 1
ATOM 5323 O O . PRO A 1 690 ? 9.652 27.748 -3.223 1.00 29.78 690 PRO A O 1
ATOM 5326 N N . PHE A 1 691 ? 11.323 26.300 -2.854 1.00 33.25 691 PHE A N 1
ATOM 5327 C CA . PHE A 1 691 ? 10.742 25.194 -3.622 1.00 33.25 691 PHE A CA 1
ATOM 5328 C C . PHE A 1 691 ? 9.600 24.482 -2.881 1.00 33.25 691 PHE A C 1
ATOM 5330 O O . PHE A 1 691 ? 8.630 24.056 -3.511 1.00 33.25 691 PHE A O 1
ATOM 5337 N N . TYR A 1 692 ? 9.651 24.437 -1.545 1.00 31.22 692 TYR A N 1
ATOM 5338 C CA . TYR A 1 692 ? 8.529 23.984 -0.716 1.00 31.22 692 TYR A CA 1
ATOM 5339 C C . TYR A 1 692 ? 7.353 24.964 -0.774 1.00 31.22 692 TYR A C 1
ATOM 5341 O O . TYR A 1 692 ? 6.201 24.536 -0.848 1.00 31.22 692 TYR A O 1
ATOM 5349 N N . THR A 1 693 ? 7.635 26.268 -0.855 1.00 31.91 693 THR A N 1
ATOM 5350 C CA . THR A 1 693 ? 6.621 27.314 -1.038 1.00 31.91 693 THR A CA 1
ATOM 5351 C C . THR A 1 693 ? 5.942 27.206 -2.403 1.00 31.91 693 THR A C 1
ATOM 5353 O O . THR A 1 693 ? 4.733 27.371 -2.485 1.00 31.91 693 THR A O 1
ATOM 5356 N N . LEU A 1 694 ? 6.668 26.850 -3.471 1.00 32.62 694 LEU A N 1
ATOM 5357 C CA . LEU A 1 694 ? 6.078 26.641 -4.803 1.00 32.62 694 LEU A CA 1
ATOM 5358 C C . LEU A 1 694 ? 5.157 25.409 -4.853 1.00 32.62 694 LEU A C 1
ATOM 5360 O O . LEU A 1 694 ? 4.090 25.470 -5.460 1.00 32.62 694 LEU A O 1
ATOM 5364 N N . ARG A 1 695 ? 5.543 24.315 -4.177 1.00 33.84 695 ARG A N 1
ATOM 5365 C CA . ARG A 1 695 ? 4.705 23.117 -3.986 1.00 33.84 695 ARG A CA 1
ATOM 5366 C C . ARG A 1 695 ? 3.445 23.453 -3.182 1.00 33.84 695 ARG A C 1
ATOM 5368 O O . ARG A 1 695 ? 2.354 23.090 -3.606 1.00 33.84 695 ARG A O 1
ATOM 5375 N N . GLY A 1 696 ? 3.589 24.188 -2.078 1.00 31.53 696 GLY A N 1
ATOM 5376 C CA . GLY A 1 696 ? 2.473 24.639 -1.243 1.00 31.53 696 GLY A CA 1
ATOM 5377 C C . GLY A 1 696 ? 1.521 25.587 -1.976 1.00 31.53 696 GLY A C 1
ATOM 5378 O O . GLY A 1 696 ? 0.315 25.404 -1.905 1.00 31.53 696 GLY A O 1
ATOM 5379 N N . VAL A 1 697 ? 2.047 26.540 -2.750 1.00 32.75 697 VAL A N 1
ATOM 5380 C CA . VAL A 1 697 ? 1.244 27.523 -3.496 1.00 32.75 697 VAL A CA 1
ATOM 5381 C C . VAL A 1 697 ? 0.550 26.889 -4.705 1.00 32.75 697 VAL A C 1
ATOM 5383 O O . VAL A 1 697 ? -0.615 27.190 -4.943 1.00 32.75 697 VAL A O 1
ATOM 5386 N N . MET A 1 698 ? 1.197 25.983 -5.450 1.00 32.22 698 MET A N 1
ATOM 5387 C CA . MET A 1 698 ? 0.558 25.273 -6.575 1.00 32.22 698 MET A CA 1
ATOM 5388 C C . MET A 1 698 ? -0.528 24.295 -6.107 1.00 32.22 698 MET A C 1
ATOM 5390 O O . MET A 1 698 ? -1.579 24.220 -6.741 1.00 32.22 698 MET A O 1
ATOM 5394 N N . LEU A 1 699 ? -0.307 23.592 -4.989 1.00 33.38 699 LEU A N 1
ATOM 5395 C CA . LEU A 1 699 ? -1.310 22.710 -4.382 1.00 33.38 699 LEU A CA 1
ATOM 5396 C C . LEU A 1 699 ? -2.465 23.515 -3.770 1.00 33.38 699 LEU A C 1
ATOM 5398 O O . LEU A 1 699 ? -3.611 23.230 -4.087 1.00 33.38 699 LEU A O 1
ATOM 5402 N N . GLN A 1 700 ? -2.190 24.605 -3.042 1.00 31.05 700 GLN A N 1
ATOM 5403 C CA . GLN A 1 700 ? -3.239 25.507 -2.541 1.00 31.05 700 GLN A CA 1
ATOM 5404 C C . GLN A 1 700 ? -4.038 26.175 -3.668 1.00 31.05 700 GLN A C 1
ATOM 5406 O O . GLN A 1 700 ? -5.230 26.415 -3.509 1.00 31.05 700 GLN A O 1
ATOM 5411 N N . SER A 1 701 ? -3.416 26.463 -4.816 1.00 29.50 701 SER A N 1
ATOM 5412 C CA . SER A 1 701 ? -4.112 27.017 -5.990 1.00 29.50 701 SER A CA 1
ATOM 5413 C C . SER A 1 701 ? -5.037 25.992 -6.655 1.00 29.50 701 SER A C 1
ATOM 5415 O O . SER A 1 701 ? -6.077 26.371 -7.190 1.00 29.50 701 SER A O 1
ATOM 5417 N N . ALA A 1 702 ? -4.671 24.707 -6.620 1.00 30.47 702 ALA A N 1
ATOM 5418 C CA . ALA A 1 702 ? -5.513 23.609 -7.090 1.00 30.47 702 ALA A CA 1
ATOM 5419 C C . ALA A 1 702 ? -6.651 23.309 -6.095 1.00 30.47 702 ALA A C 1
ATOM 5421 O O . ALA A 1 702 ? -7.802 23.186 -6.512 1.00 30.47 702 ALA A O 1
ATOM 5422 N N . ASP A 1 703 ? -6.364 23.328 -4.790 1.00 29.77 703 ASP A N 1
ATOM 5423 C CA . ASP A 1 703 ? -7.357 23.167 -3.719 1.00 29.77 703 ASP A CA 1
ATOM 5424 C C . ASP A 1 703 ? -8.369 24.325 -3.687 1.00 29.77 703 ASP A C 1
ATOM 5426 O O . ASP A 1 703 ? -9.548 24.107 -3.406 1.00 29.77 703 ASP A O 1
ATOM 5430 N N . PHE A 1 704 ? -7.962 25.552 -4.041 1.00 29.97 704 PHE A N 1
ATOM 5431 C CA . PHE A 1 704 ? -8.861 26.713 -4.155 1.00 29.97 704 PHE A CA 1
ATOM 5432 C C . PHE A 1 704 ? -9.902 26.556 -5.281 1.00 29.97 704 PHE A C 1
ATOM 5434 O O . PHE A 1 704 ? -10.960 27.182 -5.234 1.00 29.97 704 PHE A O 1
ATOM 5441 N N . ILE A 1 705 ? -9.626 25.714 -6.285 1.00 32.59 705 ILE A N 1
ATOM 5442 C CA . ILE A 1 705 ? -10.550 25.418 -7.393 1.00 32.59 705 ILE A CA 1
ATOM 5443 C C . ILE A 1 705 ? -11.513 24.268 -7.030 1.00 32.59 705 ILE A C 1
ATOM 5445 O O . ILE A 1 705 ? -12.648 24.263 -7.518 1.00 32.59 705 ILE A O 1
ATOM 5449 N N . ASP A 1 706 ? -11.100 23.339 -6.158 1.00 29.34 706 ASP A N 1
ATOM 5450 C CA . ASP A 1 706 ? -11.889 22.156 -5.769 1.00 29.34 706 ASP A CA 1
ATOM 5451 C C . ASP A 1 706 ? -12.753 22.363 -4.508 1.00 29.34 706 ASP A C 1
ATOM 5453 O O . ASP A 1 706 ? -13.837 21.792 -4.395 1.00 29.34 706 ASP A O 1
ATOM 5457 N N . THR A 1 707 ? -12.355 23.239 -3.579 1.00 27.70 707 THR A N 1
ATOM 5458 C CA . THR A 1 707 ? -13.049 23.409 -2.281 1.00 27.70 707 THR A CA 1
ATOM 5459 C C . THR A 1 707 ? -14.340 24.245 -2.319 1.00 27.70 707 THR A C 1
ATOM 5461 O O . THR A 1 707 ? -14.975 24.449 -1.283 1.00 27.70 707 THR A O 1
ATOM 5464 N N . GLN A 1 708 ? -14.805 24.690 -3.493 1.00 31.00 708 GLN A N 1
ATOM 5465 C CA . GLN A 1 708 ? -16.105 25.359 -3.656 1.00 31.00 708 GLN A CA 1
ATOM 5466 C C . GLN A 1 708 ? -16.983 24.656 -4.709 1.00 31.00 708 GLN A C 1
ATOM 5468 O O . GLN A 1 708 ? -17.015 25.063 -5.866 1.00 31.00 708 GLN A O 1
ATOM 5473 N N . SER A 1 709 ? -17.701 23.596 -4.313 1.00 29.81 709 SER A N 1
ATOM 5474 C CA . SER A 1 709 ? -19.172 23.486 -4.442 1.00 29.81 709 SER A CA 1
ATOM 5475 C C . SER A 1 709 ? -19.657 22.040 -4.228 1.00 29.81 709 SER A C 1
ATOM 5477 O O . SER A 1 709 ? -19.811 21.268 -5.175 1.00 29.81 709 SER A O 1
ATOM 5479 N N . THR A 1 710 ? -20.011 21.694 -2.996 1.00 30.53 710 THR A N 1
ATOM 5480 C CA . THR A 1 710 ? -20.990 20.636 -2.701 1.00 30.53 710 THR A CA 1
ATOM 5481 C C . THR A 1 710 ? -22.220 21.296 -2.097 1.00 30.53 710 THR A C 1
ATOM 5483 O O . THR 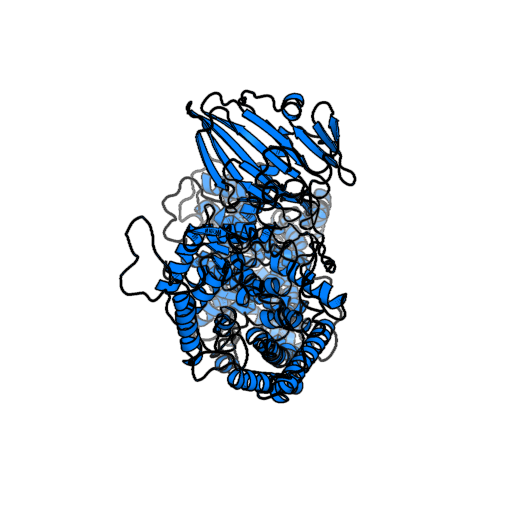A 1 710 ? -22.382 21.283 -0.888 1.00 30.53 710 THR A O 1
ATOM 5486 N N . SER A 1 711 ? -23.013 21.951 -2.953 1.00 33.00 711 SER A N 1
ATOM 5487 C CA . SER A 1 711 ? -24.451 22.255 -2.806 1.00 33.00 711 SER A CA 1
ATOM 5488 C C . SER A 1 711 ? -24.780 23.504 -3.635 1.00 33.00 711 SER A C 1
ATOM 5490 O O . SER A 1 711 ? -24.248 24.575 -3.362 1.00 33.00 711 SER A O 1
ATOM 5492 N N . HIS A 1 712 ? -25.666 23.374 -4.623 1.00 30.69 712 HIS A N 1
ATOM 5493 C CA . HIS A 1 712 ? -26.226 24.454 -5.456 1.00 30.69 712 HIS A CA 1
ATOM 5494 C C . HIS A 1 712 ? -25.293 25.126 -6.478 1.00 30.69 712 HIS A C 1
ATOM 5496 O O . HIS A 1 712 ? -24.844 26.240 -6.256 1.00 30.69 712 HIS A O 1
ATOM 5502 N N . LEU A 1 713 ? -25.090 24.503 -7.649 1.00 28.94 713 LEU A N 1
ATOM 5503 C CA . LEU A 1 713 ? -24.910 25.200 -8.942 1.00 28.94 713 LEU A CA 1
ATOM 5504 C C . LEU A 1 713 ? -24.877 24.177 -10.094 1.00 28.94 713 LEU A C 1
ATOM 5506 O O . LEU A 1 713 ? -23.848 23.585 -10.407 1.00 28.94 713 LEU A O 1
ATOM 5510 N N . GLY A 1 714 ? -26.028 23.968 -10.741 1.00 26.58 714 GLY A N 1
ATOM 5511 C CA . GLY A 1 714 ? -26.205 23.019 -11.851 1.00 26.58 714 GLY A CA 1
ATOM 5512 C C . GLY A 1 714 ? -25.593 23.439 -13.197 1.00 26.58 714 GLY A C 1
ATOM 5513 O O . GLY A 1 714 ? -25.628 22.653 -14.137 1.00 26.58 714 GLY A O 1
ATOM 5514 N N . CYS A 1 715 ? -25.000 24.634 -13.318 1.00 25.41 715 CYS A N 1
ATOM 5515 C CA . CYS A 1 715 ? -24.602 25.191 -14.622 1.00 25.41 715 CYS A CA 1
ATOM 5516 C C . CYS A 1 715 ? -23.105 25.075 -14.980 1.00 25.41 715 CYS A C 1
ATOM 5518 O O . CYS A 1 715 ? -22.728 25.437 -16.089 1.00 25.41 715 CYS A O 1
ATOM 5520 N N . LEU A 1 716 ? -22.237 24.542 -14.107 1.00 28.16 716 LEU A N 1
ATOM 5521 C CA . LEU A 1 716 ? -20.783 24.430 -14.365 1.00 28.16 716 LEU A CA 1
ATOM 5522 C C . LEU A 1 716 ? -20.302 23.033 -14.816 1.00 28.16 716 LEU A C 1
ATOM 5524 O O . LEU A 1 716 ? -19.099 22.773 -14.856 1.00 28.16 716 LEU A O 1
ATOM 5528 N N . ARG A 1 717 ? -21.211 22.132 -15.216 1.00 28.98 717 ARG A N 1
ATOM 5529 C CA . ARG A 1 717 ? -20.851 20.775 -15.681 1.00 28.98 717 ARG A CA 1
ATOM 5530 C C . ARG A 1 717 ? -20.155 20.723 -17.052 1.00 28.98 717 ARG A C 1
ATOM 5532 O O . ARG A 1 717 ? -19.467 19.748 -17.322 1.00 28.98 717 ARG A O 1
ATOM 5539 N N . LEU A 1 718 ? -20.260 21.756 -17.892 1.00 29.75 718 LEU A N 1
ATOM 5540 C CA . LEU A 1 718 ? -19.807 21.692 -19.295 1.00 29.75 718 LEU A CA 1
ATOM 5541 C C . LEU A 1 718 ? -18.351 22.136 -19.557 1.00 29.75 718 LEU A C 1
ATOM 5543 O O . LEU A 1 718 ? -17.851 21.917 -20.654 1.00 29.75 718 LEU A O 1
ATOM 5547 N N . LEU A 1 719 ? -17.637 22.710 -18.578 1.00 29.45 719 LEU A N 1
ATOM 5548 C CA . LEU A 1 719 ? -16.270 23.240 -18.784 1.00 29.45 719 LEU A CA 1
ATOM 5549 C C . LEU A 1 719 ? -15.177 22.583 -17.915 1.00 29.45 719 LEU A C 1
ATOM 5551 O O . LEU A 1 719 ? -14.008 22.951 -18.026 1.00 29.45 719 LEU A O 1
ATOM 5555 N N . ARG A 1 720 ? -15.513 21.603 -17.061 1.00 35.38 720 ARG A N 1
ATOM 5556 C CA . ARG A 1 720 ? -14.601 21.110 -16.005 1.00 35.38 720 ARG A CA 1
ATOM 5557 C C . ARG A 1 720 ? -13.661 19.952 -16.360 1.00 35.38 720 ARG A C 1
ATOM 5559 O O . ARG A 1 720 ? -12.751 19.690 -15.584 1.00 35.38 720 ARG A O 1
ATOM 5566 N N . PHE A 1 721 ? -13.795 19.276 -17.497 1.00 37.03 721 PHE A N 1
ATOM 5567 C CA . PHE A 1 721 ? -13.098 17.990 -17.671 1.00 37.03 721 PHE A CA 1
ATOM 5568 C C . PHE A 1 721 ? -11.732 18.015 -18.392 1.00 37.03 721 PHE A C 1
ATOM 5570 O O . PHE A 1 721 ? -10.824 17.330 -17.929 1.00 37.03 721 PHE A O 1
ATOM 5577 N N . PRO A 1 722 ? -11.467 18.807 -19.451 1.00 31.27 722 PRO A N 1
ATOM 5578 C CA . PRO A 1 722 ? -10.215 18.630 -20.201 1.00 31.27 722 PRO A CA 1
ATOM 5579 C C . PRO A 1 722 ? -8.983 19.309 -19.579 1.00 31.27 722 PRO A C 1
ATOM 5581 O O . PRO A 1 722 ? -7.875 18.787 -19.691 1.00 31.27 722 PRO A O 1
ATOM 5584 N N . LEU A 1 723 ? -9.139 20.487 -18.958 1.00 32.78 723 LEU A N 1
ATOM 5585 C CA . LEU A 1 723 ? -8.003 21.323 -18.540 1.00 32.78 723 LEU A CA 1
ATOM 5586 C C . LEU A 1 723 ? -7.438 20.905 -17.177 1.00 32.78 723 LEU A C 1
ATOM 5588 O O . LEU A 1 723 ? -6.229 20.755 -17.044 1.00 32.78 723 LEU A O 1
ATOM 5592 N N . VAL A 1 724 ? -8.308 20.646 -16.195 1.00 33.03 724 VAL A N 1
ATOM 5593 C CA . VAL A 1 724 ? -7.917 20.174 -14.855 1.00 33.03 724 VAL A CA 1
ATOM 5594 C C . VAL A 1 724 ? -7.265 18.796 -14.947 1.00 33.03 724 VAL A C 1
ATOM 5596 O O . VAL A 1 724 ? -6.212 18.577 -14.361 1.00 33.03 724 VAL A O 1
ATOM 5599 N N . VAL A 1 725 ? -7.804 17.902 -15.782 1.00 32.97 725 VAL A N 1
ATOM 5600 C CA . VAL A 1 725 ? -7.211 16.581 -16.047 1.00 32.97 725 VAL A CA 1
ATOM 5601 C C . VAL A 1 725 ? -5.865 16.704 -16.765 1.00 32.97 725 VAL A C 1
ATOM 5603 O O . VAL A 1 725 ? -4.932 15.976 -16.435 1.00 32.97 725 VAL A O 1
ATOM 5606 N N . ARG A 1 726 ? -5.702 17.648 -17.706 1.00 34.22 726 ARG A N 1
ATOM 5607 C CA . ARG A 1 726 ? -4.403 17.904 -18.359 1.00 34.22 726 ARG A CA 1
ATOM 5608 C C . ARG A 1 726 ? -3.375 18.507 -17.405 1.00 34.22 726 ARG A C 1
ATOM 5610 O O . ARG A 1 726 ? -2.223 18.099 -17.468 1.00 34.22 726 ARG A O 1
ATOM 5617 N N . VAL A 1 727 ? -3.774 19.419 -16.519 1.00 34.69 727 VAL A N 1
ATOM 5618 C CA . VAL A 1 727 ? -2.895 20.007 -15.494 1.00 34.69 727 VAL A CA 1
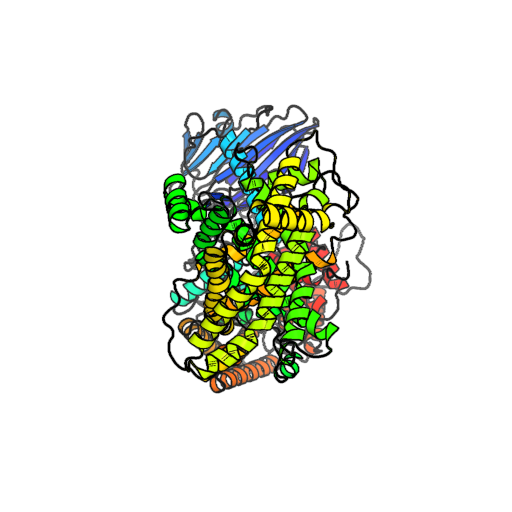ATOM 5619 C C . VAL A 1 727 ? -2.516 18.963 -14.448 1.00 34.69 727 VAL A C 1
ATOM 5621 O O . VAL A 1 727 ? -1.338 18.843 -14.134 1.00 34.69 727 VAL A O 1
ATOM 5624 N N . LYS A 1 728 ? -3.464 18.138 -13.987 1.00 36.28 728 LYS A N 1
ATOM 5625 C CA . LYS A 1 728 ? -3.205 17.027 -13.060 1.00 36.28 728 LYS A CA 1
ATOM 5626 C C . LYS A 1 728 ? -2.295 15.980 -13.706 1.00 36.28 728 LYS A C 1
ATOM 5628 O O . LYS A 1 728 ? -1.316 15.578 -13.098 1.00 36.28 728 LYS A O 1
ATOM 5633 N N . ARG A 1 729 ? -2.518 15.622 -14.977 1.00 35.09 729 ARG A N 1
ATOM 5634 C CA . ARG A 1 729 ? -1.652 14.704 -15.741 1.00 35.09 729 ARG A CA 1
ATOM 5635 C C . ARG A 1 729 ? -0.260 15.278 -15.999 1.00 35.09 729 ARG A C 1
ATOM 5637 O O . ARG A 1 729 ? 0.707 14.528 -15.927 1.00 35.09 729 ARG A O 1
ATOM 5644 N N . LEU A 1 730 ? -0.143 16.574 -16.292 1.00 37.81 730 LEU A N 1
ATOM 5645 C CA . LEU A 1 730 ? 1.145 17.250 -16.461 1.00 37.81 730 LEU A CA 1
ATOM 5646 C C . LEU A 1 730 ? 1.887 17.324 -15.123 1.00 37.81 730 LEU A C 1
ATOM 5648 O O . LEU A 1 730 ? 3.068 17.013 -15.083 1.00 37.81 730 LEU A O 1
ATOM 5652 N N . ALA A 1 731 ? 1.194 17.653 -14.032 1.00 37.75 731 ALA A N 1
ATOM 5653 C CA . ALA A 1 731 ? 1.751 17.663 -12.685 1.00 37.75 731 ALA A CA 1
ATOM 5654 C C . ALA A 1 731 ? 2.201 16.261 -12.255 1.00 37.75 731 ALA A C 1
ATOM 5656 O O . ALA A 1 731 ? 3.319 16.123 -11.788 1.00 37.75 731 ALA A O 1
ATOM 5657 N N . ILE A 1 732 ? 1.398 15.220 -12.495 1.00 39.25 732 ILE A N 1
ATOM 5658 C CA . ILE A 1 732 ? 1.756 13.819 -12.221 1.00 39.25 732 ILE A CA 1
ATOM 5659 C C . ILE A 1 732 ? 2.942 13.386 -13.086 1.00 39.25 732 ILE A C 1
ATOM 5661 O O . ILE A 1 732 ? 3.902 12.842 -12.562 1.00 39.25 732 ILE A O 1
ATOM 5665 N N . SER A 1 733 ? 2.940 13.686 -14.389 1.00 36.62 733 SER A N 1
ATOM 5666 C CA . SER A 1 733 ? 4.049 13.321 -15.288 1.00 36.62 733 SER A CA 1
ATOM 5667 C C . SER A 1 733 ? 5.342 14.061 -14.933 1.00 36.62 733 SER A C 1
ATOM 5669 O O . SER A 1 733 ? 6.421 13.486 -15.018 1.00 36.62 733 SER A O 1
ATOM 5671 N N . LEU A 1 734 ? 5.243 15.325 -14.509 1.00 38.62 734 LEU A N 1
ATOM 5672 C CA . LEU A 1 734 ? 6.376 16.102 -14.009 1.00 38.62 734 LEU A CA 1
ATOM 5673 C C . LEU A 1 734 ? 6.854 15.560 -12.661 1.00 38.62 734 LEU A C 1
ATOM 5675 O O . LEU A 1 734 ? 8.052 15.416 -12.479 1.00 38.62 734 LEU A O 1
ATOM 5679 N N . VAL A 1 735 ? 5.953 15.212 -11.741 1.00 39.44 735 VAL A N 1
ATOM 5680 C CA . VAL A 1 735 ? 6.297 14.596 -10.450 1.00 39.44 735 VAL A CA 1
ATOM 5681 C C . VAL A 1 735 ? 6.951 13.232 -10.654 1.00 39.44 735 VAL A C 1
ATOM 5683 O O . VAL A 1 735 ? 7.953 12.970 -10.004 1.00 39.44 735 VAL A O 1
ATOM 5686 N N . HIS A 1 736 ? 6.457 12.409 -11.583 1.00 39.94 736 HIS A N 1
ATOM 5687 C CA . HIS A 1 736 ? 7.066 11.128 -11.947 1.00 39.94 736 HIS A CA 1
ATOM 5688 C C . HIS A 1 736 ? 8.457 11.349 -12.545 1.00 39.94 736 HIS A C 1
ATOM 5690 O O . HIS A 1 736 ? 9.408 10.751 -12.067 1.00 39.94 736 HIS A O 1
ATOM 5696 N N . ALA A 1 737 ? 8.619 12.291 -13.480 1.00 38.50 737 ALA A N 1
ATOM 5697 C CA . ALA A 1 737 ? 9.925 12.600 -14.064 1.00 38.50 737 ALA A CA 1
ATOM 5698 C C . ALA A 1 737 ? 10.924 13.189 -13.044 1.00 38.50 737 ALA A C 1
ATOM 5700 O O . ALA A 1 737 ? 12.096 12.824 -13.043 1.00 38.50 737 ALA A O 1
ATOM 5701 N N . PHE A 1 738 ? 10.485 14.087 -12.155 1.00 40.94 738 PHE A N 1
ATOM 5702 C CA . PHE A 1 738 ? 11.322 14.647 -11.085 1.00 40.94 738 PHE A CA 1
ATOM 5703 C C . PHE A 1 738 ? 11.670 13.606 -10.022 1.00 40.94 738 PHE A C 1
ATOM 5705 O O . PHE A 1 738 ? 12.778 13.633 -9.484 1.00 40.94 738 PHE A O 1
ATOM 5712 N N . PHE A 1 739 ? 10.734 12.710 -9.712 1.00 42.44 739 PHE A N 1
ATOM 5713 C CA . PHE A 1 739 ? 10.976 11.591 -8.820 1.00 42.44 739 PHE A CA 1
ATOM 5714 C C . PHE A 1 739 ? 11.951 10.615 -9.456 1.00 42.44 739 PHE A C 1
ATOM 5716 O O . PHE A 1 739 ? 12.944 10.341 -8.816 1.00 42.44 739 PHE A O 1
ATOM 5723 N N . ASP A 1 740 ? 11.774 10.197 -10.709 1.00 44.12 740 ASP A N 1
ATOM 5724 C CA . ASP A 1 740 ? 12.715 9.312 -11.409 1.00 44.12 740 ASP A CA 1
ATOM 5725 C C . ASP A 1 740 ? 14.139 9.900 -11.409 1.00 44.12 740 ASP A C 1
ATOM 5727 O O . ASP A 1 740 ? 15.103 9.197 -11.111 1.00 44.12 740 ASP A O 1
ATOM 5731 N N . ILE A 1 741 ? 14.280 11.216 -11.617 1.00 43.25 741 ILE A N 1
ATOM 5732 C CA . ILE A 1 741 ? 15.576 11.909 -11.524 1.00 43.25 741 ILE A CA 1
ATOM 5733 C C . ILE A 1 741 ? 16.126 11.881 -10.091 1.00 43.25 741 ILE A C 1
ATOM 5735 O O . ILE A 1 741 ? 17.286 11.534 -9.891 1.00 43.25 741 ILE A O 1
ATOM 5739 N N . ARG A 1 742 ? 15.331 12.221 -9.074 1.00 43.06 742 ARG A N 1
ATOM 5740 C CA . ARG A 1 742 ? 15.815 12.266 -7.684 1.00 43.06 742 ARG A CA 1
ATOM 5741 C C . ARG A 1 742 ? 16.047 10.876 -7.088 1.00 43.06 742 ARG A C 1
ATOM 5743 O O . ARG A 1 742 ? 16.998 10.698 -6.342 1.00 43.06 742 ARG A O 1
ATOM 5750 N N . LEU A 1 743 ? 15.220 9.904 -7.453 1.00 47.34 743 LEU A N 1
ATOM 5751 C CA . LEU A 1 743 ? 15.357 8.492 -7.120 1.00 47.34 743 LEU A CA 1
ATOM 5752 C C . LEU A 1 743 ? 16.646 7.947 -7.726 1.00 47.34 743 LEU A C 1
ATOM 5754 O O . LEU A 1 743 ? 17.432 7.334 -7.016 1.00 47.34 743 LEU A O 1
ATOM 5758 N N . SER A 1 744 ? 16.906 8.255 -9.004 1.00 47.59 744 SER A N 1
ATOM 5759 C CA . SER A 1 744 ? 18.176 7.910 -9.644 1.00 47.59 744 SER A CA 1
ATOM 5760 C C . SER A 1 744 ? 19.359 8.572 -8.935 1.00 47.59 744 SER A C 1
ATOM 5762 O O . SER A 1 744 ? 20.362 7.921 -8.705 1.00 47.59 744 SER A O 1
ATOM 5764 N N . GLN A 1 745 ? 19.240 9.818 -8.468 1.00 50.00 745 GLN A N 1
ATOM 5765 C CA . GLN A 1 745 ? 20.315 10.486 -7.721 1.00 50.00 745 GLN A CA 1
ATOM 5766 C C . GLN A 1 745 ? 20.518 9.932 -6.298 1.00 50.00 745 GLN A C 1
ATOM 5768 O O . GLN A 1 745 ? 21.653 9.857 -5.833 1.00 50.00 745 GLN A O 1
ATOM 5773 N N . GLU A 1 746 ? 19.449 9.548 -5.594 1.00 49.06 746 GLU A N 1
ATOM 5774 C CA . GLU A 1 746 ? 19.521 8.985 -4.236 1.00 49.06 746 GLU A CA 1
ATOM 5775 C C . GLU A 1 746 ? 19.972 7.511 -4.226 1.00 49.06 746 GLU A C 1
ATOM 5777 O O . GLU A 1 746 ? 20.599 7.081 -3.249 1.00 49.06 746 GLU A O 1
ATOM 5782 N N . LEU A 1 747 ? 19.697 6.766 -5.308 1.00 49.06 747 LEU A N 1
ATOM 5783 C CA . LEU A 1 747 ? 20.097 5.366 -5.509 1.00 49.06 747 LEU A CA 1
ATOM 5784 C C . LEU A 1 747 ? 21.429 5.202 -6.250 1.00 49.06 747 LEU A C 1
ATOM 5786 O O . LEU A 1 747 ? 22.117 4.208 -6.045 1.00 49.06 747 LEU A O 1
ATOM 5790 N N . CYS A 1 748 ? 21.842 6.164 -7.073 1.00 52.31 748 CYS A N 1
ATOM 5791 C CA . CYS A 1 748 ? 23.090 6.084 -7.831 1.00 52.31 748 CYS A CA 1
ATOM 5792 C C . CYS A 1 748 ? 24.196 6.945 -7.206 1.00 52.31 748 CYS A C 1
ATOM 5794 O O . CYS A 1 748 ? 24.842 7.754 -7.881 1.00 52.31 748 CYS A O 1
ATOM 5796 N N . THR A 1 749 ? 24.438 6.765 -5.902 1.00 58.59 749 THR A N 1
ATOM 5797 C CA . THR A 1 749 ? 25.710 7.203 -5.314 1.00 58.59 749 THR A CA 1
ATOM 5798 C C . THR A 1 749 ? 26.833 6.297 -5.836 1.00 58.59 749 THR A C 1
ATOM 5800 O O . THR A 1 749 ? 26.600 5.098 -6.023 1.00 58.59 749 THR A O 1
ATOM 5803 N N . PRO A 1 750 ? 28.056 6.815 -6.059 1.00 63.19 750 PRO A N 1
ATOM 5804 C CA . PRO A 1 750 ? 29.171 5.998 -6.549 1.00 63.19 750 PRO A CA 1
ATOM 5805 C C . PRO A 1 750 ? 29.418 4.747 -5.692 1.00 63.19 750 PRO A C 1
ATOM 5807 O O . PRO A 1 750 ? 29.560 3.652 -6.221 1.00 63.19 750 PRO A O 1
ATOM 5810 N N . GLN A 1 751 ? 29.341 4.891 -4.366 1.00 64.25 751 GLN A N 1
ATOM 5811 C CA . GLN A 1 751 ? 29.537 3.806 -3.396 1.00 64.25 751 GLN A CA 1
ATOM 5812 C C . GLN A 1 751 ? 28.461 2.715 -3.476 1.00 64.25 751 GLN A C 1
ATOM 5814 O O . GLN A 1 751 ? 28.771 1.528 -3.393 1.00 64.25 751 GLN A O 1
ATOM 5819 N N . LEU A 1 752 ? 27.187 3.101 -3.623 1.00 64.00 752 LEU A N 1
ATOM 5820 C CA . LEU A 1 752 ? 26.105 2.130 -3.774 1.00 64.00 752 LEU A CA 1
ATOM 5821 C C . LEU A 1 752 ? 26.239 1.407 -5.118 1.00 64.00 752 LEU A C 1
ATOM 5823 O O . LEU A 1 752 ? 26.050 0.200 -5.178 1.00 64.00 752 LEU A O 1
ATOM 5827 N N . CYS A 1 753 ? 26.656 2.109 -6.171 1.00 64.75 753 CYS A N 1
ATOM 5828 C CA . CYS A 1 753 ? 26.876 1.499 -7.479 1.00 64.75 753 CYS A CA 1
ATOM 5829 C C . CYS A 1 753 ? 28.054 0.521 -7.493 1.00 64.75 753 CYS A C 1
ATOM 5831 O O . CYS A 1 753 ? 27.930 -0.540 -8.092 1.00 64.75 753 CYS A O 1
ATOM 5833 N N . GLU A 1 754 ? 29.147 0.808 -6.784 1.00 70.56 754 GLU A N 1
ATOM 5834 C CA . GLU A 1 754 ? 30.248 -0.148 -6.602 1.00 70.56 754 GLU A CA 1
ATOM 5835 C C . GLU A 1 754 ? 29.799 -1.412 -5.861 1.00 70.56 754 GLU A C 1
ATOM 5837 O O . GLU A 1 754 ? 30.136 -2.522 -6.279 1.00 70.56 754 GLU A O 1
ATOM 5842 N N . LYS A 1 755 ? 28.991 -1.270 -4.799 1.00 67.75 755 LYS A N 1
ATOM 5843 C CA . LYS A 1 755 ? 28.400 -2.427 -4.107 1.00 67.75 755 LYS A CA 1
ATOM 5844 C C . LYS A 1 755 ? 27.486 -3.223 -5.035 1.00 67.75 755 LYS A C 1
ATOM 5846 O O . LYS A 1 755 ? 27.614 -4.435 -5.129 1.00 67.75 755 LYS A O 1
ATOM 5851 N N . LEU A 1 756 ? 26.615 -2.545 -5.770 1.00 66.38 756 LEU A N 1
ATOM 5852 C CA . LEU A 1 756 ? 25.696 -3.163 -6.721 1.00 66.38 756 LEU A CA 1
ATOM 5853 C C . LEU A 1 756 ? 26.431 -3.885 -7.868 1.00 66.38 756 LEU A C 1
ATOM 5855 O O . LEU A 1 756 ? 26.024 -4.971 -8.278 1.00 66.38 756 LEU A O 1
ATOM 5859 N N . GLU A 1 757 ? 27.551 -3.335 -8.337 1.00 68.94 757 GLU A N 1
ATOM 5860 C CA . GLU A 1 757 ? 28.419 -3.967 -9.333 1.00 68.94 757 GLU A CA 1
ATOM 5861 C C . GLU A 1 757 ? 29.123 -5.210 -8.765 1.00 68.94 757 GLU A C 1
ATOM 5863 O O . GLU A 1 757 ? 29.144 -6.261 -9.409 1.00 68.94 757 GLU A O 1
ATOM 5868 N N . LEU A 1 758 ? 29.645 -5.127 -7.535 1.00 72.75 758 LEU A N 1
ATOM 5869 C CA . LEU A 1 758 ? 30.197 -6.277 -6.812 1.00 72.75 758 LEU A CA 1
ATOM 5870 C C . LEU A 1 758 ? 29.161 -7.399 -6.697 1.00 72.75 758 LEU A C 1
ATOM 5872 O O . LEU A 1 758 ? 29.487 -8.572 -6.895 1.00 72.75 758 LEU A O 1
ATOM 5876 N N . TYR A 1 759 ? 27.918 -7.028 -6.403 1.00 66.38 759 TYR A N 1
ATOM 5877 C CA . TYR A 1 759 ? 26.824 -7.963 -6.228 1.00 66.38 759 TYR A CA 1
ATOM 5878 C C . TYR A 1 759 ? 26.471 -8.682 -7.533 1.00 66.38 759 TYR A C 1
ATOM 5880 O O . TYR A 1 759 ? 26.408 -9.910 -7.571 1.00 66.38 759 TYR A O 1
ATOM 5888 N N . ALA A 1 760 ? 26.360 -7.948 -8.638 1.00 65.38 760 ALA A N 1
ATOM 5889 C CA . ALA A 1 760 ? 26.101 -8.552 -9.939 1.00 65.38 760 ALA A CA 1
ATOM 5890 C C . ALA A 1 760 ? 27.261 -9.411 -10.457 1.00 65.38 760 ALA A C 1
ATOM 5892 O O . ALA A 1 760 ? 27.017 -10.448 -11.073 1.00 65.38 760 ALA A O 1
ATOM 5893 N N . ARG A 1 761 ? 28.521 -9.030 -10.197 1.00 71.12 761 ARG A N 1
ATOM 5894 C CA . ARG A 1 761 ? 29.688 -9.846 -10.586 1.00 71.12 761 ARG A CA 1
ATOM 5895 C C . ARG A 1 761 ? 29.651 -11.205 -9.905 1.00 71.12 761 ARG A C 1
ATOM 5897 O O . ARG A 1 761 ? 29.904 -12.222 -10.544 1.00 71.12 761 ARG A O 1
ATOM 5904 N N . LYS A 1 762 ? 29.309 -11.224 -8.619 1.00 66.94 762 LYS A N 1
ATOM 5905 C CA . LYS A 1 762 ? 29.193 -12.470 -7.868 1.00 66.94 762 LYS A CA 1
ATOM 5906 C C . LYS A 1 762 ? 27.953 -13.274 -8.279 1.00 66.94 762 LYS A C 1
ATOM 5908 O O . LYS A 1 762 ? 28.084 -14.484 -8.418 1.00 66.94 762 LYS A O 1
ATOM 5913 N N . ALA A 1 763 ? 26.841 -12.623 -8.644 1.00 62.97 763 ALA A N 1
ATOM 5914 C CA . ALA A 1 763 ? 25.694 -13.281 -9.288 1.00 62.97 763 ALA A CA 1
ATOM 5915 C C . ALA A 1 763 ? 26.094 -14.005 -10.584 1.00 62.97 763 ALA A C 1
ATOM 5917 O O . ALA A 1 763 ? 25.817 -15.187 -10.763 1.00 62.97 763 ALA A O 1
ATOM 5918 N N . CYS A 1 764 ? 26.793 -13.300 -11.482 1.00 65.94 764 CYS A N 1
ATOM 5919 C CA . CYS A 1 764 ? 27.237 -13.852 -12.762 1.00 65.94 764 CYS A CA 1
ATOM 5920 C C . CYS A 1 764 ? 28.261 -14.976 -12.558 1.00 65.94 764 CYS A C 1
ATOM 5922 O O . CYS A 1 764 ? 28.220 -15.977 -13.268 1.00 65.94 764 CYS A O 1
ATOM 5924 N N . SER A 1 765 ? 29.140 -14.851 -11.558 1.00 67.81 765 SER A N 1
ATOM 5925 C CA . SER A 1 765 ? 30.086 -15.906 -11.181 1.00 67.81 765 SER A CA 1
ATOM 5926 C C . SER A 1 765 ? 29.376 -17.152 -10.647 1.00 67.81 765 SER A C 1
ATOM 5928 O O . SER A 1 765 ? 29.712 -18.259 -11.063 1.00 67.81 765 SER A O 1
ATOM 5930 N N . ALA A 1 766 ? 28.387 -16.988 -9.763 1.00 64.31 766 ALA A N 1
ATOM 5931 C CA . ALA A 1 766 ? 27.579 -18.091 -9.243 1.00 64.31 766 ALA A CA 1
ATOM 5932 C C . ALA A 1 766 ? 26.792 -18.772 -10.374 1.00 64.31 766 ALA A C 1
ATOM 5934 O O . ALA A 1 766 ? 26.803 -19.996 -10.501 1.00 64.31 766 ALA A O 1
ATOM 5935 N N . PHE A 1 767 ? 26.196 -17.984 -11.273 1.00 66.06 767 PHE A N 1
ATOM 5936 C CA . PHE A 1 767 ? 25.540 -18.492 -12.475 1.00 66.06 767 PHE A CA 1
ATOM 5937 C C . PHE A 1 767 ? 26.502 -19.279 -13.378 1.00 66.06 767 PHE A C 1
ATOM 5939 O O . PHE A 1 767 ? 26.181 -20.393 -13.794 1.00 66.06 767 PHE A O 1
ATOM 5946 N N . ALA A 1 768 ? 27.695 -18.746 -13.653 1.00 67.19 768 ALA A N 1
ATOM 5947 C CA . ALA A 1 768 ? 28.705 -19.420 -14.464 1.00 67.19 768 ALA A CA 1
ATOM 5948 C C . ALA A 1 768 ? 29.170 -20.735 -13.820 1.00 67.19 768 ALA A C 1
ATOM 5950 O O . ALA A 1 768 ? 29.304 -21.741 -14.519 1.00 67.19 768 ALA A O 1
ATOM 5951 N N . HIS A 1 769 ? 29.346 -20.753 -12.496 1.00 66.44 769 HIS A N 1
ATOM 5952 C CA . HIS A 1 769 ? 29.664 -21.959 -11.735 1.00 66.44 769 HIS A CA 1
ATOM 5953 C C . HIS A 1 769 ? 28.550 -23.010 -11.861 1.00 66.44 769 HIS A C 1
ATOM 5955 O O . HIS A 1 769 ? 28.826 -24.148 -12.239 1.00 66.44 769 HIS A O 1
ATOM 5961 N N . ARG A 1 770 ? 27.276 -22.622 -11.685 1.00 64.19 770 ARG A N 1
ATOM 5962 C CA . ARG A 1 770 ? 26.118 -23.511 -11.905 1.00 64.19 770 ARG A CA 1
ATOM 5963 C C . ARG A 1 770 ? 26.060 -24.048 -13.335 1.00 64.19 770 ARG A C 1
ATOM 5965 O O . ARG A 1 770 ? 25.806 -25.233 -13.531 1.00 64.19 770 ARG A O 1
ATOM 5972 N N . CYS A 1 771 ? 26.353 -23.217 -14.336 1.00 66.50 771 CYS A N 1
ATOM 5973 C CA . CYS A 1 771 ? 26.425 -23.651 -15.732 1.00 66.50 771 CYS A CA 1
ATOM 5974 C C . CYS A 1 771 ? 27.523 -24.694 -15.957 1.00 66.50 771 CYS A C 1
ATOM 5976 O O . CYS A 1 771 ? 27.305 -25.661 -16.683 1.00 66.50 771 CYS A O 1
ATOM 5978 N N . GLN A 1 772 ? 28.706 -24.491 -15.371 1.00 68.31 772 GLN A N 1
ATOM 5979 C CA . GLN A 1 772 ? 29.824 -25.430 -15.475 1.00 68.31 772 GLN A CA 1
ATOM 5980 C C . GLN A 1 772 ? 29.481 -26.761 -14.814 1.00 68.31 772 GLN A C 1
ATOM 5982 O O . GLN A 1 772 ? 29.679 -27.807 -15.426 1.00 68.31 772 GLN A O 1
ATOM 5987 N N . LEU A 1 773 ? 28.896 -26.717 -13.619 1.00 64.44 773 LEU A N 1
ATOM 5988 C CA . LEU A 1 773 ? 28.440 -27.901 -12.901 1.00 64.44 773 LEU A CA 1
ATOM 5989 C C . LEU A 1 773 ? 27.356 -28.651 -13.680 1.00 64.44 773 LEU A C 1
ATOM 5991 O O . LEU A 1 773 ? 27.461 -29.856 -13.867 1.00 64.44 773 LEU A O 1
ATOM 5995 N N . TYR A 1 774 ? 26.366 -27.944 -14.223 1.00 65.19 774 TYR A N 1
ATOM 5996 C CA . TYR A 1 774 ? 25.333 -28.552 -15.061 1.00 65.19 774 TYR A CA 1
ATOM 5997 C C . TYR A 1 774 ? 25.920 -29.207 -16.327 1.00 65.19 774 TYR A C 1
ATOM 5999 O O . TYR A 1 774 ? 25.527 -30.313 -16.692 1.00 65.19 774 TYR A O 1
ATOM 6007 N N . LYS A 1 775 ? 26.900 -28.561 -16.979 1.00 67.56 775 LYS A N 1
ATOM 6008 C CA . LYS A 1 775 ? 27.581 -29.081 -18.183 1.00 67.56 775 LYS A CA 1
ATOM 6009 C C . LYS A 1 775 ? 28.536 -30.244 -17.894 1.00 67.56 775 LYS A C 1
ATOM 6011 O O . LYS A 1 775 ? 28.752 -31.060 -18.785 1.00 67.56 775 LYS A O 1
ATOM 6016 N N . ALA A 1 776 ? 29.114 -30.312 -16.695 1.00 62.69 776 ALA A N 1
ATOM 6017 C CA . ALA A 1 776 ? 30.077 -31.342 -16.308 1.00 62.69 776 ALA A CA 1
ATOM 6018 C C . ALA A 1 776 ? 29.440 -32.729 -16.096 1.00 62.69 776 ALA A C 1
ATOM 6020 O O . ALA A 1 776 ? 30.157 -33.724 -16.156 1.00 62.69 776 ALA A O 1
ATOM 6021 N N . TYR A 1 777 ? 28.114 -32.809 -15.917 1.00 55.88 777 TYR A N 1
ATOM 6022 C CA . TYR A 1 777 ? 27.399 -34.071 -15.677 1.00 55.88 777 TYR A CA 1
ATOM 6023 C C . TYR A 1 777 ? 26.223 -34.296 -16.647 1.00 55.88 777 TYR A C 1
ATOM 6025 O O . TYR A 1 777 ? 25.052 -34.273 -16.240 1.00 55.88 777 TYR A O 1
ATOM 6033 N N . PRO A 1 778 ? 26.493 -34.523 -17.947 1.00 48.81 778 PRO A N 1
ATOM 6034 C CA . PRO A 1 778 ? 25.460 -34.858 -18.914 1.00 48.81 778 PRO A CA 1
ATOM 6035 C C . PRO A 1 778 ? 25.030 -36.327 -18.738 1.00 48.81 778 PRO A C 1
ATOM 6037 O O . PRO A 1 778 ? 25.604 -37.228 -19.337 1.00 48.81 778 PRO A O 1
ATOM 6040 N N . GLY A 1 779 ? 24.001 -36.567 -17.918 1.00 52.62 779 GLY A N 1
ATOM 6041 C CA . GLY A 1 779 ? 23.269 -37.842 -17.901 1.00 52.62 779 GLY A CA 1
ATOM 6042 C C . GLY A 1 779 ? 23.840 -38.990 -17.053 1.00 52.62 779 GLY A C 1
ATOM 6043 O O . GLY A 1 779 ? 23.596 -40.139 -17.402 1.00 52.62 779 GLY A O 1
ATOM 6044 N N . SER A 1 780 ? 24.567 -38.724 -15.962 1.00 39.81 780 SER A N 1
ATOM 6045 C CA . SER A 1 780 ? 24.958 -39.748 -14.973 1.00 39.81 780 SER A CA 1
ATOM 6046 C C . SER A 1 780 ? 24.071 -39.713 -13.720 1.00 39.81 780 SER A C 1
ATOM 6048 O O . SER A 1 780 ? 23.730 -38.628 -13.250 1.00 39.81 780 SER A O 1
ATOM 6050 N N . ASP A 1 781 ? 23.765 -40.886 -13.152 1.00 40.56 781 ASP A N 1
ATOM 6051 C CA . ASP A 1 781 ? 23.058 -41.044 -11.863 1.00 40.56 781 ASP A CA 1
ATOM 6052 C C . ASP A 1 781 ? 23.882 -40.524 -10.659 1.00 40.56 781 ASP A C 1
ATOM 6054 O O . ASP A 1 781 ? 23.333 -40.222 -9.607 1.00 40.56 781 ASP A O 1
ATOM 6058 N N . GLU A 1 782 ? 25.196 -40.329 -10.822 1.00 40.09 782 GLU A N 1
ATOM 6059 C CA . GLU A 1 782 ? 26.097 -39.713 -9.833 1.00 40.09 782 GLU A CA 1
ATOM 6060 C C . GLU A 1 782 ? 26.382 -38.234 -10.169 1.00 40.09 782 GLU A C 1
ATOM 6062 O O . GLU A 1 782 ? 27.495 -37.861 -10.543 1.00 40.09 782 GLU A O 1
ATOM 6067 N N . LYS A 1 783 ? 25.375 -37.357 -10.089 1.00 43.72 783 LYS A N 1
ATOM 6068 C CA . LYS A 1 783 ? 25.626 -35.901 -10.063 1.00 43.72 783 LYS A CA 1
ATOM 6069 C C . LYS A 1 783 ? 26.070 -35.492 -8.648 1.00 43.72 783 LYS A C 1
ATOM 6071 O O . LYS A 1 783 ? 25.448 -35.937 -7.685 1.00 43.72 783 LYS A O 1
ATOM 6076 N N . PRO A 1 784 ? 27.083 -34.623 -8.466 1.00 37.19 784 PRO A N 1
ATOM 6077 C CA . PRO A 1 784 ? 27.404 -34.074 -7.155 1.00 37.19 784 PRO A CA 1
ATOM 6078 C C . PRO A 1 784 ? 26.187 -33.310 -6.642 1.00 37.19 784 PRO A C 1
ATOM 6080 O O . PRO A 1 784 ? 25.635 -32.485 -7.367 1.00 37.19 784 PRO A O 1
ATOM 6083 N N . ARG A 1 785 ? 25.778 -33.591 -5.401 1.00 39.75 785 ARG A N 1
ATOM 6084 C CA . ARG A 1 785 ? 24.688 -32.896 -4.709 1.00 39.75 785 ARG A CA 1
ATOM 6085 C C . ARG A 1 785 ? 25.061 -31.426 -4.539 1.00 39.75 785 ARG A C 1
ATOM 6087 O O . ARG A 1 785 ? 25.702 -31.041 -3.566 1.00 39.75 785 ARG A O 1
ATOM 6094 N N . LEU A 1 786 ? 24.704 -30.608 -5.516 1.00 39.12 786 LEU A N 1
ATOM 6095 C CA . LEU A 1 786 ? 24.558 -29.181 -5.285 1.00 39.12 786 LEU A CA 1
ATOM 6096 C C . LEU A 1 786 ? 23.262 -29.016 -4.508 1.00 39.12 786 LEU A C 1
ATOM 6098 O O . LEU A 1 786 ? 22.314 -29.737 -4.836 1.00 39.12 786 LEU A O 1
ATOM 6102 N N . PRO A 1 787 ? 23.223 -28.140 -3.488 1.00 37.09 787 PRO A N 1
ATOM 6103 C CA . PRO A 1 787 ? 21.988 -27.824 -2.795 1.00 37.09 787 PRO A CA 1
ATOM 6104 C C . PRO A 1 787 ? 20.880 -27.686 -3.826 1.00 37.09 787 PRO A C 1
ATOM 6106 O O . PRO A 1 787 ? 21.023 -26.915 -4.781 1.00 37.09 787 PRO A O 1
ATOM 6109 N N . LEU A 1 788 ? 19.839 -28.509 -3.701 1.00 33.16 788 LEU A N 1
ATOM 6110 C CA . LEU A 1 788 ? 18.601 -28.247 -4.409 1.00 33.16 788 LEU A CA 1
ATOM 6111 C C . LEU A 1 788 ? 18.284 -26.782 -4.116 1.00 33.16 788 LEU A C 1
ATOM 6113 O O . LEU A 1 788 ? 18.199 -26.394 -2.957 1.00 33.16 788 LEU A O 1
ATOM 6117 N N . GLY A 1 789 ? 18.191 -25.962 -5.159 1.00 38.47 789 GLY A N 1
ATOM 6118 C CA . GLY A 1 789 ? 17.606 -24.634 -5.048 1.00 38.47 789 GLY A CA 1
ATOM 6119 C C . GLY A 1 789 ? 16.104 -24.788 -4.846 1.00 38.47 789 GLY A C 1
ATOM 6120 O O . GLY A 1 789 ? 15.322 -24.403 -5.711 1.00 38.47 789 GLY A O 1
ATOM 6121 N N . ALA A 1 790 ? 15.693 -25.445 -3.765 1.00 34.47 790 ALA A N 1
ATOM 6122 C CA . ALA A 1 790 ? 14.471 -25.048 -3.109 1.00 34.47 790 ALA A CA 1
ATOM 6123 C C . ALA A 1 790 ? 14.806 -23.745 -2.364 1.00 34.47 790 ALA A C 1
ATOM 6125 O O . ALA A 1 790 ? 15.949 -23.488 -1.995 1.00 34.47 790 ALA A O 1
ATOM 6126 N N . GLY A 1 791 ? 13.848 -22.829 -2.296 1.00 37.00 791 GLY A N 1
ATOM 6127 C CA . GLY A 1 791 ? 14.083 -21.532 -1.664 1.00 37.00 791 GLY A CA 1
ATOM 6128 C C . GLY A 1 791 ? 14.246 -20.371 -2.636 1.00 37.00 791 GLY A C 1
ATOM 6129 O O . GLY A 1 791 ? 15.275 -19.712 -2.674 1.00 37.00 791 GLY A O 1
ATOM 6130 N N . PHE A 1 792 ? 13.161 -20.035 -3.337 1.00 39.34 792 PHE A N 1
ATOM 6131 C CA . PHE A 1 792 ? 12.882 -18.630 -3.677 1.00 39.34 792 PHE A CA 1
ATOM 6132 C C . PHE A 1 792 ? 11.441 -18.439 -4.142 1.00 39.34 792 PHE A C 1
ATOM 6134 O O . PHE A 1 792 ? 10.754 -17.502 -3.743 1.00 39.34 792 PHE A O 1
ATOM 6141 N N . PHE A 1 793 ? 10.974 -19.399 -4.940 1.00 42.62 793 PHE A N 1
ATOM 6142 C CA . PHE A 1 793 ? 9.592 -19.552 -5.361 1.00 42.62 793 PHE A CA 1
ATOM 6143 C C . PHE A 1 793 ? 9.113 -20.926 -4.919 1.00 42.62 793 PHE A C 1
ATOM 6145 O O . PHE A 1 793 ? 9.058 -21.870 -5.705 1.00 42.62 793 PHE A O 1
ATOM 6152 N N . ASP A 1 794 ? 8.710 -21.001 -3.654 1.00 37.81 794 ASP A N 1
ATOM 6153 C CA . ASP A 1 794 ? 7.871 -22.091 -3.145 1.00 37.81 794 ASP A CA 1
ATOM 6154 C C . ASP A 1 794 ? 6.646 -22.331 -4.058 1.00 37.81 794 ASP A C 1
ATOM 6156 O O . ASP A 1 794 ? 6.076 -23.411 -4.064 1.00 37.81 794 ASP A O 1
ATOM 6160 N N . ASP A 1 795 ? 6.268 -21.351 -4.888 1.00 38.44 795 ASP A N 1
ATOM 6161 C CA . ASP A 1 795 ? 5.198 -21.435 -5.886 1.00 38.44 795 ASP A CA 1
ATOM 6162 C C . ASP A 1 795 ? 5.403 -22.494 -6.984 1.00 38.44 795 ASP A C 1
ATOM 6164 O O . ASP A 1 795 ? 4.406 -22.974 -7.509 1.00 38.44 795 ASP A O 1
ATOM 6168 N N . ASP A 1 796 ? 6.637 -22.867 -7.362 1.00 35.56 796 ASP A N 1
ATOM 6169 C CA . ASP A 1 796 ? 6.866 -23.926 -8.371 1.00 35.56 796 ASP A CA 1
ATOM 6170 C C . ASP A 1 796 ? 6.905 -25.336 -7.728 1.00 35.56 796 ASP A C 1
ATOM 6172 O O . ASP A 1 796 ? 6.561 -26.322 -8.390 1.00 35.56 796 ASP A O 1
ATOM 6176 N N . LEU A 1 797 ? 7.304 -25.431 -6.449 1.00 33.88 797 LEU A N 1
ATOM 6177 C CA . LEU A 1 797 ? 7.355 -26.663 -5.637 1.00 33.88 797 LEU A CA 1
ATOM 6178 C C . LEU A 1 797 ? 5.988 -27.012 -5.023 1.00 33.88 797 LEU A C 1
ATOM 6180 O O . LEU A 1 797 ? 5.600 -28.176 -5.014 1.00 33.88 797 LEU A O 1
ATOM 6184 N N . HIS A 1 798 ? 5.218 -25.999 -4.621 1.00 37.09 798 HIS A N 1
ATOM 6185 C CA . HIS A 1 798 ? 3.849 -26.100 -4.099 1.00 37.09 798 HIS A CA 1
ATOM 6186 C C . HIS A 1 798 ? 2.785 -25.683 -5.116 1.00 37.09 798 HIS A C 1
ATOM 6188 O O . HIS A 1 798 ? 1.628 -25.465 -4.753 1.00 37.09 798 HIS A O 1
ATOM 6194 N N . PHE A 1 799 ? 3.160 -25.599 -6.399 1.00 37.03 799 PHE A N 1
ATOM 6195 C CA . PHE A 1 799 ? 2.235 -25.314 -7.499 1.00 37.03 799 PHE A CA 1
ATOM 6196 C C . PHE A 1 799 ? 1.027 -26.260 -7.496 1.00 37.03 799 PHE A C 1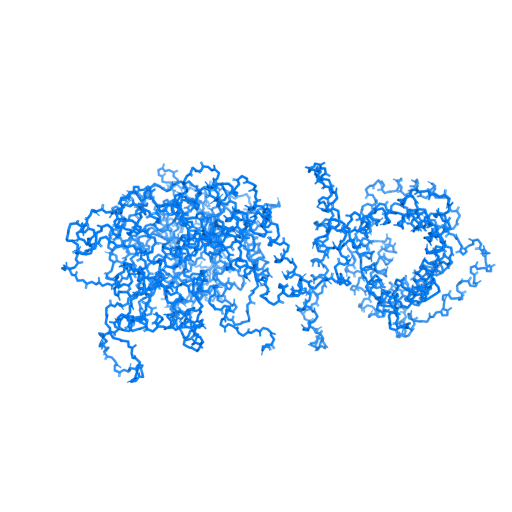
ATOM 6198 O O . PHE A 1 799 ? -0.060 -25.895 -7.941 1.00 37.03 799 PHE A O 1
ATOM 6205 N N . PHE A 1 800 ? 1.229 -27.460 -6.944 1.00 38.00 800 PHE A N 1
ATOM 6206 C CA . PHE A 1 800 ? 0.196 -28.439 -6.692 1.00 38.00 800 PHE A CA 1
ATOM 6207 C C . PHE A 1 800 ? 0.090 -28.762 -5.204 1.00 38.00 800 PHE A C 1
ATOM 6209 O O . PHE A 1 800 ? 0.940 -29.446 -4.642 1.00 38.00 800 PHE A O 1
ATOM 6216 N N . VAL A 1 801 ? -0.975 -28.291 -4.557 1.00 37.00 801 VAL A N 1
ATOM 6217 C CA . VAL A 1 801 ? -1.367 -28.772 -3.228 1.00 37.00 801 VAL A CA 1
ATOM 6218 C C . VAL A 1 801 ? -2.047 -30.139 -3.410 1.00 37.00 801 VAL A C 1
ATOM 6220 O O . VAL A 1 801 ? -3.254 -30.196 -3.647 1.00 37.00 801 VAL A O 1
ATOM 6223 N N . CYS A 1 802 ? -1.276 -31.231 -3.370 1.00 27.03 802 CYS A N 1
ATOM 6224 C CA . CYS A 1 802 ? -1.773 -32.615 -3.422 1.00 27.03 802 CYS A CA 1
ATOM 6225 C C . CYS A 1 802 ? -1.638 -33.312 -2.061 1.00 27.03 802 CYS A C 1
ATOM 6227 O O . CYS A 1 802 ? -0.579 -33.234 -1.447 1.00 27.03 802 CYS A O 1
ATOM 6229 N N . GLU A 1 803 ? -2.671 -34.062 -1.651 1.00 27.05 803 GLU A N 1
ATOM 6230 C CA . GLU A 1 803 ? -2.563 -35.087 -0.602 1.00 27.05 803 GLU A CA 1
ATOM 6231 C C . GLU A 1 803 ? -2.471 -36.495 -1.195 1.00 27.05 803 GLU A C 1
ATOM 6233 O O . GLU A 1 803 ? -3.259 -36.873 -2.065 1.00 27.05 803 GLU A O 1
ATOM 6238 N N . GLY A 1 804 ? -1.601 -37.292 -0.582 1.00 25.16 804 GLY A N 1
ATOM 6239 C CA . GLY A 1 804 ? -1.742 -38.727 -0.372 1.00 25.16 804 GLY A CA 1
ATOM 6240 C C . GLY A 1 804 ? -0.927 -39.101 0.880 1.00 25.16 804 GLY A C 1
ATOM 6241 O O . GLY A 1 804 ? 0.187 -38.596 1.011 1.00 25.16 804 GLY A O 1
ATOM 6242 N N . PRO A 1 805 ? -1.418 -39.955 1.804 1.00 26.17 805 PRO A N 1
ATOM 6243 C CA . PRO A 1 805 ? -0.676 -40.351 3.015 1.00 26.17 805 PRO A CA 1
ATOM 6244 C C . PRO A 1 805 ? 0.669 -41.035 2.719 1.00 26.17 805 PRO A C 1
ATOM 6246 O O . PRO A 1 805 ? 1.565 -41.027 3.560 1.00 26.17 805 PRO A O 1
ATOM 6249 N N . ASP A 1 806 ? 0.809 -41.580 1.508 1.00 27.14 806 ASP A N 1
ATOM 6250 C CA . ASP A 1 806 ? 1.992 -42.306 1.043 1.00 27.14 806 ASP A CA 1
ATOM 6251 C C . ASP A 1 806 ? 2.957 -41.435 0.208 1.00 27.14 806 ASP A C 1
ATOM 6253 O O . ASP A 1 806 ? 4.078 -41.858 -0.053 1.00 27.14 806 ASP A O 1
ATOM 6257 N N . ASP A 1 807 ? 2.572 -40.198 -0.141 1.00 28.14 807 ASP A N 1
ATOM 6258 C CA . ASP A 1 807 ? 3.434 -39.192 -0.797 1.00 28.14 807 ASP A CA 1
ATOM 6259 C C . ASP A 1 807 ? 3.933 -38.143 0.216 1.00 28.14 807 ASP A C 1
ATOM 6261 O O . ASP A 1 807 ? 4.200 -36.981 -0.092 1.00 28.14 807 ASP A O 1
ATOM 6265 N N . THR A 1 808 ? 4.152 -38.590 1.455 1.00 26.42 808 THR A N 1
ATOM 6266 C CA . THR A 1 808 ? 5.012 -37.901 2.431 1.00 26.42 808 THR A CA 1
ATOM 6267 C C . THR A 1 808 ? 6.476 -37.800 1.956 1.00 26.42 808 THR A C 1
ATOM 6269 O O . THR A 1 808 ? 7.270 -37.089 2.562 1.00 26.42 808 THR A O 1
ATOM 6272 N N . HIS A 1 809 ? 6.801 -38.401 0.803 1.00 28.69 809 HIS A N 1
ATOM 6273 C CA . HIS A 1 809 ? 8.058 -38.292 0.059 1.00 28.69 809 HIS A CA 1
ATOM 6274 C C . HIS A 1 809 ? 8.074 -37.181 -1.018 1.00 28.69 809 HIS A C 1
ATOM 6276 O O . HIS A 1 809 ? 8.745 -37.307 -2.037 1.00 28.69 809 HIS A O 1
ATOM 6282 N N . LEU A 1 810 ? 7.422 -36.038 -0.774 1.00 31.81 810 LEU A N 1
ATOM 6283 C CA . LEU A 1 810 ? 8.000 -34.750 -1.204 1.00 31.81 810 LEU A CA 1
ATOM 6284 C C . LEU A 1 810 ? 9.046 -34.260 -0.186 1.00 31.81 810 LEU A C 1
ATOM 6286 O O . LEU A 1 810 ? 9.368 -33.076 -0.130 1.00 31.81 810 LEU A O 1
ATOM 6290 N N . HIS A 1 811 ? 9.609 -35.188 0.602 1.00 27.62 811 HIS A N 1
ATOM 6291 C CA . HIS A 1 811 ? 10.960 -35.055 1.114 1.00 27.62 811 HIS A CA 1
ATOM 6292 C C . HIS A 1 811 ? 11.848 -34.503 -0.009 1.00 27.62 811 HIS A C 1
ATOM 6294 O O . HIS A 1 811 ? 11.912 -35.053 -1.109 1.00 27.62 811 HIS A O 1
ATOM 6300 N N . SER A 1 812 ? 12.554 -33.413 0.263 1.00 29.31 812 SER A N 1
ATOM 6301 C CA . SER A 1 812 ? 13.945 -33.451 0.748 1.00 29.31 812 SER A CA 1
ATOM 6302 C C . SER A 1 812 ? 14.742 -34.781 0.690 1.00 29.31 812 SER A C 1
ATOM 6304 O O . SER A 1 812 ? 15.819 -34.866 1.281 1.00 29.31 812 SER A O 1
ATOM 6306 N N . ASP A 1 813 ? 14.308 -35.799 -0.057 1.00 25.06 813 ASP A N 1
ATOM 6307 C CA . ASP A 1 813 ? 15.098 -36.952 -0.442 1.00 25.06 813 ASP A CA 1
ATOM 6308 C C . ASP A 1 813 ? 16.015 -36.455 -1.561 1.00 25.06 813 ASP A C 1
ATOM 6310 O O . ASP A 1 813 ? 15.656 -36.351 -2.736 1.00 25.06 813 ASP A O 1
ATOM 6314 N N . GLY A 1 814 ? 17.210 -36.041 -1.140 1.00 31.66 814 GLY A N 1
ATOM 6315 C CA . GLY A 1 814 ? 18.293 -35.495 -1.952 1.00 31.66 814 GLY A CA 1
ATOM 6316 C C . GLY A 1 814 ? 18.908 -36.468 -2.965 1.00 31.66 814 GLY A C 1
ATOM 6317 O O . GLY A 1 814 ? 20.134 -36.554 -3.035 1.00 31.66 814 GLY A O 1
ATOM 6318 N N . ASP A 1 815 ? 18.080 -37.154 -3.756 1.00 28.28 815 ASP A N 1
ATOM 6319 C CA . ASP A 1 815 ? 18.476 -38.100 -4.811 1.00 28.28 815 ASP A CA 1
ATOM 6320 C C . ASP A 1 815 ? 17.876 -37.768 -6.200 1.00 28.28 815 ASP A C 1
ATOM 6322 O O . ASP A 1 815 ? 17.988 -38.548 -7.145 1.00 28.28 815 ASP A O 1
ATOM 6326 N N . GLY A 1 816 ? 17.298 -36.573 -6.384 1.00 33.88 816 GLY A N 1
ATOM 6327 C CA . GLY A 1 816 ? 16.924 -36.050 -7.706 1.00 33.88 816 GLY A CA 1
ATOM 6328 C C . GLY A 1 816 ? 18.099 -35.378 -8.445 1.00 33.88 816 GLY A C 1
ATOM 6329 O O . GLY A 1 816 ? 18.925 -34.714 -7.814 1.00 33.88 816 GLY A O 1
ATOM 6330 N N . PRO A 1 817 ? 18.202 -35.483 -9.788 1.00 37.62 817 PRO A N 1
ATOM 6331 C CA . PRO A 1 817 ? 19.303 -34.885 -10.538 1.00 37.62 817 PRO A CA 1
ATOM 6332 C C . PRO A 1 817 ? 19.314 -33.356 -10.392 1.00 37.62 817 PRO A C 1
ATOM 6334 O O . PRO A 1 817 ? 18.312 -32.695 -10.655 1.00 37.62 817 PRO A O 1
ATOM 6337 N N . VAL A 1 818 ? 20.483 -32.795 -10.059 1.00 47.72 818 VAL A N 1
ATOM 6338 C CA . VAL A 1 818 ? 20.746 -31.345 -9.982 1.00 47.72 818 VAL A CA 1
ATOM 6339 C C . VAL A 1 818 ? 20.119 -30.602 -11.163 1.00 47.72 818 VAL A C 1
ATOM 6341 O O . VAL A 1 818 ? 20.431 -30.905 -12.325 1.00 47.72 818 VAL A O 1
ATOM 6344 N N . SER A 1 819 ? 19.276 -29.610 -10.866 1.00 53.88 819 SER A N 1
ATOM 6345 C CA . SER A 1 819 ? 18.581 -28.800 -11.866 1.00 53.88 819 SER A CA 1
ATOM 6346 C C . SER A 1 819 ? 18.671 -27.306 -11.536 1.00 53.88 819 SER A C 1
ATOM 6348 O O . SER A 1 819 ? 18.611 -26.908 -10.377 1.00 53.88 819 SER A O 1
ATOM 6350 N N . VAL A 1 820 ? 18.887 -26.477 -12.561 1.00 64.75 820 VAL A N 1
ATOM 6351 C CA . VAL A 1 820 ? 19.013 -25.015 -12.433 1.00 64.75 820 VAL A CA 1
ATOM 6352 C C . VAL A 1 820 ? 17.647 -24.380 -12.693 1.00 64.75 820 VAL A C 1
ATOM 6354 O O . VAL A 1 820 ? 17.037 -24.665 -13.728 1.00 64.75 820 VAL A O 1
ATOM 6357 N N . HIS A 1 821 ? 17.174 -23.519 -11.786 1.00 71.06 821 HIS A N 1
ATOM 6358 C CA . HIS A 1 821 ? 15.890 -22.825 -11.934 1.00 71.06 821 HIS A CA 1
ATOM 6359 C C . HIS A 1 821 ? 15.965 -21.703 -12.983 1.00 71.06 821 HIS A C 1
ATOM 6361 O O . HIS A 1 821 ? 16.905 -20.895 -13.031 1.00 71.06 821 HIS A O 1
ATOM 6367 N N . THR A 1 822 ? 14.966 -21.657 -13.861 1.00 74.94 822 THR A N 1
ATOM 6368 C CA . THR A 1 822 ? 14.922 -20.737 -15.003 1.00 74.94 822 THR A CA 1
ATOM 6369 C C . THR A 1 822 ? 14.697 -19.291 -14.574 1.00 74.94 822 THR A C 1
ATOM 6371 O O . THR A 1 822 ? 15.337 -18.399 -15.131 1.00 74.94 822 THR A O 1
ATOM 6374 N N . LEU A 1 823 ? 13.824 -19.022 -13.598 1.00 73.94 823 LEU A N 1
ATOM 6375 C CA . LEU A 1 823 ? 13.520 -17.649 -13.181 1.00 73.94 823 LEU A CA 1
ATOM 6376 C C . LEU A 1 823 ? 14.719 -17.004 -12.478 1.00 73.94 823 LEU A C 1
ATOM 6378 O O . LEU A 1 823 ? 15.094 -15.897 -12.847 1.00 73.94 823 LEU A O 1
ATOM 6382 N N . THR A 1 824 ? 15.359 -17.722 -11.557 1.00 69.12 824 THR A N 1
ATOM 6383 C CA . THR A 1 824 ? 16.634 -17.372 -10.896 1.00 69.12 824 THR A CA 1
ATOM 6384 C C . THR A 1 824 ? 17.706 -16.996 -11.933 1.00 69.12 824 THR A C 1
ATOM 6386 O O . THR A 1 824 ? 18.271 -15.900 -11.939 1.00 69.12 824 THR A O 1
ATOM 6389 N N . SER A 1 825 ? 17.871 -17.831 -12.966 1.00 74.00 825 SER A N 1
ATOM 6390 C CA . SER A 1 825 ? 18.769 -17.535 -14.096 1.00 74.00 825 SER A CA 1
ATOM 6391 C C . SER A 1 825 ? 18.389 -16.250 -14.849 1.00 74.00 825 SER A C 1
ATOM 6393 O O . SER A 1 825 ? 19.245 -15.442 -15.214 1.00 74.00 825 SER A O 1
ATOM 6395 N N . VAL A 1 826 ? 17.094 -16.027 -15.075 1.00 76.38 826 VAL A N 1
ATOM 6396 C CA . VAL A 1 826 ? 16.578 -14.831 -15.759 1.00 76.38 826 VAL A CA 1
ATOM 6397 C C . VAL A 1 826 ? 16.736 -13.577 -14.902 1.00 76.38 826 VAL A C 1
ATOM 6399 O O . VAL A 1 826 ? 16.933 -12.491 -15.451 1.00 76.38 826 VAL A O 1
ATOM 6402 N N . LEU A 1 827 ? 16.710 -13.693 -13.575 1.00 71.56 827 LEU A N 1
ATOM 6403 C CA . LEU A 1 827 ? 17.066 -12.597 -12.679 1.00 71.56 827 LEU A CA 1
ATOM 6404 C C . LEU A 1 827 ? 18.548 -12.241 -12.849 1.00 71.56 827 LEU A C 1
ATOM 6406 O O . LEU A 1 827 ? 18.850 -11.071 -13.076 1.00 71.56 827 LEU A O 1
ATOM 6410 N N . CYS A 1 828 ? 19.457 -13.221 -12.893 1.00 71.69 828 CYS A N 1
ATOM 6411 C CA . CYS A 1 828 ? 20.871 -12.976 -13.215 1.00 71.69 828 CYS A CA 1
ATOM 6412 C C . CYS A 1 828 ? 21.051 -12.259 -14.569 1.00 71.69 828 CYS A C 1
ATOM 6414 O O . CYS A 1 828 ? 21.819 -11.303 -14.673 1.00 71.69 828 CYS A O 1
ATOM 6416 N N . TRP A 1 829 ? 20.294 -12.650 -15.599 1.00 80.06 829 TRP A N 1
ATOM 6417 C CA . TRP A 1 829 ? 20.264 -11.926 -16.876 1.00 80.06 829 TRP A CA 1
ATOM 6418 C C . TRP A 1 829 ? 19.780 -10.477 -16.716 1.00 80.06 829 TRP A C 1
ATOM 6420 O O . TRP A 1 829 ? 20.413 -9.540 -17.215 1.00 80.06 829 TRP A O 1
ATOM 6430 N N . ALA A 1 830 ? 18.665 -10.282 -16.007 1.00 73.69 830 ALA A N 1
ATOM 6431 C CA . ALA A 1 830 ? 18.063 -8.970 -15.802 1.00 73.69 830 ALA A CA 1
ATOM 6432 C C . ALA A 1 830 ? 19.024 -8.024 -15.067 1.00 73.69 830 ALA A C 1
ATOM 6434 O O . ALA A 1 830 ? 19.022 -6.826 -15.334 1.00 73.69 830 ALA A O 1
ATOM 6435 N N . ALA A 1 831 ? 19.887 -8.542 -14.195 1.00 71.19 831 ALA A N 1
ATOM 6436 C CA . ALA A 1 831 ? 20.966 -7.779 -13.574 1.00 71.19 831 ALA A CA 1
ATOM 6437 C C . ALA A 1 831 ? 21.912 -7.153 -14.585 1.00 71.19 831 ALA A C 1
ATOM 6439 O O . ALA A 1 831 ? 22.115 -5.937 -14.589 1.00 71.19 831 ALA A O 1
ATOM 6440 N N . ALA A 1 832 ? 22.485 -8.004 -15.435 1.00 74.75 832 ALA A N 1
ATOM 6441 C CA . ALA A 1 832 ? 23.492 -7.618 -16.402 1.00 74.75 832 ALA A CA 1
ATOM 6442 C C . ALA A 1 832 ? 22.890 -6.663 -17.445 1.00 74.75 832 ALA A C 1
ATOM 6444 O O . ALA A 1 832 ? 23.482 -5.619 -17.725 1.00 74.75 832 ALA A O 1
ATOM 6445 N N . ASP A 1 833 ? 21.666 -6.937 -17.929 1.00 77.81 833 ASP A N 1
ATOM 6446 C CA . ASP A 1 833 ? 20.926 -6.040 -18.839 1.00 77.81 833 ASP A CA 1
ATOM 6447 C C . ASP A 1 833 ? 20.746 -4.640 -18.234 1.00 77.81 833 ASP A C 1
ATOM 6449 O O . ASP A 1 833 ? 20.860 -3.629 -18.928 1.00 77.81 833 ASP A O 1
ATOM 6453 N N . ARG A 1 834 ? 20.483 -4.546 -16.929 1.00 74.75 834 ARG A N 1
ATOM 6454 C CA . ARG A 1 834 ? 20.173 -3.265 -16.277 1.00 74.75 834 ARG A CA 1
ATOM 6455 C C . ARG A 1 834 ? 21.433 -2.511 -15.883 1.00 74.75 834 ARG A C 1
ATOM 6457 O O . ARG A 1 834 ? 21.474 -1.297 -16.070 1.00 74.75 834 ARG A O 1
ATOM 6464 N N . LEU A 1 835 ? 22.483 -3.203 -15.446 1.00 72.56 835 LEU A N 1
ATOM 6465 C CA . LEU A 1 835 ? 23.799 -2.596 -15.233 1.00 72.56 835 LEU A CA 1
ATOM 6466 C C . LEU A 1 835 ? 24.392 -2.031 -16.518 1.00 72.56 835 LEU A C 1
ATOM 6468 O O . LEU A 1 835 ? 24.935 -0.928 -16.488 1.00 72.56 835 LEU A O 1
ATOM 6472 N N . HIS A 1 836 ? 24.210 -2.719 -17.647 1.00 79.38 836 HIS A N 1
ATOM 6473 C CA . HIS A 1 836 ? 24.551 -2.177 -18.959 1.00 79.38 836 HIS A CA 1
ATOM 6474 C C . HIS A 1 836 ? 23.892 -0.806 -19.187 1.00 79.38 836 HIS A C 1
ATOM 6476 O O . HIS A 1 836 ? 24.569 0.168 -19.517 1.00 79.38 836 HIS A O 1
ATOM 6482 N N . ARG A 1 837 ? 22.583 -0.695 -18.940 1.00 73.25 837 ARG A N 1
ATOM 6483 C CA . ARG A 1 837 ? 21.836 0.559 -19.128 1.00 73.25 837 ARG A CA 1
ATOM 6484 C C . ARG A 1 837 ? 22.255 1.649 -18.152 1.00 73.25 837 ARG A C 1
ATOM 6486 O O . ARG A 1 837 ? 22.373 2.803 -18.556 1.00 73.25 837 ARG A O 1
ATOM 6493 N N . VAL A 1 838 ? 22.504 1.303 -16.889 1.00 68.38 838 VAL A N 1
ATOM 6494 C CA . VAL A 1 838 ? 22.998 2.250 -15.877 1.00 68.38 838 VAL A CA 1
ATOM 6495 C C . VAL A 1 838 ? 24.385 2.772 -16.267 1.00 68.38 838 VAL A C 1
ATOM 6497 O O . VAL A 1 838 ? 24.599 3.984 -16.269 1.00 68.38 838 VAL A O 1
ATOM 6500 N N . ALA A 1 839 ? 25.305 1.894 -16.672 1.00 70.00 839 ALA A N 1
ATOM 6501 C CA . ALA A 1 839 ? 26.630 2.280 -17.152 1.00 70.00 839 ALA A CA 1
ATOM 6502 C C . ALA A 1 839 ? 26.552 3.186 -18.394 1.00 70.00 839 ALA A C 1
ATOM 6504 O O . ALA A 1 839 ? 27.193 4.238 -18.432 1.00 70.00 839 ALA A O 1
ATOM 6505 N N . ALA A 1 840 ? 25.700 2.838 -19.362 1.00 70.31 840 ALA A N 1
ATOM 6506 C CA . ALA A 1 840 ? 25.525 3.600 -20.596 1.00 70.31 840 ALA A CA 1
ATOM 6507 C C . ALA A 1 840 ? 24.879 4.979 -20.370 1.00 70.31 840 ALA A C 1
ATOM 6509 O O . ALA A 1 840 ? 25.308 5.975 -20.956 1.00 70.31 840 ALA A O 1
ATOM 6510 N N . HIS A 1 841 ? 23.833 5.055 -19.541 1.00 65.12 841 HIS A N 1
ATOM 6511 C CA . HIS A 1 841 ? 23.005 6.257 -19.411 1.00 65.12 841 HIS A CA 1
ATOM 6512 C C . HIS A 1 841 ? 23.400 7.166 -18.247 1.00 65.12 841 HIS A C 1
ATOM 6514 O O . HIS A 1 841 ? 23.358 8.388 -18.406 1.00 65.12 841 HIS A O 1
ATOM 6520 N N . TYR A 1 842 ? 23.764 6.595 -17.096 1.00 59.66 842 TYR A N 1
ATOM 6521 C CA . TYR A 1 842 ? 24.069 7.362 -15.888 1.00 59.66 842 TYR A CA 1
ATOM 6522 C C . TYR A 1 842 ? 25.559 7.686 -15.791 1.00 59.66 842 TYR A C 1
ATOM 6524 O O . TYR A 1 842 ? 25.927 8.856 -15.715 1.00 59.66 842 TYR A O 1
ATOM 6532 N N . PHE A 1 843 ? 26.417 6.664 -15.861 1.00 63.84 843 PHE A N 1
ATOM 6533 C CA . PHE A 1 843 ? 27.869 6.847 -15.760 1.00 63.84 843 PHE A CA 1
ATOM 6534 C C . PHE A 1 843 ? 28.518 7.315 -17.058 1.00 63.84 843 PHE A C 1
ATOM 6536 O O . PHE A 1 843 ? 29.590 7.910 -17.014 1.00 63.84 843 PHE A O 1
ATOM 6543 N N . ARG A 1 844 ? 27.851 7.084 -18.198 1.00 71.19 844 ARG A N 1
ATOM 6544 C CA . ARG A 1 844 ? 28.389 7.344 -19.540 1.00 71.19 844 ARG A CA 1
ATOM 6545 C C . ARG A 1 844 ? 29.770 6.707 -19.719 1.00 71.19 844 ARG A C 1
ATOM 6547 O O . ARG A 1 844 ? 30.671 7.335 -20.265 1.00 71.19 844 ARG A O 1
ATOM 6554 N N . ASP A 1 845 ? 29.903 5.470 -19.245 1.00 76.94 845 ASP A N 1
ATOM 6555 C CA . ASP A 1 845 ? 31.116 4.654 -19.318 1.00 76.94 845 ASP A CA 1
ATOM 6556 C C . ASP A 1 845 ? 30.894 3.542 -20.362 1.00 76.94 845 ASP A C 1
ATOM 6558 O O . ASP A 1 845 ? 30.220 2.547 -20.063 1.00 76.94 845 ASP A O 1
ATOM 6562 N N . PRO A 1 846 ? 31.383 3.719 -21.606 1.00 81.94 846 PRO A N 1
ATOM 6563 C CA . PRO A 1 846 ? 31.151 2.764 -22.684 1.00 81.94 846 PRO A CA 1
ATOM 6564 C C . PRO A 1 846 ? 31.791 1.400 -22.417 1.00 81.94 846 PRO A C 1
ATOM 6566 O O . PRO A 1 846 ? 31.189 0.381 -22.735 1.00 81.94 846 PRO A O 1
ATOM 6569 N N . GLU A 1 847 ? 32.968 1.356 -21.786 1.00 84.69 847 GLU A N 1
ATOM 6570 C CA . GLU A 1 847 ? 33.675 0.096 -21.525 1.00 84.69 847 GLU A CA 1
ATOM 6571 C C . GLU A 1 847 ? 32.903 -0.771 -20.528 1.00 84.69 847 GLU A C 1
ATOM 6573 O O . GLU A 1 847 ? 32.706 -1.972 -20.750 1.00 84.69 847 GLU A O 1
ATOM 6578 N N . ARG A 1 848 ? 32.399 -0.157 -19.449 1.00 78.62 848 ARG A N 1
ATOM 6579 C CA . ARG A 1 848 ? 31.528 -0.855 -18.492 1.00 78.62 848 ARG A CA 1
ATOM 6580 C C . ARG A 1 848 ? 30.208 -1.269 -19.124 1.00 78.62 848 ARG A C 1
ATOM 6582 O O . ARG A 1 848 ? 29.732 -2.373 -18.859 1.00 78.62 848 ARG A O 1
ATOM 6589 N N . ALA A 1 849 ? 29.610 -0.407 -19.946 1.00 79.81 849 ALA A N 1
ATOM 6590 C CA . ALA A 1 849 ? 28.366 -0.726 -20.635 1.00 79.81 849 ALA A CA 1
ATOM 6591 C C . ALA A 1 849 ? 28.533 -1.944 -21.555 1.00 79.81 849 ALA A C 1
ATOM 6593 O O . ALA A 1 849 ? 27.712 -2.861 -21.488 1.00 79.81 849 ALA A O 1
ATOM 6594 N N . ASP A 1 850 ? 29.604 -1.992 -22.346 1.00 88.19 850 ASP A N 1
ATOM 6595 C CA . ASP A 1 850 ? 29.901 -3.098 -23.260 1.00 88.19 850 ASP A CA 1
ATOM 6596 C C . ASP A 1 850 ? 30.206 -4.400 -22.505 1.00 88.19 850 ASP A C 1
ATOM 6598 O O . ASP A 1 850 ? 29.778 -5.481 -22.921 1.00 88.19 850 ASP A O 1
ATOM 6602 N N . HIS A 1 851 ? 30.914 -4.321 -21.371 1.00 85.06 851 HIS A N 1
ATOM 6603 C CA . HIS A 1 851 ? 31.169 -5.476 -20.507 1.00 85.06 851 HIS A CA 1
ATOM 6604 C C . HIS A 1 851 ? 29.865 -6.133 -20.037 1.00 85.06 851 HIS A C 1
ATOM 6606 O O . HIS A 1 851 ? 29.663 -7.331 -20.253 1.00 85.06 851 HIS A O 1
ATOM 6612 N N . TRP A 1 852 ? 28.961 -5.347 -19.446 1.00 80.69 852 TRP A N 1
ATOM 6613 C CA . TRP A 1 852 ? 27.686 -5.852 -18.935 1.00 80.69 852 TRP A CA 1
ATOM 6614 C C . TRP A 1 852 ? 26.731 -6.289 -20.045 1.00 80.69 852 TRP A C 1
ATOM 6616 O O . TRP A 1 852 ? 26.007 -7.268 -19.870 1.00 80.69 852 TRP A O 1
ATOM 6626 N N . GLN A 1 853 ? 26.768 -5.634 -21.209 1.00 88.06 853 GLN A N 1
ATOM 6627 C CA . GLN A 1 853 ? 25.989 -6.062 -22.370 1.00 88.06 853 GLN A CA 1
ATOM 6628 C C . GLN A 1 853 ? 26.404 -7.456 -22.838 1.00 88.06 853 GLN A C 1
ATOM 6630 O O . GLN A 1 853 ? 25.547 -8.300 -23.093 1.00 88.06 853 GLN A O 1
ATOM 6635 N N . ARG A 1 854 ? 27.715 -7.705 -22.932 1.00 89.38 854 ARG A N 1
ATOM 6636 C CA . ARG A 1 854 ? 28.254 -9.004 -23.344 1.00 89.38 854 ARG A CA 1
ATOM 6637 C C . ARG A 1 854 ? 27.848 -10.105 -22.369 1.00 89.38 854 ARG A C 1
ATOM 6639 O O . ARG A 1 854 ? 27.335 -11.127 -22.805 1.00 89.38 854 ARG A O 1
ATOM 6646 N N . GLN A 1 855 ? 27.989 -9.855 -21.065 1.00 82.19 855 GLN A N 1
ATOM 6647 C CA . GLN A 1 855 ? 27.545 -10.788 -20.023 1.00 82.19 855 GLN A CA 1
ATOM 6648 C C . GLN A 1 855 ? 26.038 -11.071 -20.114 1.00 82.19 855 GLN A C 1
ATOM 6650 O O . GLN A 1 855 ? 25.623 -12.224 -20.062 1.00 82.19 855 GLN A O 1
ATOM 6655 N N . ALA A 1 856 ? 25.208 -10.043 -20.317 1.00 83.69 856 ALA A N 1
ATOM 6656 C CA . ALA A 1 856 ? 23.768 -10.228 -20.484 1.00 83.69 856 ALA A CA 1
ATOM 6657 C C . ALA A 1 856 ? 23.435 -11.089 -21.714 1.00 83.69 856 ALA A C 1
ATOM 6659 O O . ALA A 1 856 ? 22.577 -11.962 -21.630 1.00 83.69 856 ALA A O 1
ATOM 6660 N N . LEU A 1 857 ? 24.108 -10.876 -22.847 1.00 89.62 857 LEU A N 1
ATOM 6661 C CA . LEU A 1 857 ? 23.899 -11.676 -24.058 1.00 89.62 857 LEU A CA 1
ATOM 6662 C C . LEU A 1 857 ? 24.307 -13.142 -23.851 1.00 89.62 857 LEU A C 1
ATOM 6664 O O . LEU A 1 857 ? 23.524 -14.032 -24.170 1.00 89.62 857 LEU A O 1
ATOM 6668 N N . GLU A 1 858 ? 25.470 -13.391 -23.246 1.00 86.00 858 GLU A N 1
ATOM 6669 C CA . GLU A 1 858 ? 25.953 -14.746 -22.938 1.00 86.00 858 GLU A CA 1
ATOM 6670 C C . GLU A 1 858 ? 24.970 -15.514 -22.034 1.00 86.00 858 GLU A C 1
ATOM 6672 O O . GLU A 1 858 ? 24.613 -16.660 -22.320 1.00 86.00 858 GLU A O 1
ATOM 6677 N N . ILE A 1 859 ? 24.480 -14.868 -20.969 1.00 81.06 859 ILE A N 1
ATOM 6678 C CA . ILE A 1 859 ? 23.491 -15.457 -20.055 1.00 81.06 859 ILE A CA 1
ATOM 6679 C C . ILE A 1 859 ? 22.162 -15.705 -20.788 1.00 81.06 859 ILE A C 1
ATOM 6681 O O . ILE A 1 859 ? 21.557 -16.766 -20.627 1.00 81.06 859 ILE A O 1
ATOM 6685 N N . HIS A 1 860 ? 21.705 -14.754 -21.614 1.00 88.56 860 HIS A N 1
ATOM 6686 C CA . HIS A 1 860 ? 20.456 -14.876 -22.379 1.00 88.56 860 HIS A CA 1
ATOM 6687 C C . HIS A 1 860 ? 20.474 -16.078 -23.324 1.00 88.56 860 HIS A C 1
ATOM 6689 O O . HIS A 1 860 ? 19.516 -16.856 -23.350 1.00 88.56 860 HIS A O 1
ATOM 6695 N N . GLU A 1 861 ? 21.570 -16.249 -24.064 1.00 90.38 861 GLU A N 1
ATOM 6696 C CA . GLU A 1 861 ? 21.762 -17.355 -25.003 1.00 90.38 861 GLU A CA 1
ATOM 6697 C C . GLU A 1 861 ? 21.818 -18.709 -24.288 1.00 90.38 861 GLU A C 1
ATOM 6699 O O . GLU A 1 861 ? 21.198 -19.673 -24.749 1.00 90.38 861 GLU A O 1
ATOM 6704 N N . GLU A 1 862 ? 22.508 -18.797 -23.144 1.00 84.69 862 GLU A N 1
ATOM 6705 C CA . GLU A 1 862 ? 22.542 -20.023 -22.337 1.00 84.69 862 GLU A CA 1
ATOM 6706 C C . GLU A 1 862 ? 21.144 -20.391 -21.828 1.00 84.69 862 GLU A C 1
ATOM 6708 O O . GLU A 1 862 ? 20.718 -21.531 -22.013 1.00 84.69 862 GLU A O 1
ATOM 6713 N N . ILE A 1 863 ? 20.395 -19.434 -21.268 1.00 84.50 863 ILE A N 1
ATOM 6714 C CA . ILE A 1 863 ? 19.028 -19.680 -20.786 1.00 84.50 863 ILE A CA 1
ATOM 6715 C C . ILE A 1 863 ? 18.126 -20.109 -21.944 1.00 84.50 863 ILE A C 1
ATOM 6717 O O . ILE A 1 863 ? 17.417 -21.107 -21.832 1.00 84.50 863 ILE A O 1
ATOM 6721 N N . CYS A 1 864 ? 18.171 -19.407 -23.080 1.00 90.94 864 CYS A N 1
ATOM 6722 C CA . CYS A 1 864 ? 17.381 -19.766 -24.258 1.00 90.94 864 CYS A CA 1
ATOM 6723 C C . CYS A 1 864 ? 17.694 -21.169 -24.783 1.00 90.94 864 CYS A C 1
ATOM 6725 O O . CYS A 1 864 ? 16.814 -21.793 -25.367 1.00 90.94 864 CYS A O 1
ATOM 6727 N N . ARG A 1 865 ? 18.921 -21.663 -24.598 1.00 87.19 865 ARG A N 1
ATOM 6728 C CA . ARG A 1 865 ? 19.316 -23.010 -25.016 1.00 87.19 865 ARG A CA 1
ATOM 6729 C C . ARG A 1 865 ? 18.927 -24.087 -24.004 1.00 87.19 865 ARG A C 1
ATOM 6731 O O . ARG A 1 865 ? 18.509 -25.157 -24.427 1.00 87.19 865 ARG A O 1
ATOM 6738 N N . GLN A 1 866 ? 19.092 -23.831 -22.706 1.00 82.94 866 GLN A N 1
ATOM 6739 C CA . GLN A 1 866 ? 18.936 -24.853 -21.660 1.00 82.94 866 GLN A CA 1
ATOM 6740 C C . GLN A 1 866 ? 17.529 -24.919 -21.062 1.00 82.94 866 GLN A C 1
ATOM 6742 O O . GLN A 1 866 ? 17.064 -25.999 -20.700 1.00 82.94 866 GLN A O 1
ATOM 6747 N N . ALA A 1 867 ? 16.852 -23.775 -20.937 1.00 85.12 867 ALA A N 1
ATOM 6748 C CA . ALA A 1 867 ? 15.507 -23.692 -20.368 1.00 85.12 867 ALA A CA 1
ATOM 6749 C C . ALA A 1 867 ? 14.401 -23.897 -21.412 1.00 85.12 867 ALA A C 1
ATOM 6751 O O . ALA A 1 867 ? 13.238 -24.066 -21.055 1.00 85.12 867 ALA A O 1
ATOM 6752 N N . TRP A 1 868 ? 14.732 -23.838 -22.704 1.00 90.25 868 TRP A N 1
ATOM 6753 C CA . TRP A 1 868 ? 13.782 -24.119 -23.773 1.00 90.25 868 TRP A CA 1
ATOM 6754 C C . TRP A 1 868 ? 13.666 -25.625 -23.995 1.00 90.25 868 TRP A C 1
ATOM 6756 O O . TRP A 1 868 ? 14.655 -26.286 -24.302 1.00 90.25 868 TRP A O 1
ATOM 6766 N N . SER A 1 869 ? 12.447 -26.154 -23.911 1.00 86.44 869 SER A N 1
ATOM 6767 C CA . SER A 1 869 ? 12.145 -27.541 -24.253 1.00 86.44 869 SER A CA 1
ATOM 6768 C C . SER A 1 869 ? 11.538 -27.610 -25.659 1.00 86.44 869 SER A C 1
ATOM 6770 O O . SER A 1 869 ? 10.379 -27.219 -25.841 1.00 86.44 869 SER A O 1
ATOM 6772 N N . PRO A 1 870 ? 12.263 -28.134 -26.671 1.00 86.88 870 PRO A N 1
ATOM 6773 C CA . PRO A 1 870 ? 11.720 -28.297 -28.019 1.00 86.88 870 PRO A CA 1
ATOM 6774 C C . PRO A 1 870 ? 10.502 -29.224 -28.053 1.00 86.88 870 PRO A C 1
ATOM 6776 O O . PRO A 1 870 ? 9.572 -28.979 -28.813 1.00 86.88 870 PRO A O 1
ATOM 6779 N N . THR A 1 871 ? 10.487 -30.250 -27.196 1.00 84.94 871 THR A N 1
ATOM 6780 C CA . THR A 1 871 ? 9.392 -31.225 -27.084 1.00 84.94 871 THR A CA 1
ATOM 6781 C C . THR A 1 871 ? 8.101 -30.578 -26.599 1.00 84.94 871 THR A C 1
ATOM 6783 O O . THR A 1 871 ? 7.025 -30.892 -27.098 1.00 84.94 871 THR A O 1
ATOM 6786 N N . ARG A 1 872 ? 8.201 -29.672 -25.621 1.00 83.00 872 ARG A N 1
ATOM 6787 C CA . ARG A 1 872 ? 7.046 -28.955 -25.065 1.00 83.00 872 ARG A CA 1
ATOM 6788 C C . ARG A 1 872 ? 6.683 -27.715 -25.880 1.00 83.00 872 ARG A C 1
ATOM 6790 O O . ARG A 1 872 ? 5.570 -27.217 -25.759 1.00 83.00 872 ARG A O 1
ATOM 6797 N N . GLY A 1 873 ? 7.618 -27.198 -26.681 1.00 90.44 873 GLY A N 1
ATOM 6798 C CA . GLY A 1 873 ? 7.470 -25.904 -27.341 1.00 90.44 873 GLY A CA 1
ATOM 6799 C C . GLY A 1 873 ? 7.331 -24.757 -26.335 1.00 90.44 873 GLY A C 1
ATOM 6800 O O . GLY A 1 873 ? 6.573 -23.820 -26.583 1.00 90.44 873 GLY A O 1
ATOM 6801 N N . ALA A 1 874 ? 8.020 -24.850 -25.193 1.00 91.00 874 ALA A N 1
ATOM 6802 C CA . ALA A 1 874 ? 7.882 -23.934 -24.064 1.00 91.00 874 ALA A CA 1
ATOM 6803 C C . ALA A 1 874 ? 9.181 -23.800 -23.257 1.00 91.00 874 ALA A C 1
ATOM 6805 O O . ALA A 1 874 ? 10.027 -24.696 -23.254 1.00 91.00 874 ALA A O 1
ATOM 6806 N N . PHE A 1 875 ? 9.305 -22.687 -22.531 1.00 88.88 875 PHE A N 1
ATOM 6807 C CA . PHE A 1 875 ? 10.268 -22.565 -21.435 1.00 88.88 875 PHE A CA 1
ATOM 6808 C C . PHE A 1 875 ? 9.798 -23.379 -20.226 1.00 88.88 875 PHE A C 1
ATOM 6810 O O . PHE A 1 875 ? 8.623 -23.320 -19.873 1.00 88.88 875 PHE A O 1
ATOM 6817 N N . THR A 1 876 ? 10.708 -24.107 -19.584 1.00 81.44 876 THR A N 1
ATOM 6818 C CA . THR A 1 876 ? 10.426 -24.954 -18.414 1.00 81.44 876 THR A CA 1
ATOM 6819 C C . THR A 1 876 ? 10.953 -24.325 -17.127 1.00 81.44 876 THR A C 1
ATOM 6821 O O . THR A 1 876 ? 11.870 -23.504 -17.168 1.00 81.44 876 THR A O 1
ATOM 6824 N N . SER A 1 877 ? 10.396 -24.700 -15.969 1.00 72.00 877 SER A N 1
ATOM 6825 C CA . SER A 1 877 ? 10.830 -24.170 -14.658 1.00 72.00 877 SER A CA 1
ATOM 6826 C C . SER A 1 877 ? 12.288 -24.482 -14.344 1.00 72.00 877 SER A C 1
ATOM 6828 O O . SER A 1 877 ? 12.970 -23.677 -13.721 1.00 72.00 877 SER A O 1
ATOM 6830 N N . HIS A 1 878 ? 12.771 -25.627 -14.824 1.00 73.38 878 HIS A N 1
ATOM 6831 C CA . HIS A 1 878 ? 14.141 -26.082 -14.636 1.00 73.38 878 HIS A CA 1
ATOM 6832 C C . HIS A 1 878 ? 14.786 -26.411 -15.978 1.00 73.38 878 HIS A C 1
ATOM 6834 O O . HIS A 1 878 ? 14.109 -26.851 -16.917 1.00 73.38 878 HIS A O 1
ATOM 6840 N N . TRP A 1 879 ? 16.099 -26.217 -16.060 1.00 73.44 879 TRP A N 1
ATOM 6841 C CA . TRP A 1 879 ? 16.890 -26.519 -17.251 1.00 73.44 879 TRP A CA 1
ATOM 6842 C C . TRP A 1 879 ? 16.856 -28.004 -17.601 1.00 73.44 879 TRP A C 1
ATOM 6844 O O . TRP A 1 879 ? 16.953 -28.857 -16.720 1.00 73.44 879 TRP A O 1
ATOM 6854 N N . GLY A 1 880 ? 16.695 -28.307 -18.892 1.00 69.75 880 GLY A N 1
ATOM 6855 C CA . GLY A 1 880 ? 16.563 -29.680 -19.394 1.00 69.75 880 GLY A CA 1
ATOM 6856 C C . GLY A 1 880 ? 15.297 -30.419 -18.933 1.00 69.75 880 GLY A C 1
ATOM 6857 O O . GLY A 1 880 ? 15.112 -31.579 -19.293 1.00 69.75 880 GLY A O 1
ATOM 6858 N N . GLY A 1 881 ? 14.429 -29.769 -18.150 1.00 70.44 881 GLY A N 1
ATOM 6859 C CA . GLY A 1 881 ? 13.183 -30.341 -17.658 1.00 70.44 881 GLY A CA 1
ATOM 6860 C C . GLY A 1 881 ? 12.056 -30.323 -18.693 1.00 70.44 881 GLY A C 1
ATOM 6861 O O . GLY A 1 881 ? 12.204 -29.869 -19.827 1.00 70.44 881 GLY A O 1
ATOM 6862 N N . THR A 1 882 ? 10.889 -30.813 -18.279 1.00 69.62 882 THR A N 1
ATOM 6863 C CA . THR A 1 882 ? 9.656 -30.830 -19.091 1.00 69.62 882 THR A CA 1
ATOM 6864 C C . THR A 1 882 ? 8.494 -30.065 -18.451 1.00 69.62 882 THR A C 1
ATOM 6866 O O . THR A 1 882 ? 7.520 -29.763 -19.141 1.00 69.62 882 THR A O 1
ATOM 6869 N N . ARG A 1 883 ? 8.600 -29.724 -17.159 1.00 69.88 883 ARG A N 1
ATOM 6870 C CA . ARG A 1 883 ? 7.560 -29.037 -16.377 1.00 69.88 883 ARG A CA 1
ATOM 6871 C C . ARG A 1 883 ? 7.548 -27.533 -16.659 1.00 69.88 883 ARG A C 1
ATOM 6873 O O . ARG A 1 883 ? 8.595 -26.887 -16.571 1.00 69.88 883 ARG A O 1
ATOM 6880 N N . VAL A 1 884 ? 6.370 -26.974 -16.934 1.00 74.56 884 VAL A N 1
ATOM 6881 C CA . VAL A 1 884 ? 6.154 -25.528 -17.098 1.00 74.56 884 VAL A CA 1
ATOM 6882 C C . VAL A 1 884 ? 5.435 -24.984 -15.862 1.00 74.56 884 VAL A C 1
ATOM 6884 O O . VAL A 1 884 ? 4.233 -25.169 -15.713 1.00 74.56 884 VAL A O 1
ATOM 6887 N N . GLY A 1 885 ? 6.168 -24.338 -14.955 1.00 71.19 885 GLY A N 1
ATOM 6888 C CA . GLY A 1 885 ? 5.600 -23.707 -13.760 1.00 71.19 885 GLY A CA 1
ATOM 6889 C C . GLY A 1 885 ? 5.195 -22.241 -13.964 1.00 71.19 885 GLY A C 1
ATOM 6890 O O . GLY A 1 885 ? 5.455 -21.643 -15.011 1.00 71.19 885 GLY A O 1
ATOM 6891 N N . PRO A 1 886 ? 4.555 -21.621 -12.965 1.00 70.56 886 PRO A N 1
ATOM 6892 C CA . PRO A 1 886 ? 4.069 -20.243 -13.038 1.00 70.56 886 PRO A CA 1
ATOM 6893 C C . PRO A 1 886 ? 5.195 -19.208 -13.079 1.00 70.56 886 PRO A C 1
ATOM 6895 O O . PRO A 1 886 ? 5.024 -18.128 -13.652 1.00 70.56 886 PRO A O 1
ATOM 6898 N N . SER A 1 887 ? 6.364 -19.527 -12.521 1.00 73.12 887 SER A N 1
ATOM 6899 C CA . SER A 1 887 ? 7.523 -18.632 -12.501 1.00 73.12 887 SER A CA 1
ATOM 6900 C C . SER A 1 887 ? 7.954 -18.177 -13.909 1.00 73.12 887 SER A C 1
ATOM 6902 O O . SER A 1 887 ? 8.279 -17.002 -14.116 1.00 73.12 887 SER A O 1
ATOM 6904 N N . VAL A 1 888 ? 7.866 -19.054 -14.920 1.00 80.88 888 VAL A N 1
ATOM 6905 C CA . VAL A 1 888 ? 8.244 -18.746 -16.313 1.00 80.88 888 VAL A CA 1
ATOM 6906 C C . VAL A 1 888 ? 7.211 -17.899 -17.069 1.00 80.88 888 VAL A C 1
ATOM 6908 O O . VAL A 1 888 ? 7.507 -17.363 -18.139 1.00 80.88 888 VAL A O 1
ATOM 6911 N N . LEU A 1 889 ? 6.023 -17.663 -16.508 1.00 84.94 889 LEU A N 1
ATOM 6912 C CA . LEU A 1 889 ? 5.069 -16.688 -17.061 1.00 84.94 889 LEU A CA 1
ATOM 6913 C C . LEU A 1 889 ? 5.571 -15.246 -16.900 1.00 84.94 889 LEU A C 1
ATOM 6915 O O . LEU A 1 889 ? 5.160 -14.338 -17.625 1.00 84.94 889 LEU A O 1
ATOM 6919 N N . ARG A 1 890 ? 6.521 -15.034 -15.985 1.00 80.44 890 ARG A N 1
ATOM 6920 C CA . ARG A 1 890 ? 7.099 -13.722 -15.677 1.00 80.44 890 ARG A CA 1
ATOM 6921 C C . ARG A 1 890 ? 8.227 -13.309 -16.622 1.00 80.44 890 ARG A C 1
ATOM 6923 O O . ARG A 1 890 ? 8.690 -12.171 -16.551 1.00 80.44 890 ARG A O 1
ATOM 6930 N N . LEU A 1 891 ? 8.658 -14.180 -17.539 1.00 85.12 891 LEU A N 1
ATOM 6931 C CA . LEU A 1 891 ? 9.747 -13.881 -18.480 1.00 85.12 891 LEU A CA 1
ATOM 6932 C C . LEU A 1 891 ? 9.460 -12.625 -19.315 1.00 85.12 891 LEU A C 1
ATOM 6934 O O . LEU A 1 891 ? 10.324 -11.756 -19.458 1.00 85.12 891 LEU A O 1
ATOM 6938 N N . ALA A 1 892 ? 8.230 -12.487 -19.816 1.00 86.00 892 ALA A N 1
ATOM 6939 C CA . ALA A 1 892 ? 7.824 -11.303 -20.566 1.00 86.00 892 ALA A CA 1
ATOM 6940 C C . ALA A 1 892 ? 7.739 -10.048 -19.684 1.00 86.00 892 ALA A C 1
ATOM 6942 O O . ALA A 1 892 ? 8.137 -8.961 -20.102 1.00 86.00 892 ALA A O 1
ATOM 6943 N N . GLU A 1 893 ? 7.279 -10.196 -18.438 1.00 77.00 893 GLU A N 1
ATOM 6944 C CA . GLU A 1 893 ? 7.209 -9.109 -17.452 1.00 77.00 893 GLU A CA 1
ATOM 6945 C C . GLU A 1 893 ? 8.600 -8.536 -17.133 1.00 77.00 893 GLU A C 1
ATOM 6947 O O . GLU A 1 893 ? 8.763 -7.319 -17.020 1.00 77.00 893 GLU A O 1
ATOM 6952 N N . LEU A 1 894 ? 9.610 -9.400 -17.010 1.00 76.69 894 LEU A N 1
ATOM 6953 C CA . LEU A 1 894 ? 11.001 -9.009 -16.749 1.00 76.69 894 LEU A CA 1
ATOM 6954 C C . LEU A 1 894 ? 11.703 -8.426 -17.990 1.00 76.69 894 LEU A C 1
ATOM 6956 O O . LEU A 1 894 ? 12.753 -7.781 -17.869 1.00 76.69 894 LEU A O 1
ATOM 6960 N N . GLY A 1 895 ? 11.095 -8.589 -19.168 1.00 79.88 895 GLY A N 1
ATOM 6961 C CA . GLY A 1 895 ? 11.624 -8.154 -20.458 1.00 79.88 895 GLY A CA 1
ATOM 6962 C C . GLY A 1 895 ? 12.593 -9.147 -21.103 1.00 79.88 895 GLY A C 1
ATOM 6963 O O . GLY A 1 895 ? 13.242 -8.777 -22.077 1.00 79.88 895 GLY A O 1
ATOM 6964 N N . PHE A 1 896 ? 12.691 -10.376 -20.581 1.00 84.69 896 PHE A N 1
ATOM 6965 C CA . PHE A 1 896 ? 13.569 -11.437 -21.096 1.00 84.69 896 PHE A CA 1
ATOM 6966 C C . PHE A 1 896 ? 13.176 -11.885 -22.506 1.00 84.69 896 PHE A C 1
ATOM 6968 O O . PHE A 1 896 ? 14.026 -12.187 -23.346 1.00 84.69 896 PHE A O 1
ATOM 6975 N N . ILE A 1 897 ? 11.870 -11.902 -22.769 1.00 90.81 897 ILE A N 1
ATOM 6976 C CA . ILE A 1 897 ? 11.293 -12.284 -24.051 1.00 90.81 897 ILE A CA 1
ATOM 6977 C C . ILE A 1 897 ? 10.121 -11.365 -24.399 1.00 90.81 897 ILE A C 1
ATOM 6979 O O . ILE A 1 897 ? 9.416 -10.876 -23.517 1.00 90.81 897 ILE A O 1
ATOM 6983 N N . SER A 1 898 ? 9.926 -11.089 -25.688 1.00 90.31 898 SER A N 1
ATOM 6984 C CA . SER A 1 898 ? 8.776 -10.305 -26.147 1.00 90.31 898 SER A CA 1
ATOM 6985 C C . SER A 1 898 ? 7.487 -11.130 -25.994 1.00 90.31 898 SER A C 1
ATOM 6987 O O . SER A 1 898 ? 7.501 -12.324 -26.298 1.00 90.31 898 SER A O 1
ATOM 6989 N N . PRO A 1 899 ? 6.366 -10.524 -25.555 1.00 89.12 899 PRO A N 1
ATOM 6990 C CA . PRO A 1 899 ? 5.075 -11.213 -25.488 1.00 89.12 899 PRO A CA 1
ATOM 6991 C C . PRO A 1 899 ? 4.593 -11.775 -26.836 1.00 89.12 899 PRO A C 1
ATOM 6993 O O . PRO A 1 899 ? 3.824 -12.734 -26.878 1.00 89.12 899 PRO A O 1
ATOM 6996 N N . GLU A 1 900 ? 5.034 -11.171 -27.940 1.00 90.50 900 GLU A N 1
ATOM 6997 C CA . GLU A 1 900 ? 4.713 -11.577 -29.306 1.00 90.50 900 GLU A CA 1
ATOM 6998 C C . GLU A 1 900 ? 5.559 -12.763 -29.801 1.00 90.50 900 GLU A C 1
ATOM 7000 O O . GLU A 1 900 ? 5.198 -13.383 -30.803 1.00 90.50 900 GLU A O 1
ATOM 7005 N N . ASP A 1 901 ? 6.656 -13.100 -29.112 1.00 93.62 901 ASP A N 1
ATOM 7006 C CA . ASP A 1 901 ? 7.518 -14.231 -29.458 1.00 93.62 901 ASP A CA 1
ATOM 7007 C C . ASP A 1 901 ? 6.732 -15.549 -29.354 1.00 93.62 901 ASP A C 1
ATOM 7009 O O . ASP A 1 901 ? 6.075 -15.844 -28.347 1.00 93.62 901 ASP A O 1
ATOM 7013 N N . ALA A 1 902 ? 6.819 -16.369 -30.404 1.00 93.00 902 ALA A N 1
ATOM 7014 C CA . ALA A 1 902 ? 6.142 -17.660 -30.477 1.00 93.00 902 ALA A CA 1
ATOM 7015 C C . ALA A 1 902 ? 6.517 -18.579 -29.305 1.00 93.00 902 ALA A C 1
ATOM 7017 O O . ALA A 1 902 ? 5.666 -19.331 -28.832 1.00 93.00 902 ALA A O 1
ATOM 7018 N N . ARG A 1 903 ? 7.750 -18.475 -28.794 1.00 93.81 903 ARG A N 1
ATOM 7019 C CA . ARG A 1 903 ? 8.223 -19.249 -27.643 1.00 93.81 903 ARG A CA 1
ATOM 7020 C C . ARG A 1 903 ? 7.482 -18.885 -26.362 1.00 93.81 903 ARG A C 1
ATOM 7022 O O . ARG A 1 903 ? 7.086 -19.779 -25.628 1.00 93.81 903 ARG A O 1
ATOM 7029 N N . PHE A 1 904 ? 7.237 -17.595 -26.110 1.00 94.69 904 PHE A N 1
ATOM 7030 C CA . PHE A 1 904 ? 6.496 -17.167 -24.919 1.00 94.69 904 PHE A CA 1
ATOM 7031 C C . PHE A 1 904 ? 5.015 -17.537 -25.013 1.00 94.69 904 PHE A C 1
ATOM 7033 O O . PHE A 1 904 ? 4.445 -18.056 -24.057 1.00 94.69 904 PHE A O 1
ATOM 7040 N N . ARG A 1 905 ? 4.398 -17.351 -26.186 1.00 93.50 905 ARG A N 1
ATOM 7041 C CA . ARG A 1 905 ? 3.020 -17.810 -26.435 1.00 93.50 905 ARG A CA 1
ATOM 7042 C C . ARG A 1 905 ? 2.893 -19.326 -26.258 1.00 93.50 905 ARG A C 1
ATOM 7044 O O . ARG A 1 905 ? 1.891 -19.785 -25.718 1.00 93.50 905 ARG A O 1
ATOM 7051 N N . GLY A 1 906 ? 3.906 -20.077 -26.693 1.00 91.31 906 GLY A N 1
ATOM 7052 C CA . GLY A 1 906 ? 4.042 -21.513 -26.453 1.00 91.31 906 GLY A CA 1
ATOM 7053 C C . GLY A 1 906 ? 4.118 -21.844 -24.964 1.00 91.31 906 GLY A C 1
ATOM 7054 O O . GLY A 1 906 ? 3.362 -22.690 -24.506 1.00 91.31 906 GLY A O 1
ATOM 7055 N N . THR A 1 907 ? 4.918 -21.105 -24.188 1.00 91.62 907 THR A N 1
ATOM 7056 C CA . THR A 1 907 ? 4.978 -21.245 -22.723 1.00 91.62 907 THR A CA 1
ATOM 7057 C C . THR A 1 907 ? 3.634 -21.001 -22.047 1.00 91.62 907 THR A C 1
ATOM 7059 O O . THR A 1 907 ? 3.238 -21.813 -21.222 1.00 91.62 907 THR A O 1
ATOM 7062 N N . VAL A 1 908 ? 2.905 -19.932 -22.397 1.00 89.94 908 VAL A N 1
ATOM 7063 C CA . VAL A 1 908 ? 1.579 -19.662 -21.804 1.00 89.94 908 VAL A CA 1
ATOM 7064 C C . VAL A 1 908 ? 0.608 -20.801 -22.112 1.00 89.94 908 VAL A C 1
ATOM 7066 O O . VAL A 1 908 ? -0.064 -21.280 -21.208 1.00 89.94 908 VAL A O 1
ATOM 7069 N N . ARG A 1 909 ? 0.599 -21.304 -23.353 1.00 87.31 909 ARG A N 1
ATOM 7070 C CA . ARG A 1 909 ? -0.230 -22.455 -23.748 1.00 87.31 909 ARG A CA 1
ATOM 7071 C C . ARG A 1 909 ? 0.190 -23.759 -23.083 1.00 87.31 909 ARG A C 1
ATOM 7073 O O . ARG A 1 909 ? -0.658 -24.593 -22.808 1.00 87.31 909 ARG A O 1
ATOM 7080 N N . ALA A 1 910 ? 1.484 -23.968 -22.860 1.00 83.88 910 ALA A N 1
ATOM 7081 C CA . ALA A 1 910 ? 1.987 -25.159 -22.189 1.00 83.88 910 ALA A CA 1
ATOM 7082 C C . ALA A 1 910 ? 1.695 -25.117 -20.685 1.00 83.88 910 ALA A C 1
ATOM 7084 O O . ALA A 1 910 ? 1.345 -26.144 -20.123 1.00 83.88 910 ALA A O 1
ATOM 7085 N N . PHE A 1 911 ? 1.770 -23.938 -20.061 1.00 82.25 911 PHE A N 1
ATOM 7086 C CA . PHE A 1 911 ? 1.304 -23.720 -18.694 1.00 82.25 911 PHE A CA 1
ATOM 7087 C C . PHE A 1 911 ? -0.203 -23.933 -18.592 1.00 82.25 911 PHE A C 1
ATOM 7089 O O . PHE A 1 911 ? -0.650 -24.636 -17.703 1.00 82.25 911 PHE A O 1
ATOM 7096 N N . GLU A 1 912 ? -0.987 -23.371 -19.517 1.00 75.62 912 GLU A N 1
ATOM 7097 C CA . GLU A 1 912 ? -2.419 -23.652 -19.630 1.00 75.62 912 GLU A CA 1
ATOM 7098 C C . GLU A 1 912 ? -2.672 -25.135 -19.794 1.00 75.62 912 GLU A C 1
ATOM 7100 O O . GLU A 1 912 ? -3.560 -25.646 -19.144 1.00 75.62 912 GLU A O 1
ATOM 7105 N N . ALA A 1 913 ? -1.901 -25.828 -20.632 1.00 70.25 913 ALA A N 1
ATOM 7106 C CA . ALA A 1 913 ? -2.042 -27.255 -20.830 1.00 70.25 913 ALA A CA 1
ATOM 7107 C C . ALA A 1 913 ? -1.661 -28.034 -19.576 1.00 70.25 913 ALA A C 1
ATOM 7109 O O . ALA A 1 913 ? -2.359 -28.987 -19.306 1.00 70.25 913 ALA A O 1
ATOM 7110 N N . ASP A 1 914 ? -0.633 -27.643 -18.817 1.00 65.12 914 ASP A N 1
ATOM 7111 C CA . ASP A 1 914 ? -0.207 -28.311 -17.578 1.00 65.12 914 ASP A CA 1
ATOM 7112 C C . ASP A 1 914 ? -1.164 -28.017 -16.420 1.00 65.12 914 ASP A C 1
ATOM 7114 O O . ASP A 1 914 ? -1.599 -28.940 -15.749 1.00 65.12 914 ASP A O 1
ATOM 7118 N N . ALA A 1 915 ? -1.568 -26.760 -16.232 1.00 59.03 915 ALA A N 1
ATOM 7119 C CA . ALA A 1 915 ? -2.586 -26.345 -15.268 1.00 59.03 915 ALA A CA 1
ATOM 7120 C C . ALA A 1 915 ? -3.983 -26.846 -15.661 1.00 59.03 915 ALA A C 1
ATOM 7122 O O . ALA A 1 915 ? -4.821 -27.130 -14.806 1.00 59.03 915 ALA A O 1
ATOM 7123 N N . ALA A 1 916 ? -4.242 -27.002 -16.959 1.00 46.94 916 ALA A N 1
ATOM 7124 C CA . ALA A 1 916 ? -5.395 -27.724 -17.432 1.00 46.94 916 ALA A CA 1
ATOM 7125 C C . ALA A 1 916 ? -5.226 -29.148 -17.018 1.00 46.94 916 ALA A C 1
ATOM 7127 O O . ALA A 1 916 ? -6.013 -29.580 -16.198 1.00 46.94 916 ALA A O 1
ATOM 7128 N N . LEU A 1 917 ? -4.141 -29.798 -17.427 1.00 37.09 917 LEU A N 1
ATOM 7129 C CA . LEU A 1 917 ? -3.756 -31.113 -16.981 1.00 37.09 917 LEU A CA 1
ATOM 7130 C C . LEU A 1 917 ? -3.713 -31.246 -15.467 1.00 37.09 917 LEU A C 1
ATOM 7132 O O . LEU A 1 917 ? -3.420 -32.388 -15.228 1.00 37.09 917 LEU A O 1
ATOM 7136 N N . CYS A 1 918 ? -4.082 -30.223 -14.613 1.00 38.53 918 CYS A N 1
ATOM 7137 C CA . CYS A 1 918 ? -4.502 -29.972 -13.174 1.00 38.53 918 CYS A CA 1
ATOM 7138 C C . CYS A 1 918 ? -5.988 -30.087 -12.712 1.00 38.53 918 CYS A C 1
ATOM 7140 O O . CYS A 1 918 ? -6.258 -30.589 -11.619 1.00 38.53 918 CYS A O 1
ATOM 7142 N N . ALA A 1 919 ? -6.989 -29.840 -13.552 1.00 34.78 919 ALA A N 1
ATOM 7143 C CA . ALA A 1 919 ? -8.418 -29.860 -13.175 1.00 34.78 919 ALA A CA 1
ATOM 7144 C C . ALA A 1 919 ? -9.246 -31.161 -13.476 1.00 34.78 919 ALA A C 1
ATOM 7146 O O . ALA A 1 919 ? -10.472 -31.149 -13.454 1.00 34.78 919 ALA A O 1
ATOM 7147 N N . SER A 1 920 ? -8.579 -32.322 -13.654 1.00 33.25 920 SER A N 1
ATOM 7148 C CA . SER A 1 920 ? -9.034 -33.707 -14.014 1.00 33.25 920 SER A CA 1
ATOM 7149 C C . SER A 1 920 ? -10.377 -34.186 -13.570 1.00 33.25 920 SER A C 1
ATOM 7151 O O . SER A 1 920 ? -11.109 -34.932 -14.213 1.00 33.25 920 SER A O 1
ATOM 7153 N N . CYS A 1 921 ? -10.517 -33.939 -12.286 1.00 36.06 921 CYS A N 1
ATOM 7154 C CA . CYS A 1 921 ? -10.940 -34.961 -11.362 1.00 36.06 921 CYS A CA 1
ATOM 7155 C C . CYS A 1 921 ? -12.305 -34.552 -10.815 1.00 36.06 921 CYS A C 1
ATOM 7157 O O . CYS A 1 921 ? -12.700 -34.962 -9.729 1.00 36.06 921 CYS A O 1
ATOM 7159 N N . LEU A 1 922 ? -13.013 -33.706 -11.570 1.00 39.03 922 LEU A N 1
ATOM 7160 C CA . LEU A 1 922 ? -14.306 -33.143 -11.243 1.00 39.03 922 LEU A CA 1
ATOM 7161 C C . LEU A 1 922 ? -15.371 -34.244 -11.292 1.00 39.03 922 LEU A C 1
ATOM 7163 O O . LEU A 1 922 ? -15.831 -34.655 -12.354 1.00 39.03 922 LEU A O 1
ATOM 7167 N N . LYS A 1 923 ? -15.833 -34.672 -10.120 1.00 27.91 923 LYS A N 1
ATOM 7168 C CA . LYS A 1 923 ? -17.246 -35.009 -9.929 1.00 27.91 923 LYS A CA 1
ATOM 7169 C C . LYS A 1 923 ? -17.823 -34.061 -8.886 1.00 27.91 923 LYS A C 1
ATOM 7171 O O . LYS A 1 923 ? -17.295 -33.967 -7.781 1.00 27.91 923 LYS A O 1
ATOM 7176 N N . GLY A 1 924 ? -18.901 -33.373 -9.252 1.00 31.80 924 GLY A N 1
ATOM 7177 C CA . GLY A 1 924 ? -19.752 -32.607 -8.344 1.00 31.80 924 GLY A CA 1
ATOM 7178 C C . GLY A 1 924 ? -21.083 -33.323 -8.122 1.00 31.80 924 GLY A C 1
ATOM 7179 O O . GLY A 1 924 ? -21.558 -34.034 -9.008 1.00 31.80 924 GLY A O 1
ATOM 7180 N N . ALA A 1 925 ? -21.673 -33.127 -6.943 1.00 37.25 925 ALA A N 1
ATOM 7181 C CA . ALA A 1 925 ? -22.961 -33.697 -6.554 1.00 37.25 925 ALA A CA 1
ATOM 7182 C C . ALA A 1 925 ? -24.172 -33.051 -7.264 1.00 37.25 925 ALA A C 1
ATOM 7184 O O . ALA A 1 925 ? -25.236 -33.655 -7.249 1.00 37.25 925 ALA A O 1
ATOM 7185 N N . ASP A 1 926 ? -24.007 -31.910 -7.953 1.00 36.50 926 ASP A N 1
ATOM 7186 C CA . ASP A 1 926 ? -25.148 -31.106 -8.434 1.00 36.50 926 ASP A CA 1
ATOM 7187 C C . ASP A 1 926 ? -25.123 -30.744 -9.939 1.00 36.50 926 ASP A C 1
ATOM 7189 O O . ASP A 1 926 ? -25.837 -29.854 -10.384 1.00 36.50 926 ASP A O 1
ATOM 7193 N N . GLY A 1 927 ? -24.355 -31.463 -10.762 1.00 35.31 927 GLY A N 1
ATOM 7194 C CA . GLY A 1 927 ? -24.708 -31.668 -12.178 1.00 35.31 927 GLY A CA 1
ATOM 7195 C C . GLY A 1 927 ? -24.683 -30.498 -13.183 1.00 35.31 927 GLY A C 1
ATOM 7196 O O . GLY A 1 927 ? -25.040 -30.756 -14.329 1.00 35.31 927 GLY A O 1
ATOM 7197 N N . GLU A 1 928 ? -24.241 -29.277 -12.863 1.00 28.64 928 GLU A N 1
ATOM 7198 C CA . GLU A 1 928 ? -24.064 -28.218 -13.883 1.00 28.64 928 GLU A CA 1
ATOM 7199 C C . GLU A 1 928 ? -22.591 -27.824 -14.100 1.00 28.64 928 GLU A C 1
ATOM 7201 O O . GLU A 1 928 ? -21.876 -27.404 -13.190 1.00 28.64 928 GLU A O 1
ATOM 7206 N N . VAL A 1 929 ? -22.141 -28.002 -15.348 1.00 38.56 929 VAL A N 1
ATOM 7207 C CA . VAL A 1 929 ? -20.762 -27.876 -15.844 1.00 38.56 929 VAL A CA 1
ATOM 7208 C C . VAL A 1 929 ? -20.581 -26.539 -16.572 1.00 38.56 929 VAL A C 1
ATOM 7210 O O . VAL A 1 929 ? -21.407 -26.150 -17.398 1.00 38.56 929 VAL A O 1
ATOM 7213 N N . LEU A 1 930 ? -19.459 -25.853 -16.325 1.00 36.09 930 LEU A N 1
ATOM 7214 C CA . LEU A 1 930 ? -18.964 -24.784 -17.197 1.00 36.09 930 LEU A CA 1
ATOM 7215 C C . LEU A 1 930 ? -18.593 -25.383 -18.566 1.00 36.09 930 LEU A C 1
ATOM 7217 O O . LEU A 1 930 ? -17.560 -26.025 -18.677 1.00 36.09 930 LEU A O 1
ATOM 7221 N N . GLY A 1 931 ? -19.450 -25.170 -19.572 1.00 30.66 931 GLY A N 1
ATOM 7222 C CA . GLY A 1 931 ? -19.169 -25.191 -21.020 1.00 30.66 931 GLY A CA 1
ATOM 7223 C C . GLY A 1 931 ? -18.266 -26.306 -21.578 1.00 30.66 931 GLY A C 1
ATOM 7224 O O . GLY A 1 931 ? -17.049 -26.258 -21.442 1.00 30.66 931 GLY A O 1
ATOM 7225 N N . GLU A 1 932 ? -18.871 -27.221 -22.336 1.00 33.06 932 GLU A N 1
ATOM 7226 C CA . GLU A 1 932 ? -18.342 -28.478 -22.905 1.00 33.06 932 GLU A CA 1
ATOM 7227 C C . GLU A 1 932 ? -17.035 -28.485 -23.745 1.00 33.06 932 GLU A C 1
ATOM 7229 O O . GLU A 1 932 ? -16.730 -29.523 -24.318 1.00 33.06 932 GLU A O 1
ATOM 7234 N N . GLU A 1 933 ? -16.190 -27.448 -23.806 1.00 32.97 933 GLU A N 1
ATOM 7235 C CA . GLU A 1 933 ? -14.935 -27.531 -24.598 1.00 32.97 933 GLU A CA 1
ATOM 7236 C C . GLU A 1 933 ? -13.656 -26.939 -23.971 1.00 32.97 933 GLU A C 1
ATOM 7238 O O . GLU A 1 933 ? -12.608 -26.941 -24.617 1.00 32.97 933 GLU A O 1
ATOM 7243 N N . SER A 1 934 ? -13.642 -26.491 -22.710 1.00 32.09 934 SER A N 1
ATOM 7244 C CA . SER A 1 934 ? -12.410 -25.931 -22.117 1.00 32.09 934 SER A CA 1
ATOM 7245 C C . SER A 1 934 ? -11.685 -26.889 -21.169 1.00 32.09 934 SER A C 1
ATOM 7247 O O . SER A 1 934 ? -11.932 -26.907 -19.967 1.00 32.09 934 SER A O 1
ATOM 7249 N N . ILE A 1 935 ? -10.772 -27.665 -21.761 1.00 33.06 935 ILE A N 1
ATOM 7250 C CA . ILE A 1 935 ? -9.348 -27.842 -21.396 1.00 33.06 935 ILE A CA 1
ATOM 7251 C C . ILE A 1 935 ? -9.005 -27.437 -19.955 1.00 33.06 935 ILE A C 1
ATOM 7253 O O . ILE A 1 935 ? -8.382 -26.406 -19.733 1.00 33.06 935 ILE A O 1
ATOM 7257 N N . LEU A 1 936 ? -9.391 -28.260 -18.982 1.00 37.72 936 LEU A N 1
ATOM 7258 C CA . LEU A 1 936 ? -8.956 -28.161 -17.592 1.00 37.72 936 LEU A CA 1
ATOM 7259 C C . LEU A 1 936 ? -9.038 -29.568 -16.943 1.00 37.72 936 LEU A C 1
ATOM 7261 O O . LEU A 1 936 ? -10.010 -29.859 -16.259 1.00 37.72 936 LEU A O 1
ATOM 7265 N N . THR A 1 937 ? -8.084 -30.485 -17.210 1.00 29.66 937 THR A N 1
ATOM 7266 C CA . THR A 1 937 ? -7.975 -31.839 -16.595 1.00 29.66 937 THR A CA 1
ATOM 7267 C C . THR A 1 937 ? -6.598 -32.486 -16.001 1.00 29.66 937 THR A C 1
ATOM 7269 O O . THR A 1 937 ? -6.033 -33.272 -16.748 1.00 29.66 937 THR A O 1
ATOM 7272 N N . ALA A 1 938 ? -6.100 -32.336 -14.702 1.00 32.38 938 ALA A N 1
ATOM 7273 C CA . ALA A 1 938 ? -5.456 -33.254 -13.589 1.00 32.38 938 ALA A CA 1
ATOM 7274 C C . ALA A 1 938 ? -4.327 -32.787 -12.516 1.00 32.38 938 ALA A C 1
ATOM 7276 O O . ALA A 1 938 ? -3.206 -32.467 -12.854 1.00 32.38 938 ALA A O 1
ATOM 7277 N N . PHE A 1 939 ? -4.504 -32.732 -11.170 1.00 40.59 939 PHE A N 1
ATOM 7278 C CA . PHE A 1 939 ? -3.431 -32.533 -10.106 1.00 40.59 939 PHE A CA 1
ATOM 7279 C C . PHE A 1 939 ? -3.336 -31.277 -9.170 1.00 40.59 939 PHE A C 1
ATOM 7281 O O . PHE A 1 939 ? -2.420 -31.276 -8.365 1.00 40.59 939 PHE A O 1
ATOM 7288 N N . ALA A 1 940 ? -4.243 -30.281 -9.090 1.00 45.91 940 ALA A N 1
ATOM 7289 C CA . ALA A 1 940 ? -4.325 -29.422 -7.868 1.00 45.91 940 ALA A CA 1
ATOM 7290 C C . ALA A 1 940 ? -5.643 -28.671 -7.686 1.00 45.91 940 ALA A C 1
ATOM 7292 O O . ALA A 1 940 ? -6.157 -28.072 -8.628 1.00 45.91 940 ALA A O 1
ATOM 7293 N N . THR A 1 941 ? -6.170 -28.654 -6.457 1.00 51.12 941 THR A N 1
ATOM 7294 C CA . THR A 1 941 ? -7.403 -27.919 -6.117 1.00 51.12 941 THR A CA 1
ATOM 7295 C C . THR A 1 941 ? -7.141 -26.512 -5.583 1.00 51.12 941 THR A C 1
ATOM 7297 O O . THR A 1 941 ? -7.993 -25.646 -5.753 1.00 51.12 941 THR A O 1
ATOM 7300 N N . CYS A 1 942 ? -5.973 -26.252 -4.985 1.00 59.28 942 CYS A N 1
ATOM 7301 C CA . CYS A 1 942 ? -5.597 -24.943 -4.445 1.00 59.28 942 CYS A CA 1
ATOM 7302 C C . CYS A 1 942 ? -4.446 -24.327 -5.246 1.00 59.28 942 CYS A C 1
ATOM 7304 O O . CYS A 1 942 ? -3.439 -24.989 -5.480 1.00 59.28 942 CYS A O 1
ATOM 7306 N N . PHE A 1 943 ? -4.590 -23.057 -5.625 1.00 69.19 943 PHE A N 1
ATOM 7307 C CA . PHE A 1 943 ? -3.569 -22.277 -6.327 1.00 69.19 943 PHE A CA 1
ATOM 7308 C C . PHE A 1 9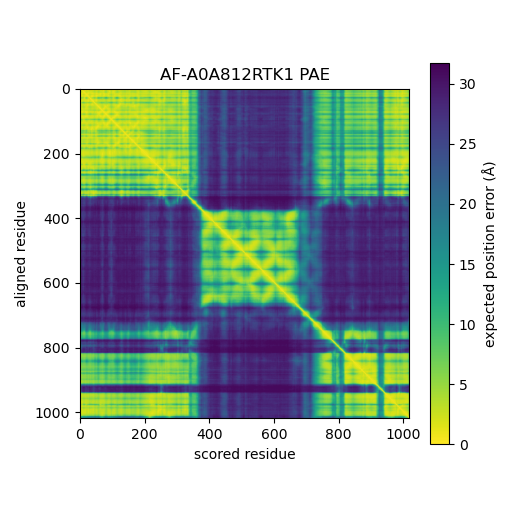43 ? -3.187 -21.058 -5.509 1.00 69.19 943 PHE A C 1
ATOM 7310 O O . PHE A 1 943 ? -4.052 -20.422 -4.907 1.00 69.19 943 PHE A O 1
ATOM 7317 N N . THR A 1 944 ? -1.913 -20.674 -5.548 1.00 73.88 944 THR A N 1
ATOM 7318 C CA . THR A 1 944 ? -1.504 -19.408 -4.945 1.00 73.88 944 THR A CA 1
ATOM 7319 C C . THR A 1 944 ? -2.133 -18.228 -5.696 1.00 73.88 944 THR A C 1
ATOM 7321 O O . THR A 1 944 ? -2.263 -18.214 -6.925 1.00 73.88 944 THR A O 1
ATOM 7324 N N . THR A 1 945 ? -2.604 -17.221 -4.964 1.00 82.44 945 THR A N 1
ATOM 7325 C CA . THR A 1 945 ? -3.387 -16.120 -5.543 1.00 82.44 945 THR A CA 1
ATOM 7326 C C . THR A 1 945 ? -2.542 -15.270 -6.497 1.00 82.44 945 THR A C 1
ATOM 7328 O O . THR A 1 945 ? -3.020 -14.814 -7.537 1.00 82.44 945 THR A O 1
ATOM 7331 N N . ASN A 1 946 ? -1.261 -15.072 -6.178 1.00 80.44 946 ASN A N 1
ATOM 7332 C CA . ASN A 1 946 ? -0.288 -14.406 -7.049 1.00 80.44 946 ASN A CA 1
ATOM 7333 C C . ASN A 1 946 ? -0.094 -15.158 -8.374 1.00 80.44 946 ASN A C 1
ATOM 7335 O O . ASN A 1 946 ? -0.058 -14.509 -9.416 1.00 80.44 946 ASN A O 1
ATOM 7339 N N . THR A 1 947 ? -0.046 -16.490 -8.355 1.00 78.12 947 THR A N 1
ATOM 7340 C CA . THR A 1 947 ? 0.067 -17.334 -9.551 1.00 78.12 947 THR A CA 1
ATOM 7341 C C . THR A 1 947 ? -1.081 -17.093 -10.531 1.00 78.12 947 THR A C 1
ATOM 7343 O O . THR A 1 947 ? -0.844 -16.849 -11.717 1.00 78.12 947 THR A O 1
ATOM 7346 N N . LEU A 1 948 ? -2.326 -17.064 -10.040 1.00 82.56 948 LEU A N 1
ATOM 7347 C CA . LEU A 1 948 ? -3.499 -16.757 -10.869 1.00 82.56 948 LEU A CA 1
ATOM 7348 C C . LEU A 1 948 ? -3.396 -15.352 -11.489 1.00 82.56 948 LEU A C 1
ATOM 7350 O O . LEU A 1 948 ? -3.747 -15.137 -12.651 1.00 82.56 948 LEU A O 1
ATOM 7354 N N . LEU A 1 949 ? -2.860 -14.386 -10.743 1.00 86.69 949 LEU A N 1
ATOM 7355 C CA . LEU A 1 949 ? -2.675 -13.015 -11.220 1.00 86.69 949 LEU A CA 1
ATOM 7356 C C . LEU A 1 949 ? -1.495 -12.879 -12.201 1.00 86.69 949 LEU A C 1
ATOM 7358 O O . LEU A 1 949 ? -1.583 -12.085 -13.140 1.00 86.69 949 LEU A O 1
ATOM 7362 N N . TRP A 1 950 ? -0.419 -13.657 -12.048 1.00 84.94 950 TRP A N 1
ATOM 7363 C CA . TRP A 1 950 ? 0.680 -13.735 -13.021 1.00 84.94 950 TRP A CA 1
ATOM 7364 C C . TRP A 1 950 ? 0.217 -14.354 -14.332 1.00 84.94 950 TRP A C 1
ATOM 7366 O O . TRP A 1 950 ? 0.526 -13.830 -15.403 1.00 84.94 950 TRP A O 1
ATOM 7376 N N . TYR A 1 951 ? -0.584 -15.413 -14.252 1.00 86.00 951 TYR A N 1
ATOM 7377 C CA . TYR A 1 951 ? -1.211 -16.012 -15.420 1.00 86.00 951 TYR A CA 1
ATOM 7378 C C . TYR A 1 951 ? -2.162 -15.034 -16.117 1.00 86.00 951 TYR A C 1
ATOM 7380 O O . TYR A 1 951 ? -2.067 -14.847 -17.331 1.00 86.00 951 TYR A O 1
ATOM 7388 N N . SER A 1 952 ? -2.982 -14.300 -15.360 1.00 87.69 952 SER A N 1
ATOM 7389 C CA . SER A 1 952 ? -3.801 -13.220 -15.921 1.00 87.69 952 SER A CA 1
ATOM 7390 C C . SER A 1 952 ? -2.958 -12.160 -16.646 1.00 87.69 952 SER A C 1
ATOM 7392 O O . SER A 1 952 ? -3.311 -11.725 -17.745 1.00 87.69 952 SER A O 1
ATOM 7394 N N . GLU A 1 953 ? -1.820 -11.758 -16.081 1.00 87.81 953 GLU A N 1
ATOM 7395 C CA . GLU A 1 953 ? -0.921 -10.791 -16.714 1.00 87.81 953 GLU A CA 1
ATOM 7396 C C . GLU A 1 953 ? -0.256 -11.350 -17.987 1.00 87.81 953 GLU A C 1
ATOM 7398 O O . GLU A 1 953 ? -0.076 -10.611 -18.964 1.00 87.81 953 GLU A O 1
ATOM 7403 N N . ALA A 1 954 ? 0.066 -12.646 -18.017 1.00 88.94 954 ALA A N 1
ATOM 7404 C CA . ALA A 1 954 ? 0.591 -13.327 -19.197 1.00 88.94 954 ALA A CA 1
ATOM 7405 C C . ALA A 1 954 ? -0.458 -13.409 -20.320 1.00 88.94 954 ALA A C 1
ATOM 7407 O O . ALA A 1 954 ? -0.161 -13.006 -21.448 1.00 88.94 954 ALA A O 1
ATOM 7408 N N . LEU A 1 955 ? -1.698 -13.806 -19.998 1.00 88.00 955 LEU A N 1
ATOM 7409 C CA . LEU A 1 955 ? -2.851 -13.794 -20.911 1.00 88.00 955 LEU A CA 1
ATOM 7410 C C . LEU A 1 955 ? -3.046 -12.414 -21.545 1.00 88.00 955 LEU A C 1
ATOM 7412 O O . LEU A 1 955 ? -3.091 -12.269 -22.770 1.00 88.00 955 LEU A O 1
ATOM 7416 N N . ARG A 1 956 ? -3.076 -11.369 -20.711 1.00 91.12 956 ARG A N 1
ATOM 7417 C CA . ARG A 1 956 ? -3.192 -9.982 -21.171 1.00 91.12 956 ARG A CA 1
ATOM 7418 C C . ARG A 1 956 ? -2.054 -9.614 -22.122 1.00 91.12 956 ARG A C 1
ATOM 7420 O O . ARG A 1 956 ? -2.281 -8.947 -23.130 1.00 91.12 956 ARG A O 1
ATOM 7427 N N . SER A 1 957 ? -0.830 -10.032 -21.802 1.00 89.12 957 SER A N 1
ATOM 7428 C CA . SER A 1 957 ? 0.368 -9.696 -22.578 1.00 89.12 957 SER A CA 1
ATOM 7429 C C . SER A 1 957 ? 0.392 -10.356 -23.960 1.00 89.12 957 SER A C 1
ATOM 7431 O O . SER A 1 957 ? 0.896 -9.740 -24.892 1.00 89.12 957 SER A O 1
ATOM 7433 N N . ILE A 1 958 ? -0.210 -11.540 -24.129 1.00 91.56 958 ILE A N 1
ATOM 7434 C CA . ILE A 1 958 ? -0.346 -12.210 -25.439 1.00 91.56 958 ILE A CA 1
ATOM 7435 C C . ILE A 1 958 ? -1.608 -11.795 -26.224 1.00 91.56 958 ILE A C 1
ATOM 7437 O O . ILE A 1 958 ? -1.858 -12.318 -27.313 1.00 91.56 958 ILE A O 1
ATOM 7441 N N . GLY A 1 959 ? -2.402 -10.860 -25.687 1.00 89.00 959 GLY A N 1
ATOM 7442 C CA . GLY A 1 959 ? -3.617 -10.320 -26.308 1.00 89.00 959 GLY A CA 1
ATOM 7443 C C . GLY A 1 959 ? -4.940 -10.940 -25.831 1.00 89.00 959 GLY A C 1
ATOM 7444 O O . GLY A 1 959 ? -5.997 -10.425 -26.194 1.00 89.00 959 GLY A O 1
ATOM 7445 N N . ALA A 1 960 ? -4.914 -11.971 -24.979 1.00 87.69 960 ALA A N 1
ATOM 7446 C CA . ALA A 1 960 ? -6.091 -12.637 -24.398 1.00 87.69 960 ALA A CA 1
ATOM 7447 C C . ALA A 1 960 ? -6.691 -11.817 -23.233 1.00 87.69 960 ALA A C 1
ATOM 7449 O O . ALA A 1 960 ? -6.649 -12.178 -22.055 1.00 87.69 960 ALA A O 1
ATOM 7450 N N . THR A 1 961 ? -7.183 -10.620 -23.561 1.00 88.81 961 THR A N 1
ATOM 7451 C CA . THR A 1 961 ? -7.600 -9.612 -22.567 1.00 88.81 961 THR A CA 1
ATOM 7452 C C . THR A 1 961 ? -8.927 -9.971 -21.892 1.00 88.81 961 THR A C 1
ATOM 7454 O O . THR A 1 961 ? -9.142 -9.619 -20.732 1.00 88.81 961 THR A O 1
ATOM 7457 N N . ILE A 1 962 ? -9.822 -10.667 -22.598 1.00 85.56 962 ILE A N 1
ATOM 7458 C CA . ILE A 1 962 ? -11.142 -11.051 -22.079 1.00 85.56 962 ILE A CA 1
ATOM 7459 C C . ILE A 1 962 ? -10.979 -12.132 -21.008 1.00 85.56 962 ILE A C 1
ATOM 7461 O O . ILE A 1 962 ? -11.554 -12.032 -19.926 1.00 85.56 962 ILE A O 1
ATOM 7465 N N . GLU A 1 963 ? -10.154 -13.131 -21.293 1.00 83.62 963 GLU A N 1
ATOM 7466 C CA . GLU A 1 963 ? -9.810 -14.244 -20.414 1.00 83.62 963 GLU A CA 1
ATOM 7467 C C . GLU A 1 963 ? -9.077 -13.732 -19.173 1.00 83.62 963 GLU A C 1
ATOM 7469 O O . GLU A 1 963 ? -9.474 -14.031 -18.046 1.00 83.62 963 GLU A O 1
ATOM 7474 N N 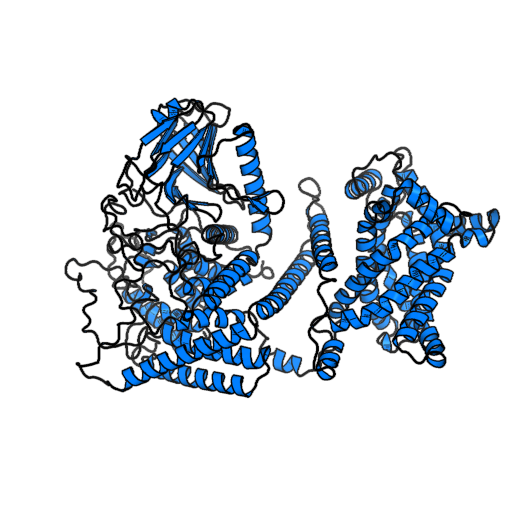. SER A 1 964 ? -8.083 -12.862 -19.376 1.00 86.00 964 SER A N 1
ATOM 7475 C CA . SER A 1 964 ? -7.366 -12.18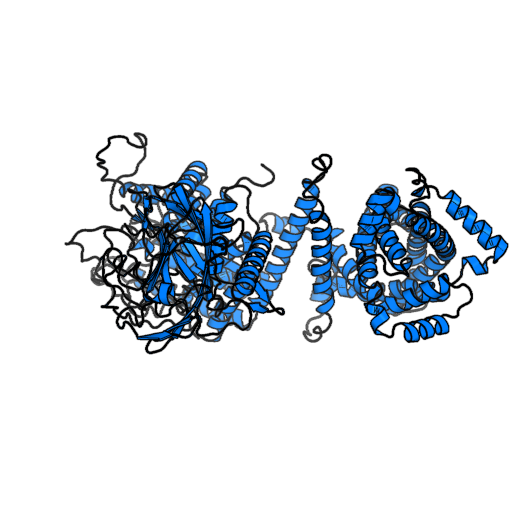1 -18.295 1.00 86.00 964 SER A CA 1
ATOM 7476 C C . SER A 1 964 ? -8.317 -11.434 -17.349 1.00 86.00 964 SER A C 1
ATOM 7478 O O . SER A 1 964 ? -8.219 -11.585 -16.127 1.00 86.00 964 SER A O 1
ATOM 7480 N N . ARG A 1 965 ? -9.280 -10.680 -17.900 1.00 87.12 965 ARG A N 1
ATOM 7481 C CA . ARG A 1 965 ? -10.297 -9.966 -17.116 1.00 87.12 965 ARG A CA 1
ATOM 7482 C C . ARG A 1 965 ? -11.196 -10.914 -16.333 1.00 87.12 965 ARG A C 1
ATOM 7484 O O . ARG A 1 965 ? -11.398 -10.682 -15.144 1.00 87.12 965 ARG A O 1
ATOM 7491 N N . ARG A 1 966 ? -11.707 -11.973 -16.968 1.00 85.31 966 ARG A N 1
ATOM 7492 C CA . ARG A 1 966 ? -12.549 -12.976 -16.296 1.00 85.31 966 ARG A CA 1
ATOM 7493 C C . ARG A 1 966 ? -11.826 -13.605 -15.109 1.00 85.31 966 ARG A C 1
ATOM 7495 O O . ARG A 1 966 ? -12.435 -13.761 -14.057 1.00 85.31 966 ARG A O 1
ATOM 7502 N N . LEU A 1 967 ? -10.536 -13.908 -15.260 1.00 82.94 967 LEU A N 1
ATOM 7503 C CA . LEU A 1 967 ? -9.726 -14.472 -14.185 1.00 82.94 967 LEU A CA 1
ATOM 7504 C C . LEU A 1 967 ? -9.558 -13.494 -13.012 1.00 82.94 967 LEU A C 1
ATOM 7506 O O . LEU A 1 967 ? -9.766 -13.884 -11.868 1.00 82.94 967 LEU A O 1
ATOM 7510 N N . VAL A 1 968 ? -9.258 -12.215 -13.275 1.00 88.12 968 VAL A N 1
ATOM 7511 C CA . VAL A 1 968 ? -9.172 -11.198 -12.206 1.00 88.12 968 VAL A CA 1
ATOM 7512 C C . VAL A 1 968 ? -10.516 -11.026 -11.505 1.00 88.12 968 VAL A C 1
ATOM 7514 O O . VAL A 1 968 ? -10.567 -11.001 -10.281 1.00 88.12 968 VAL A O 1
ATOM 7517 N N . GLU A 1 969 ? -11.616 -10.944 -12.252 1.00 87.44 969 GLU A N 1
ATOM 7518 C CA . GLU A 1 969 ? -12.959 -10.824 -11.673 1.00 87.44 969 GLU A CA 1
ATOM 7519 C C . GLU A 1 969 ? -13.362 -12.065 -10.862 1.00 87.44 969 GLU A C 1
ATOM 7521 O O . GLU A 1 969 ? -14.061 -11.922 -9.862 1.00 87.44 969 GLU A O 1
ATOM 7526 N N . ALA A 1 970 ? -12.911 -13.263 -11.248 1.00 84.00 970 ALA A N 1
ATOM 7527 C CA . ALA A 1 970 ? -13.111 -14.486 -10.474 1.00 84.00 970 ALA A CA 1
ATOM 7528 C C . ALA A 1 970 ? -12.315 -14.462 -9.161 1.00 84.00 970 ALA A C 1
ATOM 7530 O O . ALA A 1 970 ? -12.898 -14.695 -8.107 1.00 84.00 970 ALA A O 1
ATOM 7531 N N . VAL A 1 971 ? -11.030 -14.089 -9.204 1.00 87.06 971 VAL A N 1
ATOM 7532 C CA . VAL A 1 971 ? -10.189 -13.925 -8.002 1.00 87.06 971 VAL A CA 1
ATOM 7533 C C . VAL A 1 971 ? -10.783 -12.885 -7.051 1.00 87.06 971 VAL A C 1
ATOM 7535 O O . VAL A 1 971 ? -10.806 -13.087 -5.847 1.00 87.06 971 VAL A O 1
ATOM 7538 N N . LEU A 1 972 ? -11.322 -11.777 -7.562 1.00 89.81 972 LEU A N 1
ATOM 7539 C CA . LEU A 1 972 ? -11.926 -10.749 -6.708 1.00 89.81 972 LEU A CA 1
ATOM 7540 C C . LEU A 1 972 ? -13.226 -11.195 -6.024 1.00 89.81 972 LEU A C 1
ATOM 7542 O O . LEU A 1 972 ? -13.592 -10.605 -5.011 1.00 89.81 972 LEU A O 1
ATOM 7546 N N . LYS A 1 973 ? -13.919 -12.209 -6.555 1.00 87.12 973 LYS A N 1
ATOM 7547 C CA . LYS A 1 973 ? -15.150 -12.758 -5.964 1.00 87.12 973 LYS A CA 1
ATOM 7548 C C . LYS A 1 973 ? -14.890 -13.727 -4.810 1.00 87.12 973 LYS A C 1
ATOM 7550 O O . LYS A 1 973 ? -15.837 -14.041 -4.097 1.00 87.12 973 LYS A O 1
ATOM 7555 N N . THR A 1 974 ? -13.652 -14.187 -4.612 1.00 85.56 974 THR A N 1
ATOM 7556 C CA . THR A 1 974 ? -13.296 -15.087 -3.497 1.00 85.56 974 THR A CA 1
ATOM 7557 C C . THR A 1 974 ? -13.097 -14.349 -2.171 1.00 85.56 974 THR A C 1
ATOM 7559 O O . THR A 1 974 ? -12.932 -14.982 -1.130 1.00 85.56 974 THR A O 1
ATOM 7562 N N . SER A 1 975 ? -13.121 -13.010 -2.186 1.00 87.56 975 SER A N 1
ATOM 7563 C CA . SER A 1 975 ? -13.059 -12.180 -0.983 1.00 87.56 975 SER A CA 1
ATOM 7564 C C . SER A 1 975 ? -14.306 -11.325 -0.819 1.00 87.56 975 SER A C 1
ATOM 7566 O O . SER A 1 975 ? -14.739 -10.641 -1.750 1.00 87.56 975 SER A O 1
ATOM 7568 N N . LYS A 1 976 ? -14.822 -11.274 0.411 1.00 84.50 976 LYS A N 1
ATOM 7569 C CA . LYS A 1 976 ? -15.855 -10.329 0.851 1.00 84.50 976 LYS A CA 1
ATOM 7570 C C . LYS A 1 976 ? -15.379 -8.879 0.791 1.00 84.50 976 LYS A C 1
ATOM 7572 O O . LYS A 1 976 ? -16.189 -7.984 0.548 1.00 84.50 976 LYS A O 1
ATOM 7577 N N . HIS A 1 977 ? -14.079 -8.644 0.979 1.00 85.19 977 HIS A N 1
ATOM 7578 C CA . HIS A 1 977 ? -13.449 -7.325 0.904 1.00 85.19 977 HIS A CA 1
ATOM 7579 C C . HIS A 1 977 ? -12.482 -7.273 -0.283 1.00 85.19 977 HIS A C 1
ATOM 7581 O O . HIS A 1 977 ? -11.280 -7.456 -0.093 1.00 85.19 977 HIS A O 1
ATOM 7587 N N . PRO A 1 978 ? -12.961 -6.987 -1.511 1.00 70.00 978 PRO A N 1
ATOM 7588 C CA . PRO A 1 978 ? -12.115 -6.924 -2.698 1.00 70.00 978 PRO A CA 1
ATOM 7589 C C . PRO A 1 978 ? -10.868 -6.057 -2.458 1.00 70.00 978 PRO A C 1
ATOM 7591 O O . PRO A 1 978 ? -10.970 -4.851 -2.225 1.00 70.00 978 PRO A O 1
ATOM 7594 N N . GLY A 1 979 ? -9.687 -6.682 -2.487 1.00 75.69 979 GLY A N 1
ATOM 7595 C CA . GLY A 1 979 ? -8.419 -6.074 -2.058 1.00 75.69 979 GLY A CA 1
ATOM 7596 C C . GLY A 1 979 ? -7.835 -6.644 -0.757 1.00 75.69 979 GLY A C 1
ATOM 7597 O O . GLY A 1 979 ? -6.807 -6.146 -0.303 1.00 75.69 979 GLY A O 1
ATOM 7598 N N . MET A 1 980 ? -8.456 -7.680 -0.187 1.00 86.94 980 MET A N 1
ATOM 7599 C CA . MET A 1 980 ? -7.945 -8.534 0.888 1.00 86.94 980 MET A CA 1
ATOM 7600 C C . MET A 1 980 ? -7.756 -9.947 0.328 1.00 86.94 980 MET A C 1
ATOM 7602 O O . MET A 1 980 ? -8.714 -10.699 0.201 1.00 86.94 980 MET A O 1
ATOM 7606 N N . LEU A 1 981 ? -6.533 -10.275 -0.089 1.00 90.75 981 LEU A N 1
ATOM 7607 C CA . LEU A 1 981 ? -6.225 -11.557 -0.726 1.00 90.75 981 LEU A CA 1
ATOM 7608 C C . LEU A 1 981 ? -5.265 -12.361 0.149 1.00 90.75 981 LEU A C 1
ATOM 7610 O O . LEU A 1 981 ? -4.213 -11.844 0.526 1.00 90.75 981 LEU A O 1
ATOM 7614 N N . ALA A 1 982 ? -5.609 -13.610 0.442 1.00 91.31 982 ALA A N 1
ATOM 7615 C CA . ALA A 1 982 ? -4.743 -14.584 1.092 1.00 91.31 982 ALA A CA 1
ATOM 7616 C C . ALA A 1 982 ? -3.732 -15.186 0.099 1.00 91.31 982 ALA A C 1
ATOM 7618 O O . ALA A 1 982 ? -3.771 -14.918 -1.109 1.00 91.31 982 ALA A O 1
ATOM 7619 N N . GLU A 1 983 ? -2.800 -15.986 0.614 1.00 85.25 983 GLU A N 1
ATOM 7620 C CA . GLU A 1 983 ? -1.749 -16.623 -0.187 1.00 85.25 983 GLU A CA 1
ATOM 7621 C C . GLU A 1 983 ? -2.291 -17.571 -1.260 1.00 85.25 983 GLU A C 1
ATOM 7623 O O . GLU A 1 983 ? -1.706 -17.628 -2.339 1.00 85.25 983 GLU A O 1
ATOM 7628 N N . ALA A 1 984 ? -3.404 -18.262 -1.012 1.00 84.19 984 ALA A N 1
ATOM 7629 C CA . ALA A 1 984 ? -3.977 -19.244 -1.925 1.00 84.19 984 ALA A CA 1
ATOM 7630 C C . ALA A 1 984 ? -5.509 -19.199 -1.993 1.00 84.19 984 ALA A C 1
ATOM 7632 O O . ALA A 1 984 ? -6.182 -18.611 -1.147 1.00 84.19 984 ALA A O 1
ATOM 7633 N N . ILE A 1 985 ? -6.054 -19.831 -3.031 1.00 82.56 985 ILE A N 1
ATOM 7634 C CA . ILE A 1 985 ? -7.483 -20.006 -3.286 1.00 82.56 985 ILE A CA 1
ATOM 7635 C C . ILE A 1 985 ? -7.721 -21.471 -3.658 1.00 82.56 985 ILE A C 1
ATOM 7637 O O . ILE A 1 985 ? -7.088 -21.988 -4.580 1.00 82.56 985 ILE A O 1
ATOM 7641 N N . ASP A 1 986 ? -8.663 -22.124 -2.980 1.00 79.31 986 ASP A N 1
ATOM 7642 C CA . ASP A 1 986 ? -9.249 -23.386 -3.431 1.00 79.31 986 ASP A CA 1
ATOM 7643 C C . ASP A 1 986 ? -10.211 -23.097 -4.589 1.00 79.31 986 ASP A C 1
ATOM 7645 O O . ASP A 1 986 ? -11.270 -22.497 -4.411 1.00 79.31 986 ASP A O 1
ATOM 7649 N N . LEU A 1 987 ? -9.847 -23.521 -5.796 1.00 71.62 987 LEU A N 1
ATOM 7650 C CA . LEU A 1 987 ? -10.632 -23.282 -7.005 1.00 71.62 987 LEU A CA 1
ATOM 7651 C C . LEU A 1 987 ? -11.953 -24.062 -7.027 1.00 71.62 987 LEU A C 1
ATOM 7653 O O . LEU A 1 987 ? -12.856 -23.687 -7.772 1.00 71.62 987 LEU A O 1
ATOM 7657 N N . ARG A 1 988 ? -12.090 -25.131 -6.230 1.00 69.88 988 ARG A N 1
ATOM 7658 C CA . ARG A 1 988 ? -13.331 -25.918 -6.151 1.00 69.88 988 ARG A CA 1
ATOM 7659 C C . ARG A 1 988 ? -14.398 -25.200 -5.335 1.00 69.88 988 ARG A C 1
ATOM 7661 O O . ARG A 1 988 ? -15.573 -25.250 -5.682 1.00 69.88 988 ARG A O 1
ATOM 7668 N N . THR A 1 989 ? -13.992 -24.592 -4.227 1.00 76.38 989 THR A N 1
ATOM 7669 C CA . THR A 1 989 ? -14.907 -23.974 -3.258 1.00 76.38 989 THR A CA 1
ATOM 7670 C C . THR A 1 989 ? -14.952 -22.452 -3.379 1.00 76.38 989 THR A C 1
ATOM 7672 O O . THR A 1 989 ? -15.910 -21.833 -2.923 1.00 76.38 989 THR A O 1
ATOM 7675 N N . GLY A 1 990 ? -13.936 -21.841 -3.995 1.00 78.56 990 GLY A N 1
ATOM 7676 C CA . GLY A 1 990 ? -13.708 -20.398 -3.968 1.00 78.56 990 GLY A CA 1
ATOM 7677 C C . GLY A 1 990 ? -13.181 -19.894 -2.620 1.00 78.56 990 GLY A C 1
ATOM 7678 O O . GLY A 1 990 ? -13.090 -18.683 -2.431 1.00 78.56 990 GLY A O 1
ATOM 7679 N N . GLU A 1 991 ? -12.855 -20.787 -1.682 1.00 86.56 991 GLU A N 1
ATOM 7680 C CA . GLU A 1 991 ? -12.360 -20.431 -0.354 1.00 86.56 991 GLU A CA 1
ATOM 7681 C C . GLU A 1 991 ? -10.902 -19.952 -0.420 1.00 86.56 991 GLU A C 1
ATOM 7683 O O . GLU A 1 991 ? -10.076 -20.520 -1.132 1.00 86.56 991 GLU A O 1
ATOM 7688 N N . GLN A 1 992 ? -10.568 -18.913 0.344 1.00 90.31 992 GLN A N 1
ATOM 7689 C CA . GLN A 1 992 ? -9.188 -18.457 0.506 1.00 90.31 992 GLN A CA 1
ATOM 7690 C C . GLN A 1 992 ? -8.427 -19.323 1.524 1.00 90.31 992 GLN A C 1
ATOM 7692 O O . GLN A 1 992 ? -9.013 -19.811 2.486 1.00 90.31 992 GLN A O 1
ATOM 7697 N N . TRP A 1 993 ? -7.119 -19.493 1.326 1.00 89.00 993 TRP A N 1
ATOM 7698 C CA . TRP A 1 993 ? -6.213 -20.299 2.154 1.00 89.00 993 TRP A CA 1
ATOM 7699 C C . TRP A 1 993 ? -4.831 -19.636 2.286 1.00 89.00 993 TRP A C 1
ATOM 7701 O O . TRP A 1 993 ? -4.500 -18.689 1.570 1.00 89.00 993 TRP A O 1
ATOM 7711 N N . GLY A 1 994 ? -4.007 -20.139 3.205 1.00 87.94 994 GLY A N 1
ATOM 7712 C CA . GLY A 1 994 ? -2.670 -19.621 3.489 1.00 87.94 994 GLY A CA 1
ATOM 7713 C C . GLY A 1 994 ? -2.663 -18.302 4.261 1.00 87.94 994 GLY A C 1
ATOM 7714 O O . GLY A 1 994 ? -3.704 -17.781 4.669 1.00 87.94 994 GLY A O 1
ATOM 7715 N N . ASN A 1 995 ? -1.464 -17.765 4.508 1.00 90.19 995 ASN A N 1
ATOM 7716 C CA . ASN A 1 995 ? -1.317 -16.563 5.329 1.00 90.19 995 ASN A CA 1
ATOM 7717 C C . ASN A 1 995 ? -2.009 -15.344 4.689 1.00 90.19 995 ASN A C 1
ATOM 7719 O O . ASN A 1 995 ? -2.003 -15.171 3.471 1.00 90.19 995 ASN A O 1
ATOM 7723 N N . THR A 1 996 ? -2.583 -14.458 5.508 1.00 92.44 996 THR A N 1
ATOM 7724 C CA . THR A 1 996 ? -3.414 -13.337 5.035 1.00 92.44 996 THR A CA 1
ATOM 7725 C C . THR A 1 996 ? -3.174 -12.026 5.808 1.00 92.44 996 THR A C 1
ATOM 7727 O O . THR A 1 996 ? -2.908 -12.060 7.013 1.00 92.44 996 THR A O 1
ATOM 7730 N N . PRO A 1 997 ? -3.296 -10.854 5.152 1.00 93.19 997 PRO A N 1
ATOM 7731 C CA . PRO A 1 997 ? -3.300 -10.656 3.700 1.00 93.19 997 PRO A CA 1
ATOM 7732 C C . PRO A 1 997 ? -1.901 -10.847 3.098 1.00 93.19 997 PRO A C 1
ATOM 7734 O O . PRO A 1 997 ? -0.903 -10.397 3.659 1.00 93.19 997 PRO A O 1
ATOM 7737 N N . CYS A 1 998 ? -1.839 -11.457 1.917 1.00 89.94 998 CYS A N 1
ATOM 7738 C CA . CYS A 1 998 ? -0.609 -11.748 1.192 1.00 89.94 998 CYS A CA 1
ATOM 7739 C C . CYS A 1 998 ? -0.147 -10.554 0.344 1.00 89.94 998 CYS A C 1
ATOM 7741 O O . CYS A 1 998 ? -0.788 -10.169 -0.640 1.00 89.94 998 CYS A O 1
ATOM 7743 N N . THR A 1 999 ? 1.024 -10.005 0.661 1.00 88.38 999 THR A N 1
ATOM 7744 C CA . THR A 1 999 ? 1.611 -8.869 -0.065 1.00 88.38 999 THR A CA 1
ATOM 7745 C C . THR A 1 999 ? 1.877 -9.185 -1.540 1.00 88.38 999 THR A C 1
ATOM 7747 O O . THR A 1 999 ? 1.577 -8.356 -2.402 1.00 88.38 999 THR A O 1
ATOM 7750 N N . ALA A 1 1000 ? 2.358 -10.387 -1.872 1.00 82.81 1000 ALA A N 1
ATOM 7751 C CA . ALA A 1 1000 ? 2.613 -10.779 -3.262 1.00 82.81 1000 ALA A CA 1
ATOM 7752 C C . ALA A 1 1000 ? 1.326 -10.801 -4.114 1.00 82.81 1000 ALA A C 1
ATOM 7754 O O . ALA A 1 1000 ? 1.327 -10.342 -5.265 1.00 82.81 1000 ALA A O 1
ATOM 7755 N N . ALA A 1 1001 ? 0.210 -11.263 -3.540 1.00 86.94 1001 ALA A N 1
ATOM 7756 C CA . ALA A 1 1001 ? -1.099 -11.244 -4.190 1.00 86.94 1001 ALA A CA 1
ATOM 7757 C C . ALA A 1 1001 ? -1.598 -9.804 -4.408 1.00 86.94 1001 ALA A C 1
ATOM 7759 O O . ALA A 1 1001 ? -1.991 -9.445 -5.522 1.00 86.94 1001 ALA A O 1
ATOM 7760 N N . LEU A 1 1002 ? -1.495 -8.944 -3.386 1.00 91.06 1002 LEU A N 1
ATOM 7761 C CA . LEU A 1 1002 ? -1.879 -7.529 -3.479 1.00 91.06 1002 LEU A CA 1
ATOM 7762 C C . LEU A 1 1002 ? -1.070 -6.777 -4.544 1.00 91.06 1002 LEU A C 1
ATOM 7764 O O . LEU A 1 1002 ? -1.641 -6.048 -5.357 1.00 91.06 1002 LEU A O 1
ATOM 7768 N N . LEU A 1 1003 ? 0.250 -6.974 -4.590 1.00 86.56 1003 LEU A N 1
ATOM 7769 C CA . LEU A 1 1003 ? 1.126 -6.353 -5.590 1.00 86.56 1003 LEU A CA 1
ATOM 7770 C C . LEU A 1 1003 ? 0.810 -6.818 -7.011 1.00 86.56 1003 LEU A C 1
ATOM 7772 O O . LEU A 1 1003 ? 0.857 -6.018 -7.950 1.00 86.56 1003 LEU A O 1
ATOM 7776 N N . SER A 1 1004 ? 0.475 -8.098 -7.173 1.00 86.19 1004 SER A N 1
ATOM 7777 C CA . SER A 1 1004 ? 0.081 -8.659 -8.467 1.00 86.19 1004 SER A CA 1
ATOM 7778 C C . SER A 1 1004 ? -1.256 -8.071 -8.932 1.00 86.19 1004 SER A C 1
ATOM 7780 O O . SER A 1 1004 ? -1.371 -7.655 -10.087 1.00 86.19 1004 SER A O 1
ATOM 7782 N N . LEU A 1 1005 ? -2.223 -7.904 -8.021 1.00 90.94 1005 LEU A N 1
ATOM 7783 C CA . LEU A 1 1005 ? -3.515 -7.271 -8.301 1.00 90.94 1005 LEU A CA 1
ATOM 7784 C C . LEU A 1 1005 ? -3.354 -5.796 -8.698 1.00 90.94 1005 LEU A C 1
ATOM 7786 O O . LEU A 1 1005 ? -3.878 -5.366 -9.729 1.00 90.94 1005 LEU A O 1
ATOM 7790 N N . LEU A 1 1006 ? -2.580 -5.039 -7.910 1.00 89.25 1006 LEU A N 1
ATOM 7791 C CA . LEU A 1 1006 ? -2.261 -3.628 -8.161 1.00 89.25 1006 LEU A CA 1
ATOM 7792 C C . LEU A 1 1006 ? -1.514 -3.419 -9.487 1.00 89.25 1006 LEU A C 1
ATOM 7794 O O . LEU A 1 1006 ? -1.456 -2.299 -9.987 1.00 89.25 1006 LEU A O 1
ATOM 7798 N N . ARG A 1 1007 ? -0.952 -4.478 -10.076 1.00 86.06 1007 ARG A N 1
ATOM 7799 C CA . ARG A 1 1007 ? -0.280 -4.430 -11.375 1.00 86.06 1007 ARG A CA 1
ATOM 7800 C C . ARG A 1 1007 ? -1.200 -4.756 -12.545 1.00 86.06 1007 ARG A C 1
ATOM 7802 O O . ARG A 1 1007 ? -1.192 -4.017 -13.529 1.00 86.06 1007 ARG A O 1
ATOM 7809 N N . VAL A 1 1008 ? -1.941 -5.862 -12.467 1.00 88.06 1008 VAL A N 1
ATOM 7810 C CA . VAL A 1 1008 ? -2.732 -6.374 -13.599 1.00 88.06 1008 VAL A CA 1
ATOM 7811 C C . VAL A 1 1008 ? -4.025 -5.581 -13.798 1.00 88.06 1008 VAL A C 1
ATOM 7813 O O . VAL A 1 1008 ? -4.345 -5.203 -14.925 1.00 88.06 1008 VAL A O 1
ATOM 7816 N N . ALA A 1 1009 ? -4.745 -5.230 -12.725 1.00 90.38 1009 ALA A N 1
ATOM 7817 C CA . ALA A 1 1009 ? -6.063 -4.607 -12.866 1.00 90.38 1009 ALA A CA 1
ATOM 7818 C C . ALA A 1 1009 ? -6.015 -3.199 -13.501 1.00 90.38 1009 ALA A C 1
ATOM 7820 O O . ALA A 1 1009 ? -6.848 -2.915 -14.372 1.00 90.38 1009 ALA A O 1
ATOM 7821 N N . PRO A 1 1010 ? -5.026 -2.325 -13.199 1.00 87.31 1010 PRO A N 1
ATOM 7822 C CA . PRO A 1 1010 ? -4.889 -1.062 -13.922 1.00 87.31 1010 PRO A CA 1
ATOM 7823 C C . PRO A 1 1010 ? -4.600 -1.230 -15.413 1.00 87.31 1010 PRO A C 1
ATOM 7825 O O . PRO A 1 1010 ? -5.027 -0.399 -16.209 1.00 87.31 1010 PRO A O 1
ATOM 7828 N N . ARG A 1 1011 ? -3.910 -2.308 -15.808 1.00 86.06 1011 ARG A N 1
ATOM 7829 C CA . ARG A 1 1011 ? -3.604 -2.611 -17.218 1.00 86.06 1011 ARG A CA 1
ATOM 7830 C C . ARG A 1 1011 ? -4.803 -3.177 -17.975 1.00 86.06 1011 ARG A C 1
ATOM 7832 O O . ARG A 1 1011 ? -4.827 -3.095 -19.199 1.00 86.06 1011 ARG A O 1
ATOM 7839 N N . LEU A 1 1012 ? -5.774 -3.744 -17.262 1.00 87.62 1012 LEU A N 1
ATOM 7840 C CA . LEU A 1 1012 ? -7.050 -4.190 -17.822 1.00 87.62 1012 LEU A CA 1
ATOM 7841 C C . LEU A 1 1012 ? -8.078 -3.066 -17.931 1.00 87.62 1012 LEU A C 1
ATOM 7843 O O . LEU A 1 1012 ? -9.010 -3.174 -18.727 1.00 87.62 1012 LEU A O 1
ATOM 7847 N N . SER A 1 1013 ? -7.914 -2.012 -17.134 1.00 83.75 1013 SER A N 1
ATOM 7848 C CA . SER A 1 1013 ? -8.830 -0.877 -17.086 1.00 83.75 1013 SER A CA 1
ATOM 7849 C C . SER A 1 1013 ? -8.769 -0.048 -18.367 1.00 83.75 1013 SER A C 1
ATOM 7851 O O . SER A 1 1013 ? -7.687 0.228 -18.890 1.00 83.75 1013 SER A O 1
ATOM 7853 N N . ARG A 1 1014 ? -9.929 0.419 -18.840 1.00 73.81 1014 ARG A N 1
ATOM 7854 C CA . ARG A 1 1014 ? -9.990 1.387 -19.943 1.00 73.81 1014 ARG A CA 1
ATOM 7855 C C . ARG A 1 1014 ? -9.283 2.683 -19.571 1.00 73.81 1014 ARG A C 1
ATOM 7857 O O . ARG A 1 1014 ? -9.280 3.122 -18.417 1.00 73.81 1014 ARG A O 1
ATOM 7864 N N . THR A 1 1015 ? -8.692 3.329 -20.566 1.00 61.66 1015 THR A N 1
ATOM 7865 C CA . THR A 1 1015 ? -8.045 4.620 -20.346 1.00 61.66 1015 THR A CA 1
ATOM 7866 C C . THR A 1 1015 ? -9.094 5.709 -20.119 1.00 61.66 1015 THR A C 1
ATOM 7868 O O . THR A 1 1015 ? -10.157 5.707 -20.729 1.00 61.66 1015 THR A O 1
ATOM 7871 N N . TRP A 1 1016 ? -8.758 6.737 -19.336 1.00 56.03 1016 TRP A N 1
ATOM 7872 C CA . TRP A 1 1016 ? -9.581 7.951 -19.160 1.00 56.03 1016 TRP A CA 1
ATOM 7873 C C . TRP A 1 1016 ? -9.897 8.733 -20.456 1.00 56.03 1016 TRP A C 1
ATOM 7875 O O . TRP A 1 1016 ? -10.505 9.793 -20.394 1.00 56.03 1016 TRP A O 1
ATOM 7885 N N . ARG A 1 1017 ? -9.370 8.316 -21.615 1.00 50.47 1017 ARG A N 1
ATOM 7886 C CA . ARG A 1 1017 ? -9.743 8.882 -22.923 1.00 50.47 1017 ARG A CA 1
ATOM 7887 C C . ARG A 1 1017 ? -10.869 8.097 -23.593 1.00 50.47 1017 ARG A C 1
ATOM 7889 O O . ARG A 1 1017 ? -11.513 8.641 -24.480 1.00 50.47 1017 ARG A O 1
ATOM 7896 N N . GLU A 1 1018 ? -11.001 6.823 -23.239 1.00 52.22 1018 GLU A N 1
ATOM 7897 C CA . GLU A 1 1018 ? -12.012 5.898 -23.755 1.00 52.22 1018 GLU A CA 1
ATOM 7898 C C . GLU A 1 1018 ? -13.288 5.929 -22.903 1.00 52.22 1018 GLU A C 1
ATOM 7900 O O . GLU A 1 1018 ? -14.361 5.636 -23.426 1.00 52.22 1018 GLU A O 1
ATOM 7905 N N . VAL A 1 1019 ? -13.155 6.280 -21.615 1.00 49.84 1019 VAL A N 1
ATOM 7906 C CA . VAL A 1 1019 ? -14.244 6.660 -20.692 1.00 49.84 1019 VAL A CA 1
ATOM 7907 C C . VAL A 1 1019 ? -14.528 8.147 -20.839 1.00 49.84 1019 VAL A C 1
ATOM 7909 O O . VAL A 1 1019 ? -15.722 8.511 -20.906 1.00 49.84 1019 VAL A O 1
#

Nearest PDB structures (foldseek):
  8g8w-assembly1_A  TM=7.757E-01  e=2.903E-08  Homo sapiens
  8gym-assembly1_m2  TM=6.976E-01  e=4.071E-07  Tetrahymena thermophila SB210
  8b6h-assembly1_Dv  TM=6.941E-01  e=4.071E-07  Tetrahymena thermophila SB210
  4c9g-assembly1_A  TM=6.400E-01  e=1.380E-04  Saccharomyces cerevisiae
  7rtw-assembly1_A  TM=1.335E-01  e=2.729E+00  Mus musculus

InterPro domains:
  IPR008928 Six-hairpin glycosidase superfamily [SSF48208] (204-334)
  IPR008928 Six-hairpin glycosidase superfamily [SSF48208] (819-1014)
  IPR011613 GH15-like domain [PF00723] (820-907)
  IPR012341 Six-hairpin glycosidase-like superfamily [G3DSA:1.50.10.10] (805-1016)
  IPR018108 Mitochondrial carrier protein, transmembrane region [PF00153] (391-461)
  IPR018108 Mitochondrial carrier protein, transmembrane region [PF00153] (471-556)
  IPR018108 Mitochondrial carrier protein, transmembrane region [PS50920] (470-555)
  IPR023395 Mitochondrial carrier protein domain superfamily [G3DSA:1.50.40.10] (387-679)
  IPR023395 Mitochondrial carrier protein domain superfamily [SSF103506] (390-654)
  IPR050567 Mitochondrial Carrier [PTHR45624] (391-644)